Protein AF-A0A0S8FK24-F1 (afdb_monomer)

Mean predicted aligned error: 6.15 Å

Secondary structure (DSSP, 8-state):
--PSTT------TTTS-EEE-SS-EEEE--EEEEEEEE-S---S--SS--EEEEES-PPS---STT----S--B--GGGTT--GGG--EEEEEEEEE--GGGTTSEEEEEES-EESEEEEEETTEEEEEEETT-EEEE-GGG--TTSEEEEEEEEE---HHHHHHHHTT-----------SS-EE-S-EEEEEE-SSSEEEEEEEEEETTTTEEEEEEEEES--TT--BEEEEEEEETTEEEEEEEPPPB-GGG-BTTEEEEEEE---SS---SS-TT-EEEEEEEEE-TT--EEEEPPPEEEE---EEEETTEEEETTEEE-EEEEEE-HHHH-TTTSSHHHHHHHHHHHHTTT--EEEE--SS--TTSS---HHHHHHHHHHT-EEEEEPPPGGGS---STTHHHHSSHHHHHHHHHHHHTT-TTEEEEEESTTTS--TTTT-GGG-SSS--TTSSSS---SHHHHHHHHHHHHHHHH-TTSEEEETT-BTSBSSEEEEEE-TT--HHHHHHTTHHHHHH--S-EEEEEEETT-GGGGBS--SEETTEE--TT--B---B-HHHHHHHHHGGGGG---HHHHHHHHHHHHHHHH-S-B-TTSSSS-SSSS--SS-HHHHHHHHHHHHHHHHHHHHHT-SEEEETTGGGSEEEPTT---S-EEPPP-STT-SSSS----EESS----TTTSS-GGGEEE-HHHHHHHHHTSSEEEEEE--GGGTT-------TT-----EEEEEE-SSS----

Structure (mmCIF, N/CA/C/O backbone):
data_AF-A0A0S8FK24-F1
#
_entry.id   AF-A0A0S8FK24-F1
#
loop_
_atom_site.group_PDB
_atom_site.id
_atom_site.type_symbol
_atom_site.label_atom_id
_atom_site.label_alt_id
_atom_site.label_comp_id
_atom_site.label_asym_id
_atom_site.label_entity_id
_atom_site.label_seq_id
_atom_site.pdbx_PDB_ins_code
_atom_site.Cartn_x
_atom_site.Cartn_y
_atom_site.Cartn_z
_atom_site.occupancy
_atom_site.B_iso_or_equiv
_atom_site.auth_seq_id
_atom_site.auth_comp_id
_atom_site.auth_asym_id
_atom_site.auth_atom_id
_atom_site.pdbx_PDB_model_num
ATOM 1 N N . MET A 1 1 ? -32.193 23.063 -4.359 1.00 60.34 1 MET A N 1
ATOM 2 C CA . MET A 1 1 ? -30.956 22.372 -4.779 1.00 60.34 1 MET A CA 1
ATOM 3 C C . MET A 1 1 ? -31.322 20.931 -5.028 1.00 60.34 1 MET A C 1
ATOM 5 O O . MET A 1 1 ? -31.956 20.347 -4.158 1.00 60.34 1 MET A O 1
ATOM 9 N N . ILE A 1 2 ? -31.057 20.408 -6.216 1.00 67.19 2 ILE A N 1
ATOM 10 C CA . ILE A 1 2 ? -31.698 19.170 -6.650 1.00 67.19 2 ILE A CA 1
ATOM 11 C C . ILE A 1 2 ? -30.590 18.127 -6.758 1.00 67.19 2 ILE A C 1
ATOM 13 O O . ILE A 1 2 ? -29.807 18.141 -7.703 1.00 67.19 2 ILE A O 1
ATOM 17 N N . LEU A 1 3 ? -30.491 17.274 -5.730 1.00 86.75 3 LEU A N 1
ATOM 18 C CA . LEU A 1 3 ? -29.936 15.931 -5.916 1.00 86.75 3 LEU A CA 1
ATOM 19 C C . LEU A 1 3 ? -30.610 15.302 -7.143 1.00 86.75 3 LEU A C 1
ATOM 21 O O . LEU A 1 3 ? -31.741 15.694 -7.437 1.00 86.75 3 LEU A O 1
ATOM 25 N N . PRO A 1 4 ? -29.977 14.350 -7.849 1.00 85.75 4 PRO A N 1
ATOM 26 C CA . PRO A 1 4 ? -30.624 13.703 -8.985 1.00 85.75 4 PRO A CA 1
ATOM 27 C C . PRO A 1 4 ? -32.043 13.244 -8.622 1.00 85.75 4 PRO A C 1
ATOM 29 O O . PRO A 1 4 ? -32.311 12.908 -7.466 1.00 85.75 4 PRO A O 1
ATOM 32 N N . GLU A 1 5 ? -32.966 13.287 -9.582 1.00 86.94 5 GLU A N 1
ATOM 33 C CA . GLU A 1 5 ? -34.374 12.985 -9.319 1.00 86.94 5 GLU A CA 1
ATOM 34 C C . GLU A 1 5 ? -34.524 11.634 -8.595 1.00 86.94 5 GLU A C 1
ATOM 36 O O . GLU A 1 5 ? -33.921 10.636 -8.981 1.00 86.94 5 GLU A O 1
ATOM 41 N N . GLY A 1 6 ? -35.278 11.621 -7.491 1.00 84.62 6 GLY A N 1
ATOM 42 C CA . GLY A 1 6 ? -35.466 10.437 -6.644 1.00 84.62 6 GLY A CA 1
ATOM 43 C C . GLY A 1 6 ? -34.376 10.186 -5.590 1.00 84.62 6 GLY A C 1
ATOM 44 O O . GLY A 1 6 ? -34.630 9.449 -4.637 1.00 84.62 6 GLY A O 1
ATOM 45 N N . VAL A 1 7 ? -33.209 10.833 -5.675 1.00 89.00 7 VAL A N 1
ATOM 46 C CA . VAL A 1 7 ? -32.104 10.643 -4.721 1.00 89.00 7 VAL A CA 1
ATOM 47 C C . VAL A 1 7 ? -32.363 11.397 -3.419 1.00 89.00 7 VAL A C 1
ATOM 49 O O . VAL A 1 7 ? -32.676 12.590 -3.407 1.00 89.00 7 VAL A O 1
ATOM 52 N N . LYS A 1 8 ? -32.178 10.705 -2.290 1.00 86.19 8 LYS A N 1
ATOM 53 C CA . LYS A 1 8 ? -32.301 11.272 -0.943 1.00 86.19 8 LYS A CA 1
ATOM 54 C C . LYS A 1 8 ? -31.033 11.011 -0.137 1.00 86.19 8 LYS A C 1
ATOM 56 O O . LYS A 1 8 ? -30.532 9.894 -0.103 1.00 86.19 8 LYS A O 1
ATOM 61 N N . ALA A 1 9 ? -30.553 12.027 0.572 1.00 86.88 9 ALA A N 1
ATOM 62 C CA . ALA A 1 9 ? -29.458 11.901 1.532 1.00 86.88 9 ALA A CA 1
ATOM 63 C C . ALA A 1 9 ? -29.979 11.382 2.883 1.00 86.88 9 ALA A C 1
ATOM 65 O O . ALA A 1 9 ? -30.008 12.112 3.873 1.00 86.88 9 ALA A O 1
ATOM 66 N N . VAL A 1 10 ? -30.473 10.142 2.897 1.00 87.69 10 VAL A N 1
ATOM 67 C CA . VAL A 1 10 ? -31.024 9.490 4.093 1.00 87.69 10 VAL A CA 1
ATOM 68 C C . VAL A 1 10 ? -30.179 8.270 4.431 1.00 87.69 10 VAL A C 1
ATOM 70 O O . VAL A 1 10 ? -29.743 7.529 3.552 1.00 87.69 10 VAL A O 1
ATOM 73 N N . TRP A 1 11 ? -29.927 8.084 5.721 1.00 94.50 11 TRP A N 1
ATOM 74 C CA . TRP A 1 11 ? -29.373 6.855 6.268 1.00 94.50 11 TRP A CA 1
ATOM 75 C C . TRP A 1 11 ? -30.484 6.018 6.873 1.00 94.50 11 TRP A C 1
ATOM 77 O O . TRP A 1 11 ? -31.417 6.561 7.460 1.00 94.50 11 TRP A O 1
ATOM 87 N N . ASP A 1 12 ? -30.370 4.711 6.724 1.00 93.19 12 ASP A N 1
ATOM 88 C CA . ASP A 1 12 ? -31.355 3.749 7.181 1.00 93.19 12 ASP A CA 1
ATOM 89 C C . ASP A 1 12 ? -30.603 2.573 7.799 1.00 93.19 12 ASP A C 1
ATOM 91 O O . ASP A 1 12 ? -29.917 1.822 7.100 1.00 93.19 12 ASP A O 1
ATOM 95 N N . LEU A 1 13 ? -30.747 2.416 9.115 1.00 94.44 13 LEU A N 1
ATOM 96 C CA . LEU A 1 13 ? -30.111 1.348 9.882 1.00 94.44 13 LEU A CA 1
ATOM 97 C C . LEU A 1 13 ? -30.451 -0.051 9.335 1.00 94.44 13 LEU A C 1
ATOM 99 O O . LEU A 1 13 ? -29.628 -0.961 9.431 1.00 94.44 13 LEU A O 1
ATOM 103 N N . GLY A 1 14 ? -31.636 -0.233 8.744 1.00 93.31 14 GLY A N 1
ATOM 104 C CA . GLY A 1 14 ? -32.067 -1.494 8.140 1.00 93.31 14 GLY A CA 1
ATOM 105 C C . GLY A 1 14 ? -31.416 -1.795 6.786 1.00 93.31 14 GLY A C 1
ATOM 106 O O . GLY A 1 14 ? -31.416 -2.949 6.361 1.00 93.31 14 GLY A O 1
ATOM 107 N N . LYS A 1 15 ? -30.848 -0.783 6.116 1.00 93.19 15 LYS A N 1
ATOM 108 C CA . LYS A 1 15 ? -30.134 -0.925 4.833 1.00 93.19 15 LYS A CA 1
ATOM 109 C C . LYS A 1 15 ? -28.615 -0.877 4.977 1.00 93.19 15 LYS A C 1
ATOM 111 O O . LYS A 1 15 ? -27.908 -1.323 4.075 1.00 93.19 15 LYS A O 1
ATOM 116 N N . ALA A 1 16 ? -28.115 -0.298 6.065 1.00 96.56 16 ALA A N 1
ATOM 117 C CA . ALA A 1 16 ? -26.691 -0.156 6.304 1.00 96.56 16 ALA A CA 1
ATOM 118 C C . ALA A 1 16 ? -25.994 -1.521 6.397 1.00 96.56 16 ALA A C 1
ATOM 120 O O . ALA A 1 16 ? -26.516 -2.473 6.978 1.00 96.56 16 ALA A O 1
ATOM 121 N N . PHE A 1 17 ? -24.778 -1.606 5.861 1.00 97.31 17 PHE A N 1
ATOM 122 C CA . PHE A 1 17 ? -23.904 -2.745 6.104 1.00 97.31 17 PHE A CA 1
ATOM 123 C C . PHE A 1 17 ? -23.628 -2.872 7.604 1.00 97.31 17 PHE A C 1
ATOM 125 O O . PHE A 1 17 ? -23.269 -1.892 8.267 1.00 97.31 17 PHE A O 1
ATOM 132 N N . ARG A 1 18 ? -23.767 -4.095 8.118 1.00 96.44 18 ARG A N 1
ATOM 133 C CA . ARG A 1 18 ? -23.602 -4.430 9.531 1.00 96.44 18 ARG A CA 1
ATOM 134 C C . ARG A 1 18 ? -22.744 -5.672 9.670 1.00 96.44 18 ARG A C 1
ATOM 136 O O . ARG A 1 18 ? -22.938 -6.654 8.957 1.00 96.44 18 ARG A O 1
ATOM 143 N N . GLN A 1 19 ? -21.839 -5.637 10.633 1.00 95.94 19 GLN A N 1
ATOM 144 C CA . GLN A 1 19 ? -21.110 -6.808 11.092 1.00 95.94 19 GLN A CA 1
ATOM 145 C C . GLN A 1 19 ? -21.317 -6.914 12.597 1.00 95.94 19 GLN A C 1
ATOM 147 O O . GLN A 1 19 ? -20.993 -5.980 13.324 1.00 95.94 19 GLN A O 1
ATOM 152 N N . ALA A 1 20 ? -21.868 -8.031 13.064 1.00 96.62 20 ALA A N 1
ATOM 153 C CA . ALA A 1 20 ? -22.233 -8.216 14.463 1.00 96.62 20 ALA A CA 1
ATOM 154 C C . ALA A 1 20 ? -21.658 -9.518 15.028 1.00 96.62 20 ALA A C 1
ATOM 156 O O . ALA A 1 20 ? -21.521 -10.522 14.328 1.00 96.62 20 ALA A O 1
ATOM 157 N N . THR A 1 21 ? -21.337 -9.478 16.312 1.00 96.00 21 THR A N 1
ATOM 158 C CA . THR A 1 21 ? -21.092 -10.619 17.195 1.00 96.00 21 THR A CA 1
ATOM 159 C C . THR A 1 21 ? -22.033 -10.484 18.399 1.00 96.00 21 THR A C 1
ATOM 161 O O . THR A 1 21 ? -22.715 -9.463 18.525 1.00 96.00 21 THR A O 1
ATOM 164 N N . PRO A 1 22 ? -22.106 -11.467 19.314 1.00 95.50 22 PRO A N 1
ATOM 165 C CA . PRO A 1 22 ? -22.913 -11.316 20.524 1.00 95.50 22 PRO A CA 1
ATOM 166 C C . PRO A 1 22 ? -22.559 -10.056 21.334 1.00 95.50 22 PRO A C 1
ATOM 168 O O . PRO A 1 22 ? -23.451 -9.413 21.890 1.00 95.50 22 PRO A O 1
ATOM 171 N N . THR A 1 23 ? -21.282 -9.653 21.351 1.00 96.31 23 THR A N 1
ATOM 172 C CA . THR A 1 23 ? -20.783 -8.544 22.183 1.00 96.31 23 THR A CA 1
ATOM 173 C C . THR A 1 23 ? -20.433 -7.274 21.405 1.00 96.31 23 THR A C 1
ATOM 175 O O . THR A 1 23 ? -20.314 -6.209 22.014 1.00 96.31 23 THR A O 1
ATOM 178 N N . ARG A 1 24 ? -20.281 -7.350 20.076 1.00 97.19 24 ARG A N 1
ATOM 179 C CA . ARG A 1 24 ? -19.842 -6.233 19.227 1.00 97.19 24 ARG A CA 1
ATOM 180 C C . ARG A 1 24 ? -20.742 -6.018 18.037 1.00 97.19 24 ARG A C 1
ATOM 182 O O . ARG A 1 24 ? -21.323 -6.951 17.494 1.00 97.19 24 ARG A O 1
ATOM 189 N N . GLU A 1 25 ? -20.773 -4.785 17.564 1.00 97.88 25 GLU A N 1
ATOM 190 C CA . GLU A 1 25 ? -21.370 -4.481 16.277 1.00 97.88 25 GLU A CA 1
ATOM 191 C C . GLU A 1 25 ? -20.693 -3.288 15.613 1.00 97.88 25 GLU A C 1
ATOM 193 O O . GLU A 1 25 ? -20.391 -2.296 16.265 1.00 97.88 25 GLU A O 1
ATOM 198 N N . ARG A 1 26 ? -20.501 -3.360 14.300 1.00 97.19 26 ARG A N 1
ATOM 199 C CA . ARG A 1 26 ? -20.066 -2.246 13.462 1.00 97.19 26 ARG A CA 1
ATOM 200 C C . ARG A 1 26 ? -21.115 -1.991 12.388 1.00 97.19 26 ARG A C 1
ATOM 202 O O . ARG A 1 26 ? -21.462 -2.902 11.638 1.00 97.19 26 ARG A O 1
ATOM 209 N N . VAL A 1 27 ? -21.589 -0.751 12.298 1.00 98.25 27 VAL A N 1
ATOM 210 C CA . VAL A 1 27 ? -22.589 -0.304 11.320 1.00 98.25 27 VAL A CA 1
ATOM 211 C C . VAL A 1 27 ? -21.985 0.776 10.437 1.00 98.25 27 VAL A C 1
ATOM 213 O O . VAL A 1 27 ? -21.465 1.778 10.928 1.00 98.25 27 VAL A O 1
ATOM 216 N N . CYS A 1 28 ? -22.048 0.582 9.124 1.00 98.31 28 CYS A N 1
ATOM 217 C CA . CYS A 1 28 ? -21.526 1.541 8.163 1.00 98.31 28 CYS A CA 1
ATOM 218 C C . CYS A 1 28 ? -22.421 2.783 8.073 1.00 98.31 28 CYS A C 1
ATOM 220 O O . CYS A 1 28 ? -23.624 2.684 7.827 1.00 98.31 28 CYS A O 1
ATOM 222 N N . ILE A 1 29 ? -21.824 3.966 8.219 1.00 97.81 29 ILE A N 1
ATOM 223 C CA . ILE A 1 29 ? -22.509 5.260 8.060 1.00 97.81 29 ILE A CA 1
ATOM 224 C C . ILE A 1 29 ? -22.073 6.001 6.793 1.00 97.81 29 ILE A C 1
ATOM 226 O O . ILE A 1 29 ? -22.298 7.205 6.645 1.00 97.81 29 ILE A O 1
ATOM 230 N N . ASN A 1 30 ? -21.491 5.274 5.840 1.00 97.94 30 ASN A N 1
ATOM 231 C CA . ASN A 1 30 ? -21.182 5.777 4.509 1.00 97.94 30 ASN A CA 1
ATOM 232 C C . ASN A 1 30 ? -22.428 6.236 3.741 1.00 97.94 30 ASN A C 1
ATOM 234 O O . ASN A 1 30 ? -23.586 5.968 4.080 1.00 97.94 30 ASN A O 1
ATOM 238 N N . GLY A 1 31 ? -22.175 7.001 2.691 1.00 96.19 31 GLY A N 1
ATOM 239 C CA . GLY A 1 31 ? -23.142 7.446 1.704 1.00 96.19 31 GLY A CA 1
ATOM 240 C C . GLY A 1 31 ? -23.167 8.951 1.552 1.00 96.19 31 GLY A C 1
ATOM 241 O O . GLY A 1 31 ? -22.136 9.603 1.685 1.00 96.19 31 GLY A O 1
ATOM 242 N N . LEU A 1 32 ? -24.327 9.511 1.225 1.00 95.56 32 LEU A N 1
ATOM 243 C CA . LEU A 1 32 ? -24.442 10.934 0.939 1.00 95.56 32 LEU A CA 1
ATOM 244 C C . LEU A 1 32 ? -24.687 11.730 2.229 1.00 95.56 32 LEU A C 1
ATOM 246 O O . LEU A 1 32 ? -25.758 11.640 2.825 1.00 95.56 32 LEU A O 1
ATOM 250 N N . TRP A 1 33 ? -23.688 12.497 2.661 1.00 97.31 33 TRP A N 1
ATOM 251 C CA . TRP A 1 33 ? -23.759 13.337 3.858 1.00 97.31 33 TRP A CA 1
ATOM 252 C C . TRP A 1 33 ? -24.086 14.775 3.479 1.00 97.31 33 TRP A C 1
ATOM 254 O O . TRP A 1 33 ? -23.710 15.235 2.397 1.00 97.31 33 TRP A O 1
ATOM 264 N N . ARG A 1 34 ? -24.733 15.516 4.387 1.00 97.25 34 ARG A N 1
ATOM 265 C CA . ARG A 1 34 ? -24.770 16.977 4.273 1.00 97.25 34 ARG A CA 1
ATOM 266 C C . ARG A 1 34 ? -23.348 17.501 4.401 1.00 97.25 34 ARG A C 1
ATOM 268 O O . ARG A 1 34 ? -22.622 17.075 5.297 1.00 97.25 34 ARG A O 1
ATOM 275 N N . TRP A 1 35 ? -22.970 18.416 3.519 1.00 97.19 35 TRP A N 1
ATOM 276 C CA . TRP A 1 35 ? -21.619 18.961 3.445 1.00 97.19 35 TRP A CA 1
ATOM 277 C C . TRP A 1 35 ? -21.647 20.455 3.130 1.00 97.19 35 TRP A C 1
ATOM 279 O O . TRP A 1 35 ? -22.445 20.894 2.300 1.00 97.19 35 TRP A O 1
ATOM 289 N N . GLN A 1 36 ? -20.780 21.244 3.762 1.00 95.81 36 GLN A N 1
ATOM 290 C CA . GLN A 1 36 ? -20.548 22.643 3.383 1.00 95.81 36 GLN A CA 1
ATOM 291 C C . GLN A 1 36 ? -19.130 23.097 3.762 1.00 95.81 36 GLN A C 1
ATOM 293 O O . GLN A 1 36 ? -18.576 22.569 4.731 1.00 95.81 36 GLN A O 1
ATOM 298 N N . PRO A 1 37 ? -18.536 24.074 3.050 1.00 95.19 37 PRO A N 1
ATOM 299 C CA . PRO A 1 37 ? -17.255 24.649 3.454 1.00 95.19 37 PRO A CA 1
ATOM 300 C C . PRO A 1 37 ? -17.364 25.338 4.821 1.00 95.19 37 PRO A C 1
ATOM 302 O O . PRO A 1 37 ? -18.425 25.829 5.203 1.00 95.19 37 PRO A O 1
ATOM 305 N N . ALA A 1 38 ? -16.251 25.402 5.545 1.00 92.00 38 ALA A N 1
ATOM 306 C CA . ALA A 1 38 ? -16.146 26.065 6.838 1.00 92.00 38 ALA A CA 1
ATOM 307 C C . ALA A 1 38 ? -14.926 27.000 6.880 1.00 92.00 38 ALA A C 1
ATOM 309 O O . ALA A 1 38 ? -13.978 26.836 6.112 1.00 92.00 38 ALA A O 1
ATOM 310 N N . GLY A 1 39 ? -14.957 27.980 7.787 1.00 78.25 39 GLY A N 1
ATOM 311 C CA . GLY A 1 39 ? -13.771 28.749 8.177 1.00 78.25 39 GLY A CA 1
ATOM 312 C C . GLY A 1 39 ? -12.923 28.003 9.216 1.00 78.25 39 GLY A C 1
ATOM 313 O O . GLY A 1 39 ? -13.320 26.952 9.710 1.00 78.25 39 GLY A O 1
ATOM 314 N N . GLU A 1 40 ? -11.764 28.556 9.588 1.00 63.84 40 GLU A N 1
ATOM 315 C CA . GLU A 1 40 ? -10.843 27.896 10.535 1.00 63.84 40 GLU A CA 1
ATOM 316 C C . GLU A 1 40 ? -11.392 27.777 11.967 1.00 63.84 40 GLU A C 1
ATOM 318 O O . GLU A 1 40 ? -11.084 26.807 12.668 1.00 63.84 40 GLU A O 1
ATOM 323 N N . ALA A 1 41 ? -12.211 28.741 12.398 1.00 62.22 41 ALA A N 1
ATOM 324 C CA . ALA A 1 41 ? -12.855 28.755 13.707 1.00 62.22 41 ALA A CA 1
ATOM 325 C C . ALA A 1 41 ? -14.353 28.473 13.537 1.00 62.22 41 ALA A C 1
ATOM 327 O O . ALA A 1 41 ? -15.085 29.291 12.979 1.00 62.22 41 ALA A O 1
ATOM 328 N N . ALA A 1 42 ? -14.809 27.309 13.998 1.00 64.81 42 ALA A N 1
ATOM 329 C CA . ALA A 1 42 ? -16.225 26.973 13.998 1.00 64.81 42 ALA A CA 1
ATOM 330 C C . ALA A 1 42 ? -16.560 26.127 15.230 1.00 64.81 42 ALA A C 1
ATOM 332 O O . ALA A 1 42 ? -16.423 24.905 15.221 1.00 64.81 42 ALA A O 1
ATOM 333 N N . ASP A 1 43 ? -17.013 26.800 16.287 1.00 70.31 43 ASP A N 1
ATOM 334 C CA . ASP A 1 43 ? -17.410 26.160 17.550 1.00 70.31 43 ASP A CA 1
ATOM 335 C C . ASP A 1 43 ? -18.902 25.788 17.576 1.00 70.31 43 ASP A C 1
ATOM 337 O O . ASP A 1 43 ? -19.388 25.195 18.538 1.00 70.31 43 ASP A O 1
ATOM 341 N N . ARG A 1 44 ? -19.648 26.136 16.519 1.00 85.81 44 ARG A N 1
ATOM 342 C CA . ARG A 1 44 ? -21.090 25.907 16.416 1.00 85.81 44 ARG A CA 1
ATOM 343 C C . ARG A 1 44 ? -21.452 25.235 15.097 1.00 85.81 44 ARG A C 1
ATOM 345 O O . ARG A 1 44 ? -21.046 25.691 14.030 1.00 85.81 44 ARG A O 1
ATOM 352 N N . VAL A 1 45 ? -22.263 24.182 15.193 1.00 92.44 45 VAL A N 1
ATOM 353 C CA . VAL A 1 45 ? -22.815 23.466 14.038 1.00 92.44 45 VAL A CA 1
ATOM 354 C C . VAL A 1 45 ? -23.703 24.415 13.211 1.00 92.44 45 VAL A C 1
ATOM 356 O O . VAL A 1 45 ? -24.574 25.071 13.791 1.00 92.44 45 VAL A O 1
ATOM 359 N N . PRO A 1 46 ? -23.523 24.502 11.880 1.00 93.00 46 PRO A N 1
ATOM 360 C CA . PRO A 1 46 ? -24.346 25.355 11.026 1.00 93.00 46 PRO A CA 1
ATOM 361 C C . PRO A 1 46 ? -25.823 24.940 10.988 1.00 93.00 46 PRO A C 1
ATOM 363 O O . PRO A 1 46 ? -26.154 23.756 10.922 1.00 93.00 46 PRO A O 1
ATOM 366 N N . GLU A 1 47 ? -26.718 25.926 10.934 1.00 90.69 47 GLU A N 1
ATOM 367 C CA . GLU A 1 47 ? -28.172 25.699 10.862 1.00 90.69 47 GLU A CA 1
ATOM 368 C C . GLU A 1 47 ? -28.674 25.452 9.423 1.00 90.69 47 GLU A C 1
ATOM 370 O O . GLU A 1 47 ? -29.721 24.839 9.222 1.00 90.69 47 GLU A O 1
ATOM 375 N N . GLY A 1 48 ? -27.923 25.881 8.402 1.00 91.94 48 GLY A N 1
ATOM 376 C CA . GLY A 1 48 ? -28.321 25.798 6.993 1.00 91.94 48 GLY A CA 1
ATOM 377 C C . GLY A 1 48 ? -27.137 25.867 6.028 1.00 91.94 48 GLY A C 1
ATOM 378 O O . GLY A 1 48 ? -25.993 25.704 6.440 1.00 91.94 48 GLY A O 1
ATOM 379 N N . GLY A 1 49 ? -27.408 26.087 4.736 1.00 93.12 49 GLY A N 1
ATOM 380 C CA . GLY A 1 49 ? -26.364 26.190 3.702 1.00 93.12 49 GLY A CA 1
ATOM 381 C C . GLY A 1 49 ? -25.767 24.850 3.256 1.00 93.12 49 GLY A C 1
ATOM 382 O O . GLY A 1 49 ? -24.716 24.822 2.620 1.00 93.12 49 GLY A O 1
ATOM 383 N N . TRP A 1 50 ? -26.427 23.738 3.582 1.00 95.50 50 TRP A N 1
ATOM 384 C CA . TRP A 1 50 ? -25.951 22.388 3.292 1.00 95.50 50 TRP A CA 1
ATOM 385 C C . TRP A 1 50 ? -26.071 22.031 1.811 1.00 95.50 50 TRP A C 1
ATOM 387 O O . TRP A 1 50 ? -27.155 22.106 1.234 1.00 95.50 50 TRP A O 1
ATOM 397 N N . GLY A 1 51 ? -24.961 21.592 1.230 1.00 96.38 51 GLY A N 1
ATOM 398 C CA . GLY A 1 51 ? -24.901 20.768 0.028 1.00 96.38 51 GLY A CA 1
ATOM 399 C C . GLY A 1 51 ? -24.711 19.305 0.411 1.00 96.38 51 GLY A C 1
ATOM 400 O O . GLY A 1 51 ? -24.997 18.920 1.548 1.00 96.38 51 GLY A O 1
ATOM 401 N N . TYR A 1 52 ? -24.219 18.488 -0.519 1.00 96.81 52 TYR A N 1
ATOM 402 C CA . TYR A 1 52 ? -24.016 17.063 -0.271 1.00 96.81 52 TYR A CA 1
ATOM 403 C C . TYR A 1 52 ? -22.728 16.528 -0.884 1.00 96.81 52 TYR A C 1
ATOM 405 O O . TYR A 1 52 ? -22.360 16.891 -2.003 1.00 96.81 52 TYR A O 1
ATOM 413 N N . PHE A 1 53 ? -22.073 15.624 -0.160 1.00 96.69 53 PHE A N 1
ATOM 414 C CA . PHE A 1 53 ? -20.886 14.926 -0.637 1.00 96.69 53 PHE A CA 1
ATOM 415 C C . PHE A 1 53 ? -20.845 13.488 -0.118 1.00 96.69 53 PHE A C 1
ATOM 417 O O . PHE A 1 53 ? -21.387 13.183 0.949 1.00 96.69 53 PHE A O 1
ATOM 424 N N . LYS A 1 54 ? -20.240 12.593 -0.901 1.00 97.00 54 LYS A N 1
ATOM 425 C CA . LYS A 1 54 ? -20.122 11.177 -0.553 1.00 97.00 54 LYS A CA 1
ATOM 426 C C . LYS A 1 54 ? -19.051 10.967 0.523 1.00 97.00 54 LYS A C 1
ATOM 428 O O . LYS A 1 54 ? -18.001 11.603 0.505 1.00 97.00 54 LYS A O 1
ATOM 433 N N . VAL A 1 55 ? -19.331 10.048 1.440 1.00 97.38 55 VAL A N 1
ATOM 434 C CA . VAL A 1 55 ? -18.378 9.475 2.397 1.00 97.38 55 VAL A CA 1
ATOM 435 C C . VAL A 1 55 ? -18.341 7.959 2.156 1.00 97.38 55 VAL A C 1
ATOM 437 O O . VAL A 1 55 ? -19.418 7.358 2.155 1.00 97.38 55 VAL A O 1
ATOM 440 N N . PRO A 1 56 ? -17.162 7.348 1.949 1.00 97.69 56 PRO A N 1
ATOM 441 C CA . PRO A 1 56 ? -15.852 7.991 1.864 1.00 97.69 56 PRO A CA 1
ATOM 442 C C . PRO A 1 56 ? -15.677 8.791 0.561 1.00 97.69 56 PRO A C 1
ATOM 444 O O . PRO A 1 56 ? -16.296 8.506 -0.471 1.00 97.69 56 PRO A O 1
ATOM 447 N N . GLY A 1 57 ? -14.803 9.794 0.606 1.00 96.31 57 GLY A N 1
ATOM 448 C CA . GLY A 1 57 ? -14.473 10.624 -0.546 1.00 96.31 57 GLY A CA 1
ATOM 449 C C . GLY A 1 57 ? -13.497 11.748 -0.212 1.00 96.31 57 GLY A C 1
ATOM 450 O O . GLY A 1 57 ? -13.594 12.388 0.838 1.00 96.31 57 GLY A O 1
ATOM 451 N N . SER A 1 58 ? -12.570 12.024 -1.130 1.00 95.31 58 SER A N 1
ATOM 452 C CA . SER A 1 58 ? -11.722 13.215 -1.053 1.00 95.31 58 SER A CA 1
ATOM 453 C C . SER A 1 58 ? -12.447 14.424 -1.636 1.00 95.31 58 SER A C 1
ATOM 455 O O . SER A 1 58 ? -12.970 14.325 -2.746 1.00 95.31 58 SER A O 1
ATOM 457 N N . TRP A 1 59 ? -12.441 15.567 -0.946 1.00 94.94 59 TRP A N 1
ATOM 458 C CA . TRP A 1 59 ? -13.079 16.790 -1.452 1.00 94.94 59 TRP A CA 1
ATOM 459 C C . TRP A 1 59 ? -12.562 17.156 -2.852 1.00 94.94 59 TRP A C 1
ATOM 461 O O . TRP A 1 59 ? -11.340 17.147 -3.043 1.00 94.94 59 TRP A O 1
ATOM 471 N N . PRO A 1 60 ? -13.445 17.541 -3.797 1.00 91.44 60 PRO A N 1
ATOM 472 C CA . PRO A 1 60 ? -13.022 17.952 -5.131 1.00 91.44 60 PRO A CA 1
ATOM 473 C C . PRO A 1 60 ? -12.084 19.158 -5.113 1.00 91.44 60 PRO A C 1
ATOM 475 O O . PRO A 1 60 ? -12.079 19.954 -4.170 1.00 91.44 60 PRO A O 1
ATOM 478 N N . GLY A 1 61 ? -11.319 19.325 -6.185 1.00 88.12 61 GLY A N 1
ATOM 479 C CA . GLY A 1 61 ? -10.287 20.349 -6.297 1.00 88.12 61 GLY A CA 1
ATOM 480 C C . GLY A 1 61 ? -8.904 19.719 -6.257 1.00 88.12 61 GLY A C 1
ATOM 481 O O . GLY A 1 61 ? -8.275 19.629 -5.203 1.00 88.12 61 GLY A O 1
ATOM 482 N N . ILE A 1 62 ? -8.443 19.312 -7.438 1.00 82.88 62 ILE A N 1
ATOM 483 C CA . ILE A 1 62 ? -7.125 18.727 -7.684 1.00 82.88 62 ILE A CA 1
ATOM 484 C C . ILE A 1 62 ? -6.028 19.712 -7.256 1.00 82.88 62 ILE A C 1
ATOM 486 O O . ILE A 1 62 ? -5.929 20.822 -7.786 1.00 82.88 62 ILE A O 1
ATOM 490 N N . THR A 1 63 ? -5.166 19.302 -6.323 1.00 75.50 63 THR A N 1
ATOM 491 C CA . THR A 1 63 ? -3.977 20.085 -5.928 1.00 75.50 63 THR A CA 1
ATOM 492 C C . THR A 1 63 ? -2.656 19.401 -6.287 1.00 75.50 63 THR A C 1
ATOM 494 O O . THR A 1 63 ? -1.597 19.993 -6.089 1.00 75.50 63 THR A O 1
ATOM 497 N N . SER A 1 64 ? -2.709 18.184 -6.836 1.00 76.75 64 SER A N 1
ATOM 498 C CA . SER A 1 64 ? -1.552 17.376 -7.230 1.00 76.75 64 SER A CA 1
ATOM 499 C C . SER A 1 64 ? -1.741 16.798 -8.632 1.00 76.75 64 SER A C 1
ATOM 501 O O . SER A 1 64 ? -2.853 16.440 -9.006 1.00 76.75 64 SER A O 1
ATOM 503 N N . TYR A 1 65 ? -0.656 16.661 -9.400 1.00 74.88 65 TYR A N 1
ATOM 504 C CA . TYR A 1 65 ? -0.699 16.206 -10.797 1.00 74.88 65 TYR A CA 1
ATOM 505 C C . TYR A 1 65 ? -1.285 14.791 -10.973 1.00 74.88 65 TYR A C 1
ATOM 507 O O . TYR A 1 65 ? -1.872 14.491 -12.014 1.00 74.88 65 TYR A O 1
ATOM 515 N N . ILE A 1 66 ? -1.136 13.930 -9.959 1.00 80.31 66 ILE A N 1
ATOM 516 C CA . ILE A 1 66 ? -1.601 12.535 -9.980 1.00 80.31 66 ILE A CA 1
ATOM 517 C C . ILE A 1 66 ? -3.059 12.387 -9.512 1.00 80.31 66 ILE A C 1
ATOM 519 O O . ILE A 1 66 ? -3.717 11.409 -9.845 1.00 80.31 66 ILE A O 1
ATOM 523 N N . GLN A 1 67 ? -3.590 13.361 -8.768 1.00 88.12 67 GLN A N 1
ATOM 524 C CA . GLN A 1 67 ? -4.955 13.315 -8.241 1.00 88.12 67 GLN A CA 1
ATOM 525 C C . GLN A 1 67 ? -5.984 13.587 -9.347 1.00 88.12 67 GLN A C 1
ATOM 527 O O . GLN A 1 67 ? -5.796 14.463 -10.195 1.00 88.12 67 GLN A O 1
ATOM 532 N N . LYS A 1 68 ? -7.106 12.868 -9.297 1.00 90.25 68 LYS A N 1
ATOM 533 C CA . LYS A 1 68 ? -8.268 13.011 -10.174 1.00 90.25 68 LYS A CA 1
ATOM 534 C C . LYS A 1 68 ? -9.553 13.036 -9.350 1.00 90.25 68 LYS A C 1
ATOM 536 O O . LYS A 1 68 ? -9.778 12.181 -8.492 1.00 90.25 68 LYS A O 1
ATOM 541 N N . ASP A 1 69 ? -10.422 13.991 -9.664 1.00 92.62 69 ASP A N 1
ATOM 542 C CA . ASP A 1 69 ? -11.768 14.040 -9.101 1.00 92.62 69 ASP A CA 1
ATOM 543 C C . ASP A 1 69 ? -12.657 13.018 -9.808 1.00 92.62 69 ASP A C 1
ATOM 545 O O . ASP A 1 69 ? -12.693 12.946 -11.037 1.00 92.62 69 ASP A O 1
ATOM 549 N N . THR A 1 70 ? -13.362 12.222 -9.011 1.00 94.50 70 THR A N 1
ATOM 550 C CA . THR A 1 70 ? -14.191 11.102 -9.487 1.00 94.50 70 THR A CA 1
ATOM 551 C C . THR A 1 70 ? -15.550 11.043 -8.792 1.00 94.50 70 THR A C 1
ATOM 553 O O . THR A 1 70 ? -16.322 10.121 -9.025 1.00 94.50 70 THR A O 1
ATOM 556 N N . GLN A 1 71 ? -15.861 12.029 -7.945 1.00 95.38 71 GLN A N 1
ATOM 557 C CA . GLN A 1 71 ? -17.126 12.160 -7.225 1.00 95.38 71 GLN A CA 1
ATOM 558 C C . GLN A 1 71 ? -17.652 13.594 -7.331 1.00 95.38 71 GLN A C 1
ATOM 560 O O . GLN A 1 71 ? -16.887 14.559 -7.317 1.00 95.38 71 GLN A O 1
ATOM 565 N N . THR A 1 72 ? -18.968 13.743 -7.404 1.00 94.50 72 THR A N 1
ATOM 566 C CA . THR A 1 72 ? -19.659 15.021 -7.527 1.00 94.50 72 THR A CA 1
ATOM 567 C C . THR A 1 72 ? -19.900 15.645 -6.154 1.00 94.50 72 THR A C 1
ATOM 569 O O . THR A 1 72 ? -20.520 15.052 -5.272 1.00 94.50 72 THR A O 1
ATOM 572 N N . LEU A 1 73 ? -19.460 16.895 -5.989 1.00 95.19 73 LEU A N 1
ATOM 573 C CA . LEU A 1 73 ? -19.887 17.758 -4.888 1.00 95.19 73 LEU A CA 1
ATOM 574 C C . LEU A 1 73 ? -21.165 18.505 -5.283 1.00 95.19 73 LEU A C 1
ATOM 576 O O . LEU A 1 73 ? -21.136 19.385 -6.145 1.00 95.19 73 LEU A O 1
ATOM 580 N N . PHE A 1 74 ? -22.279 18.183 -4.628 1.00 95.31 74 PHE A N 1
ATOM 581 C CA . PHE A 1 74 ? -23.565 18.840 -4.856 1.00 95.31 74 PHE A CA 1
ATOM 582 C C . PHE A 1 74 ? -23.610 20.160 -4.086 1.00 95.31 74 PHE A C 1
ATOM 584 O O . PHE A 1 74 ? -23.682 20.170 -2.855 1.00 95.31 74 PHE A O 1
ATOM 591 N N . ARG A 1 75 ? -23.526 21.277 -4.816 1.00 95.00 75 ARG A N 1
ATOM 592 C CA . ARG A 1 75 ? -23.300 22.604 -4.231 1.00 95.00 75 ARG A CA 1
ATOM 593 C C . ARG A 1 75 ? -24.569 23.326 -3.803 1.00 95.00 75 ARG A C 1
ATOM 595 O O . ARG A 1 75 ? -25.554 23.328 -4.538 1.00 95.00 75 ARG A O 1
ATOM 602 N N . HIS A 1 76 ? -24.511 24.018 -2.664 1.00 95.06 76 HIS A N 1
ATOM 603 C CA . HIS A 1 76 ? -25.562 24.958 -2.275 1.00 95.06 76 HIS A CA 1
ATOM 604 C C . HIS A 1 76 ? -25.474 26.274 -3.049 1.00 95.06 76 HIS A C 1
ATOM 606 O O . HIS A 1 76 ? -24.361 26.760 -3.250 1.00 95.06 76 HIS A O 1
ATOM 612 N N . PRO A 1 77 ? -26.614 26.907 -3.414 1.00 94.06 77 PRO A N 1
ATOM 613 C CA . PRO A 1 77 ? -26.610 28.188 -4.123 1.00 94.06 77 PRO A CA 1
ATOM 614 C C . PRO A 1 77 ? -25.761 29.278 -3.456 1.00 94.06 77 PRO A C 1
ATOM 616 O O . PRO A 1 77 ? -25.124 30.064 -4.142 1.00 94.06 77 PRO A O 1
ATOM 619 N N . SER A 1 78 ? -25.696 29.303 -2.121 1.00 93.25 78 SER A N 1
ATOM 620 C CA . SER A 1 78 ? -24.913 30.303 -1.372 1.00 93.25 78 SER A CA 1
ATOM 621 C C . SER A 1 78 ? -23.391 30.161 -1.506 1.00 93.25 78 SER A C 1
ATOM 623 O O . SER A 1 78 ? -22.669 31.045 -1.062 1.00 93.25 78 SER A O 1
ATOM 625 N N . TRP A 1 79 ? -22.894 29.059 -2.067 1.00 93.56 79 TRP A N 1
ATOM 626 C CA . TRP A 1 79 ? -21.472 28.836 -2.346 1.00 93.56 79 TRP A CA 1
ATOM 627 C C . TRP A 1 79 ? -21.279 28.114 -3.690 1.00 93.56 79 TRP A C 1
ATOM 629 O O . TRP A 1 79 ? -20.321 27.366 -3.884 1.00 93.56 79 TRP A O 1
ATOM 639 N N . GLN A 1 80 ? -22.187 28.356 -4.643 1.00 92.81 80 GLN A N 1
ATOM 640 C CA . GLN A 1 80 ? -22.167 27.755 -5.981 1.00 92.81 80 GLN A CA 1
ATOM 641 C C . GLN A 1 80 ? -20.830 28.003 -6.697 1.00 92.81 80 GLN A C 1
ATOM 643 O O . GLN A 1 80 ? -20.310 27.091 -7.339 1.00 92.81 80 GLN A O 1
ATOM 648 N N . ASP A 1 81 ? -20.250 29.190 -6.502 1.00 91.88 81 ASP A N 1
ATOM 649 C CA . ASP A 1 81 ? -19.025 29.662 -7.160 1.00 91.88 81 ASP A CA 1
ATOM 650 C C . ASP A 1 81 ? -17.747 29.415 -6.338 1.00 91.88 81 ASP A C 1
ATOM 652 O O . ASP A 1 81 ? -16.667 29.876 -6.699 1.00 91.88 81 ASP A O 1
ATOM 656 N N . LEU A 1 82 ? -17.839 28.674 -5.226 1.00 91.44 82 LEU A N 1
ATOM 657 C CA . LEU A 1 82 ? -16.691 28.355 -4.376 1.00 91.44 82 LEU A CA 1
ATOM 658 C C . LEU A 1 82 ? -15.591 27.624 -5.161 1.00 91.44 82 LEU A C 1
ATOM 660 O O . LEU A 1 82 ? -15.838 26.578 -5.770 1.00 91.44 82 LEU A O 1
ATOM 664 N N . ASP A 1 83 ? -14.347 28.082 -5.060 1.00 92.56 83 ASP A N 1
ATOM 665 C CA . ASP A 1 83 ? -13.216 27.264 -5.489 1.00 92.56 83 ASP A CA 1
ATOM 666 C C . ASP A 1 83 ? -12.982 26.130 -4.480 1.00 92.56 83 ASP A C 1
ATOM 668 O O . ASP A 1 83 ? -12.429 26.331 -3.395 1.00 92.56 83 ASP A O 1
ATOM 672 N N . ALA A 1 84 ? -13.380 24.910 -4.849 1.00 91.50 84 ALA A N 1
ATOM 673 C CA . ALA A 1 84 ? -13.237 23.738 -3.991 1.00 91.50 84 ALA A CA 1
ATOM 674 C C . ALA A 1 84 ? -11.764 23.441 -3.657 1.00 91.50 84 ALA A C 1
ATOM 676 O O . ALA A 1 84 ? -11.475 22.886 -2.596 1.00 91.50 84 ALA A O 1
ATOM 677 N N . ARG A 1 85 ? -10.813 23.868 -4.499 1.00 90.50 85 ARG A N 1
ATOM 678 C CA . ARG A 1 85 ? -9.372 23.723 -4.251 1.00 90.50 85 ARG A CA 1
ATOM 679 C C . ARG A 1 85 ? -8.900 24.527 -3.036 1.00 90.50 85 ARG A C 1
ATOM 681 O O . ARG A 1 85 ? -7.973 24.101 -2.356 1.00 90.50 85 ARG A O 1
ATOM 688 N N . SER A 1 86 ? -9.558 25.644 -2.730 1.00 89.69 86 SER A N 1
ATOM 689 C CA . SER A 1 86 ? -9.193 26.532 -1.614 1.00 89.69 86 SER A CA 1
ATOM 690 C C . SER A 1 86 ? -9.746 26.102 -0.248 1.00 89.69 86 SER A C 1
ATOM 692 O O . SER A 1 86 ? -9.344 26.640 0.779 1.00 89.69 86 SER A O 1
ATOM 694 N N . VAL A 1 87 ? -10.653 25.120 -0.210 1.00 91.62 87 VAL A N 1
ATOM 695 C CA . VAL A 1 87 ? -11.318 24.672 1.025 1.00 91.62 87 VAL A CA 1
ATOM 696 C C . VAL A 1 87 ? -10.336 23.980 1.980 1.00 91.62 87 VAL A C 1
ATOM 698 O O . VAL A 1 87 ? -9.837 22.892 1.700 1.00 91.62 87 VAL A O 1
ATOM 701 N N . THR A 1 88 ? -10.082 24.565 3.147 1.00 92.06 88 THR A N 1
ATOM 702 C CA . THR A 1 88 ? -9.221 23.965 4.187 1.00 92.06 88 THR A CA 1
ATOM 703 C C . THR A 1 88 ? -10.012 23.359 5.345 1.00 92.06 88 THR A C 1
ATOM 705 O O . THR A 1 88 ? -9.471 22.544 6.092 1.00 92.06 88 THR A O 1
ATOM 708 N N . ALA A 1 89 ? -11.300 23.685 5.467 1.00 94.94 89 ALA A N 1
ATOM 709 C CA . ALA A 1 89 ? -12.202 23.116 6.456 1.00 94.94 89 ALA A CA 1
ATOM 710 C C . ALA A 1 89 ? -13.613 22.920 5.886 1.00 94.94 89 ALA A C 1
ATOM 712 O O . ALA A 1 89 ? -14.048 23.660 5.001 1.00 94.94 89 ALA A O 1
ATOM 713 N N . ALA A 1 90 ? -14.335 21.924 6.395 1.00 96.75 90 ALA A N 1
ATOM 714 C CA . ALA A 1 90 ? -15.712 21.651 6.012 1.00 96.75 90 ALA A CA 1
ATOM 715 C C . ALA A 1 90 ? -16.514 21.040 7.161 1.00 96.75 90 ALA A C 1
ATOM 717 O O . ALA A 1 90 ? -15.991 20.284 7.983 1.00 96.75 90 ALA A O 1
ATOM 718 N N . TRP A 1 91 ? -17.809 21.331 7.173 1.00 97.75 91 TRP A N 1
ATOM 719 C CA . TRP A 1 91 ? -18.770 20.648 8.021 1.00 97.75 91 TRP A CA 1
ATOM 720 C C . TRP A 1 91 ? -19.390 19.466 7.289 1.00 97.75 91 TRP A C 1
ATOM 722 O O . TRP A 1 91 ? -19.804 19.588 6.137 1.00 97.75 91 TRP A O 1
ATOM 732 N N . TYR A 1 92 ? -19.522 18.356 8.005 1.00 98.06 92 TYR A N 1
ATOM 733 C CA . TYR A 1 92 ? -20.330 17.205 7.630 1.00 98.06 92 TYR A CA 1
ATOM 734 C C . TYR A 1 92 ? -21.479 17.046 8.619 1.00 98.06 92 TYR A C 1
ATOM 736 O O . TYR A 1 92 ? -21.290 17.290 9.811 1.00 98.06 92 TYR A O 1
ATOM 744 N N . GLN A 1 93 ? -22.646 16.599 8.159 1.00 97.62 93 GLN A N 1
ATOM 745 C CA . GLN A 1 93 ? -23.761 16.268 9.043 1.00 97.62 93 GLN A CA 1
ATOM 746 C C . GLN A 1 93 ? -24.586 15.095 8.513 1.00 97.62 93 GLN A C 1
ATOM 748 O O . GLN A 1 93 ? -24.847 14.984 7.310 1.00 97.62 93 GLN A O 1
ATOM 753 N N . ARG A 1 94 ? -25.026 14.232 9.431 1.00 96.31 94 ARG A N 1
ATOM 754 C CA . ARG A 1 94 ? -25.886 13.087 9.136 1.00 96.31 94 ARG A CA 1
ATOM 755 C C . ARG A 1 94 ? -26.761 12.728 10.336 1.00 96.31 94 ARG A C 1
ATOM 757 O O . ARG A 1 94 ? -26.303 12.769 11.472 1.00 96.31 94 ARG A O 1
ATOM 764 N N . GLU A 1 95 ? -28.014 12.367 10.069 1.00 97.50 95 GLU A N 1
ATOM 765 C CA . GLU A 1 95 ? -28.864 11.694 11.058 1.00 97.50 95 GLU A CA 1
ATOM 766 C C . GLU A 1 95 ? -28.442 10.225 11.151 1.00 97.50 95 GLU A C 1
ATOM 768 O O . GLU A 1 95 ? -28.308 9.546 10.129 1.00 97.50 95 GLU A O 1
ATOM 773 N N . ILE A 1 96 ? -28.225 9.756 12.372 1.00 97.19 96 ILE A N 1
ATOM 774 C CA . ILE A 1 96 ? -27.860 8.382 12.698 1.00 97.19 96 ILE A CA 1
ATOM 775 C C . ILE A 1 96 ? -28.869 7.809 13.691 1.00 97.19 96 ILE A C 1
ATOM 777 O O . ILE A 1 96 ? -29.444 8.541 14.490 1.00 97.19 96 ILE A O 1
ATOM 781 N N . GLU A 1 97 ? -29.069 6.499 13.659 1.00 97.69 97 GLU A N 1
ATOM 782 C CA . GLU A 1 97 ? -29.874 5.763 14.637 1.00 97.69 97 GLU A CA 1
ATOM 783 C C . GLU A 1 97 ? -28.964 4.797 15.383 1.00 97.69 97 GLU A C 1
ATOM 785 O O . GLU A 1 97 ? -28.206 4.046 14.765 1.00 97.69 97 GLU A O 1
ATOM 790 N N . ILE A 1 98 ? -29.029 4.837 16.711 1.00 98.06 98 ILE A N 1
ATOM 791 C CA . ILE A 1 98 ? -28.264 3.938 17.568 1.00 98.06 98 ILE A CA 1
ATOM 792 C C . ILE A 1 98 ? -29.125 2.701 17.832 1.00 98.06 98 ILE A C 1
ATOM 794 O O . ILE A 1 98 ? -30.215 2.856 18.385 1.00 98.06 98 ILE A O 1
ATOM 798 N N . PRO A 1 99 ? -28.676 1.482 17.488 1.00 97.56 99 PRO A N 1
ATOM 799 C CA . PRO A 1 99 ? -29.437 0.267 17.768 1.00 97.56 99 PRO A CA 1
ATOM 800 C C . PRO A 1 99 ? -29.819 0.141 19.250 1.00 97.56 99 PRO A C 1
ATOM 802 O O . PRO A 1 99 ? -28.998 0.386 20.133 1.00 97.56 99 PRO A O 1
ATOM 805 N N . ALA A 1 100 ? -31.061 -0.260 19.538 1.00 96.12 100 ALA A N 1
ATOM 806 C CA . ALA A 1 100 ? -31.555 -0.415 20.913 1.00 96.12 100 ALA A CA 1
ATOM 807 C C . ALA A 1 100 ? -30.757 -1.455 21.722 1.00 96.12 100 ALA A C 1
ATOM 809 O O . ALA A 1 100 ? -30.500 -1.258 22.910 1.00 96.12 100 ALA A O 1
ATOM 810 N N . ASP A 1 101 ? -30.278 -2.508 21.056 1.00 95.25 101 ASP A N 1
ATOM 811 C CA . ASP A 1 101 ? -29.500 -3.598 21.661 1.00 95.25 101 ASP A CA 1
ATOM 812 C C . ASP A 1 101 ? -28.088 -3.170 22.111 1.00 95.25 101 ASP A C 1
ATOM 814 O O . ASP A 1 101 ? -27.341 -3.961 22.689 1.00 95.25 101 ASP A O 1
ATOM 818 N N . TRP A 1 102 ? -27.701 -1.910 21.871 1.00 97.25 102 TRP A N 1
ATOM 819 C CA . TRP A 1 102 ? -26.434 -1.340 22.340 1.00 97.25 102 TRP A CA 1
ATOM 820 C C . TRP A 1 102 ? -26.505 -0.776 23.762 1.00 97.25 102 TRP A C 1
ATOM 822 O O . TRP A 1 102 ? -25.544 -0.170 24.238 1.00 97.25 102 TRP A O 1
ATOM 832 N N . GLN A 1 103 ? -27.621 -0.972 24.468 1.00 96.00 103 GLN A N 1
ATOM 833 C CA . GLN A 1 103 ? -27.762 -0.558 25.861 1.00 96.00 103 GLN A CA 1
ATOM 834 C C . GLN A 1 103 ? -26.609 -1.081 26.735 1.00 96.00 103 GLN A C 1
ATOM 836 O O . GLN A 1 103 ? -26.310 -2.273 26.756 1.00 96.00 103 GLN A O 1
ATOM 841 N N . GLY A 1 104 ? -25.958 -0.171 27.470 1.00 94.38 104 GLY A N 1
ATOM 842 C CA . GLY A 1 104 ? -24.836 -0.492 28.364 1.00 94.38 104 GLY A CA 1
ATOM 843 C C . GLY A 1 104 ? -23.501 -0.787 27.666 1.00 94.38 104 GLY A C 1
ATOM 844 O O . GLY A 1 104 ? -22.527 -1.110 28.344 1.00 94.38 104 GLY A O 1
ATOM 845 N N . ARG A 1 105 ? -23.430 -0.671 26.335 1.00 96.06 105 ARG A N 1
ATOM 846 C CA . ARG A 1 105 ? -22.195 -0.838 25.559 1.00 96.06 105 ARG A CA 1
ATOM 847 C C . ARG A 1 105 ? -21.475 0.498 25.375 1.00 96.06 105 ARG A C 1
ATOM 849 O O . ARG A 1 105 ? -22.080 1.564 25.469 1.00 96.06 105 ARG A O 1
ATOM 856 N N . ARG A 1 106 ? -20.181 0.429 25.065 1.00 97.31 106 ARG A N 1
ATOM 857 C CA . ARG A 1 106 ? -19.424 1.567 24.535 1.00 97.31 106 ARG A CA 1
ATOM 858 C C . ARG A 1 106 ? -19.848 1.804 23.088 1.00 97.31 106 ARG A C 1
ATOM 860 O O . ARG A 1 106 ? -20.024 0.838 22.347 1.00 97.31 106 ARG A O 1
ATOM 867 N N . ILE A 1 107 ? -19.996 3.066 22.696 1.00 98.19 107 ILE A N 1
ATOM 868 C CA . ILE A 1 107 ? -20.400 3.490 21.353 1.00 98.19 107 ILE A CA 1
ATOM 869 C C . ILE A 1 107 ? -19.395 4.520 20.839 1.00 98.19 107 ILE A C 1
ATOM 871 O O . ILE A 1 107 ? -19.166 5.546 21.481 1.00 98.19 107 ILE A O 1
ATOM 875 N N . THR A 1 108 ? -18.826 4.278 19.660 1.00 98.25 108 THR A N 1
ATOM 876 C CA . THR A 1 108 ? -17.897 5.206 19.010 1.00 98.25 108 THR A CA 1
ATOM 877 C C . THR A 1 108 ? -18.303 5.562 17.594 1.00 98.25 108 THR A C 1
ATOM 879 O O . THR A 1 108 ? -18.874 4.760 16.856 1.00 98.25 108 THR A O 1
ATOM 882 N N . PHE A 1 109 ? -17.945 6.782 17.202 1.00 98.44 109 PHE A N 1
ATOM 883 C CA . PHE A 1 109 ? -17.736 7.117 15.800 1.00 98.44 109 PHE A CA 1
ATOM 884 C C . PHE A 1 109 ? -16.323 6.679 15.409 1.00 98.44 109 PHE A C 1
ATOM 886 O O . PHE A 1 109 ? -15.366 7.040 16.091 1.00 98.44 109 PHE A O 1
ATOM 893 N N . SER A 1 110 ? -16.192 5.934 14.316 1.00 97.81 110 SER A N 1
ATOM 894 C CA . SER A 1 110 ? -14.919 5.428 13.800 1.00 97.81 110 SER A CA 1
ATOM 895 C C . SER A 1 110 ? -14.734 5.845 12.343 1.00 97.81 110 SER A C 1
ATOM 897 O O . SER A 1 110 ? -15.672 5.757 11.549 1.00 97.81 110 SER A O 1
ATOM 899 N N . THR A 1 111 ? -13.532 6.292 11.983 1.00 97.50 111 THR A N 1
ATOM 900 C CA . THR A 1 111 ? -13.138 6.553 10.591 1.00 97.50 111 THR A CA 1
ATOM 901 C C . THR A 1 111 ? -11.825 5.856 10.276 1.00 97.50 111 THR A C 1
ATOM 903 O O . THR A 1 111 ? -10.847 5.974 11.021 1.00 97.50 111 THR A O 1
ATOM 906 N N . GLU A 1 112 ? -11.806 5.126 9.165 1.00 96.50 112 GLU A N 1
ATOM 907 C CA . GLU A 1 112 ? -10.642 4.344 8.762 1.00 96.50 112 GLU A CA 1
ATOM 908 C C . GLU A 1 112 ? -9.507 5.229 8.263 1.00 96.50 112 GLU A C 1
ATOM 910 O O . GLU A 1 112 ? -8.354 4.918 8.541 1.00 96.50 112 GLU A O 1
ATOM 915 N N . TYR A 1 113 ? -9.805 6.333 7.566 1.00 97.75 113 TYR A N 1
ATOM 916 C CA . TYR A 1 113 ? -8.781 7.268 7.099 1.00 97.75 113 TYR A CA 1
ATOM 917 C C . TYR A 1 113 ? -9.306 8.711 6.979 1.00 97.75 113 TYR A C 1
ATOM 919 O O . TYR A 1 113 ? -10.285 8.992 6.283 1.00 97.75 113 TYR A O 1
ATOM 927 N N . LEU A 1 114 ? -8.639 9.651 7.646 1.00 97.50 114 LEU A N 1
ATOM 928 C CA . LEU A 1 114 ? -9.060 11.040 7.822 1.00 97.50 114 LEU A CA 1
ATOM 929 C C . LEU A 1 114 ? -7.908 11.999 7.527 1.00 97.50 114 LEU A C 1
ATOM 931 O O . LEU A 1 114 ? -6.889 11.955 8.202 1.00 97.50 114 LEU A O 1
ATOM 935 N N . ASN A 1 115 ? -8.130 12.950 6.617 1.00 95.56 115 ASN A N 1
ATOM 936 C CA . ASN A 1 115 ? -7.212 14.047 6.305 1.00 95.56 115 ASN A CA 1
ATOM 937 C C . ASN A 1 115 ? -7.823 15.400 6.735 1.00 95.56 115 ASN A C 1
ATOM 939 O O . ASN A 1 115 ? -8.621 15.978 5.995 1.00 95.56 115 ASN A O 1
ATOM 943 N N . SER A 1 116 ? -7.510 15.947 7.914 1.00 93.56 116 SER A N 1
ATOM 944 C CA . SER A 1 116 ? -6.536 15.425 8.899 1.00 93.56 116 SER A CA 1
ATOM 945 C C . SER A 1 116 ? -7.013 15.494 10.347 1.00 93.56 116 SER A C 1
ATOM 947 O O . SER A 1 116 ? -6.390 14.912 11.224 1.00 93.56 116 SER A O 1
ATOM 949 N N . HIS A 1 117 ? -8.083 16.228 10.627 1.00 95.38 117 HIS A N 1
ATOM 950 C CA . HIS A 1 117 ? -8.598 16.419 11.977 1.00 95.38 117 HIS A CA 1
ATOM 951 C C . HIS A 1 117 ? -10.111 16.579 11.913 1.00 95.38 117 HIS A C 1
ATOM 953 O O . HIS A 1 117 ? -10.594 17.382 11.119 1.00 95.38 117 HIS A O 1
ATOM 959 N N . ALA A 1 118 ? -10.853 15.898 12.780 1.00 96.12 118 ALA A N 1
ATOM 960 C CA . ALA A 1 118 ? -12.300 16.016 12.886 1.00 96.12 118 ALA A CA 1
ATOM 961 C C . ALA A 1 118 ? -12.693 16.309 14.334 1.00 96.12 118 ALA A C 1
ATOM 963 O O . ALA A 1 118 ? -12.433 15.495 15.212 1.00 96.12 118 ALA A O 1
ATOM 964 N N . THR A 1 119 ? -13.354 17.440 14.586 1.00 96.38 119 THR A N 1
ATOM 965 C CA . THR A 1 119 ? -14.092 17.632 15.841 1.00 96.38 119 THR A CA 1
ATOM 966 C C . THR A 1 119 ? -15.474 17.011 15.694 1.00 96.38 119 THR A C 1
ATOM 968 O O . THR A 1 119 ? -16.178 17.305 14.728 1.00 96.38 119 THR A O 1
ATOM 971 N N . VAL A 1 120 ? -15.856 16.166 16.647 1.00 97.62 120 VAL A N 1
ATOM 972 C CA . VAL A 1 120 ? -17.086 15.373 16.624 1.00 97.62 120 VAL A CA 1
ATOM 973 C C . VAL A 1 120 ? -18.135 16.014 17.525 1.00 97.62 120 VAL A C 1
ATOM 975 O O . VAL A 1 120 ? -17.856 16.345 18.681 1.00 97.62 120 VAL A O 1
ATOM 978 N N . PHE A 1 121 ? -19.348 16.162 16.994 1.00 97.81 121 PHE A N 1
ATOM 979 C CA . PHE A 1 121 ? -20.510 16.687 17.699 1.00 97.81 121 PHE A CA 1
ATOM 980 C C . PHE A 1 121 ? -21.693 15.727 17.584 1.00 97.81 121 PHE A C 1
ATOM 982 O O . PHE A 1 121 ? -21.956 15.200 16.502 1.00 97.81 121 PHE A O 1
ATOM 989 N N . VAL A 1 122 ? -22.445 15.567 18.669 1.00 98.06 122 VAL A N 1
ATOM 990 C CA . VAL A 1 122 ? -23.725 14.847 18.697 1.00 98.06 122 VAL A CA 1
ATOM 991 C C . VAL A 1 122 ? -24.786 15.805 19.217 1.00 98.06 122 VAL A C 1
ATOM 993 O O . VAL A 1 122 ? -24.583 16.452 20.241 1.00 98.06 122 VAL A O 1
ATOM 996 N N . ASP A 1 123 ? -25.872 15.964 18.462 1.00 97.19 123 ASP A N 1
ATOM 997 C CA . ASP A 1 123 ? -26.977 16.885 18.768 1.00 97.19 123 ASP A CA 1
ATOM 998 C C . ASP A 1 123 ? -26.508 18.321 19.078 1.00 97.19 123 ASP A C 1
ATOM 1000 O O . ASP A 1 123 ? -27.064 19.037 19.908 1.00 97.19 123 ASP A O 1
ATOM 1004 N N . GLY A 1 124 ? -25.446 18.752 18.388 1.00 94.44 124 GLY A N 1
ATOM 1005 C CA . GLY A 1 124 ? -24.846 20.081 18.532 1.00 94.44 124 GLY A CA 1
ATOM 1006 C C . GLY A 1 124 ? -23.829 20.222 19.669 1.00 94.44 124 GLY A C 1
ATOM 1007 O O . GLY A 1 124 ? -23.133 21.235 19.716 1.00 94.44 124 GLY A O 1
ATOM 1008 N N . GLN A 1 125 ? -23.677 19.224 20.543 1.00 94.75 125 GLN A N 1
ATOM 1009 C CA . GLN A 1 125 ? -22.679 19.224 21.614 1.00 94.75 125 GLN A CA 1
ATOM 1010 C C . GLN A 1 125 ? -21.360 18.611 21.134 1.00 94.75 125 GLN A C 1
ATOM 1012 O O . GLN A 1 125 ? -21.361 17.530 20.554 1.00 94.75 125 GLN A O 1
ATOM 1017 N N . LYS A 1 126 ? -20.222 19.265 21.410 1.00 95.50 126 LYS A N 1
ATOM 1018 C CA . LYS A 1 126 ? -18.883 18.696 21.172 1.00 95.50 126 LYS A CA 1
ATOM 1019 C C . LYS A 1 126 ? -18.652 17.504 22.106 1.00 95.50 126 LYS A C 1
ATOM 1021 O O . LYS A 1 126 ? -18.774 17.657 23.320 1.00 95.50 126 LYS A O 1
ATOM 1026 N N . VAL A 1 127 ? -18.280 16.354 21.546 1.00 95.38 127 VAL A N 1
ATOM 1027 C CA . VAL A 1 127 ? -18.095 15.094 22.296 1.00 95.38 127 VAL A CA 1
ATOM 1028 C C . VAL A 1 127 ? -16.679 14.532 22.214 1.00 95.38 127 VAL A C 1
ATOM 1030 O O . VAL A 1 127 ? -16.251 13.836 23.126 1.00 95.38 127 VAL A O 1
ATOM 1033 N N . GLY A 1 128 ? -15.922 14.857 21.164 1.00 94.06 128 GLY A N 1
ATOM 1034 C CA . GLY A 1 128 ? -14.567 14.339 20.997 1.00 94.06 128 GLY A CA 1
ATOM 1035 C C . GLY A 1 128 ? -13.891 14.826 19.725 1.00 94.06 128 GLY A C 1
ATOM 1036 O O . GLY A 1 128 ? -14.409 15.695 19.019 1.00 94.06 128 GLY A O 1
ATOM 1037 N N . GLU A 1 129 ? -12.720 14.267 19.440 1.00 95.25 129 GLU A N 1
ATOM 1038 C CA . GLU A 1 129 ? -11.917 14.585 18.261 1.00 95.25 129 GLU A CA 1
ATOM 1039 C C . GLU A 1 129 ? -11.284 13.309 17.697 1.00 95.25 129 GLU A C 1
ATOM 1041 O O . GLU A 1 129 ? -10.993 12.375 18.441 1.00 95.25 129 GLU A O 1
ATOM 1046 N N . VAL A 1 130 ? -11.074 13.274 16.381 1.00 96.06 130 VAL A N 1
ATOM 1047 C CA . VAL A 1 130 ? -10.283 12.245 15.696 1.00 96.06 130 VAL A CA 1
ATOM 1048 C C . VAL A 1 130 ? -9.154 12.930 14.939 1.00 96.06 130 VAL A C 1
ATOM 1050 O O . VAL A 1 130 ? -9.378 13.913 14.226 1.00 96.06 130 VAL A O 1
ATOM 1053 N N . LEU A 1 131 ? -7.941 12.404 15.092 1.00 94.50 131 LEU A N 1
ATOM 1054 C CA . LEU A 1 131 ? -6.730 12.908 14.451 1.00 94.50 131 LEU A CA 1
ATOM 1055 C C . LEU A 1 131 ? -6.272 11.962 13.338 1.00 94.50 131 LEU A C 1
ATOM 1057 O O . LEU A 1 131 ? -6.529 10.760 13.377 1.00 94.50 131 LEU A O 1
ATOM 1061 N N . PHE A 1 132 ? -5.591 12.519 12.339 1.00 95.25 132 PHE A N 1
ATOM 1062 C CA . PHE A 1 132 ? -4.898 11.769 11.296 1.00 95.25 132 PHE A CA 1
ATOM 1063 C C . PHE A 1 132 ? -3.996 10.693 11.929 1.00 95.25 132 PHE A C 1
ATOM 1065 O O . PHE A 1 132 ? -3.353 10.973 12.942 1.00 95.25 132 PHE A O 1
ATOM 1072 N N . PRO A 1 133 ? -3.888 9.495 11.329 1.00 95.25 133 PRO A N 1
ATOM 1073 C CA . PRO A 1 133 ? -4.480 9.104 10.046 1.00 95.25 133 PRO A CA 1
ATOM 1074 C C . PRO A 1 133 ? -5.926 8.611 10.105 1.00 95.25 133 PRO A C 1
ATOM 1076 O O . PRO A 1 133 ? -6.544 8.486 9.060 1.00 95.25 133 PRO A O 1
ATOM 1079 N N . GLY A 1 134 ? -6.482 8.355 11.285 1.00 95.00 134 GLY A N 1
ATOM 1080 C CA . GLY A 1 134 ? -7.812 7.781 11.499 1.00 95.00 134 GLY A CA 1
ATOM 1081 C C . GLY A 1 134 ? -7.973 7.377 12.964 1.00 95.00 134 GLY A C 1
ATOM 1082 O O . GLY A 1 134 ? -7.039 7.528 13.754 1.00 95.00 134 GLY A O 1
ATOM 1083 N N . GLY A 1 135 ? -9.134 6.849 13.346 1.00 94.56 135 GLY A N 1
ATOM 1084 C CA . GLY A 1 135 ? -9.375 6.436 14.730 1.00 94.56 135 GLY A CA 1
ATOM 1085 C C . GLY A 1 135 ? -10.827 6.554 15.168 1.00 94.56 135 GLY A C 1
ATOM 1086 O O . GLY A 1 135 ? -11.738 6.626 14.343 1.00 94.56 135 GLY A O 1
ATOM 1087 N N . GLU A 1 136 ? -11.022 6.572 16.485 1.00 96.19 136 GLU A N 1
ATOM 1088 C CA . GLU A 1 136 ? -12.337 6.564 17.121 1.00 96.19 136 GLU A CA 1
ATOM 1089 C C . GLU A 1 136 ? -12.534 7.756 18.060 1.00 96.19 136 GLU A C 1
ATOM 1091 O O . GLU A 1 136 ? -11.610 8.154 18.767 1.00 96.19 136 GLU A O 1
ATOM 1096 N N . ALA A 1 137 ? -13.765 8.260 18.126 1.00 97.50 137 ALA A N 1
ATOM 1097 C CA . ALA A 1 137 ? -14.231 9.165 19.170 1.00 97.50 137 ALA A CA 1
ATOM 1098 C C . ALA A 1 137 ? -15.360 8.496 19.963 1.00 97.50 137 ALA A C 1
ATOM 1100 O O . ALA A 1 137 ? -16.313 7.978 19.376 1.00 97.50 137 ALA A O 1
ATOM 1101 N N . ASP A 1 138 ? -15.256 8.517 21.292 1.00 97.19 138 ASP A N 1
ATOM 1102 C CA . ASP A 1 138 ? -16.292 7.998 22.184 1.00 97.19 138 ASP A CA 1
ATOM 1103 C C . ASP A 1 138 ? -17.494 8.941 22.228 1.00 97.19 138 ASP A C 1
ATOM 1105 O O . ASP A 1 138 ? -17.367 10.116 22.566 1.00 97.19 138 ASP A O 1
ATOM 1109 N N . ILE A 1 139 ? -18.659 8.420 21.848 1.00 97.81 139 ILE A N 1
ATOM 1110 C CA . ILE A 1 139 ? -19.923 9.162 21.808 1.00 97.81 139 ILE A CA 1
ATOM 1111 C C . ILE A 1 139 ? -20.960 8.566 22.764 1.00 97.81 139 ILE A C 1
ATOM 1113 O O . ILE A 1 139 ? -22.124 8.971 22.741 1.00 97.81 139 ILE A O 1
ATOM 1117 N N . THR A 1 140 ? -20.547 7.621 23.617 1.00 97.00 140 THR A N 1
ATOM 1118 C CA . THR A 1 140 ? -21.430 6.839 24.493 1.00 97.00 140 THR A CA 1
ATOM 1119 C C . THR A 1 140 ? -22.302 7.733 25.369 1.00 97.00 140 THR A C 1
ATOM 1121 O O . THR A 1 140 ? -23.503 7.515 25.471 1.00 97.00 140 THR A O 1
ATOM 1124 N N . SER A 1 141 ? -21.721 8.769 25.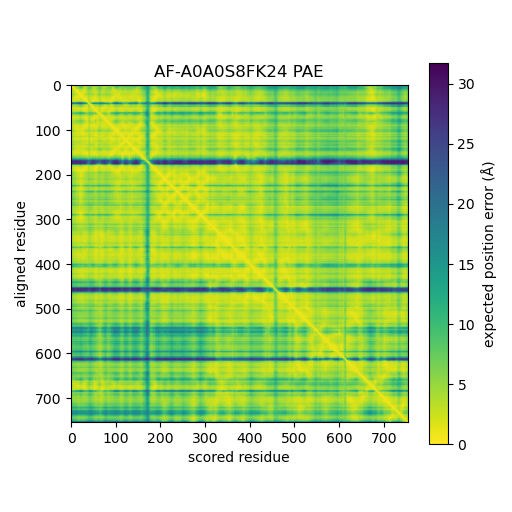978 1.00 96.25 141 SER A N 1
ATOM 1125 C CA . SER A 1 141 ? -22.431 9.660 26.907 1.00 96.25 141 SER A CA 1
ATOM 1126 C C . SER A 1 141 ? -23.407 10.624 26.227 1.00 96.25 141 SER A C 1
ATOM 1128 O O . SER A 1 141 ? -24.277 11.178 26.899 1.00 96.25 141 SER A O 1
ATOM 1130 N N . ALA A 1 142 ? -23.275 10.830 24.915 1.00 96.50 142 ALA A N 1
ATOM 1131 C CA . ALA A 1 142 ? -24.096 11.763 24.149 1.00 96.50 142 ALA A CA 1
ATOM 1132 C C . ALA A 1 142 ? -25.216 11.079 23.354 1.00 96.50 142 ALA A C 1
ATOM 1134 O O . ALA A 1 142 ? -26.118 11.749 22.862 1.00 96.50 142 ALA A O 1
ATOM 1135 N N . CYS A 1 143 ? -25.168 9.753 23.236 1.00 95.06 143 CYS A N 1
ATOM 1136 C CA . CYS A 1 143 ? -26.116 8.961 22.466 1.00 95.06 143 CYS A CA 1
ATOM 1137 C C . CYS A 1 143 ? -27.022 8.127 23.379 1.00 95.06 143 CYS A C 1
ATOM 1139 O O . CYS A 1 143 ? -26.605 7.637 24.426 1.00 95.06 143 CYS A O 1
ATOM 1141 N N . ARG A 1 144 ? -28.268 7.908 22.956 1.00 95.75 144 ARG A N 1
ATOM 1142 C CA . ARG A 1 144 ? -29.230 7.020 23.613 1.00 95.75 144 ARG A CA 1
ATOM 1143 C C . ARG A 1 144 ? -29.580 5.866 22.666 1.00 95.75 144 ARG A C 1
ATOM 1145 O O . ARG A 1 144 ? -30.134 6.116 21.597 1.00 95.75 144 ARG A O 1
ATOM 1152 N N . PRO A 1 145 ? -29.286 4.608 23.036 1.00 97.06 145 PRO A N 1
ATOM 1153 C CA . PRO A 1 145 ? -29.721 3.440 22.275 1.00 97.06 145 PRO A CA 1
ATOM 1154 C C . PRO A 1 145 ? -31.228 3.450 21.989 1.00 97.06 145 PRO A C 1
ATOM 1156 O O . PRO A 1 145 ? -32.036 3.816 22.842 1.00 97.06 145 PRO A O 1
ATOM 1159 N N . GLY A 1 146 ? -31.598 3.074 20.767 1.00 96.81 146 GLY A N 1
ATOM 1160 C CA . GLY A 1 146 ? -32.969 3.104 20.255 1.00 96.81 146 GLY A CA 1
ATOM 1161 C C . GLY A 1 146 ? -33.456 4.485 19.806 1.00 96.81 146 GLY A C 1
ATOM 1162 O O . GLY A 1 146 ? -34.631 4.624 19.470 1.00 96.81 146 GLY A O 1
ATOM 1163 N N . GLN A 1 147 ? -32.599 5.512 19.816 1.00 97.50 147 GLN A N 1
ATOM 1164 C CA . GLN A 1 147 ? -32.949 6.865 19.384 1.00 97.50 147 GLN A CA 1
ATOM 1165 C C . GLN A 1 147 ? -32.128 7.320 18.178 1.00 97.50 147 GLN A C 1
ATOM 1167 O O . GLN A 1 147 ? -31.040 6.815 17.881 1.00 97.50 147 GLN A O 1
ATOM 1172 N N . LYS A 1 148 ? -32.689 8.309 17.481 1.00 97.88 148 LYS A N 1
ATOM 1173 C CA . LYS A 1 148 ? -32.023 9.037 16.409 1.00 97.88 148 LYS A CA 1
ATOM 1174 C C . LYS A 1 148 ? -31.282 10.241 16.972 1.00 97.88 148 LYS A C 1
ATOM 1176 O O . LYS A 1 148 ? -31.815 10.945 17.824 1.00 97.88 148 LYS A O 1
ATOM 1181 N N . HIS A 1 149 ? -30.094 10.484 16.439 1.00 98.12 149 HIS A N 1
ATOM 1182 C CA . HIS A 1 149 ? -29.210 11.586 16.797 1.00 98.12 149 HIS A CA 1
ATOM 1183 C C . HIS A 1 149 ? -28.646 12.246 15.542 1.00 98.12 149 HIS A C 1
ATOM 1185 O O . HIS A 1 149 ? -28.576 11.638 14.471 1.00 98.12 149 HIS A O 1
ATOM 1191 N N . VAL A 1 150 ? -28.196 13.490 15.667 1.00 97.94 150 VAL A N 1
ATOM 1192 C CA . VAL A 1 150 ? -27.513 14.210 14.592 1.00 97.94 150 VAL A CA 1
ATOM 1193 C C . VAL A 1 150 ? -26.015 14.231 14.866 1.00 97.94 150 VAL A C 1
ATOM 1195 O O . VAL A 1 150 ? -25.536 14.962 15.732 1.00 97.94 150 VAL A O 1
ATOM 1198 N N . LEU A 1 151 ? -25.263 13.468 14.076 1.00 98.31 151 LEU A N 1
ATOM 1199 C CA . LEU A 1 151 ? -23.805 13.491 14.072 1.00 98.31 151 LEU A CA 1
ATOM 1200 C C . LEU A 1 151 ? -23.323 14.617 13.156 1.00 98.31 151 LEU A C 1
ATOM 1202 O O . LEU A 1 151 ? -23.670 14.657 11.973 1.00 98.31 151 LEU A O 1
ATOM 1206 N N . SER A 1 152 ? -22.514 15.530 13.689 1.00 98.25 152 SER A N 1
ATOM 1207 C CA . SER A 1 152 ? -21.862 16.587 12.908 1.00 98.25 152 SER A CA 1
ATOM 1208 C C . SER A 1 152 ? -20.352 16.547 13.110 1.00 98.25 152 SER A C 1
ATOM 1210 O O . SER A 1 152 ? -19.877 16.344 14.224 1.00 98.25 152 SER A O 1
ATOM 1212 N N . LEU A 1 153 ? -19.591 16.751 12.037 1.00 97.75 153 LEU A N 1
ATOM 1213 C CA . LEU A 1 153 ? -18.129 16.743 12.067 1.00 97.75 153 LEU A CA 1
ATOM 1214 C C . LEU A 1 153 ? -17.604 18.059 11.504 1.00 97.75 153 LEU A C 1
ATOM 1216 O O . LEU A 1 153 ? -17.950 18.420 10.379 1.00 97.75 153 LEU A O 1
ATOM 1220 N N . HIS A 1 154 ? -16.738 18.739 12.249 1.00 97.25 154 HIS A N 1
ATOM 1221 C CA . HIS A 1 154 ? -15.941 19.840 11.715 1.00 97.25 154 HIS A CA 1
ATOM 1222 C C . HIS A 1 154 ? -14.57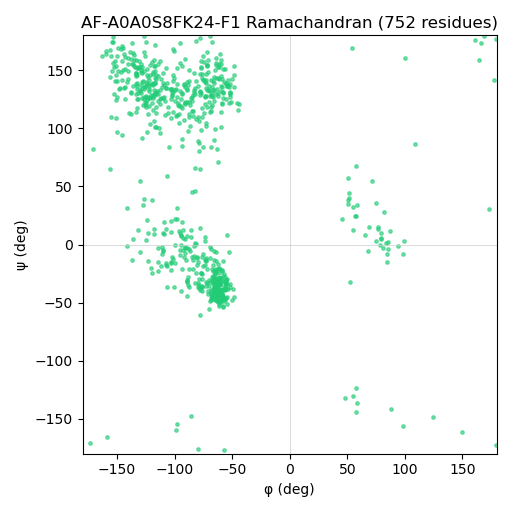0 19.305 11.310 1.00 97.25 154 HIS A C 1
ATOM 1224 O O . HIS A 1 154 ? -13.734 19.001 12.165 1.00 97.25 154 HIS A O 1
ATOM 1230 N N . VAL A 1 155 ? -14.355 19.148 10.006 1.00 96.81 155 VAL A N 1
ATOM 1231 C CA . VAL A 1 155 ? -13.155 18.524 9.450 1.00 96.81 155 VAL A CA 1
ATOM 1232 C C . VAL A 1 155 ? -12.209 19.588 8.915 1.00 96.81 155 VAL A C 1
ATOM 1234 O O . VAL A 1 155 ? -12.607 20.408 8.094 1.00 96.81 155 VAL A O 1
ATOM 1237 N N . LYS A 1 156 ? -10.946 19.546 9.346 1.00 94.50 156 LYS A N 1
ATOM 1238 C CA . LYS A 1 156 ? -9.865 20.434 8.902 1.00 94.50 156 LYS A CA 1
ATOM 1239 C C . LYS A 1 156 ? -8.783 19.632 8.187 1.00 94.50 156 LYS A C 1
ATOM 1241 O O . LYS A 1 156 ? -8.307 18.617 8.702 1.00 94.50 156 LYS A O 1
ATOM 1246 N N . ALA A 1 157 ? -8.376 20.107 7.018 1.00 93.06 157 ALA A N 1
ATOM 1247 C CA . ALA A 1 157 ? -7.265 19.572 6.249 1.00 93.06 157 ALA A CA 1
ATOM 1248 C C . ALA A 1 157 ? -5.966 20.259 6.685 1.00 93.06 157 ALA A C 1
ATOM 1250 O O . ALA A 1 157 ? -5.661 21.367 6.249 1.00 93.06 157 ALA A O 1
ATOM 1251 N N . LEU A 1 158 ? -5.218 19.601 7.570 1.00 90.56 158 LEU A N 1
ATOM 1252 C CA . LEU A 1 158 ? -3.996 20.141 8.168 1.00 90.56 158 LEU A CA 1
ATOM 1253 C C . LEU A 1 158 ? -2.755 19.444 7.586 1.00 90.56 158 LEU A C 1
ATOM 1255 O O . LEU A 1 158 ? -2.767 18.210 7.483 1.00 90.56 158 LEU A O 1
ATOM 1259 N N . PRO A 1 159 ? -1.688 20.177 7.214 1.00 89.06 159 PRO A N 1
ATOM 1260 C CA . PRO A 1 159 ? -0.418 19.565 6.831 1.00 89.06 159 PRO A CA 1
ATOM 1261 C C . PRO A 1 159 ? 0.206 18.818 8.022 1.00 89.06 159 PRO A C 1
ATOM 1263 O O . PRO A 1 159 ? -0.118 19.090 9.178 1.00 89.06 159 PRO A O 1
ATOM 1266 N N . LEU A 1 160 ? 1.130 17.886 7.752 1.00 85.06 160 LEU A N 1
ATOM 1267 C CA . LEU A 1 160 ? 1.706 17.029 8.800 1.00 85.06 160 LEU A CA 1
ATOM 1268 C C . LEU A 1 160 ? 2.336 17.829 9.951 1.00 85.06 160 LEU A C 1
ATOM 1270 O O . LEU A 1 160 ? 2.183 17.428 11.097 1.00 85.06 160 LEU A O 1
ATOM 1274 N N . SER A 1 161 ? 3.010 18.949 9.674 1.00 79.75 161 SER A N 1
ATOM 1275 C CA . SER A 1 161 ? 3.630 19.783 10.715 1.00 79.75 161 SER A CA 1
ATOM 1276 C C . SER A 1 161 ? 2.628 20.243 11.775 1.00 79.75 161 SER A C 1
ATOM 1278 O O . SER A 1 161 ? 2.948 20.246 12.959 1.00 79.75 161 SER A O 1
ATOM 1280 N N . ASP A 1 162 ? 1.406 20.577 11.357 1.00 76.62 162 ASP A N 1
ATOM 1281 C CA . ASP A 1 162 ? 0.343 21.029 12.255 1.00 76.62 162 ASP A CA 1
ATOM 1282 C C . ASP A 1 162 ? -0.319 19.852 12.987 1.00 76.62 162 ASP A C 1
ATOM 1284 O O . ASP A 1 162 ? -0.767 20.016 14.118 1.00 76.62 162 ASP A O 1
ATOM 1288 N N . VAL A 1 163 ? -0.348 18.661 12.374 1.00 72.94 163 VAL A N 1
ATOM 1289 C CA . VAL A 1 163 ? -0.786 17.415 13.030 1.00 72.94 163 VAL A CA 1
ATOM 1290 C C . VAL A 1 163 ? 0.212 17.001 14.114 1.00 72.94 163 VAL A C 1
ATOM 1292 O O . VAL A 1 163 ? -0.183 16.727 15.241 1.00 72.94 163 VAL A O 1
ATOM 1295 N N . VAL A 1 164 ? 1.510 16.996 13.796 1.00 75.75 164 VAL A N 1
ATOM 1296 C CA . VAL A 1 164 ? 2.587 16.609 14.721 1.00 75.75 164 VAL A CA 1
ATOM 1297 C C . VAL A 1 164 ? 2.705 17.584 15.892 1.00 75.75 164 VAL A C 1
ATOM 1299 O O . VAL A 1 164 ? 2.944 17.153 17.016 1.00 75.75 164 VAL A O 1
ATOM 1302 N N . ALA A 1 165 ? 2.464 18.881 15.672 1.00 67.38 165 ALA A N 1
ATOM 1303 C CA . ALA A 1 165 ? 2.468 19.872 16.748 1.00 67.38 165 ALA A CA 1
ATOM 1304 C C . ALA A 1 165 ? 1.517 19.501 17.907 1.00 67.38 165 ALA A C 1
ATOM 1306 O O . ALA A 1 165 ? 1.826 19.814 19.056 1.00 67.38 165 ALA A O 1
ATOM 1307 N N . ILE A 1 166 ? 0.419 18.782 17.625 1.00 64.94 166 ILE A N 1
ATOM 1308 C CA . ILE A 1 166 ? -0.544 18.295 18.629 1.00 64.94 166 ILE A CA 1
ATOM 1309 C C . ILE A 1 166 ? 0.094 17.270 19.581 1.00 64.94 166 ILE A C 1
ATOM 1311 O O . ILE A 1 166 ? -0.236 17.263 20.761 1.00 64.94 166 ILE A O 1
ATOM 1315 N N . PHE A 1 167 ? 1.032 16.447 19.104 1.00 57.16 167 PHE A N 1
ATOM 1316 C CA . PHE A 1 167 ? 1.732 15.456 19.934 1.00 57.16 167 PHE A CA 1
ATOM 1317 C C . PHE A 1 167 ? 2.796 16.083 20.840 1.00 57.16 167 PHE A C 1
ATOM 1319 O O . PHE A 1 167 ? 3.123 15.525 21.880 1.00 57.16 167 PHE A O 1
ATOM 1326 N N . SER A 1 168 ? 3.326 17.244 20.453 1.00 50.84 168 SER A N 1
ATOM 1327 C CA . SER A 1 168 ? 4.466 17.861 21.137 1.00 50.84 168 SER A CA 1
ATOM 1328 C C . SER A 1 168 ? 4.097 18.756 22.334 1.00 50.84 168 SER A C 1
ATOM 1330 O O . SER A 1 168 ? 4.997 19.266 22.987 1.00 50.84 168 SER A O 1
ATOM 1332 N N . ASP A 1 169 ? 2.803 19.004 22.592 1.00 51.50 169 ASP A N 1
ATOM 1333 C CA . ASP A 1 169 ? 2.263 19.896 23.649 1.00 51.50 169 ASP A CA 1
ATOM 1334 C C . ASP A 1 169 ? 2.960 21.277 23.765 1.00 51.50 169 ASP A C 1
ATOM 1336 O O . ASP A 1 169 ? 2.929 21.959 24.787 1.00 51.50 169 ASP A O 1
ATOM 1340 N N . THR A 1 170 ? 3.623 21.729 22.694 1.00 42.69 170 THR A N 1
ATOM 1341 C CA . THR A 1 170 ? 4.555 22.868 22.753 1.00 42.69 170 THR A CA 1
ATOM 1342 C C . THR A 1 170 ? 3.883 24.236 22.660 1.00 42.69 170 THR A C 1
ATOM 1344 O O . THR A 1 170 ? 4.571 25.256 22.678 1.00 42.69 170 THR A O 1
ATOM 1347 N N . GLY A 1 171 ? 2.554 24.310 22.508 1.00 39.09 171 GLY A N 1
ATOM 1348 C CA . GLY A 1 171 ? 1.840 25.580 22.308 1.00 39.09 171 GLY A CA 1
ATOM 1349 C C . GLY A 1 171 ? 2.360 26.417 21.123 1.00 39.09 171 GLY A C 1
ATOM 1350 O O . GLY A 1 171 ? 2.033 27.601 21.012 1.00 39.09 171 GLY A O 1
ATOM 1351 N N . ALA A 1 172 ? 3.190 25.832 20.249 1.00 37.78 172 ALA A N 1
ATOM 1352 C CA . ALA A 1 172 ? 3.877 26.547 19.189 1.00 37.78 172 ALA A CA 1
ATOM 1353 C C . ALA A 1 172 ? 2.860 27.077 18.162 1.00 37.78 172 ALA A C 1
ATOM 1355 O O . ALA A 1 172 ? 1.903 26.377 17.813 1.00 37.78 172 ALA A O 1
ATOM 1356 N N . PRO A 1 173 ? 3.035 28.315 17.658 1.00 36.28 173 PRO A N 1
ATOM 1357 C CA . PRO A 1 173 ? 2.111 28.894 16.697 1.00 36.28 173 PRO A CA 1
ATOM 1358 C C . PRO A 1 173 ? 2.019 28.013 15.447 1.00 36.28 173 PRO A C 1
ATOM 1360 O O . PRO A 1 173 ? 3.018 27.770 14.768 1.00 36.28 173 PRO A O 1
ATOM 1363 N N . ARG A 1 174 ? 0.792 27.570 15.148 1.00 49.91 174 ARG A N 1
ATOM 1364 C CA . ARG A 1 174 ? 0.410 26.786 13.967 1.00 49.91 174 ARG A CA 1
ATOM 1365 C C . ARG A 1 174 ? 0.756 27.591 12.717 1.00 49.91 174 ARG A C 1
ATOM 1367 O O . ARG A 1 174 ? 0.078 28.560 12.384 1.00 49.91 174 ARG A O 1
ATOM 1374 N N . ARG A 1 175 ? 1.863 27.258 12.062 1.00 42.00 175 ARG A N 1
ATOM 1375 C CA . ARG A 1 175 ? 2.303 27.918 10.830 1.00 42.00 175 ARG A CA 1
ATOM 1376 C C . ARG A 1 175 ? 2.010 26.959 9.688 1.00 42.00 175 ARG A C 1
ATOM 1378 O O . ARG A 1 175 ? 2.905 26.235 9.266 1.00 42.00 175 ARG A O 1
ATOM 1385 N N . GLY A 1 176 ? 0.770 26.984 9.199 1.00 42.34 176 GLY A N 1
ATOM 1386 C CA . GLY A 1 176 ? 0.283 26.181 8.074 1.00 42.34 176 GLY A CA 1
ATOM 1387 C C . GLY A 1 176 ? 1.008 26.480 6.758 1.00 42.34 176 GLY A C 1
ATOM 1388 O O . GLY A 1 176 ? 0.458 27.088 5.845 1.00 42.34 176 GLY A O 1
ATOM 1389 N N . ARG A 1 177 ? 2.274 26.074 6.644 1.00 45.81 177 ARG A N 1
ATOM 1390 C CA . ARG A 1 177 ? 3.011 26.026 5.380 1.00 45.81 177 ARG A CA 1
ATOM 1391 C C . ARG A 1 177 ? 2.859 24.623 4.805 1.00 45.81 177 ARG A C 1
ATOM 1393 O O . ARG A 1 177 ? 3.644 23.733 5.104 1.00 45.81 177 ARG A O 1
ATOM 1400 N N . GLY A 1 178 ? 1.834 24.429 3.985 1.00 58.72 178 GLY A N 1
ATOM 1401 C CA . GLY A 1 178 ? 1.611 23.181 3.259 1.00 58.72 178 GLY A CA 1
ATOM 1402 C C . GLY A 1 178 ? 0.193 23.089 2.706 1.00 58.72 178 GLY A C 1
ATOM 1403 O O . GLY A 1 178 ? -0.707 23.769 3.185 1.00 58.72 178 GLY A O 1
ATOM 1404 N N . SER A 1 179 ? -0.007 22.246 1.694 1.00 77.62 179 SER A N 1
ATOM 1405 C CA . SER A 1 179 ? -1.338 21.917 1.173 1.00 77.62 179 SER A CA 1
ATOM 1406 C C . SER A 1 179 ? -1.599 20.424 1.338 1.00 77.62 179 SER A C 1
ATOM 1408 O O . SER A 1 179 ? -0.668 19.622 1.278 1.00 77.62 179 SER A O 1
ATOM 1410 N N . VAL A 1 180 ? -2.860 20.055 1.548 1.00 88.88 180 VAL A N 1
ATOM 1411 C CA . VAL A 1 180 ? -3.310 18.663 1.648 1.00 88.88 180 VAL A CA 1
ATOM 1412 C C . VAL A 1 180 ? -4.104 18.350 0.386 1.00 88.88 180 VAL A C 1
ATOM 1414 O O . VAL A 1 180 ? -5.060 19.060 0.083 1.00 88.88 180 VAL A O 1
ATOM 1417 N N . ALA A 1 181 ? -3.716 17.319 -0.366 1.00 88.56 181 ALA A N 1
ATOM 1418 C CA . ALA A 1 181 ? -4.341 17.021 -1.656 1.00 88.56 181 ALA A CA 1
ATOM 1419 C C . ALA A 1 181 ? -5.693 16.314 -1.536 1.00 88.56 181 ALA A C 1
ATOM 1421 O O . ALA A 1 181 ? -6.737 16.839 -1.932 1.00 88.56 181 ALA A O 1
ATOM 1422 N N . ARG A 1 182 ? -5.691 15.131 -0.921 1.00 93.25 182 ARG A N 1
ATOM 1423 C CA . ARG A 1 182 ? -6.885 14.297 -0.737 1.00 93.25 182 ARG A CA 1
ATOM 1424 C C . ARG A 1 182 ? -7.505 14.609 0.623 1.00 93.25 182 ARG A C 1
ATOM 1426 O O . ARG A 1 182 ? -7.165 13.984 1.617 1.00 93.25 182 ARG A O 1
ATOM 1433 N N . ARG A 1 183 ? -8.332 15.652 0.685 1.00 94.81 183 ARG A N 1
ATOM 1434 C CA . ARG A 1 183 ? -8.871 16.227 1.936 1.00 94.81 183 ARG A CA 1
ATOM 1435 C C . ARG A 1 183 ? -10.164 15.537 2.372 1.00 94.81 183 ARG A C 1
ATOM 1437 O O . ARG A 1 183 ? -10.940 15.124 1.516 1.00 94.81 183 ARG A O 1
ATOM 1444 N N . GLY A 1 184 ? -10.434 15.491 3.677 1.00 95.88 184 GLY A N 1
ATOM 1445 C CA . GLY A 1 184 ? -11.700 14.996 4.227 1.00 95.88 184 GLY A CA 1
ATOM 1446 C C . GLY A 1 184 ? -11.661 13.545 4.712 1.00 95.88 184 GLY A C 1
ATOM 1447 O O . GLY A 1 184 ? -10.604 13.018 5.064 1.00 95.88 184 GLY A O 1
ATOM 1448 N N . LEU A 1 185 ? -12.834 12.905 4.745 1.00 97.62 185 LEU A N 1
ATOM 1449 C CA . LEU A 1 185 ? -13.017 11.494 5.114 1.00 97.62 185 LEU A CA 1
ATOM 1450 C C . LEU A 1 185 ? -12.645 10.591 3.929 1.00 97.62 185 LEU A C 1
ATOM 1452 O O . LEU A 1 185 ? -13.484 10.245 3.100 1.00 97.62 185 LEU A O 1
ATOM 1456 N N . CYS A 1 186 ? -11.362 10.255 3.833 1.00 97.25 186 CYS A N 1
ATOM 1457 C CA . CYS A 1 186 ? -10.775 9.503 2.722 1.00 97.25 186 CYS A CA 1
ATOM 1458 C C . CYS A 1 186 ? -10.740 7.981 2.964 1.00 97.25 186 CYS A C 1
ATOM 1460 O O . CYS A 1 186 ? -10.067 7.268 2.223 1.00 97.25 186 CYS A O 1
ATOM 1462 N N . GLY A 1 187 ? -11.443 7.498 3.987 1.00 97.50 187 GLY A N 1
ATOM 1463 C CA . GLY A 1 187 ? -11.706 6.097 4.304 1.00 97.50 187 GLY A CA 1
ATOM 1464 C C . GLY A 1 187 ? -13.096 5.961 4.928 1.00 97.50 187 GLY A C 1
ATOM 1465 O O . GLY A 1 187 ? -13.752 6.970 5.208 1.00 97.50 187 GLY A O 1
ATOM 1466 N N . ASP A 1 188 ? -13.558 4.726 5.090 1.00 98.25 188 ASP A N 1
ATOM 1467 C CA . ASP A 1 188 ? -14.928 4.436 5.505 1.00 98.25 188 ASP A CA 1
ATOM 1468 C C . ASP A 1 188 ? -15.235 4.921 6.930 1.00 98.25 188 ASP A C 1
ATOM 1470 O O . ASP A 1 188 ? -14.360 4.972 7.799 1.00 98.25 188 ASP A O 1
ATOM 1474 N N . ALA A 1 189 ? -16.503 5.262 7.174 1.00 98.31 189 ALA A N 1
ATOM 1475 C CA . ALA A 1 189 ? -16.994 5.741 8.459 1.00 98.31 189 ALA A CA 1
ATOM 1476 C C . ALA A 1 189 ? -18.038 4.790 9.057 1.00 98.31 189 ALA A C 1
ATOM 1478 O O . ALA A 1 189 ? -18.935 4.293 8.366 1.00 98.31 189 ALA A O 1
ATOM 1479 N N . PHE A 1 190 ? -17.956 4.573 10.370 1.00 98.56 190 PHE A N 1
ATOM 1480 C CA . PHE A 1 190 ? -18.788 3.611 11.086 1.00 98.56 190 PHE A CA 1
ATOM 1481 C C . PHE A 1 190 ? -19.248 4.125 12.444 1.00 98.56 190 PHE A C 1
ATOM 1483 O O . PHE A 1 190 ? -18.581 4.938 13.085 1.00 98.56 190 PHE A O 1
ATOM 1490 N N . LEU A 1 191 ? -20.368 3.572 12.900 1.00 98.50 191 LEU A N 1
ATOM 1491 C CA . LEU A 1 191 ? -20.676 3.462 14.318 1.00 98.50 191 LEU A CA 1
ATOM 1492 C C . LEU A 1 191 ? -20.199 2.098 14.801 1.00 98.50 191 LEU A C 1
ATOM 1494 O O . LEU A 1 191 ? -20.499 1.083 14.168 1.00 98.50 191 LEU A O 1
ATOM 1498 N N . VAL A 1 192 ? -19.461 2.070 15.904 1.00 98.19 192 VAL A N 1
ATOM 1499 C CA . VAL A 1 192 ? -18.937 0.835 16.489 1.00 98.19 192 VAL A CA 1
ATOM 1500 C C . VAL A 1 192 ? -19.441 0.709 17.917 1.00 98.19 192 VAL A C 1
ATOM 1502 O O . VAL A 1 192 ? -19.387 1.657 18.698 1.00 98.19 192 VAL A O 1
ATOM 1505 N N . SER A 1 193 ? -19.924 -0.479 18.253 1.00 97.94 193 SER A N 1
ATOM 1506 C CA . SER A 1 193 ? -20.299 -0.882 19.592 1.00 97.94 193 SER A CA 1
ATOM 1507 C C . SER A 1 193 ? -19.397 -2.001 20.085 1.00 97.94 193 SER A C 1
ATOM 1509 O O . SER A 1 193 ? -19.177 -2.996 19.390 1.00 97.94 193 SER A O 1
ATOM 1511 N N . SER A 1 194 ? -18.890 -1.837 21.301 1.00 97.50 194 SER A N 1
ATOM 1512 C CA . SER A 1 194 ? -18.051 -2.817 21.989 1.00 97.50 194 SER A CA 1
ATOM 1513 C C . SER A 1 194 ? -18.434 -2.911 23.467 1.00 97.50 194 SER A C 1
ATOM 1515 O O . SER A 1 194 ? -19.091 -2.003 23.989 1.00 97.50 194 SER A O 1
ATOM 1517 N N . PRO A 1 195 ? -17.987 -3.948 24.194 1.00 97.38 195 PRO A N 1
ATOM 1518 C CA . PRO A 1 195 ? -18.141 -3.983 25.645 1.00 97.38 195 PRO A CA 1
ATOM 1519 C C . PRO A 1 195 ? -17.572 -2.724 26.316 1.00 97.38 195 PRO A C 1
ATOM 1521 O O . PRO A 1 195 ? -16.539 -2.195 25.897 1.00 97.38 195 PRO A O 1
ATOM 1524 N N . ALA A 1 196 ? -18.253 -2.238 27.359 1.00 95.44 196 ALA A N 1
ATOM 1525 C CA . ALA A 1 196 ? -17.771 -1.123 28.181 1.00 95.44 196 ALA A CA 1
ATOM 1526 C C . ALA A 1 196 ? -16.657 -1.558 29.161 1.00 95.44 196 ALA A C 1
ATOM 1528 O O . ALA A 1 196 ? -15.778 -0.766 29.511 1.00 95.44 196 ALA A O 1
ATOM 1529 N N . GLY A 1 197 ? -16.697 -2.825 29.582 1.00 95.38 197 GLY A N 1
ATOM 1530 C CA . GLY A 1 197 ? -15.723 -3.457 30.471 1.00 95.38 197 GLY A CA 1
ATOM 1531 C C . GLY A 1 197 ? -14.500 -4.032 29.735 1.00 95.38 197 GLY A C 1
ATOM 1532 O O . GLY A 1 197 ? -14.094 -3.466 28.712 1.00 95.38 197 GLY A O 1
ATOM 1533 N N . PRO A 1 198 ? -13.918 -5.135 30.256 1.00 97.19 198 PRO A N 1
ATOM 1534 C CA . PRO A 1 198 ? -12.794 -5.832 29.636 1.00 97.19 198 PRO A CA 1
ATOM 1535 C C . PRO A 1 198 ? -13.070 -6.177 28.173 1.00 97.19 198 PRO A C 1
ATOM 1537 O O . PRO A 1 198 ? -14.131 -6.714 27.853 1.00 97.19 198 PRO A O 1
ATOM 1540 N N . ARG A 1 199 ? -12.131 -5.860 27.278 1.00 97.44 199 ARG A N 1
ATOM 1541 C CA . ARG A 1 199 ? -12.323 -6.054 25.834 1.00 97.44 199 ARG A CA 1
ATOM 1542 C C . ARG A 1 199 ? -11.013 -6.208 25.071 1.00 97.44 199 ARG A C 1
ATOM 1544 O O . ARG A 1 199 ? -9.962 -5.754 25.519 1.00 97.44 199 ARG A O 1
ATOM 1551 N N . ILE A 1 200 ? -11.116 -6.749 23.863 1.00 97.88 200 ILE A N 1
ATOM 1552 C CA . ILE A 1 200 ? -10.032 -6.816 22.878 1.00 97.88 200 ILE A CA 1
ATOM 1553 C C . ILE A 1 200 ? -10.010 -5.517 22.061 1.00 97.88 200 ILE A C 1
ATOM 1555 O O . ILE A 1 200 ? -10.994 -5.183 21.402 1.00 97.88 200 ILE A O 1
ATOM 1559 N N . SER A 1 201 ? -8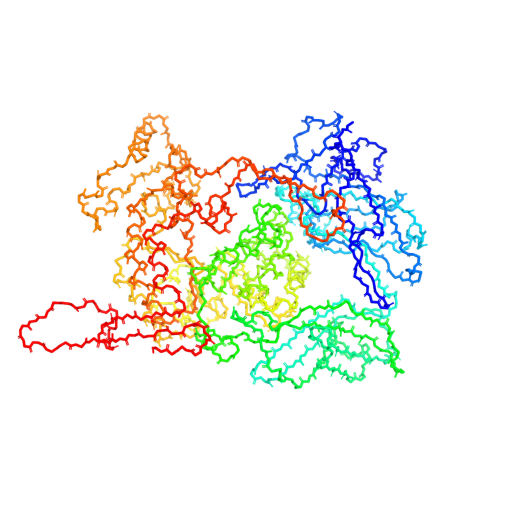.917 -4.757 22.073 1.00 94.56 201 SER A N 1
ATOM 1560 C CA . SER A 1 201 ? -8.805 -3.530 21.263 1.00 94.56 201 SER A CA 1
ATOM 1561 C C . SER A 1 201 ? -8.268 -3.796 19.856 1.00 94.56 201 SER A C 1
ATOM 1563 O O . SER A 1 201 ? -8.704 -3.161 18.900 1.00 94.56 201 SER A O 1
ATOM 1565 N N . SER A 1 202 ? -7.359 -4.758 19.706 1.00 94.75 202 SER A N 1
ATOM 1566 C CA . SER A 1 202 ? -6.877 -5.269 18.414 1.00 94.75 202 SER A CA 1
ATOM 1567 C C . SER A 1 202 ? -6.191 -6.617 18.612 1.00 94.75 202 SER A C 1
ATOM 1569 O O . SER A 1 202 ? -5.775 -6.926 19.730 1.00 94.75 202 SER A O 1
ATOM 1571 N N . PHE A 1 203 ? -6.016 -7.404 17.553 1.00 96.81 203 PHE A N 1
ATOM 1572 C CA . PHE A 1 203 ? -5.166 -8.589 17.618 1.00 96.81 203 PHE A CA 1
ATOM 1573 C C . PHE A 1 203 ? -4.428 -8.851 16.302 1.00 96.81 203 PHE A C 1
ATOM 1575 O O . PHE A 1 203 ? -4.839 -8.398 15.236 1.00 96.81 203 PHE A O 1
ATOM 1582 N N . ARG A 1 204 ? -3.319 -9.587 16.389 1.00 96.06 204 ARG A N 1
ATOM 1583 C CA . ARG A 1 204 ? -2.511 -10.035 15.250 1.00 96.06 204 ARG A CA 1
ATOM 1584 C C . ARG A 1 204 ? -2.410 -11.553 15.250 1.00 96.06 204 ARG A C 1
ATOM 1586 O O . ARG A 1 204 ? -2.237 -12.154 16.309 1.00 96.06 204 ARG A O 1
ATOM 1593 N N . VAL A 1 205 ? -2.458 -12.146 14.063 1.00 97.81 205 VAL A N 1
ATOM 1594 C CA . VAL A 1 205 ? -2.140 -13.551 13.806 1.00 97.81 205 VAL A CA 1
ATOM 1595 C C . VAL A 1 205 ? -0.751 -13.642 13.186 1.00 97.81 205 VAL A C 1
ATOM 1597 O O . VAL A 1 205 ? -0.470 -12.998 12.178 1.00 97.81 205 VAL A O 1
ATOM 1600 N N . SER A 1 206 ? 0.101 -14.486 13.756 1.00 97.25 206 SER A N 1
ATOM 1601 C CA . SER A 1 206 ? 1.421 -14.806 13.215 1.00 97.25 206 SER A CA 1
ATOM 1602 C C . SER A 1 206 ? 1.486 -16.292 12.887 1.00 97.25 206 SER A C 1
ATOM 1604 O O . SER A 1 206 ? 1.122 -17.126 13.716 1.00 97.25 206 SER A O 1
ATOM 1606 N N . THR A 1 207 ? 1.982 -16.644 11.703 1.00 98.06 207 THR A N 1
ATOM 1607 C CA . THR A 1 207 ? 2.150 -18.042 11.281 1.00 98.06 207 THR A CA 1
ATOM 1608 C C . THR A 1 207 ? 3.592 -18.333 10.897 1.00 98.06 207 THR A C 1
ATOM 1610 O O . THR A 1 207 ? 4.261 -17.491 10.306 1.00 98.06 207 THR A O 1
ATOM 1613 N N . SER A 1 208 ? 4.069 -19.538 11.206 1.00 97.88 208 SER A N 1
ATOM 1614 C CA . SER A 1 208 ? 5.368 -20.031 10.748 1.00 97.88 208 SER A CA 1
ATOM 1615 C C . SER A 1 208 ? 5.203 -21.365 10.038 1.00 97.88 208 SER A C 1
ATOM 1617 O O . SER A 1 208 ? 4.733 -22.340 10.623 1.00 97.88 208 SER A O 1
ATOM 1619 N N . VAL A 1 209 ? 5.643 -21.413 8.783 1.00 98.00 209 VAL A N 1
ATOM 1620 C CA . VAL A 1 209 ? 5.750 -22.637 7.983 1.00 98.00 209 VAL A CA 1
ATOM 1621 C C . VAL A 1 209 ? 6.976 -23.438 8.412 1.00 98.00 209 VAL A C 1
ATOM 1623 O O . VAL A 1 209 ? 6.904 -24.659 8.500 1.00 98.00 209 VAL A O 1
ATOM 1626 N N . ARG A 1 210 ? 8.084 -22.772 8.766 1.00 97.38 210 ARG A N 1
ATOM 1627 C CA . ARG A 1 210 ? 9.309 -23.451 9.225 1.00 97.38 210 ARG A CA 1
ATOM 1628 C C . ARG A 1 210 ? 9.102 -24.206 10.536 1.00 97.38 210 ARG A C 1
ATOM 1630 O O . ARG A 1 210 ? 9.688 -25.267 10.729 1.00 97.38 210 ARG A O 1
ATOM 1637 N N . LYS A 1 211 ? 8.272 -23.663 11.432 1.00 97.62 211 LYS A N 1
ATOM 1638 C CA . LYS A 1 211 ? 7.979 -24.257 12.745 1.00 97.62 211 LYS A CA 1
ATOM 1639 C C . LYS A 1 211 ? 6.628 -24.965 12.817 1.00 97.62 211 LYS A C 1
ATOM 1641 O O . LYS A 1 211 ? 6.378 -25.641 13.808 1.00 97.62 211 LYS A O 1
ATOM 1646 N N . TRP A 1 212 ? 5.769 -24.805 11.808 1.00 98.19 212 TRP A N 1
ATOM 1647 C CA . TRP A 1 212 ? 4.365 -25.231 11.838 1.00 98.19 212 TRP A CA 1
ATOM 1648 C C . TRP A 1 212 ? 3.640 -24.737 13.091 1.00 98.19 212 TRP A C 1
ATOM 1650 O O . TRP A 1 212 ? 3.139 -25.519 13.898 1.00 98.19 212 TRP A O 1
ATOM 1660 N N . GLN A 1 213 ? 3.639 -23.419 13.273 1.00 98.12 213 GLN A N 1
ATOM 1661 C CA . GLN A 1 213 ? 3.075 -22.750 14.445 1.00 98.12 213 GLN A CA 1
ATOM 1662 C C . GLN A 1 213 ? 2.128 -21.628 14.041 1.00 98.12 213 GLN A C 1
ATOM 1664 O O . GLN A 1 213 ? 2.348 -20.947 13.037 1.00 98.12 213 GLN A O 1
ATOM 1669 N N . ILE A 1 214 ? 1.118 -21.411 14.878 1.00 98.38 214 ILE A N 1
ATOM 1670 C CA . ILE A 1 214 ? 0.265 -20.228 14.858 1.00 98.38 214 ILE A CA 1
ATOM 1671 C C . ILE A 1 214 ? 0.287 -19.562 16.230 1.00 98.38 214 ILE A C 1
ATOM 1673 O O . ILE A 1 214 ? 0.243 -20.237 17.259 1.00 98.38 214 ILE A O 1
ATOM 1677 N N . ALA A 1 215 ? 0.357 -18.237 16.239 1.00 98.12 215 ALA A N 1
ATOM 1678 C CA . ALA A 1 215 ? 0.312 -17.425 17.441 1.00 98.12 215 ALA A CA 1
ATOM 1679 C C . ALA A 1 215 ? -0.632 -16.238 17.258 1.00 98.12 215 ALA A C 1
ATOM 1681 O O . ALA A 1 215 ? -0.830 -15.740 16.149 1.00 98.12 215 ALA A O 1
ATOM 1682 N N . PHE A 1 216 ? -1.179 -15.785 18.375 1.00 98.25 216 PHE A N 1
ATOM 1683 C CA . PHE A 1 216 ? -2.083 -14.658 18.485 1.00 98.25 216 PHE A CA 1
ATOM 1684 C C . PHE A 1 216 ? -1.520 -13.697 19.520 1.00 98.25 216 PHE A C 1
ATOM 1686 O O . PHE A 1 216 ? -1.134 -14.118 20.608 1.00 98.25 216 PHE A O 1
ATOM 1693 N N . GLU A 1 217 ? -1.498 -12.414 19.190 1.00 97.44 217 GLU A N 1
ATOM 1694 C CA . GLU A 1 217 ? -1.159 -11.344 20.123 1.00 97.44 217 GLU A CA 1
ATOM 1695 C C . GLU A 1 217 ? -2.329 -10.370 20.180 1.00 97.44 217 GLU A C 1
ATOM 1697 O O . GLU A 1 217 ? -2.686 -9.778 19.161 1.00 97.44 217 GLU A O 1
ATOM 1702 N N . ALA A 1 218 ? -2.925 -10.201 21.355 1.00 97.81 218 ALA A N 1
ATOM 1703 C CA . ALA A 1 218 ? -4.097 -9.361 21.556 1.00 97.81 218 ALA A CA 1
ATOM 1704 C C . ALA A 1 218 ? -3.764 -8.173 22.456 1.00 97.81 218 ALA A C 1
ATOM 1706 O O . ALA A 1 218 ? -3.223 -8.356 23.543 1.00 97.81 218 ALA A O 1
ATOM 1707 N N . ALA A 1 219 ? -4.117 -6.967 22.017 1.00 96.81 219 ALA A N 1
ATOM 1708 C CA . ALA A 1 219 ? -4.174 -5.792 22.876 1.00 96.81 219 ALA A CA 1
ATOM 1709 C C . ALA A 1 219 ? -5.503 -5.788 23.636 1.00 96.81 219 ALA A C 1
ATOM 1711 O O . ALA A 1 219 ? -6.560 -6.043 23.048 1.00 96.81 219 ALA A O 1
ATOM 1712 N N . LEU A 1 220 ? -5.438 -5.519 24.937 1.00 97.56 220 LEU A N 1
ATOM 1713 C CA . LEU A 1 220 ? -6.571 -5.646 25.845 1.00 97.56 220 LEU A CA 1
ATOM 1714 C C . LEU A 1 220 ? -6.760 -4.355 26.639 1.00 97.56 220 LEU A C 1
ATOM 1716 O O . LEU A 1 220 ? -5.807 -3.815 27.198 1.00 97.56 220 LEU A O 1
ATOM 1720 N N . ASP A 1 221 ? -8.007 -3.902 26.732 1.00 96.69 221 ASP A N 1
ATOM 1721 C CA . ASP A 1 221 ? -8.375 -2.688 27.457 1.00 96.69 221 ASP A CA 1
ATOM 1722 C C . ASP A 1 221 ? -9.323 -3.018 28.617 1.00 96.69 221 ASP A C 1
ATOM 1724 O O . ASP A 1 221 ? -10.112 -3.963 28.544 1.00 96.69 221 ASP A O 1
ATOM 1728 N N . ASN A 1 222 ? -9.319 -2.169 29.651 1.00 95.94 222 ASN A N 1
ATOM 1729 C CA . ASN A 1 222 ? -10.262 -2.201 30.781 1.00 95.94 222 ASN A CA 1
ATOM 1730 C C . ASN A 1 222 ? -10.313 -3.535 31.555 1.00 95.94 222 ASN A C 1
ATOM 1732 O O . ASN A 1 222 ? -11.312 -3.836 32.217 1.00 95.94 222 ASN A O 1
ATOM 1736 N N . LEU A 1 223 ? -9.236 -4.321 31.505 1.00 96.44 223 LEU A N 1
ATOM 1737 C CA . LEU A 1 223 ? -9.046 -5.472 32.383 1.00 96.44 223 LEU A CA 1
ATOM 1738 C C . LEU A 1 223 ? -8.970 -5.017 33.848 1.00 96.44 223 LEU A C 1
ATOM 1740 O O . LEU A 1 223 ? -8.406 -3.972 34.166 1.00 96.44 223 LEU A O 1
ATOM 1744 N N . GLN A 1 224 ? -9.532 -5.827 34.738 1.00 95.56 224 GLN A N 1
ATOM 1745 C CA . GLN A 1 224 ? -9.437 -5.648 36.189 1.00 95.56 224 GLN A CA 1
ATOM 1746 C C . GLN A 1 224 ? -8.193 -6.365 36.735 1.00 95.56 224 GLN A C 1
ATOM 1748 O O . GLN A 1 224 ? -7.972 -7.525 36.389 1.00 95.56 224 GLN A O 1
ATOM 1753 N N . THR A 1 225 ? -7.417 -5.696 37.596 1.00 91.25 225 THR A N 1
ATOM 1754 C CA . THR A 1 225 ? -6.092 -6.151 38.065 1.00 91.25 225 THR A CA 1
ATOM 1755 C C . THR A 1 225 ? -6.099 -7.542 38.703 1.00 91.25 225 THR A C 1
ATOM 1757 O O . THR A 1 225 ? -5.274 -8.381 38.356 1.00 91.25 225 THR A O 1
ATOM 1760 N N . ASP A 1 226 ? -7.064 -7.812 39.585 1.00 88.25 226 ASP A N 1
ATOM 1761 C CA . ASP A 1 226 ? -7.132 -9.055 40.371 1.00 88.25 226 ASP A CA 1
ATOM 1762 C C . ASP A 1 226 ? -8.088 -10.094 39.762 1.00 88.25 226 ASP A C 1
ATOM 1764 O O . ASP A 1 226 ? -8.620 -10.964 40.449 1.00 88.25 226 ASP A O 1
ATOM 1768 N N . THR A 1 227 ? -8.373 -9.979 38.464 1.00 95.56 227 THR A N 1
ATOM 1769 C CA . THR A 1 227 ? -9.246 -10.909 37.743 1.00 95.56 227 THR A CA 1
ATOM 1770 C C . THR A 1 227 ? -8.427 -11.760 36.788 1.00 95.56 227 THR A C 1
ATOM 1772 O O . THR A 1 227 ? -7.530 -11.272 36.104 1.00 95.56 227 THR A O 1
ATOM 1775 N N . THR A 1 228 ? -8.746 -13.051 36.753 1.00 97.62 228 THR A N 1
ATOM 1776 C CA . THR A 1 228 ? -8.150 -14.003 35.816 1.00 97.62 228 THR A CA 1
ATOM 1777 C C . THR A 1 228 ? -8.986 -14.077 34.545 1.00 97.62 228 THR A C 1
ATOM 1779 O O . THR A 1 228 ? -10.211 -14.173 34.611 1.00 97.62 228 THR A O 1
ATOM 1782 N N . TYR A 1 229 ? -8.312 -14.074 33.401 1.00 98.38 229 TYR A N 1
ATOM 1783 C CA . TYR A 1 229 ? -8.911 -14.127 32.073 1.00 98.38 229 TYR A CA 1
ATOM 1784 C C . TYR A 1 229 ? -8.309 -15.260 31.243 1.00 98.38 229 TYR A C 1
ATOM 1786 O O . TYR A 1 229 ? -7.246 -15.796 31.565 1.00 98.38 229 TYR A O 1
ATOM 1794 N N . ARG A 1 230 ? -8.974 -15.597 30.137 1.00 98.50 230 ARG A N 1
ATOM 1795 C CA . ARG A 1 230 ? -8.424 -16.432 29.058 1.00 98.50 230 ARG A CA 1
ATOM 1796 C C . ARG A 1 230 ? -8.762 -15.841 27.696 1.00 98.50 230 ARG A C 1
ATOM 1798 O O . ARG A 1 230 ? -9.766 -15.148 27.545 1.00 98.50 230 ARG A O 1
ATOM 1805 N N . LEU A 1 231 ? -7.951 -16.158 26.693 1.00 98.69 231 LEU A N 1
ATOM 1806 C CA . LEU A 1 231 ? -8.248 -15.892 25.290 1.00 98.69 231 LEU A CA 1
ATOM 1807 C C . LEU A 1 231 ? -8.523 -17.197 24.549 1.00 98.69 231 LEU A C 1
ATOM 1809 O O . LEU A 1 231 ? -7.815 -18.187 24.730 1.00 98.69 231 LEU A O 1
ATOM 1813 N N . ARG A 1 232 ? -9.527 -17.185 23.672 1.00 98.62 232 ARG A N 1
ATOM 1814 C CA . ARG A 1 232 ? -9.842 -18.300 22.774 1.00 98.62 232 ARG A CA 1
ATOM 1815 C C . ARG A 1 232 ? -9.856 -17.823 21.330 1.00 98.62 232 ARG A C 1
ATOM 1817 O O . ARG A 1 232 ? -10.693 -17.000 20.972 1.00 98.62 232 ARG A O 1
ATOM 1824 N N . ALA A 1 233 ? -8.978 -18.369 20.496 1.00 98.62 233 ALA A N 1
ATOM 1825 C CA . ALA A 1 233 ? -8.988 -18.151 19.055 1.00 98.62 233 ALA A CA 1
ATOM 1826 C C . ALA A 1 233 ? -9.716 -19.303 18.355 1.00 98.62 233 ALA A C 1
ATOM 1828 O O . ALA A 1 233 ? -9.293 -20.456 18.436 1.00 98.62 233 ALA A O 1
ATOM 1829 N N . ARG A 1 234 ? -10.795 -18.992 17.635 1.00 98.31 234 ARG A N 1
ATOM 1830 C CA . ARG A 1 234 ? -11.526 -19.943 16.793 1.00 98.31 234 ARG A CA 1
ATOM 1831 C C . ARG A 1 234 ? -11.225 -19.656 15.330 1.00 98.31 234 ARG A C 1
ATOM 1833 O O . ARG A 1 234 ? -11.549 -18.582 14.833 1.00 98.31 234 ARG A O 1
ATOM 1840 N N . ILE A 1 235 ? -10.641 -20.632 14.645 1.00 98.31 235 ILE A N 1
ATOM 1841 C CA . ILE A 1 235 ? -10.275 -20.553 13.231 1.00 98.31 235 ILE A CA 1
ATOM 1842 C C . ILE A 1 235 ? -11.303 -21.319 12.412 1.00 98.31 235 ILE A C 1
ATOM 1844 O O . ILE A 1 235 ? -11.651 -22.459 12.734 1.00 98.31 235 ILE A O 1
ATOM 1848 N N . SER A 1 236 ? -11.764 -20.714 11.325 1.00 97.50 236 SER A N 1
ATOM 1849 C CA . SER A 1 236 ? -12.743 -21.307 10.429 1.00 97.50 236 SER A CA 1
ATOM 1850 C C . SER A 1 236 ? -12.358 -21.184 8.960 1.00 97.50 236 SER A C 1
ATOM 1852 O O . SER A 1 236 ? -11.645 -20.270 8.546 1.00 97.50 236 SER A O 1
ATOM 1854 N N . LYS A 1 237 ? -12.840 -22.140 8.171 1.00 94.94 237 LYS A N 1
ATOM 1855 C CA . LYS A 1 237 ? -12.803 -22.133 6.713 1.00 94.94 237 LYS A CA 1
ATOM 1856 C C . LYS A 1 237 ? -14.223 -22.352 6.222 1.00 94.94 237 LYS A C 1
ATOM 1858 O O . LYS A 1 237 ? -14.881 -23.283 6.675 1.00 94.94 237 LYS A O 1
ATOM 1863 N N . ASP A 1 238 ? -14.713 -21.475 5.350 1.00 90.69 238 ASP A N 1
ATOM 1864 C CA . ASP A 1 238 ? -16.078 -21.548 4.812 1.00 90.69 238 ASP A CA 1
ATOM 1865 C C . ASP A 1 238 ? -17.138 -21.675 5.930 1.00 90.69 238 ASP A C 1
ATOM 1867 O O . ASP A 1 238 ? -18.102 -22.432 5.834 1.00 90.69 238 ASP A O 1
ATOM 1871 N N . ARG A 1 239 ? -16.928 -20.923 7.027 1.00 88.62 239 ARG A N 1
ATOM 1872 C CA . ARG A 1 239 ? -17.714 -20.918 8.281 1.00 88.62 239 ARG A CA 1
ATOM 1873 C C . ARG A 1 239 ? -17.632 -22.190 9.137 1.00 88.62 239 ARG A C 1
ATOM 1875 O O . ARG A 1 239 ? -18.146 -22.191 10.256 1.00 88.62 239 ARG A O 1
ATOM 1882 N N . ALA A 1 240 ? -16.976 -23.251 8.674 1.00 94.44 240 ALA A N 1
ATOM 1883 C CA . ALA A 1 240 ? -16.721 -24.446 9.470 1.00 94.44 240 ALA A CA 1
ATOM 1884 C C . ALA A 1 240 ? -15.477 -24.248 10.346 1.00 94.44 240 ALA A C 1
ATOM 1886 O O . ALA A 1 240 ? -14.433 -23.821 9.858 1.00 94.44 240 ALA A O 1
ATOM 1887 N N . ALA A 1 241 ? -15.571 -24.554 11.642 1.00 96.31 241 ALA A N 1
ATOM 1888 C CA . ALA A 1 241 ? -14.416 -24.484 12.536 1.00 96.31 241 ALA A CA 1
ATOM 1889 C C . ALA A 1 241 ? -13.395 -25.572 12.169 1.00 96.31 241 ALA A C 1
ATOM 1891 O O . ALA A 1 241 ? -13.759 -26.742 12.071 1.00 96.31 241 ALA A O 1
ATOM 1892 N N . VAL A 1 242 ? -12.134 -25.182 11.985 1.00 97.00 242 VAL A N 1
ATOM 1893 C CA . VAL A 1 242 ? -11.029 -26.090 11.620 1.00 97.00 242 VAL A CA 1
ATOM 1894 C C . VAL A 1 242 ? -9.968 -26.198 12.712 1.00 97.00 242 VAL A C 1
ATOM 1896 O O . VAL A 1 242 ? -9.239 -27.186 12.767 1.00 97.00 242 VAL A O 1
ATOM 1899 N N . LYS A 1 243 ? -9.880 -25.200 13.597 1.00 96.88 243 LYS A N 1
ATOM 1900 C CA . LYS A 1 243 ? -8.993 -25.206 14.761 1.00 96.88 243 LYS A CA 1
ATOM 1901 C C . LYS A 1 243 ? -9.558 -24.293 15.843 1.00 96.88 243 LYS A C 1
ATOM 1903 O O . LYS A 1 243 ? -10.190 -23.280 15.545 1.00 96.88 243 LYS A O 1
ATOM 1908 N N . GLU A 1 244 ? -9.293 -24.641 17.090 1.00 97.94 244 GLU A N 1
ATOM 1909 C CA . GLU A 1 244 ? -9.505 -23.776 18.243 1.00 97.94 244 GLU A CA 1
ATOM 1910 C C . GLU A 1 244 ? -8.245 -23.811 19.109 1.00 97.94 244 GLU A C 1
ATOM 1912 O O . GLU A 1 244 ? -7.636 -24.876 19.256 1.00 97.94 244 GLU A O 1
ATOM 1917 N N . VAL A 1 245 ? -7.856 -22.644 19.623 1.00 98.31 245 VAL A N 1
ATOM 1918 C CA . VAL A 1 245 ? -6.690 -22.440 20.489 1.00 98.31 245 VAL A CA 1
ATOM 1919 C C . VAL A 1 245 ? -7.172 -21.722 21.742 1.00 98.31 245 VAL A C 1
ATOM 1921 O O . VAL A 1 245 ? -7.784 -20.659 21.638 1.00 98.31 245 VAL A O 1
ATOM 1924 N N . LEU A 1 246 ? -6.896 -22.278 22.919 1.00 98.06 246 LEU A N 1
ATOM 1925 C CA . LEU A 1 246 ? -7.212 -21.660 24.207 1.00 98.06 246 LEU A CA 1
ATOM 1926 C C . LEU A 1 246 ? -5.909 -21.297 24.915 1.00 98.06 246 LEU A C 1
ATOM 1928 O O . LEU A 1 246 ? -4.997 -22.119 24.973 1.00 98.06 246 LEU A O 1
ATOM 1932 N N . SER A 1 247 ? -5.821 -20.083 25.449 1.00 98.44 247 SER A N 1
ATOM 1933 C CA . SER A 1 247 ? -4.664 -19.658 26.225 1.00 98.44 247 SER A CA 1
ATOM 1934 C C . SER A 1 247 ? -4.639 -20.269 27.625 1.00 98.44 247 SER A C 1
ATOM 1936 O O . SER A 1 247 ? -5.670 -20.675 28.183 1.00 98.44 247 SER A O 1
ATOM 1938 N N . ASP A 1 248 ? -3.459 -20.222 28.238 1.00 97.50 248 ASP A N 1
ATOM 1939 C CA . ASP A 1 248 ? -3.345 -20.312 29.688 1.00 97.50 248 ASP A CA 1
ATOM 1940 C C . ASP A 1 248 ? -4.080 -19.134 30.364 1.00 97.50 248 ASP A C 1
ATOM 1942 O O . ASP A 1 248 ? -4.291 -18.088 29.730 1.00 97.50 248 ASP A O 1
ATOM 1946 N N . PRO A 1 249 ? -4.520 -19.294 31.627 1.00 97.69 249 PRO A N 1
ATOM 1947 C CA . PRO A 1 249 ? -5.046 -18.187 32.419 1.00 97.69 249 PRO A CA 1
ATOM 1948 C C . PRO A 1 249 ? -4.020 -17.063 32.574 1.00 97.69 249 PRO A C 1
ATOM 1950 O O . PRO A 1 249 ? -2.839 -17.339 32.775 1.00 97.69 249 PRO A O 1
ATOM 1953 N N . PHE A 1 250 ? -4.476 -15.812 32.543 1.00 97.81 250 PHE A N 1
ATOM 1954 C CA . PHE A 1 250 ? -3.618 -14.640 32.719 1.00 97.81 250 PHE A CA 1
ATOM 1955 C C . PHE A 1 250 ? -4.319 -13.511 33.483 1.00 97.81 250 PHE A C 1
ATOM 1957 O O . PHE A 1 250 ? -5.544 -13.479 33.613 1.00 97.81 250 PHE A O 1
ATOM 1964 N N . THR A 1 251 ? -3.523 -12.568 33.972 1.00 97.00 251 THR A N 1
ATOM 1965 C CA . THR A 1 251 ? -3.935 -11.338 34.661 1.00 97.00 251 THR A CA 1
ATOM 1966 C C . THR A 1 251 ? -3.296 -10.122 33.989 1.00 97.00 251 THR A C 1
ATOM 1968 O O . THR A 1 251 ? -2.513 -10.246 33.045 1.00 97.00 251 THR A O 1
ATOM 1971 N N . THR A 1 252 ? -3.567 -8.913 34.486 1.00 96.44 252 THR A N 1
ATOM 1972 C CA . THR A 1 252 ? -2.892 -7.708 33.975 1.00 96.44 252 THR A CA 1
ATOM 1973 C C . THR A 1 252 ? -1.375 -7.724 34.191 1.00 96.44 252 THR A C 1
ATOM 1975 O O . THR A 1 252 ? -0.667 -7.005 33.490 1.00 96.44 252 THR A O 1
ATOM 1978 N N . ALA A 1 253 ? -0.868 -8.519 35.141 1.00 96.00 253 ALA A N 1
ATOM 1979 C CA . ALA A 1 253 ? 0.565 -8.645 35.412 1.00 96.00 253 ALA A CA 1
ATOM 1980 C C . ALA A 1 253 ? 1.321 -9.420 34.318 1.00 96.00 253 ALA A C 1
ATOM 1982 O O . ALA A 1 253 ? 2.530 -9.253 34.179 1.00 96.00 253 ALA A O 1
ATOM 1983 N N . ASP A 1 254 ? 0.609 -10.228 33.529 1.00 96.75 254 ASP A N 1
ATOM 1984 C CA . ASP A 1 254 ? 1.176 -11.045 32.451 1.00 96.75 254 ASP A CA 1
ATOM 1985 C C . ASP A 1 254 ? 1.228 -10.294 31.108 1.00 96.75 254 ASP A C 1
ATOM 1987 O O . ASP A 1 254 ? 1.713 -10.821 30.105 1.00 96.75 254 ASP A O 1
ATOM 1991 N N . LEU A 1 255 ? 0.715 -9.059 31.063 1.00 96.12 255 LEU A N 1
ATOM 1992 C CA . LEU A 1 255 ? 0.698 -8.245 29.852 1.00 96.12 255 LEU A CA 1
ATOM 1993 C C . LEU A 1 255 ? 2.056 -7.590 29.602 1.00 96.12 255 LEU A C 1
ATOM 1995 O O . LEU A 1 255 ? 2.637 -6.958 30.483 1.00 96.12 255 LEU A O 1
ATOM 1999 N N . SER A 1 256 ? 2.503 -7.617 28.349 1.00 94.25 256 SER A N 1
ATOM 2000 C CA . SER A 1 256 ? 3.638 -6.825 27.877 1.00 94.25 256 SER A CA 1
ATOM 2001 C C . SER A 1 256 ? 3.128 -5.666 27.028 1.00 94.25 256 SER A C 1
ATOM 2003 O O . SER A 1 256 ? 2.511 -5.878 25.986 1.00 94.25 256 SER A O 1
ATOM 2005 N N . GLY A 1 257 ? 3.298 -4.427 27.500 1.00 90.06 257 GLY A N 1
ATOM 2006 C CA . GLY A 1 257 ? 2.800 -3.239 26.791 1.00 90.06 257 GLY A CA 1
ATOM 2007 C C . GLY A 1 257 ? 1.282 -3.253 26.546 1.00 90.06 257 GLY A C 1
ATOM 2008 O O . GLY A 1 257 ? 0.826 -2.796 25.501 1.00 90.06 257 GLY A O 1
ATOM 2009 N N . GLY A 1 258 ? 0.504 -3.830 27.472 1.00 94.38 258 GLY A N 1
ATOM 2010 C CA . GLY A 1 258 ? -0.951 -3.991 27.331 1.00 94.38 258 GLY A CA 1
ATOM 2011 C C . GLY A 1 258 ? -1.380 -5.120 26.385 1.00 94.38 258 GLY A C 1
ATOM 2012 O O . GLY A 1 258 ? -2.546 -5.180 25.992 1.00 94.38 258 GLY A O 1
ATOM 2013 N N . ARG A 1 259 ? -0.454 -6.006 25.997 1.00 95.81 259 ARG A N 1
ATOM 2014 C CA . ARG A 1 259 ? -0.706 -7.127 25.087 1.00 95.81 259 ARG A CA 1
ATOM 2015 C C . ARG A 1 259 ? -0.443 -8.473 25.747 1.00 95.81 259 ARG A C 1
ATOM 2017 O O . ARG A 1 259 ? 0.468 -8.598 26.561 1.00 95.81 259 ARG A O 1
ATOM 2024 N N . PHE A 1 260 ? -1.217 -9.476 25.348 1.00 97.94 260 PHE A N 1
ATOM 2025 C CA . PHE A 1 260 ? -1.031 -10.871 25.738 1.00 97.94 260 PHE A CA 1
ATOM 2026 C C . PHE A 1 260 ? -0.858 -11.747 24.497 1.00 97.94 260 PHE A C 1
ATOM 2028 O O . PHE A 1 260 ? -1.591 -11.581 23.517 1.00 97.94 260 PHE A O 1
ATOM 2035 N N . SER A 1 261 ? 0.084 -12.689 24.554 1.00 97.50 261 SER A N 1
ATOM 2036 C CA . SER A 1 261 ? 0.424 -13.567 23.434 1.00 97.50 261 SER A CA 1
ATOM 2037 C C . SER A 1 261 ? 0.256 -15.033 23.807 1.00 97.50 261 SER A C 1
ATOM 2039 O O . SER A 1 261 ? 0.695 -15.464 24.868 1.00 97.50 261 SER A O 1
ATOM 2041 N N . PHE A 1 262 ? -0.340 -15.815 22.911 1.00 98.31 262 PHE A N 1
ATOM 2042 C CA . PHE A 1 262 ? -0.506 -17.261 23.063 1.00 98.31 262 PHE A CA 1
ATOM 2043 C C . PHE A 1 262 ? -0.512 -17.942 21.691 1.00 98.31 262 PHE A C 1
ATOM 2045 O O . PHE A 1 262 ? -0.695 -17.293 20.663 1.00 98.31 262 PHE A O 1
ATOM 2052 N N . GLY A 1 263 ? -0.296 -19.252 21.642 1.00 97.88 263 GLY A N 1
ATOM 2053 C CA . GLY A 1 263 ? -0.234 -19.979 20.379 1.00 97.88 263 GLY A CA 1
ATOM 2054 C C . GLY A 1 263 ? 0.033 -21.461 20.570 1.00 97.88 263 GLY A C 1
ATOM 2055 O O . GLY A 1 263 ? 0.249 -21.927 21.685 1.00 97.88 263 GLY A O 1
ATOM 2056 N N . GLU A 1 264 ? 0.030 -22.201 19.468 1.00 97.62 264 GLU A N 1
ATOM 2057 C CA . GLU A 1 264 ? 0.296 -23.638 19.469 1.00 97.62 264 GLU A CA 1
ATOM 2058 C C . GLU A 1 264 ? 0.855 -24.123 18.123 1.00 97.62 264 GLU A C 1
ATOM 2060 O O . GLU A 1 264 ? 0.943 -23.379 17.139 1.00 97.62 264 GLU A O 1
ATOM 2065 N N . GLY A 1 265 ? 1.240 -25.400 18.074 1.00 98.31 265 GLY A N 1
ATOM 2066 C CA . GLY A 1 265 ? 1.596 -26.066 16.825 1.00 98.31 265 GLY A CA 1
ATOM 2067 C C . GLY A 1 265 ? 0.367 -26.272 15.937 1.00 98.31 265 GLY A C 1
ATOM 2068 O O . GLY A 1 265 ? -0.632 -26.847 16.367 1.00 98.31 265 GLY A O 1
ATOM 2069 N N . TRP A 1 266 ? 0.448 -25.845 14.680 1.00 97.81 266 TRP A N 1
ATOM 2070 C CA . TRP A 1 266 ? -0.575 -26.108 13.676 1.00 97.81 266 TRP A CA 1
ATOM 2071 C C . TRP A 1 266 ? 0.037 -26.181 12.277 1.00 97.81 266 TRP A C 1
ATOM 2073 O O . TRP A 1 266 ? 0.729 -25.268 11.827 1.00 97.81 266 TRP A O 1
ATOM 2083 N N . LYS A 1 267 ? -0.258 -27.277 11.578 1.00 97.44 267 LYS A N 1
ATOM 2084 C CA . LYS A 1 267 ? 0.050 -27.471 10.163 1.00 97.44 267 LYS A CA 1
ATOM 2085 C C . LYS A 1 267 ? -1.270 -27.609 9.400 1.00 97.44 267 LYS A C 1
ATOM 2087 O O . LYS A 1 267 ? -1.873 -28.678 9.474 1.00 97.44 267 LYS A O 1
ATOM 2092 N N . PRO A 1 268 ? -1.750 -26.560 8.717 1.00 95.88 268 PRO A N 1
ATOM 2093 C CA . PRO A 1 268 ? -2.933 -26.684 7.876 1.00 95.88 268 PRO A CA 1
ATOM 2094 C C . PRO A 1 268 ? -2.626 -27.486 6.605 1.00 95.88 268 PRO A C 1
ATOM 2096 O O . PRO A 1 268 ? -1.499 -27.475 6.109 1.00 95.88 268 PRO A O 1
ATOM 2099 N N . ASP A 1 269 ? -3.652 -28.111 6.028 1.00 92.62 269 ASP A N 1
ATOM 2100 C CA . ASP A 1 269 ? -3.534 -28.856 4.763 1.00 92.62 269 ASP A CA 1
ATOM 2101 C C . ASP A 1 269 ? -3.255 -27.946 3.557 1.00 92.62 269 ASP A C 1
ATOM 2103 O O . ASP A 1 269 ? -2.800 -28.401 2.509 1.00 92.62 269 ASP A O 1
ATOM 2107 N N . ARG A 1 270 ? -3.574 -26.653 3.683 1.00 93.62 270 ARG A N 1
ATOM 2108 C CA . ARG A 1 270 ? -3.503 -25.665 2.607 1.00 93.62 270 ARG A CA 1
ATOM 2109 C C . ARG A 1 270 ? -2.910 -24.352 3.110 1.00 93.62 270 ARG A C 1
ATOM 2111 O O . ARG A 1 270 ? -3.382 -23.815 4.116 1.00 93.62 270 ARG A O 1
ATOM 2118 N N . LEU A 1 271 ? -1.917 -23.837 2.382 1.00 97.81 271 LEU A N 1
ATOM 2119 C CA . LEU A 1 271 ? -1.226 -22.571 2.656 1.00 97.81 271 LEU A CA 1
ATOM 2120 C C . LEU A 1 271 ? -1.726 -21.462 1.741 1.00 97.81 271 LEU A C 1
ATOM 2122 O O . LEU A 1 271 ? -2.034 -21.713 0.573 1.00 97.81 271 LEU A O 1
ATOM 2126 N N . TRP A 1 272 ? -1.763 -20.237 2.261 1.00 98.56 272 TRP A N 1
ATOM 2127 C CA . TRP A 1 272 ? -1.926 -19.065 1.409 1.00 98.56 272 TRP A CA 1
ATOM 2128 C C . TRP A 1 272 ? -0.623 -18.824 0.642 1.00 98.56 272 TRP A C 1
ATOM 2130 O O . TRP A 1 272 ? 0.471 -18.885 1.207 1.00 98.56 272 TRP A O 1
ATOM 2140 N N . ASP A 1 273 ? -0.736 -18.566 -0.654 1.00 98.12 273 ASP A N 1
ATOM 2141 C CA . ASP A 1 273 ? 0.396 -18.369 -1.555 1.00 98.12 273 ASP A CA 1
ATOM 2142 C C . ASP A 1 273 ? -0.060 -17.531 -2.764 1.00 98.12 273 ASP A C 1
ATOM 2144 O O . ASP A 1 273 ? -1.261 -17.384 -2.996 1.00 98.12 273 ASP A O 1
ATOM 2148 N N . VAL A 1 274 ? 0.868 -17.015 -3.573 1.00 97.12 274 VAL A N 1
ATOM 2149 C CA . VAL A 1 274 ? 0.549 -16.212 -4.768 1.00 97.12 274 VAL A CA 1
ATOM 2150 C C . VAL A 1 274 ? -0.204 -17.005 -5.845 1.00 97.12 274 VAL A C 1
ATOM 2152 O O . VAL A 1 274 ? -0.909 -16.413 -6.661 1.00 97.12 274 VAL A O 1
ATOM 2155 N N . HIS A 1 275 ? -0.081 -18.335 -5.855 1.00 95.94 275 HIS A N 1
ATOM 2156 C CA . HIS A 1 275 ? -0.787 -19.235 -6.779 1.00 95.94 275 HIS A CA 1
ATOM 2157 C C . HIS A 1 275 ? -2.027 -19.896 -6.149 1.00 95.94 275 HIS A C 1
ATOM 2159 O O . HIS A 1 275 ? -2.907 -20.364 -6.866 1.00 95.94 275 HIS A O 1
ATOM 2165 N N . THR A 1 276 ? -2.154 -19.866 -4.816 1.00 97.62 276 THR A N 1
ATOM 2166 C CA . THR A 1 276 ? -3.321 -20.392 -4.089 1.00 97.62 276 THR A CA 1
ATOM 2167 C C . THR A 1 276 ? -3.905 -19.395 -3.071 1.00 97.62 276 THR A C 1
ATOM 2169 O O . THR A 1 276 ? -4.054 -19.732 -1.888 1.00 97.62 276 THR A O 1
ATOM 2172 N N . PRO A 1 277 ? -4.260 -18.162 -3.482 1.00 97.88 277 PRO A N 1
ATOM 2173 C CA . PRO A 1 277 ? -4.771 -17.131 -2.571 1.00 97.88 277 PRO A CA 1
ATOM 2174 C C . PRO A 1 277 ? -6.111 -17.488 -1.905 1.00 97.88 277 PRO A C 1
ATOM 2176 O O . PRO A 1 277 ? -6.444 -16.984 -0.831 1.00 97.88 277 PRO A O 1
ATOM 2179 N N . GLN A 1 278 ? -6.871 -18.417 -2.491 1.00 97.44 278 GLN A N 1
ATOM 2180 C CA . GLN A 1 278 ? -8.121 -18.941 -1.935 1.00 97.44 278 GLN A CA 1
ATOM 2181 C C . GLN A 1 278 ? -7.938 -19.697 -0.607 1.00 97.44 278 GLN A C 1
ATOM 2183 O O . GLN A 1 278 ? -8.917 -19.950 0.100 1.00 97.44 278 GLN A O 1
ATOM 2188 N N . ASN A 1 279 ? -6.706 -20.052 -0.232 1.00 97.50 279 ASN A N 1
ATOM 2189 C CA . ASN A 1 279 ? -6.376 -20.754 1.012 1.00 97.50 279 ASN A CA 1
ATOM 2190 C C . ASN A 1 279 ? -6.263 -19.800 2.217 1.00 97.50 279 ASN A C 1
ATOM 2192 O O . ASN A 1 279 ? -5.325 -19.869 3.008 1.00 97.50 279 ASN A O 1
ATOM 2196 N N . ALA A 1 280 ? -7.233 -18.897 2.347 1.00 97.06 280 ALA A N 1
ATOM 2197 C CA . ALA A 1 280 ? -7.404 -18.033 3.508 1.00 97.06 280 ALA A CA 1
ATOM 2198 C C . ALA A 1 280 ? -8.409 -18.624 4.511 1.00 97.06 280 ALA A C 1
ATOM 2200 O O . ALA A 1 280 ? -9.286 -19.405 4.128 1.00 97.06 280 ALA A O 1
ATOM 2201 N N . TYR A 1 281 ? -8.291 -18.214 5.768 1.00 97.81 281 TYR A N 1
ATOM 2202 C CA . TYR A 1 281 ? -9.128 -18.600 6.903 1.00 97.81 281 TYR A CA 1
ATOM 2203 C C . TYR A 1 281 ? -9.689 -17.348 7.577 1.00 97.81 281 TYR A C 1
ATOM 2205 O O . TYR A 1 281 ? -9.129 -16.265 7.425 1.00 97.81 281 TYR A O 1
ATOM 2213 N N . ASP A 1 282 ? -10.740 -17.517 8.372 1.00 97.81 282 ASP A N 1
ATOM 2214 C CA . ASP A 1 282 ? -11.231 -16.490 9.289 1.00 97.81 282 ASP A CA 1
ATOM 2215 C C . ASP A 1 282 ? -10.877 -16.878 10.725 1.00 97.81 282 ASP A C 1
ATOM 2217 O O . ASP A 1 282 ? -11.017 -18.043 11.107 1.00 97.81 282 ASP A O 1
ATOM 2221 N N . VAL A 1 283 ? -10.460 -15.912 11.539 1.00 98.00 283 VAL A N 1
ATOM 2222 C CA . VAL A 1 283 ? -10.262 -16.073 12.982 1.00 98.00 283 VAL A CA 1
ATOM 2223 C C . VAL A 1 283 ? -11.183 -15.138 13.757 1.00 98.00 283 VAL A C 1
ATOM 2225 O O . VAL A 1 283 ? -11.354 -13.973 13.406 1.00 98.00 283 VAL A O 1
ATOM 2228 N N . GLN A 1 284 ? -11.756 -15.649 14.842 1.00 97.81 284 GLN A N 1
ATOM 2229 C CA . GLN A 1 284 ? -12.386 -14.841 15.883 1.00 97.81 284 GLN A CA 1
ATOM 2230 C C . GLN A 1 284 ? -11.678 -15.070 17.208 1.00 97.81 284 GLN A C 1
ATOM 2232 O O . GLN A 1 284 ? -11.380 -16.212 17.563 1.00 97.81 284 GLN A O 1
ATOM 2237 N N . LEU A 1 285 ? -11.450 -13.990 17.945 1.00 98.38 285 LEU A N 1
ATOM 2238 C CA . LEU A 1 285 ? -10.849 -14.022 19.264 1.00 98.38 285 LEU A CA 1
ATOM 2239 C C . LEU A 1 285 ? -11.902 -13.680 20.320 1.00 98.38 285 LEU A C 1
ATOM 2241 O O . LEU A 1 285 ? -12.564 -12.646 20.229 1.00 98.38 285 LEU A O 1
ATOM 2245 N N . ALA A 1 286 ? -12.044 -14.547 21.316 1.00 98.62 286 ALA A N 1
ATOM 2246 C CA . ALA A 1 286 ? -12.905 -14.342 22.471 1.00 98.62 286 ALA A CA 1
ATOM 2247 C C . ALA A 1 286 ? -12.067 -14.047 23.722 1.00 98.62 286 ALA A C 1
ATOM 2249 O O . ALA A 1 286 ? -11.098 -14.763 23.984 1.00 98.62 286 ALA A O 1
ATOM 2250 N N . LEU A 1 287 ? -12.460 -13.037 24.499 1.00 98.75 287 LEU A N 1
ATOM 2251 C CA . LEU A 1 287 ? -11.987 -12.800 25.862 1.00 98.75 287 LEU A CA 1
ATOM 2252 C C . LEU A 1 287 ? -12.973 -13.436 26.835 1.00 98.75 287 LEU A C 1
ATOM 2254 O O . LEU A 1 287 ? -14.167 -13.142 26.789 1.00 98.75 287 LEU A O 1
ATOM 2258 N N . LEU A 1 288 ? -12.464 -14.297 27.708 1.00 98.56 288 LEU A N 1
ATOM 2259 C CA . LEU A 1 288 ? -13.245 -15.065 28.666 1.00 98.56 288 LEU A CA 1
ATOM 2260 C C . LEU A 1 288 ? -12.868 -14.675 30.098 1.00 98.56 288 LEU A C 1
ATOM 2262 O O . LEU A 1 288 ? -11.709 -14.334 30.356 1.00 98.56 288 LEU A O 1
ATOM 2266 N N . ASP A 1 289 ? -13.820 -14.767 31.022 1.00 96.19 289 ASP A N 1
ATOM 2267 C CA . ASP A 1 289 ? -13.542 -14.710 32.460 1.00 96.19 289 ASP A CA 1
ATOM 2268 C C . ASP A 1 289 ? -13.021 -16.055 33.012 1.00 96.19 289 ASP A C 1
ATOM 2270 O O . ASP A 1 289 ? -12.779 -17.015 32.271 1.00 96.19 289 ASP A O 1
ATOM 2274 N N . ALA A 1 290 ? -12.821 -16.118 34.332 1.00 91.00 290 ALA A N 1
ATOM 2275 C CA . ALA A 1 290 ? -12.321 -17.303 35.027 1.00 91.00 290 ALA A CA 1
ATOM 2276 C C . ALA A 1 290 ? -13.268 -18.516 34.941 1.00 91.00 290 ALA A C 1
ATOM 2278 O O . ALA A 1 290 ? -12.790 -19.653 34.94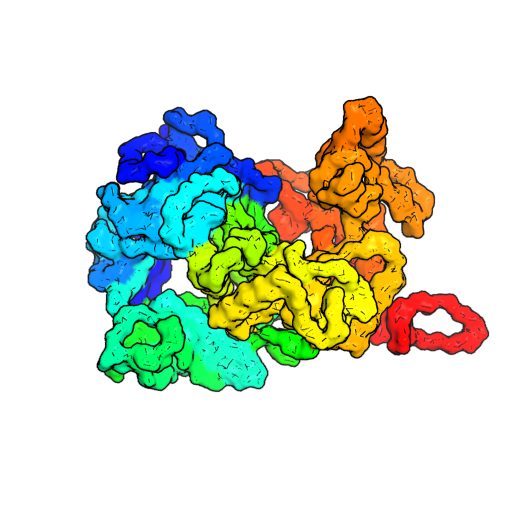2 1.00 91.00 290 ALA A O 1
ATOM 2279 N N . ASP A 1 291 ? -14.577 -18.277 34.831 1.00 92.12 291 ASP A N 1
ATOM 2280 C CA . ASP A 1 291 ? -15.614 -19.309 34.728 1.00 92.12 291 ASP A CA 1
ATOM 2281 C C . ASP A 1 291 ? -15.860 -19.738 33.266 1.00 92.12 291 ASP A C 1
ATOM 2283 O O . ASP A 1 291 ? -16.613 -20.677 32.995 1.00 92.12 291 ASP A O 1
ATOM 2287 N N . GLY A 1 292 ? -15.188 -19.084 32.311 1.00 93.69 292 GLY A N 1
ATOM 2288 C CA . GLY A 1 292 ? -15.276 -19.354 30.879 1.00 93.69 292 GLY A CA 1
ATOM 2289 C C . GLY A 1 292 ? -16.404 -18.604 30.168 1.00 93.69 292 GLY A C 1
ATOM 2290 O O . GLY A 1 292 ? -16.692 -18.917 29.009 1.00 93.69 292 GLY A O 1
ATOM 2291 N N . ALA A 1 293 ? -17.042 -17.627 30.819 1.00 95.81 293 ALA A N 1
ATOM 2292 C CA . ALA A 1 293 ? -18.048 -16.788 30.183 1.00 95.81 293 ALA A CA 1
ATOM 2293 C C . ALA A 1 293 ? -17.393 -15.781 29.230 1.00 95.81 293 ALA A C 1
ATOM 2295 O O . ALA A 1 293 ? -16.346 -15.202 29.516 1.00 95.81 293 ALA A O 1
ATOM 2296 N N . GLU A 1 294 ? -18.021 -15.573 28.074 1.00 97.31 294 GLU A N 1
ATOM 2297 C CA . GLU A 1 294 ? -17.511 -14.695 27.024 1.00 97.31 294 GLU A CA 1
ATOM 2298 C C . GLU A 1 294 ? -17.804 -13.227 27.355 1.00 97.31 294 GLU A C 1
ATOM 2300 O O . GLU A 1 294 ? -18.952 -12.784 27.329 1.00 97.31 294 GLU A O 1
ATOM 2305 N N . LEU A 1 295 ? -16.750 -12.475 27.676 1.00 97.62 295 LEU A N 1
ATOM 2306 C CA . LEU A 1 295 ? -16.807 -11.039 27.958 1.00 97.62 295 LEU A CA 1
ATOM 2307 C C . LEU A 1 295 ? -16.798 -10.217 26.668 1.00 97.62 295 LEU A C 1
ATOM 2309 O O . LEU A 1 295 ? -17.399 -9.145 26.593 1.00 97.62 295 LEU A O 1
ATOM 2313 N N . ASP A 1 296 ? -16.099 -10.722 25.653 1.00 98.50 296 ASP A N 1
ATOM 2314 C CA . ASP A 1 296 ? -15.967 -10.071 24.363 1.00 98.50 296 ASP A CA 1
ATOM 2315 C C . ASP A 1 296 ? -15.644 -11.071 23.248 1.00 98.50 296 ASP A C 1
ATOM 2317 O O . ASP A 1 296 ? -14.874 -12.003 23.463 1.00 98.50 296 ASP A O 1
ATOM 2321 N N . LEU A 1 297 ? -16.174 -10.842 22.046 1.00 98.19 297 LEU A N 1
ATOM 2322 C CA . LEU A 1 297 ? -15.903 -11.599 20.831 1.00 98.19 297 LEU A CA 1
ATOM 2323 C C . LEU A 1 297 ? -15.624 -10.654 19.669 1.00 98.19 297 LEU A C 1
ATOM 2325 O O . LEU A 1 297 ? -16.506 -9.902 19.235 1.00 98.19 297 LEU A O 1
ATOM 2329 N N . SER A 1 298 ? -14.410 -10.741 19.127 1.00 97.88 298 SER A N 1
ATOM 2330 C CA . SER A 1 298 ? -13.998 -9.976 17.955 1.00 97.88 298 SER A CA 1
ATOM 2331 C C . SER A 1 298 ? -14.849 -10.318 16.730 1.00 97.88 298 SER A C 1
ATOM 2333 O O . SER A 1 298 ? -15.340 -11.443 16.556 1.00 97.88 298 SER A O 1
ATOM 2335 N N . HIS A 1 299 ? -14.969 -9.355 15.816 1.00 96.12 299 HIS A N 1
ATOM 2336 C CA . HIS A 1 299 ? -15.407 -9.672 14.463 1.00 96.12 299 HIS A CA 1
ATOM 2337 C C . HIS A 1 299 ? -14.451 -10.699 13.825 1.00 96.12 299 HIS A C 1
ATOM 2339 O O . HIS A 1 299 ? -13.274 -10.740 14.198 1.00 96.12 299 HIS A O 1
ATOM 2345 N N . PRO A 1 300 ? -14.941 -11.543 12.897 1.00 95.50 300 PRO A N 1
ATOM 2346 C CA . PRO A 1 300 ? -14.068 -12.388 12.098 1.00 95.50 300 PRO A CA 1
ATOM 2347 C C . PRO A 1 300 ? -13.069 -11.535 11.318 1.00 95.50 300 PRO A C 1
ATOM 2349 O O . PRO A 1 300 ? -13.476 -10.638 10.576 1.00 95.50 300 PRO A O 1
ATOM 2352 N N . GLU A 1 301 ? -11.784 -11.837 11.477 1.00 96.25 301 GLU A N 1
ATOM 2353 C CA . GLU A 1 301 ? -10.716 -11.279 10.655 1.00 96.25 301 GLU A CA 1
ATOM 2354 C C . GLU A 1 301 ? -10.122 -12.368 9.773 1.00 96.25 301 GLU A C 1
ATOM 2356 O O . GLU A 1 301 ? -9.850 -13.485 10.221 1.00 96.25 301 GLU A O 1
ATOM 2361 N N . ARG A 1 302 ? -9.915 -12.036 8.503 1.00 96.94 302 ARG A N 1
ATOM 2362 C CA . ARG A 1 302 ? -9.334 -12.956 7.535 1.00 96.94 302 ARG A CA 1
ATOM 2363 C C . ARG A 1 302 ? -7.814 -12.970 7.667 1.00 96.94 302 ARG A C 1
ATOM 2365 O O . ARG A 1 302 ? -7.196 -11.921 7.819 1.00 96.94 302 ARG A O 1
ATOM 2372 N N . PHE A 1 303 ? -7.211 -14.149 7.549 1.00 98.06 303 PHE A N 1
ATOM 2373 C CA . PHE A 1 303 ? -5.761 -14.331 7.476 1.00 98.06 303 PHE A CA 1
ATOM 2374 C C . PHE A 1 303 ? -5.397 -15.498 6.547 1.00 98.06 303 PHE A C 1
ATOM 2376 O O . PHE A 1 303 ? -6.250 -16.284 6.129 1.00 98.06 303 PHE A O 1
ATOM 2383 N N . GLY A 1 304 ? -4.116 -15.636 6.218 1.00 98.06 304 GLY A N 1
ATOM 2384 C CA . GLY A 1 304 ? -3.589 -16.769 5.457 1.00 98.06 304 GLY A CA 1
ATOM 2385 C C . GLY A 1 304 ? -2.374 -17.368 6.151 1.00 98.06 304 GLY A C 1
ATOM 2386 O O . GLY A 1 304 ? -1.477 -16.633 6.554 1.00 98.06 304 GLY A O 1
ATOM 2387 N N . PHE A 1 305 ? -2.333 -18.697 6.287 1.00 98.62 305 PHE A N 1
ATOM 2388 C CA . PHE A 1 305 ? -1.173 -19.374 6.867 1.00 98.62 305 PHE A CA 1
ATOM 2389 C C . PHE A 1 305 ? -0.048 -19.424 5.836 1.00 98.62 305 PHE A C 1
ATOM 2391 O O . PHE A 1 305 ? -0.150 -20.139 4.836 1.00 98.62 305 PHE A O 1
ATOM 2398 N N . ARG A 1 306 ? 1.006 -18.645 6.079 1.00 98.25 306 ARG A N 1
ATOM 2399 C CA . ARG A 1 306 ? 2.185 -18.525 5.215 1.00 98.25 306 ARG A CA 1
ATOM 2400 C C . ARG A 1 306 ? 3.371 -17.975 5.997 1.00 98.25 306 ARG A C 1
ATOM 2402 O O . ARG A 1 306 ? 3.198 -17.376 7.054 1.00 98.25 306 ARG A O 1
ATOM 2409 N N . GLU A 1 307 ? 4.572 -18.110 5.458 1.00 98.50 307 GLU A N 1
ATOM 2410 C CA . GLU A 1 307 ? 5.757 -17.438 6.000 1.00 98.50 307 GLU A CA 1
ATOM 2411 C C . GLU A 1 307 ? 6.597 -16.885 4.849 1.00 98.50 307 GLU A C 1
ATOM 2413 O O . GLU A 1 307 ? 6.852 -17.601 3.879 1.00 98.50 307 GLU A O 1
ATOM 2418 N N . PHE A 1 308 ? 6.998 -15.614 4.952 1.00 98.56 308 PHE A N 1
ATOM 2419 C CA . PHE A 1 308 ? 7.935 -14.963 4.035 1.00 98.56 308 PHE A CA 1
ATOM 2420 C C . PHE A 1 308 ? 9.167 -14.521 4.821 1.00 98.56 308 PHE A C 1
ATOM 2422 O O . PHE A 1 308 ? 9.019 -13.873 5.855 1.00 98.56 308 PHE A O 1
ATOM 2429 N N . TRP A 1 309 ? 10.364 -14.877 4.364 1.00 98.12 309 TRP A N 1
ATOM 2430 C CA . TRP A 1 309 ? 11.604 -14.540 5.063 1.00 98.12 309 TRP A CA 1
ATOM 2431 C C . TRP A 1 309 ? 12.773 -14.353 4.101 1.00 98.12 309 TRP A C 1
ATOM 2433 O O . TRP A 1 309 ? 12.686 -14.683 2.918 1.00 98.12 309 TRP A O 1
ATOM 2443 N N . ILE A 1 310 ? 13.867 -13.825 4.643 1.00 97.75 310 ILE A N 1
ATOM 2444 C CA . ILE A 1 310 ? 15.166 -13.738 3.980 1.00 97.75 310 ILE A CA 1
ATOM 2445 C C . ILE A 1 310 ? 16.073 -14.832 4.542 1.00 97.75 310 ILE A C 1
ATOM 2447 O O . ILE A 1 310 ? 16.165 -14.996 5.761 1.00 97.75 310 ILE A O 1
ATOM 2451 N N . GLU A 1 311 ? 16.765 -15.548 3.663 1.00 96.00 311 GLU A N 1
ATOM 2452 C CA . GLU A 1 311 ? 17.865 -16.443 4.015 1.00 96.00 311 GLU A CA 1
ATOM 2453 C C . GLU A 1 311 ? 19.041 -16.185 3.066 1.00 96.00 311 GLU A C 1
ATOM 2455 O O . GLU A 1 311 ? 18.941 -16.379 1.854 1.00 96.00 311 GLU A O 1
ATOM 2460 N N . GLY A 1 312 ? 20.143 -15.670 3.619 1.00 94.75 312 GLY A N 1
ATOM 2461 C CA . GLY A 1 312 ? 21.246 -15.129 2.824 1.00 94.75 312 GLY A CA 1
ATOM 2462 C C . GLY A 1 312 ? 20.762 -14.011 1.898 1.00 94.75 312 GLY A C 1
ATOM 2463 O O . GLY A 1 312 ? 20.149 -13.041 2.344 1.00 94.75 312 GLY A O 1
ATOM 2464 N N . LYS A 1 313 ? 21.004 -14.170 0.596 1.00 95.44 313 LYS A N 1
ATOM 2465 C CA . LYS A 1 313 ? 20.594 -13.222 -0.449 1.00 95.44 313 LYS A CA 1
ATOM 2466 C C . LYS A 1 313 ? 19.214 -13.497 -1.059 1.00 95.44 313 LYS A C 1
ATOM 2468 O O . LYS A 1 313 ? 18.815 -12.818 -2.005 1.00 95.44 313 LYS A O 1
ATOM 2473 N N . ASP A 1 314 ? 18.478 -14.473 -0.538 1.00 96.69 314 ASP A N 1
ATOM 2474 C CA . ASP A 1 314 ? 17.258 -14.969 -1.164 1.00 96.69 314 ASP A CA 1
ATOM 2475 C C . ASP A 1 314 ? 16.016 -14.735 -0.314 1.00 96.69 314 ASP A C 1
ATOM 2477 O O . ASP A 1 314 ? 16.031 -14.877 0.910 1.00 96.69 314 ASP A O 1
ATOM 2481 N N . PHE A 1 315 ? 14.912 -14.417 -0.989 1.00 98.12 315 PHE A N 1
ATOM 2482 C CA . PHE A 1 315 ? 13.590 -14.479 -0.384 1.00 98.12 315 PHE A CA 1
ATOM 2483 C C . PHE A 1 315 ? 13.052 -15.898 -0.449 1.00 98.12 315 PHE A C 1
ATOM 2485 O O . PHE A 1 315 ? 13.271 -16.617 -1.424 1.00 98.12 315 PHE A O 1
ATOM 2492 N N . TYR A 1 316 ? 12.273 -16.266 0.556 1.00 98.25 316 TYR A N 1
ATOM 2493 C CA . TYR A 1 316 ? 11.537 -17.518 0.602 1.00 98.25 316 TYR A CA 1
ATOM 2494 C C . TYR A 1 316 ? 10.074 -17.244 0.910 1.00 98.25 316 TYR A C 1
ATOM 2496 O O . TYR A 1 316 ? 9.757 -16.415 1.761 1.00 98.25 316 TYR A O 1
ATOM 2504 N N . LEU A 1 317 ? 9.190 -17.980 0.240 1.00 98.31 317 LEU A N 1
ATOM 2505 C CA . LEU A 1 317 ? 7.767 -18.049 0.552 1.00 98.31 317 LEU A CA 1
ATOM 2506 C C . LEU A 1 317 ? 7.390 -19.518 0.733 1.00 98.31 317 LEU A C 1
ATOM 2508 O O . LEU A 1 317 ? 7.532 -20.326 -0.188 1.00 98.31 317 LEU A O 1
ATOM 2512 N N . ASN A 1 318 ? 6.902 -19.865 1.923 1.00 97.44 318 ASN A N 1
ATOM 2513 C CA . ASN A 1 318 ? 6.420 -21.212 2.247 1.00 97.44 318 ASN A CA 1
ATOM 2514 C C . ASN A 1 318 ? 7.445 -22.341 1.983 1.00 97.44 318 ASN A C 1
ATOM 2516 O O . ASN A 1 318 ? 7.067 -23.459 1.648 1.00 97.44 318 ASN A O 1
ATOM 2520 N N . GLY A 1 319 ? 8.744 -22.062 2.135 1.00 94.94 319 GLY A N 1
ATOM 2521 C CA . GLY A 1 319 ? 9.816 -23.066 2.038 1.00 94.94 319 GLY A CA 1
ATOM 2522 C C . GLY A 1 319 ? 10.537 -23.129 0.697 1.00 94.94 319 GLY A C 1
ATOM 2523 O O . GLY A 1 319 ? 11.564 -23.793 0.609 1.00 94.94 319 GLY A O 1
ATOM 2524 N N . SER A 1 320 ? 10.062 -22.422 -0.328 1.00 94.88 320 SER A N 1
ATOM 2525 C CA . SER A 1 320 ? 10.743 -22.334 -1.623 1.00 94.88 320 SER A CA 1
ATOM 2526 C C . SER A 1 320 ? 11.189 -20.909 -1.927 1.00 94.88 320 SER A C 1
ATOM 2528 O O . SER A 1 320 ? 10.523 -19.940 -1.546 1.00 94.88 320 SER A O 1
ATOM 2530 N N . ARG A 1 321 ? 12.331 -20.799 -2.616 1.00 95.75 321 ARG A N 1
ATOM 2531 C CA . ARG A 1 321 ? 12.902 -19.524 -3.058 1.00 95.75 321 ARG A CA 1
ATOM 2532 C C . ARG A 1 321 ? 11.871 -18.740 -3.871 1.00 95.75 321 ARG A C 1
ATOM 2534 O O . ARG A 1 321 ? 11.168 -19.302 -4.711 1.00 95.75 321 ARG A O 1
ATOM 2541 N N . PHE A 1 322 ? 11.779 -17.445 -3.608 1.00 96.50 322 PHE A N 1
ATOM 2542 C CA . PHE A 1 322 ? 10.831 -16.534 -4.227 1.00 96.50 322 PHE A CA 1
ATOM 2543 C C . PHE A 1 322 ? 11.583 -15.434 -4.978 1.00 96.50 322 PHE A C 1
ATOM 2545 O O . PHE A 1 322 ? 12.364 -14.691 -4.392 1.00 96.50 322 PHE A O 1
ATOM 2552 N N . TYR A 1 323 ? 11.324 -15.322 -6.279 1.00 94.44 323 TYR A N 1
ATOM 2553 C CA . TYR A 1 323 ? 11.830 -14.232 -7.110 1.00 94.44 323 TYR A CA 1
ATOM 2554 C C . TYR A 1 323 ? 10.758 -13.164 -7.216 1.00 94.44 323 TYR A C 1
ATOM 2556 O O . TYR A 1 323 ? 9.662 -13.445 -7.704 1.00 94.44 323 TYR A O 1
ATOM 2564 N N . SER A 1 324 ? 11.064 -11.956 -6.758 1.00 96.12 324 SER A N 1
ATOM 2565 C CA . SER A 1 324 ? 10.083 -10.878 -6.705 1.00 96.12 324 SER A CA 1
ATOM 2566 C C . SER A 1 324 ? 10.223 -9.962 -7.913 1.00 96.12 324 SER A C 1
ATOM 2568 O O . SER A 1 324 ? 11.174 -9.194 -8.014 1.00 96.12 324 SER A O 1
ATOM 2570 N N . PHE A 1 325 ? 9.237 -9.980 -8.798 1.00 96.25 325 PHE A N 1
ATOM 2571 C CA . PHE A 1 325 ? 9.103 -8.948 -9.811 1.00 96.25 325 PHE A CA 1
ATOM 2572 C C . PHE A 1 325 ? 8.061 -7.938 -9.339 1.00 96.25 325 PHE A C 1
ATOM 2574 O O . PHE A 1 325 ? 6.881 -8.270 -9.176 1.00 96.25 325 PHE A O 1
ATOM 2581 N N . VAL A 1 326 ? 8.543 -6.737 -9.020 1.00 95.88 326 VAL A N 1
ATOM 2582 C CA . VAL A 1 326 ? 7.834 -5.771 -8.181 1.00 95.88 326 VAL A CA 1
ATOM 2583 C C . VAL A 1 326 ? 7.569 -4.469 -8.919 1.00 95.88 326 VAL A C 1
ATOM 2585 O O . VAL A 1 326 ? 8.449 -3.992 -9.603 1.00 95.88 326 VAL A O 1
ATOM 2588 N N . VAL A 1 327 ? 6.389 -3.863 -8.784 1.00 96.06 327 VAL A N 1
ATOM 2589 C CA . VAL A 1 327 ? 6.091 -2.537 -9.371 1.00 96.06 327 VAL A CA 1
ATOM 2590 C C . VAL A 1 327 ? 5.257 -1.675 -8.418 1.00 96.06 327 VAL A C 1
ATOM 2592 O O . VAL A 1 327 ? 4.628 -2.220 -7.502 1.00 96.06 327 VAL A O 1
ATOM 2595 N N . PRO A 1 328 ? 5.216 -0.342 -8.592 1.00 93.88 328 PRO A N 1
ATOM 2596 C CA . PRO A 1 328 ? 4.348 0.503 -7.780 1.00 93.88 328 PRO A CA 1
ATOM 2597 C C . PRO A 1 328 ? 2.862 0.242 -8.061 1.00 93.88 328 PRO A C 1
ATOM 2599 O O . PRO A 1 328 ? 2.449 0.115 -9.217 1.00 93.88 328 PRO A O 1
ATOM 2602 N N . VAL A 1 329 ? 2.045 0.252 -7.002 1.00 94.19 329 VAL A N 1
ATOM 2603 C CA . VAL A 1 329 ? 0.581 0.354 -7.093 1.00 94.19 329 VAL A CA 1
ATOM 2604 C C . VAL A 1 329 ? 0.127 1.771 -6.734 1.00 94.19 329 VAL A C 1
ATOM 2606 O O . VAL A 1 329 ? 0.439 2.296 -5.662 1.00 94.19 329 VAL A O 1
ATOM 2609 N N . ASP A 1 330 ? -0.625 2.392 -7.644 1.00 92.75 330 ASP A N 1
ATOM 2610 C CA . ASP A 1 330 ? -0.994 3.812 -7.583 1.00 92.75 330 ASP A CA 1
ATOM 2611 C C . ASP A 1 330 ? -2.479 4.069 -7.307 1.00 92.75 330 ASP A C 1
ATOM 2613 O O . ASP A 1 330 ? -2.911 5.219 -7.210 1.00 92.75 330 ASP A O 1
ATOM 2617 N N . ASN A 1 331 ? -3.289 3.019 -7.190 1.00 95.12 331 ASN A N 1
ATOM 2618 C CA . ASN A 1 331 ? -4.748 3.101 -7.092 1.00 95.12 331 ASN A CA 1
ATOM 2619 C C . ASN A 1 331 ? -5.237 4.124 -6.052 1.00 95.12 331 ASN A C 1
ATOM 2621 O O . ASN A 1 331 ? -6.091 4.959 -6.354 1.00 95.12 331 ASN A O 1
ATOM 2625 N N . ALA A 1 332 ? -4.639 4.126 -4.857 1.00 95.31 332 ALA A N 1
ATOM 2626 C CA . ALA A 1 332 ? -4.988 5.058 -3.783 1.00 95.31 332 ALA A CA 1
ATOM 2627 C C . ALA A 1 332 ? -4.506 6.502 -4.025 1.00 95.31 332 ALA A C 1
ATOM 2629 O O . ALA A 1 332 ? -4.940 7.421 -3.329 1.00 95.31 332 ALA A O 1
ATOM 2630 N N . LEU A 1 333 ? -3.603 6.730 -4.979 1.00 93.06 333 LEU A N 1
ATOM 2631 C CA . LEU A 1 333 ? -3.112 8.058 -5.332 1.00 93.06 333 LEU A CA 1
ATOM 2632 C C . LEU A 1 333 ? -4.020 8.710 -6.386 1.00 93.06 333 LEU A C 1
ATOM 2634 O O . LEU A 1 333 ? -4.257 9.917 -6.320 1.00 93.06 333 LEU A O 1
ATOM 2638 N N . PHE A 1 334 ? -4.570 7.959 -7.334 1.00 90.44 334 PHE A N 1
ATOM 2639 C CA . PHE A 1 334 ? -5.319 8.570 -8.433 1.00 90.44 334 PHE A CA 1
ATOM 2640 C C . PHE A 1 334 ? -6.649 9.178 -8.001 1.00 90.44 334 PHE A C 1
ATOM 2642 O O . PHE A 1 334 ? -6.889 10.364 -8.208 1.00 90.44 334 PHE A O 1
ATOM 2649 N N . GLY A 1 335 ? -7.516 8.395 -7.375 1.00 92.31 335 GLY A N 1
ATOM 2650 C CA . GLY A 1 335 ? -8.855 8.848 -7.022 1.00 92.31 335 GLY A CA 1
ATOM 2651 C C . GLY A 1 335 ? -9.746 7.686 -6.629 1.00 92.31 335 GLY A C 1
ATOM 2652 O O . GLY A 1 335 ? -9.369 6.521 -6.758 1.00 92.31 335 GLY A O 1
ATOM 2653 N N . THR A 1 336 ? -10.947 7.997 -6.154 1.00 95.06 336 THR A N 1
ATOM 2654 C CA . THR A 1 336 ? -11.835 6.991 -5.564 1.00 95.06 336 THR A CA 1
ATOM 2655 C C . THR A 1 336 ? -12.303 5.947 -6.578 1.00 95.06 336 THR A C 1
ATOM 2657 O O . THR A 1 336 ? -12.509 4.803 -6.190 1.00 95.06 336 THR A O 1
ATOM 2660 N N . ALA A 1 337 ? -12.358 6.279 -7.876 1.00 94.88 337 ALA A N 1
ATOM 2661 C CA . ALA A 1 337 ? -12.659 5.309 -8.935 1.00 94.88 337 ALA A CA 1
ATOM 2662 C C . ALA A 1 337 ? -11.641 4.162 -9.040 1.00 94.88 337 ALA A C 1
ATOM 2664 O O . ALA A 1 337 ? -12.020 3.046 -9.383 1.00 94.88 337 ALA A O 1
ATOM 2665 N N . TRP A 1 338 ? -10.372 4.415 -8.709 1.00 95.00 338 TRP A N 1
ATOM 2666 C CA . TRP A 1 338 ? -9.302 3.416 -8.778 1.00 95.00 338 TRP A CA 1
ATOM 2667 C C . TRP A 1 338 ? -9.067 2.685 -7.459 1.00 95.00 338 TRP A C 1
ATOM 2669 O O . TRP A 1 338 ? -8.514 1.591 -7.464 1.00 95.00 338 TRP A O 1
ATOM 2679 N N . ALA A 1 339 ? -9.493 3.271 -6.340 1.00 96.44 339 ALA A N 1
ATOM 2680 C CA . ALA A 1 339 ? -9.331 2.708 -5.002 1.00 96.44 339 ALA A CA 1
ATOM 2681 C C . ALA A 1 339 ? -10.501 1.802 -4.563 1.00 96.44 339 ALA A C 1
ATOM 2683 O O . ALA A 1 339 ? -10.550 1.391 -3.406 1.00 96.44 339 ALA A O 1
ATOM 2684 N N . THR A 1 340 ? -11.455 1.499 -5.453 1.00 97.06 340 THR A N 1
ATOM 2685 C CA . THR A 1 340 ? -12.490 0.480 -5.198 1.00 97.06 340 THR A CA 1
ATOM 2686 C C . THR A 1 340 ? -11.888 -0.928 -5.210 1.00 97.06 340 THR A C 1
ATOM 2688 O O . THR A 1 340 ? -10.841 -1.144 -5.822 1.00 97.06 340 THR A O 1
ATOM 2691 N N . TYR A 1 341 ? -12.565 -1.901 -4.589 1.00 97.81 341 TYR A N 1
ATOM 2692 C CA . TYR A 1 341 ? -12.154 -3.311 -4.643 1.00 97.81 341 TYR A CA 1
ATOM 2693 C C . TYR A 1 341 ? -11.997 -3.804 -6.081 1.00 97.81 341 TYR A C 1
ATOM 2695 O O . TYR A 1 341 ? -10.958 -4.352 -6.433 1.00 97.81 341 TYR A O 1
ATOM 2703 N N . ASP A 1 342 ? -13.019 -3.585 -6.912 1.00 96.81 342 ASP A N 1
ATOM 2704 C CA . ASP A 1 342 ? -13.058 -4.117 -8.273 1.00 96.81 342 ASP A CA 1
ATOM 2705 C C . ASP A 1 342 ? -11.967 -3.495 -9.145 1.00 96.81 342 ASP A C 1
ATOM 2707 O O . ASP A 1 342 ? -11.253 -4.225 -9.832 1.00 96.81 342 ASP A O 1
ATOM 2711 N N . ALA A 1 343 ? -11.770 -2.174 -9.059 1.00 96.19 343 ALA A N 1
ATOM 2712 C CA . ALA A 1 343 ? -10.712 -1.497 -9.804 1.00 96.19 343 ALA A CA 1
ATOM 2713 C C . ALA A 1 343 ? -9.315 -1.915 -9.319 1.00 96.19 343 ALA A C 1
ATOM 2715 O O . ALA A 1 343 ? -8.440 -2.185 -10.135 1.00 96.19 343 ALA A O 1
ATOM 2716 N N . ALA A 1 344 ? -9.101 -2.026 -8.003 1.00 97.88 344 ALA A N 1
ATOM 2717 C CA . ALA A 1 344 ? -7.834 -2.503 -7.453 1.00 97.88 344 ALA A CA 1
ATOM 2718 C C . ALA A 1 344 ? -7.545 -3.950 -7.871 1.00 97.88 344 ALA A C 1
ATOM 2720 O O . ALA A 1 344 ? -6.446 -4.264 -8.325 1.00 97.88 344 ALA A O 1
ATOM 2721 N N . ARG A 1 345 ? -8.543 -4.833 -7.776 1.00 98.44 345 ARG A N 1
ATOM 2722 C CA . ARG A 1 345 ? -8.448 -6.230 -8.206 1.00 98.44 345 ARG A CA 1
ATOM 2723 C C . ARG A 1 345 ? -8.123 -6.331 -9.690 1.00 98.44 345 ARG A C 1
ATOM 2725 O O . ARG A 1 345 ? -7.256 -7.115 -10.067 1.00 98.44 345 ARG A O 1
ATOM 2732 N N . GLU A 1 346 ? -8.795 -5.546 -10.523 1.00 97.38 346 GLU A N 1
ATOM 2733 C CA . GLU A 1 346 ? -8.516 -5.471 -11.953 1.00 97.38 346 GLU A CA 1
ATOM 2734 C C . GLU A 1 346 ? -7.075 -5.023 -12.226 1.00 97.38 346 GLU A C 1
ATOM 2736 O O . GLU A 1 346 ? -6.373 -5.700 -12.980 1.00 97.38 346 GLU A O 1
ATOM 2741 N N . SER A 1 347 ? -6.600 -3.958 -11.572 1.00 97.38 347 SER A N 1
ATOM 2742 C CA . SER A 1 347 ? -5.212 -3.503 -11.702 1.00 97.38 347 SER A CA 1
ATOM 2743 C C . SER A 1 347 ? -4.214 -4.600 -11.345 1.00 97.38 347 SER A C 1
ATOM 2745 O O . SER A 1 347 ? -3.311 -4.896 -12.125 1.00 97.38 347 SER A O 1
ATOM 2747 N N . LEU A 1 348 ? -4.410 -5.281 -10.215 1.00 98.44 348 LEU A N 1
ATOM 2748 C CA . LEU A 1 348 ? -3.510 -6.345 -9.766 1.00 98.44 348 LEU A CA 1
ATOM 2749 C C . LEU A 1 348 ? -3.527 -7.560 -10.707 1.00 98.44 348 LEU A C 1
ATOM 2751 O O . LEU A 1 348 ? -2.477 -8.150 -10.958 1.00 98.44 348 LEU A O 1
ATOM 2755 N N . LEU A 1 349 ? -4.683 -7.920 -11.275 1.00 97.94 349 LEU A N 1
ATOM 2756 C CA . LEU A 1 34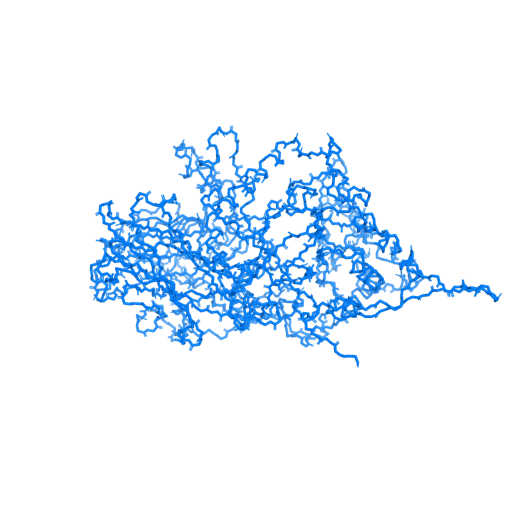9 ? -4.782 -8.978 -12.289 1.00 97.94 349 LEU A CA 1
ATOM 2757 C C . LEU A 1 349 ? -4.067 -8.594 -13.589 1.00 97.94 349 LEU A C 1
ATOM 2759 O O . LEU A 1 349 ? -3.371 -9.424 -14.177 1.00 97.94 349 LEU A O 1
ATOM 2763 N N . ARG A 1 350 ? -4.197 -7.337 -14.022 1.00 96.62 350 ARG A N 1
ATOM 2764 C CA . ARG A 1 350 ? -3.488 -6.813 -15.196 1.00 96.62 350 ARG A CA 1
ATOM 2765 C C . ARG A 1 350 ? -1.980 -6.827 -14.978 1.00 96.62 350 ARG A C 1
ATOM 2767 O O . ARG A 1 350 ? -1.264 -7.291 -15.857 1.00 96.62 350 ARG A O 1
ATOM 2774 N N . LEU A 1 351 ? -1.498 -6.425 -13.803 1.00 97.12 351 LEU A N 1
ATOM 2775 C CA . LEU A 1 351 ? -0.086 -6.547 -13.424 1.00 97.12 351 LEU A CA 1
ATOM 2776 C C . LEU A 1 351 ? 0.390 -8.010 -13.445 1.00 97.12 351 LEU A C 1
ATOM 2778 O O . LEU A 1 351 ? 1.411 -8.341 -14.050 1.00 97.12 351 LEU A O 1
ATOM 2782 N N . LYS A 1 352 ? -0.399 -8.919 -12.863 1.00 95.94 352 LYS A N 1
ATOM 2783 C CA . LYS A 1 352 ? -0.092 -10.356 -12.830 1.00 95.94 352 LYS A CA 1
ATOM 2784 C C . LYS A 1 352 ? -0.010 -10.987 -14.225 1.00 95.94 352 LYS A C 1
ATOM 2786 O O . LYS A 1 352 ? 0.759 -11.926 -14.419 1.00 95.94 352 LYS A O 1
ATOM 2791 N N . SER A 1 353 ? -0.737 -10.451 -15.212 1.00 95.00 353 SER A N 1
ATOM 2792 C CA . SER A 1 353 ? -0.773 -10.977 -16.589 1.00 95.00 353 SER A CA 1
ATOM 2793 C C . SER A 1 353 ? 0.573 -10.954 -17.331 1.00 95.00 353 SER A C 1
ATOM 2795 O O . SER A 1 353 ? 0.727 -11.656 -18.328 1.00 95.00 353 SER A O 1
ATOM 2797 N N . TRP A 1 354 ? 1.553 -10.188 -16.846 1.00 94.12 354 TRP A N 1
ATOM 2798 C CA . TRP A 1 354 ? 2.907 -10.111 -17.408 1.00 94.12 354 TRP A CA 1
ATOM 2799 C C . TRP A 1 354 ? 4.004 -10.426 -16.379 1.00 94.12 354 TRP A C 1
ATOM 2801 O O . TRP A 1 354 ? 5.172 -10.078 -16.570 1.00 94.12 354 TRP A O 1
ATOM 2811 N N . GLY A 1 355 ? 3.638 -11.128 -15.302 1.00 94.62 355 GLY A N 1
ATOM 2812 C CA . GLY A 1 355 ? 4.581 -11.732 -14.358 1.00 94.62 355 GLY A CA 1
ATOM 2813 C C . GLY A 1 355 ? 4.829 -10.952 -13.065 1.00 94.62 355 GLY A C 1
ATOM 2814 O O . GLY A 1 355 ? 5.635 -11.406 -12.258 1.00 94.62 355 GLY A O 1
ATOM 2815 N N . VAL A 1 356 ? 4.150 -9.821 -12.823 1.00 97.31 356 VAL A N 1
ATOM 2816 C CA . VAL A 1 356 ? 4.218 -9.132 -11.517 1.00 97.31 356 VAL A CA 1
ATOM 2817 C C . VAL A 1 356 ? 3.632 -10.027 -10.432 1.00 97.31 356 VAL A C 1
ATOM 2819 O O . VAL A 1 356 ? 2.523 -10.548 -10.567 1.00 97.31 356 VAL A O 1
ATOM 2822 N N . ASN A 1 357 ? 4.379 -10.195 -9.344 1.00 97.38 357 ASN A N 1
ATOM 2823 C CA . ASN A 1 357 ? 3.980 -11.010 -8.196 1.00 97.38 357 ASN A CA 1
ATOM 2824 C C . ASN A 1 357 ? 4.137 -10.292 -6.845 1.00 97.38 357 ASN A C 1
ATOM 2826 O O . ASN A 1 357 ? 3.649 -10.796 -5.829 1.00 97.38 357 ASN A O 1
ATOM 2830 N N . THR A 1 358 ? 4.733 -9.100 -6.858 1.00 98.50 358 THR A N 1
ATOM 2831 C CA . THR A 1 358 ? 4.819 -8.191 -5.719 1.00 98.50 358 THR A CA 1
ATOM 2832 C C . THR A 1 358 ? 4.460 -6.776 -6.174 1.00 98.50 358 THR A C 1
ATOM 2834 O O . THR A 1 358 ? 4.765 -6.375 -7.292 1.00 98.50 358 THR A O 1
ATOM 2837 N N . VAL A 1 359 ? 3.857 -5.973 -5.308 1.00 98.38 359 VAL A N 1
ATOM 2838 C CA . VAL A 1 359 ? 3.705 -4.527 -5.501 1.00 98.38 359 VAL A CA 1
ATOM 2839 C C . VAL A 1 359 ? 4.184 -3.778 -4.268 1.00 98.38 359 VAL A C 1
ATOM 2841 O O . VAL A 1 359 ? 4.165 -4.323 -3.166 1.00 98.38 359 VAL A O 1
ATOM 2844 N N . TYR A 1 360 ? 4.585 -2.521 -4.425 1.00 97.25 360 TYR A N 1
ATOM 2845 C CA . TYR A 1 360 ? 4.746 -1.605 -3.295 1.00 97.25 360 TYR A CA 1
ATOM 2846 C C . TYR A 1 360 ? 3.777 -0.441 -3.423 1.00 97.25 360 TYR A C 1
ATOM 2848 O O . TYR A 1 360 ? 3.493 0.034 -4.523 1.00 97.25 360 TYR A O 1
ATOM 2856 N N . THR A 1 361 ? 3.238 0.026 -2.302 1.00 96.12 361 THR A N 1
ATOM 2857 C CA . THR A 1 361 ? 2.380 1.212 -2.327 1.00 96.12 361 THR A CA 1
ATOM 2858 C C . THR A 1 361 ? 3.213 2.437 -2.687 1.00 96.12 361 THR A C 1
ATOM 2860 O O . THR A 1 361 ? 4.143 2.789 -1.962 1.00 96.12 361 THR A O 1
ATOM 2863 N N . HIS A 1 362 ? 2.876 3.108 -3.789 1.00 90.69 362 HIS A N 1
ATOM 2864 C CA . HIS A 1 362 ? 3.734 4.141 -4.377 1.00 90.69 362 HIS A CA 1
ATOM 2865 C C . HIS A 1 362 ? 3.766 5.461 -3.590 1.00 90.69 362 HIS A C 1
ATOM 2867 O O . HIS A 1 362 ? 4.391 6.432 -4.005 1.00 90.69 362 HIS A O 1
ATOM 2873 N N . ASN A 1 363 ? 3.092 5.556 -2.442 1.00 88.69 363 ASN A N 1
ATOM 2874 C CA . ASN A 1 363 ? 3.222 6.732 -1.598 1.00 88.69 363 ASN A CA 1
ATOM 2875 C C . ASN A 1 363 ? 4.634 6.780 -0.981 1.00 88.69 363 ASN A C 1
ATOM 2877 O O . ASN A 1 363 ? 4.986 5.964 -0.133 1.00 88.69 363 ASN A O 1
ATOM 2881 N N . TYR A 1 364 ? 5.419 7.793 -1.370 1.00 83.00 364 TYR A N 1
ATOM 2882 C CA . TYR A 1 364 ? 6.788 8.066 -0.885 1.00 83.00 364 TYR A CA 1
ATOM 2883 C C . TYR A 1 364 ? 6.845 8.417 0.613 1.00 83.00 364 TYR A C 1
ATOM 2885 O O . TYR A 1 364 ? 7.909 8.571 1.207 1.00 83.00 364 TYR A O 1
ATOM 2893 N N . GLY A 1 365 ? 5.685 8.556 1.243 1.00 88.56 365 GLY A N 1
ATOM 2894 C CA . GLY A 1 365 ? 5.517 8.742 2.667 1.00 88.56 365 GLY A CA 1
ATOM 2895 C C . GLY A 1 365 ? 4.040 8.702 3.023 1.00 88.56 365 GLY A C 1
ATOM 2896 O O . GLY A 1 365 ? 3.183 8.382 2.202 1.00 88.56 365 GLY A O 1
ATOM 2897 N N . CYS A 1 366 ? 3.743 9.049 4.267 1.00 95.06 366 CYS A N 1
ATOM 2898 C CA . CYS A 1 366 ? 2.418 8.885 4.852 1.00 95.06 366 CYS A CA 1
ATOM 2899 C C . CYS A 1 366 ? 1.892 10.198 5.449 1.00 95.06 366 CYS A C 1
ATOM 2901 O O . CYS A 1 366 ? 1.333 10.210 6.542 1.00 95.06 366 CYS A O 1
ATOM 2903 N N . GLN A 1 367 ? 2.141 11.327 4.778 1.00 93.12 367 GLN A N 1
ATOM 2904 C CA . GLN A 1 367 ? 1.620 12.633 5.203 1.00 93.12 367 GLN A CA 1
ATOM 2905 C C . GLN A 1 367 ? 0.118 12.734 4.899 1.00 93.12 367 GLN A C 1
ATOM 2907 O O . GLN A 1 367 ? -0.347 12.066 3.966 1.00 93.12 367 GLN A O 1
ATOM 2912 N N . PRO A 1 368 ? -0.635 13.605 5.594 1.00 94.38 368 PRO A N 1
ATOM 2913 C CA . PRO A 1 368 ? -2.028 13.837 5.262 1.00 94.38 368 PRO A CA 1
ATOM 2914 C C . PRO A 1 368 ? -2.239 14.159 3.785 1.00 94.38 368 PRO A C 1
ATOM 2916 O O . PRO A 1 368 ? -1.558 14.998 3.196 1.00 94.38 368 PRO A O 1
ATOM 2919 N N . GLY A 1 369 ? -3.194 13.458 3.183 1.00 92.88 369 GLY A N 1
ATOM 2920 C CA . GLY A 1 369 ? -3.542 13.590 1.777 1.00 92.88 369 GLY A CA 1
ATOM 2921 C C . GLY A 1 369 ? -2.612 12.866 0.805 1.00 92.88 369 GLY A C 1
ATOM 2922 O O . GLY A 1 369 ? -2.834 13.025 -0.392 1.00 92.88 369 GLY A O 1
ATOM 2923 N N . SER A 1 370 ? -1.622 12.080 1.258 1.00 92.94 370 SER A N 1
ATOM 2924 C CA . SER A 1 370 ? -0.686 11.344 0.377 1.00 92.94 370 SER A CA 1
ATOM 2925 C C . SER A 1 370 ? -1.351 10.220 -0.424 1.00 92.94 370 SER A C 1
ATOM 2927 O O . SER A 1 370 ? -0.902 9.925 -1.528 1.00 92.94 370 SER A O 1
ATOM 2929 N N . HIS A 1 371 ? -2.435 9.639 0.091 1.00 95.62 371 HIS A N 1
ATOM 2930 C CA . HIS A 1 371 ? -3.207 8.564 -0.540 1.00 95.62 371 HIS A CA 1
ATOM 2931 C C . HIS A 1 371 ? -4.669 8.589 -0.046 1.00 95.62 371 HIS A C 1
ATOM 2933 O O . HIS A 1 371 ? -5.042 9.464 0.735 1.00 95.62 371 HIS A O 1
ATOM 2939 N N . LEU A 1 372 ? -5.508 7.682 -0.546 1.00 96.56 372 LEU A N 1
ATOM 2940 C CA . LEU A 1 372 ? -6.822 7.310 -0.002 1.00 96.56 372 LEU A CA 1
ATOM 2941 C C . LEU A 1 372 ? -6.696 6.065 0.899 1.00 96.56 372 LEU A C 1
ATOM 2943 O O . LEU A 1 372 ? -5.629 5.458 0.956 1.00 96.56 372 LEU A O 1
ATOM 2947 N N . GLY A 1 373 ? -7.762 5.658 1.592 1.00 96.12 373 GLY A N 1
ATOM 2948 C CA . GLY A 1 373 ? -7.771 4.421 2.383 1.00 96.12 373 GLY A CA 1
ATOM 2949 C C . GLY A 1 373 ? -7.395 3.176 1.560 1.00 96.12 373 GLY A C 1
ATOM 2950 O O . GLY A 1 373 ? -7.824 3.026 0.418 1.00 96.12 373 GLY A O 1
ATOM 2951 N N . TYR A 1 374 ? -6.592 2.283 2.149 1.00 97.12 374 TYR A N 1
ATOM 2952 C CA . TYR A 1 374 ? -6.042 1.095 1.477 1.00 97.12 374 TYR A CA 1
ATOM 2953 C C . TYR A 1 374 ? -6.846 -0.196 1.684 1.00 97.12 374 TYR A C 1
ATOM 2955 O O . TYR A 1 374 ? -6.507 -1.201 1.063 1.00 97.12 374 TYR A O 1
ATOM 2963 N N . ALA A 1 375 ? -7.895 -0.184 2.516 1.00 95.69 375 ALA A N 1
ATOM 2964 C CA . ALA A 1 375 ? -8.633 -1.387 2.921 1.00 95.69 375 ALA A CA 1
ATOM 2965 C C . ALA A 1 375 ? -9.046 -2.262 1.723 1.00 95.69 375 ALA A C 1
ATOM 2967 O O . ALA A 1 375 ? -8.765 -3.460 1.688 1.00 95.69 375 ALA A O 1
ATOM 2968 N N . GLU A 1 376 ? -9.627 -1.647 0.692 1.00 97.44 376 GLU A N 1
ATOM 2969 C CA . GLU A 1 376 ? -10.081 -2.371 -0.496 1.00 97.44 376 GLU A CA 1
ATOM 2970 C C . GLU A 1 376 ? -8.947 -2.880 -1.391 1.00 97.44 376 GLU A C 1
ATOM 2972 O O . GLU A 1 376 ? -9.051 -3.960 -1.973 1.00 97.44 376 GLU A O 1
ATOM 2977 N N . ILE A 1 377 ? -7.834 -2.148 -1.458 1.00 98.31 377 ILE A N 1
ATOM 2978 C CA . ILE A 1 377 ? -6.658 -2.534 -2.246 1.00 98.31 377 ILE A CA 1
ATOM 2979 C C . ILE A 1 377 ? -5.946 -3.726 -1.596 1.00 98.31 377 ILE A C 1
ATOM 2981 O O . ILE A 1 377 ? -5.574 -4.667 -2.293 1.00 98.31 377 ILE A O 1
ATOM 2985 N N . LEU A 1 378 ? -5.787 -3.721 -0.268 1.00 98.62 378 LEU A N 1
ATOM 2986 C CA . LEU A 1 378 ? -5.173 -4.837 0.459 1.00 98.62 378 LEU A CA 1
ATOM 2987 C C . LEU A 1 378 ? -6.061 -6.088 0.421 1.00 98.62 378 LEU A C 1
ATOM 2989 O O . LEU A 1 378 ? -5.563 -7.190 0.195 1.00 98.62 378 LEU A O 1
ATOM 2993 N N . ARG A 1 379 ? -7.387 -5.919 0.532 1.00 98.12 379 ARG A N 1
ATOM 2994 C CA . ARG A 1 379 ? -8.349 -7.013 0.333 1.00 98.12 379 ARG A CA 1
ATOM 2995 C C . ARG A 1 379 ? -8.237 -7.617 -1.069 1.00 98.12 379 ARG A C 1
ATOM 2997 O O . ARG A 1 379 ? -8.186 -8.836 -1.211 1.00 98.12 379 ARG A O 1
ATOM 3004 N N . ALA A 1 380 ? -8.148 -6.779 -2.102 1.00 98.75 380 ALA A N 1
ATOM 3005 C CA . ALA A 1 380 ? -7.930 -7.241 -3.469 1.00 98.75 380 ALA A CA 1
ATOM 3006 C C . ALA A 1 380 ? -6.587 -7.980 -3.629 1.00 98.75 380 ALA A C 1
ATOM 3008 O O . ALA A 1 380 ? -6.535 -9.001 -4.314 1.00 98.75 380 ALA A O 1
ATOM 3009 N N . ALA A 1 381 ? -5.515 -7.521 -2.976 1.00 98.81 381 ALA A N 1
ATOM 3010 C CA . ALA A 1 381 ? -4.208 -8.182 -3.011 1.00 98.81 381 ALA A CA 1
ATOM 3011 C C . ALA A 1 381 ? -4.221 -9.578 -2.368 1.00 98.81 381 ALA A C 1
ATOM 3013 O O . ALA A 1 381 ? -3.649 -10.515 -2.936 1.00 98.81 381 ALA A O 1
ATOM 3014 N N . ASP A 1 382 ? -4.926 -9.746 -1.246 1.00 98.81 382 ASP A N 1
ATOM 3015 C CA . ASP A 1 382 ? -5.124 -11.056 -0.613 1.00 98.81 382 ASP A CA 1
ATOM 3016 C C . ASP A 1 382 ? -5.831 -12.051 -1.535 1.00 98.81 382 ASP A C 1
ATOM 3018 O O . ASP A 1 382 ? -5.452 -13.222 -1.582 1.00 98.81 382 ASP A O 1
ATOM 3022 N N . ASP A 1 383 ? -6.856 -11.582 -2.252 1.00 98.69 383 ASP A N 1
ATOM 3023 C CA . ASP A 1 383 ? -7.691 -12.395 -3.140 1.00 98.69 383 ASP A CA 1
ATOM 3024 C C . ASP A 1 383 ? -7.003 -12.739 -4.461 1.00 98.69 383 ASP A C 1
ATOM 3026 O O . ASP A 1 383 ? -7.185 -13.832 -4.996 1.00 98.69 383 ASP A O 1
ATOM 3030 N N . VAL A 1 384 ? -6.210 -11.812 -5.000 1.00 98.62 384 VAL A N 1
ATOM 3031 C CA . VAL A 1 384 ? -5.452 -12.016 -6.242 1.00 98.62 384 VAL A CA 1
ATOM 3032 C C . VAL A 1 384 ? -4.209 -12.876 -6.005 1.00 98.62 384 VAL A C 1
ATOM 3034 O O . VAL A 1 384 ? -3.727 -13.523 -6.940 1.00 98.62 384 VAL A O 1
ATOM 3037 N N . GLY A 1 385 ? -3.683 -12.902 -4.778 1.00 98.31 385 GLY A N 1
ATOM 3038 C CA . GLY A 1 385 ? -2.383 -13.499 -4.483 1.00 98.31 385 GLY A CA 1
ATOM 3039 C C . GLY A 1 385 ? -1.260 -12.635 -5.044 1.00 98.31 385 GLY A C 1
ATOM 3040 O O . GLY A 1 385 ? -0.471 -13.106 -5.864 1.00 98.31 385 GLY A O 1
ATOM 3041 N N . MET A 1 386 ? -1.254 -11.357 -4.659 1.00 98.75 386 MET A N 1
ATOM 3042 C CA . MET A 1 386 ? -0.197 -10.386 -4.951 1.00 98.75 386 MET A CA 1
ATOM 3043 C C . MET A 1 386 ? 0.502 -10.028 -3.641 1.00 98.75 386 MET A C 1
ATOM 3045 O O . MET A 1 386 ? -0.176 -9.629 -2.698 1.00 98.75 386 MET A O 1
ATOM 3049 N N . LEU A 1 387 ? 1.828 -10.162 -3.553 1.00 98.81 387 LEU A N 1
ATOM 3050 C CA . LEU A 1 387 ? 2.546 -9.723 -2.353 1.00 98.81 387 LEU A CA 1
ATOM 3051 C C . LEU A 1 387 ? 2.596 -8.191 -2.298 1.00 98.81 387 LEU A C 1
ATOM 3053 O O . LEU A 1 387 ? 2.685 -7.534 -3.330 1.00 98.81 387 LEU A O 1
ATOM 3057 N N . VAL A 1 388 ? 2.566 -7.614 -1.100 1.00 98.88 388 VAL A N 1
ATOM 3058 C CA . VAL A 1 388 ? 2.576 -6.163 -0.891 1.00 98.88 388 VAL A CA 1
ATOM 3059 C C . VAL A 1 388 ? 3.723 -5.766 0.036 1.00 98.88 388 VAL A C 1
ATOM 3061 O O . VAL A 1 388 ? 3.857 -6.289 1.147 1.00 98.88 388 VAL A O 1
ATOM 3064 N N . ALA A 1 389 ? 4.529 -4.810 -0.419 1.00 98.44 389 ALA A N 1
ATOM 3065 C CA . ALA A 1 389 ? 5.384 -3.974 0.411 1.00 98.44 389 ALA A CA 1
ATOM 3066 C C . ALA A 1 389 ? 4.617 -2.695 0.779 1.00 98.44 389 ALA A C 1
ATOM 3068 O O . ALA A 1 389 ? 4.346 -1.844 -0.070 1.00 98.44 389 ALA A O 1
ATOM 3069 N N . PHE A 1 390 ? 4.198 -2.594 2.038 1.00 98.38 390 PHE A N 1
ATOM 3070 C CA . PHE A 1 390 ? 3.321 -1.522 2.495 1.00 98.38 390 PHE A CA 1
ATOM 3071 C C . PHE A 1 390 ? 4.128 -0.352 3.061 1.00 98.38 390 PHE A C 1
ATOM 3073 O O . PHE A 1 390 ? 5.014 -0.540 3.896 1.00 98.38 390 PHE A O 1
ATOM 3080 N N . SER A 1 391 ? 3.839 0.865 2.609 1.00 97.38 391 SER A N 1
ATOM 3081 C CA . SER A 1 391 ? 4.620 2.039 2.991 1.00 97.38 391 SER A CA 1
ATOM 3082 C C . SER A 1 391 ? 4.407 2.432 4.449 1.00 97.38 391 SER A C 1
ATOM 3084 O O . SER A 1 391 ? 3.282 2.511 4.937 1.00 97.38 391 SER A O 1
ATOM 3086 N N . GLN A 1 392 ? 5.511 2.748 5.123 1.00 97.69 392 GLN A N 1
ATOM 3087 C CA . GLN A 1 392 ? 5.525 3.345 6.461 1.00 97.69 392 GLN A CA 1
ATOM 3088 C C . GLN A 1 392 ? 5.774 4.861 6.390 1.00 97.69 392 GLN A C 1
ATOM 3090 O O . GLN A 1 392 ? 6.172 5.388 5.341 1.00 97.69 392 GLN A O 1
ATOM 3095 N N . PRO A 1 393 ? 5.549 5.613 7.485 1.00 96.88 393 PRO A N 1
ATOM 3096 C CA . PRO A 1 393 ? 5.894 7.024 7.527 1.00 96.88 393 PRO A CA 1
ATOM 3097 C C . PRO A 1 393 ? 7.375 7.267 7.226 1.00 96.88 393 PRO A C 1
ATOM 3099 O O . PRO A 1 393 ? 8.264 6.534 7.660 1.00 96.88 393 PRO A O 1
ATOM 3102 N N . HIS A 1 394 ? 7.626 8.330 6.467 1.00 95.12 394 HIS A N 1
ATOM 3103 C CA . HIS A 1 394 ? 8.955 8.695 5.998 1.00 95.12 394 HIS A CA 1
ATOM 3104 C C . HIS A 1 394 ? 9.689 9.528 7.057 1.00 95.12 394 HIS A C 1
ATOM 3106 O O . HIS A 1 394 ? 9.181 10.560 7.497 1.00 95.12 394 HIS A O 1
ATOM 3112 N N . VAL A 1 395 ? 10.904 9.121 7.427 1.00 92.69 395 VAL A N 1
ATOM 3113 C CA . VAL A 1 395 ? 11.703 9.718 8.512 1.00 92.69 395 VAL A CA 1
ATOM 3114 C C . VAL A 1 395 ? 11.936 11.220 8.335 1.00 92.69 395 VAL A C 1
ATOM 3116 O O . VAL A 1 395 ? 11.839 11.979 9.296 1.00 92.69 395 VAL A O 1
ATOM 3119 N N . GLY A 1 396 ? 12.167 11.664 7.095 1.00 89.69 396 GLY A N 1
ATOM 3120 C CA . GLY A 1 396 ? 12.409 13.071 6.751 1.00 89.69 396 GLY A CA 1
ATOM 3121 C C . GLY A 1 396 ? 11.200 14.000 6.913 1.00 89.69 396 GLY A C 1
ATOM 3122 O O . GLY A 1 396 ? 11.335 15.200 6.709 1.00 89.69 396 GLY A O 1
ATOM 3123 N N . HIS A 1 397 ? 10.021 13.474 7.260 1.00 90.44 397 HIS A N 1
ATOM 3124 C CA . HIS A 1 397 ? 8.819 14.280 7.493 1.00 90.44 397 HIS A CA 1
ATOM 3125 C C . HIS A 1 397 ? 8.603 14.655 8.968 1.00 90.44 397 HIS A C 1
ATOM 3127 O O . HIS A 1 397 ? 7.632 15.342 9.281 1.00 90.44 397 HIS A O 1
ATOM 3133 N N . TYR A 1 398 ? 9.492 14.210 9.857 1.00 91.56 398 TYR A N 1
ATOM 3134 C CA . TYR A 1 398 ? 9.399 14.393 11.303 1.00 91.56 398 TYR A CA 1
ATOM 3135 C C . TYR A 1 398 ? 10.623 15.139 11.837 1.00 91.56 398 TYR A C 1
ATOM 3137 O O . TYR A 1 398 ? 11.694 15.108 11.229 1.00 91.56 398 TYR A O 1
ATOM 3145 N N . GLN A 1 399 ? 10.453 15.815 12.974 1.00 88.88 399 GLN A N 1
ATOM 3146 C CA . GLN A 1 399 ? 11.531 16.527 13.663 1.00 88.88 399 GLN A CA 1
ATOM 3147 C C . GLN A 1 399 ? 12.242 15.586 14.639 1.00 88.88 399 GLN A C 1
ATOM 3149 O O . GLN A 1 399 ? 11.588 14.813 15.339 1.00 88.88 399 GLN A O 1
ATOM 3154 N N . TRP A 1 400 ? 13.575 15.654 14.675 1.00 88.12 400 TRP A N 1
ATOM 3155 C CA . TRP A 1 400 ? 14.434 14.720 15.423 1.00 88.12 400 TRP A CA 1
ATOM 3156 C C . TRP A 1 400 ? 15.492 15.422 16.284 1.00 88.12 400 TRP A C 1
ATOM 3158 O O . TRP A 1 400 ? 16.440 14.782 16.726 1.00 88.12 400 TRP A O 1
ATOM 3168 N N . ASP A 1 401 ? 15.375 16.738 16.470 1.00 86.88 401 ASP A N 1
ATOM 3169 C CA . ASP A 1 401 ? 16.399 17.532 17.160 1.00 86.88 401 ASP A CA 1
ATOM 3170 C C . ASP A 1 401 ? 16.273 17.454 18.692 1.00 86.88 401 ASP A C 1
ATOM 3172 O O . ASP A 1 401 ? 17.255 17.650 19.405 1.00 86.88 401 ASP A O 1
ATOM 3176 N N . ALA A 1 402 ? 15.073 17.156 19.201 1.00 85.75 402 ALA A N 1
ATOM 3177 C CA . ALA A 1 402 ? 14.830 16.939 20.624 1.00 85.75 402 ALA A CA 1
ATOM 3178 C C . ALA A 1 402 ? 15.299 15.541 21.065 1.00 85.75 402 ALA A C 1
ATOM 3180 O O . ALA A 1 402 ? 15.217 14.577 20.303 1.00 85.75 402 ALA A O 1
ATOM 3181 N N . ALA A 1 403 ? 15.771 15.424 22.308 1.00 84.75 403 ALA A N 1
ATOM 3182 C CA . ALA A 1 403 ? 16.300 14.167 22.845 1.00 84.75 403 ALA A CA 1
ATOM 3183 C C . ALA A 1 403 ? 15.230 13.065 22.980 1.00 84.75 403 ALA A C 1
ATOM 3185 O O . ALA A 1 403 ? 15.551 11.889 22.857 1.00 84.75 403 ALA A O 1
ATOM 3186 N N . ASP A 1 404 ? 13.977 13.462 23.194 1.00 85.00 404 ASP A N 1
ATOM 3187 C CA . ASP A 1 404 ? 12.771 12.637 23.329 1.00 85.00 404 ASP A CA 1
ATOM 3188 C C . ASP A 1 404 ? 11.904 12.658 22.054 1.00 85.00 404 ASP A C 1
ATOM 3190 O O . ASP A 1 404 ? 10.696 12.407 22.080 1.00 85.00 404 ASP A O 1
ATOM 3194 N N . ALA A 1 405 ? 12.495 13.017 20.907 1.00 85.44 405 ALA A N 1
ATOM 3195 C CA . ALA A 1 405 ? 11.756 13.134 19.656 1.00 85.44 405 ALA A CA 1
ATOM 3196 C C . ALA A 1 405 ? 11.116 11.807 19.222 1.00 85.44 405 ALA A C 1
ATOM 3198 O O . ALA A 1 405 ? 10.049 11.827 18.614 1.00 85.44 405 ALA A O 1
ATOM 3199 N N . ALA A 1 406 ? 11.734 10.661 19.529 1.00 83.31 406 ALA A N 1
ATOM 3200 C CA . ALA A 1 406 ? 11.205 9.350 19.151 1.00 83.31 406 ALA A CA 1
ATOM 3201 C C . ALA A 1 406 ? 9.837 9.061 19.795 1.00 83.31 406 ALA A C 1
ATOM 3203 O O . ALA A 1 406 ? 8.987 8.414 19.181 1.00 83.31 406 ALA A O 1
ATOM 3204 N N . GLU A 1 407 ? 9.614 9.586 20.996 1.00 85.25 407 GLU A N 1
ATOM 3205 C CA . GLU A 1 407 ? 8.393 9.434 21.776 1.00 85.25 407 GLU A CA 1
ATOM 3206 C C . GLU A 1 407 ? 7.368 10.536 21.469 1.00 85.25 407 GLU A C 1
ATOM 3208 O O . GLU A 1 407 ? 6.162 10.287 21.501 1.00 85.25 407 GLU A O 1
ATOM 3213 N N . THR A 1 408 ? 7.827 11.750 21.147 1.00 85.38 408 THR A N 1
ATOM 3214 C CA . THR A 1 408 ? 6.979 12.958 21.132 1.00 85.38 408 THR A CA 1
ATOM 3215 C C . THR A 1 408 ? 6.645 13.497 19.740 1.00 85.38 408 THR A C 1
ATOM 3217 O O . THR A 1 408 ? 5.680 14.245 19.584 1.00 85.38 408 THR A O 1
ATOM 3220 N N . ASN A 1 409 ? 7.381 13.115 18.690 1.00 88.62 409 ASN A N 1
ATOM 3221 C CA . ASN A 1 409 ? 7.176 13.673 17.347 1.00 88.62 409 ASN A CA 1
ATOM 3222 C C . ASN A 1 409 ? 6.015 13.029 16.559 1.00 88.62 409 ASN A C 1
ATOM 3224 O O . ASN A 1 409 ? 5.777 13.388 15.408 1.00 88.62 409 ASN A O 1
ATOM 3228 N N . GLY A 1 410 ? 5.305 12.055 17.135 1.00 91.19 410 GLY A N 1
ATOM 3229 C CA . GLY A 1 410 ? 4.165 11.383 16.501 1.00 91.19 410 GLY A CA 1
ATOM 3230 C C . GLY A 1 410 ? 4.519 10.305 15.463 1.00 91.19 410 GLY A C 1
ATOM 3231 O O . GLY A 1 410 ? 3.608 9.675 14.919 1.00 91.19 410 GLY A O 1
ATOM 3232 N N . TYR A 1 411 ? 5.804 10.033 15.189 1.00 95.00 411 TYR A N 1
ATOM 3233 C CA . TYR A 1 411 ? 6.218 8.977 14.253 1.00 95.00 411 TYR A CA 1
ATOM 3234 C C . TYR A 1 411 ? 5.673 7.611 14.673 1.00 95.00 411 TYR A C 1
ATOM 3236 O O . TYR A 1 411 ? 5.001 6.951 13.881 1.00 95.00 411 TYR A O 1
ATOM 3244 N N . ALA A 1 412 ? 5.912 7.209 15.927 1.00 95.19 412 ALA A N 1
ATOM 3245 C CA . ALA A 1 412 ? 5.508 5.903 16.443 1.00 95.19 412 ALA A CA 1
ATOM 3246 C C . ALA A 1 412 ? 3.985 5.695 16.385 1.00 95.19 412 ALA A C 1
ATOM 3248 O O . ALA A 1 412 ? 3.521 4.621 16.005 1.00 95.19 412 ALA A O 1
ATOM 3249 N N . ALA A 1 413 ? 3.199 6.738 16.676 1.00 94.25 413 ALA A N 1
ATOM 3250 C CA . ALA A 1 413 ? 1.740 6.689 16.590 1.00 94.25 413 ALA A CA 1
ATOM 3251 C C . ALA A 1 413 ? 1.254 6.466 15.146 1.00 94.25 413 ALA A C 1
ATOM 3253 O O . ALA A 1 413 ? 0.380 5.627 14.905 1.00 94.25 413 ALA A O 1
ATOM 3254 N N . HIS A 1 414 ? 1.843 7.172 14.173 1.00 96.44 414 HIS A N 1
ATOM 3255 C CA . HIS A 1 414 ? 1.522 6.971 12.760 1.00 96.44 414 HIS A CA 1
ATOM 3256 C C . HIS A 1 414 ? 2.004 5.600 12.265 1.00 96.44 414 HIS A C 1
ATOM 3258 O O . HIS A 1 414 ? 1.244 4.908 11.597 1.00 96.44 414 HIS A O 1
ATOM 3264 N N . ALA A 1 415 ? 3.210 5.159 12.632 1.00 97.44 415 ALA A N 1
ATOM 3265 C CA . ALA A 1 415 ? 3.723 3.833 12.280 1.00 97.44 415 ALA A CA 1
ATOM 3266 C C . ALA A 1 415 ? 2.809 2.716 12.811 1.00 97.44 415 ALA A C 1
ATOM 3268 O O . ALA A 1 415 ? 2.425 1.812 12.069 1.00 97.44 415 ALA A O 1
ATOM 3269 N N . ALA A 1 416 ? 2.351 2.833 14.062 1.00 95.88 416 ALA A N 1
ATOM 3270 C CA . ALA A 1 416 ? 1.393 1.904 14.655 1.00 95.88 416 ALA A CA 1
ATOM 3271 C C . ALA A 1 416 ? 0.056 1.869 13.898 1.00 95.88 416 ALA A C 1
ATOM 3273 O O . ALA A 1 416 ? -0.552 0.806 13.795 1.00 95.88 416 ALA A O 1
ATOM 3274 N N . TYR A 1 417 ? -0.405 2.995 13.343 1.00 96.88 417 TYR A N 1
ATOM 3275 C CA . TYR A 1 417 ? -1.579 3.010 12.466 1.00 96.88 417 TYR A CA 1
ATOM 3276 C C . TYR A 1 417 ? -1.348 2.182 11.191 1.00 96.88 417 TYR A C 1
ATOM 3278 O O . TYR A 1 417 ? -2.174 1.330 10.874 1.00 96.88 417 TYR A O 1
ATOM 3286 N N . TYR A 1 418 ? -0.222 2.363 10.490 1.00 97.75 418 TYR A N 1
ATOM 3287 C CA . TYR A 1 418 ? 0.053 1.610 9.256 1.00 97.75 418 TYR A CA 1
ATOM 3288 C C . TYR A 1 418 ? 0.318 0.121 9.521 1.00 97.75 418 TYR A C 1
ATOM 3290 O O . TYR A 1 418 ? -0.103 -0.717 8.727 1.00 97.75 418 TYR A O 1
ATOM 3298 N N . VAL A 1 419 ? 0.912 -0.235 10.665 1.00 97.38 419 VAL A N 1
ATOM 3299 C CA . VAL A 1 419 ? 1.006 -1.638 11.111 1.00 97.38 419 VAL A CA 1
ATOM 3300 C C . VAL A 1 419 ? -0.384 -2.243 11.342 1.00 97.38 419 VAL A C 1
ATOM 3302 O O . VAL A 1 419 ? -0.643 -3.366 10.912 1.00 97.38 419 VAL A O 1
ATOM 3305 N N . ARG A 1 420 ? -1.319 -1.502 11.957 1.00 95.94 420 ARG A N 1
ATOM 3306 C CA . ARG A 1 420 ? -2.712 -1.964 12.111 1.00 95.94 420 ARG A CA 1
ATOM 3307 C C . ARG A 1 420 ? -3.433 -2.119 10.771 1.00 95.94 420 ARG A C 1
ATOM 3309 O O . ARG A 1 420 ? -4.188 -3.069 10.621 1.00 95.94 420 ARG A O 1
ATOM 3316 N N . MET A 1 421 ? -3.181 -1.231 9.807 1.00 95.62 421 MET A N 1
ATOM 3317 C CA . MET A 1 421 ? -3.743 -1.338 8.453 1.00 95.62 421 MET A CA 1
ATOM 3318 C C . MET A 1 421 ? -3.203 -2.550 7.688 1.00 95.62 421 MET A C 1
ATOM 3320 O O . MET A 1 421 ? -3.964 -3.201 6.983 1.00 95.62 421 MET A O 1
ATOM 3324 N N . ALA A 1 422 ? -1.913 -2.874 7.834 1.00 97.00 422 ALA A N 1
ATOM 3325 C CA . ALA A 1 422 ? -1.367 -4.127 7.315 1.00 97.00 422 ALA A CA 1
ATOM 3326 C C . ALA A 1 422 ? -2.024 -5.338 7.995 1.00 97.00 422 ALA A C 1
ATOM 3328 O O . ALA A 1 422 ? -2.340 -6.324 7.330 1.00 97.00 422 ALA A O 1
ATOM 3329 N N . GLY A 1 423 ? -2.258 -5.241 9.308 1.00 94.75 423 GLY A N 1
ATOM 3330 C CA . GLY A 1 423 ? -3.107 -6.145 10.076 1.00 94.75 423 GLY A CA 1
ATOM 3331 C C . GLY A 1 423 ? -2.815 -7.619 9.799 1.00 94.75 423 GLY A C 1
ATOM 3332 O O . GLY A 1 423 ? -1.657 -8.053 9.766 1.00 94.75 423 GLY A O 1
ATOM 3333 N N . ASN A 1 424 ? -3.885 -8.372 9.556 1.00 97.69 424 ASN A N 1
ATOM 3334 C CA . ASN A 1 424 ? -3.844 -9.804 9.272 1.00 97.69 424 ASN A CA 1
ATOM 3335 C C . ASN A 1 424 ? -3.841 -10.136 7.765 1.00 97.69 424 ASN A C 1
ATOM 3337 O O . ASN A 1 424 ? -3.944 -11.310 7.408 1.00 97.69 424 ASN A O 1
ATOM 3341 N N . HIS A 1 425 ? -3.663 -9.137 6.883 1.00 98.56 425 HIS A N 1
ATOM 3342 C CA . HIS A 1 425 ? -3.571 -9.346 5.434 1.00 98.56 425 HIS A CA 1
ATOM 3343 C C . HIS A 1 425 ? -2.386 -10.272 5.095 1.00 98.56 425 HIS A C 1
ATOM 3345 O O . HIS A 1 425 ? -1.224 -9.880 5.301 1.00 98.56 425 HIS A O 1
ATOM 3351 N N . PRO A 1 426 ? -2.624 -11.494 4.566 1.00 98.44 426 PRO A N 1
ATOM 3352 C CA . PRO A 1 426 ? -1.543 -12.392 4.179 1.00 98.44 426 PRO A CA 1
ATOM 3353 C C . PRO A 1 426 ? -0.707 -11.849 3.019 1.00 98.44 426 PRO A C 1
ATOM 3355 O O . PRO A 1 426 ? 0.469 -12.204 2.937 1.00 98.44 426 PRO A O 1
ATOM 3358 N N . SER A 1 427 ? -1.262 -10.966 2.180 1.00 98.75 427 SER A N 1
ATOM 3359 C CA . SER A 1 427 ? -0.532 -10.321 1.084 1.00 98.75 427 SER A CA 1
ATOM 3360 C C . SER A 1 427 ? 0.588 -9.394 1.547 1.00 98.75 427 SER A C 1
ATOM 3362 O O . SER A 1 427 ? 1.610 -9.303 0.872 1.00 98.75 427 SER A O 1
ATOM 3364 N N . VAL A 1 428 ? 0.459 -8.725 2.697 1.00 98.75 428 VAL A N 1
ATOM 3365 C CA . VAL A 1 428 ? 1.465 -7.755 3.153 1.00 98.75 428 VAL A CA 1
ATOM 3366 C C . VAL A 1 428 ? 2.657 -8.489 3.752 1.00 98.75 428 VAL A C 1
ATOM 3368 O O . VAL A 1 428 ? 2.572 -9.026 4.855 1.00 98.75 428 VAL A O 1
ATOM 3371 N N . VAL A 1 429 ? 3.783 -8.533 3.042 1.00 98.62 429 VAL A N 1
ATOM 3372 C CA . VAL A 1 429 ? 4.975 -9.313 3.438 1.00 98.62 429 VAL A CA 1
ATOM 3373 C C . VAL A 1 429 ? 6.165 -8.443 3.830 1.00 98.62 429 VAL A C 1
ATOM 3375 O O . VAL A 1 429 ? 7.083 -8.921 4.498 1.00 98.62 429 VAL A O 1
ATOM 3378 N N . MET A 1 430 ? 6.137 -7.176 3.419 1.00 98.50 430 MET A N 1
ATOM 3379 C CA . MET A 1 430 ? 7.216 -6.217 3.604 1.00 98.50 430 MET A CA 1
ATOM 3380 C C . MET A 1 430 ? 6.675 -4.855 4.046 1.00 98.50 430 MET A C 1
ATOM 3382 O O . MET A 1 430 ? 5.543 -4.498 3.715 1.00 98.50 430 MET A O 1
ATOM 3386 N N . TYR A 1 431 ? 7.515 -4.069 4.715 1.00 98.44 431 TYR A N 1
ATOM 3387 C CA . TYR A 1 431 ? 7.332 -2.629 4.869 1.00 98.44 431 TYR A CA 1
ATOM 3388 C C . TYR A 1 431 ? 8.379 -1.869 4.051 1.00 98.44 431 TYR A C 1
ATOM 3390 O O . TYR A 1 431 ? 9.581 -2.082 4.223 1.00 98.44 431 TYR A O 1
ATOM 3398 N N . SER A 1 432 ? 7.916 -0.964 3.187 1.00 96.00 432 SER A N 1
ATOM 3399 C CA . SER A 1 432 ? 8.761 -0.054 2.411 1.00 96.00 432 SER A CA 1
ATOM 3400 C C . SER A 1 432 ? 8.920 1.278 3.145 1.00 96.00 432 SER A C 1
ATOM 3402 O O . SER A 1 432 ? 7.953 2.005 3.377 1.00 96.00 432 SER A O 1
ATOM 3404 N N . MET A 1 433 ? 10.149 1.626 3.518 1.00 96.06 433 MET A N 1
ATOM 3405 C CA . MET A 1 433 ? 10.451 2.819 4.313 1.00 96.06 433 MET A CA 1
ATOM 3406 C C . MET A 1 433 ? 11.275 3.841 3.529 1.00 96.06 433 MET A C 1
ATOM 3408 O O . MET A 1 433 ? 12.026 3.491 2.626 1.00 96.06 433 MET A O 1
ATOM 3412 N N . ASN A 1 434 ? 11.176 5.114 3.917 1.00 93.88 434 ASN A N 1
ATOM 3413 C CA . ASN A 1 434 ? 12.180 6.148 3.621 1.00 93.88 434 ASN A CA 1
ATOM 3414 C C . ASN A 1 434 ? 12.596 6.285 2.140 1.00 93.88 434 ASN A C 1
ATOM 3416 O O . ASN A 1 434 ? 13.788 6.402 1.841 1.00 93.88 434 ASN A O 1
ATOM 3420 N N . HIS A 1 435 ? 11.610 6.270 1.233 1.00 91.06 435 HIS A N 1
ATOM 3421 C CA . HIS A 1 435 ? 11.809 6.365 -0.216 1.00 91.06 435 HIS A CA 1
ATOM 3422 C C . HIS A 1 435 ? 12.827 7.438 -0.615 1.00 91.06 435 HIS A C 1
ATOM 3424 O O . HIS A 1 435 ? 12.665 8.624 -0.333 1.00 91.06 435 HIS A O 1
ATOM 3430 N N . ASN A 1 436 ? 13.874 6.982 -1.304 1.00 86.88 436 ASN A N 1
ATOM 3431 C CA . ASN A 1 436 ? 14.890 7.771 -1.997 1.00 86.88 436 ASN A CA 1
ATOM 3432 C C . ASN A 1 436 ? 15.652 8.760 -1.097 1.00 86.88 436 ASN A C 1
ATOM 3434 O O . ASN A 1 436 ? 16.204 9.743 -1.590 1.00 86.88 436 ASN A O 1
ATOM 3438 N N . SER A 1 437 ? 15.716 8.497 0.213 1.00 86.25 437 SER A N 1
ATOM 3439 C CA . SER A 1 437 ? 16.292 9.440 1.185 1.00 86.25 437 SER A CA 1
ATOM 3440 C C . SER A 1 437 ? 17.565 8.966 1.873 1.00 86.25 437 SER A C 1
ATOM 3442 O O . SER A 1 437 ? 18.256 9.771 2.495 1.00 86.25 437 SER A O 1
ATOM 3444 N N . LEU A 1 438 ? 17.885 7.674 1.789 1.00 88.44 438 LEU A N 1
ATOM 3445 C CA . LEU A 1 438 ? 18.965 7.067 2.572 1.00 88.44 438 LEU A CA 1
ATOM 3446 C C . LEU A 1 438 ? 20.098 6.497 1.707 1.00 88.44 438 LEU A C 1
ATOM 3448 O O . LEU A 1 438 ? 20.924 5.758 2.224 1.00 88.44 438 LEU A O 1
ATOM 3452 N N . GLY A 1 439 ? 20.166 6.819 0.412 1.00 82.81 439 GLY A N 1
ATOM 3453 C CA . GLY A 1 439 ? 21.241 6.380 -0.492 1.00 82.81 439 GLY A CA 1
ATOM 3454 C C . GLY A 1 439 ? 22.619 7.016 -0.215 1.00 82.81 439 GLY A C 1
ATOM 3455 O O . GLY A 1 439 ? 22.783 7.814 0.707 1.00 82.81 439 GLY A O 1
ATOM 3456 N N . TYR A 1 440 ? 23.621 6.634 -1.010 1.00 82.75 440 TYR A N 1
ATOM 3457 C CA . TYR A 1 440 ? 25.013 7.136 -1.021 1.00 82.75 440 TYR A CA 1
ATOM 3458 C C . TYR A 1 440 ? 25.594 7.392 -2.422 1.00 82.75 440 TYR A C 1
ATOM 3460 O O . TYR A 1 440 ? 25.006 7.026 -3.431 1.00 82.75 440 TYR A O 1
ATOM 3468 N N . GLY A 1 441 ? 26.789 7.972 -2.520 1.00 80.38 441 GLY A N 1
ATOM 3469 C CA . GLY A 1 441 ? 27.585 7.812 -3.739 1.00 80.38 441 GLY A CA 1
ATOM 3470 C C . GLY A 1 441 ? 28.026 6.353 -3.931 1.00 80.38 441 GLY A C 1
ATOM 3471 O O . GLY A 1 441 ? 28.521 5.730 -3.002 1.00 80.38 441 GLY A O 1
ATOM 3472 N N . GLY A 1 442 ? 27.869 5.792 -5.134 1.00 81.62 442 GLY A N 1
ATOM 3473 C CA . GLY A 1 442 ? 28.482 4.504 -5.494 1.00 81.62 442 GLY A CA 1
ATOM 3474 C C . GLY A 1 442 ? 27.733 3.228 -5.082 1.00 81.62 442 GLY A C 1
ATOM 3475 O O . GLY A 1 442 ? 28.193 2.150 -5.438 1.00 81.62 442 GLY A O 1
ATOM 3476 N N . TYR A 1 443 ? 26.558 3.295 -4.438 1.00 86.12 443 TYR A N 1
ATOM 3477 C CA . TYR A 1 443 ? 25.781 2.082 -4.091 1.00 86.12 443 TYR A CA 1
ATOM 3478 C C . TYR A 1 443 ? 25.230 1.302 -5.294 1.00 86.12 443 TYR A C 1
ATOM 3480 O O . TYR A 1 443 ? 24.606 0.262 -5.110 1.00 86.12 443 TYR A O 1
ATOM 3488 N N . SER A 1 444 ? 25.393 1.829 -6.508 1.00 89.38 444 SER A N 1
ATOM 3489 C CA . SER A 1 444 ? 25.042 1.170 -7.773 1.00 89.38 444 SER A CA 1
ATOM 3490 C C . SER A 1 444 ? 26.254 0.540 -8.475 1.00 89.38 444 SER A C 1
ATOM 3492 O O . SER A 1 444 ? 26.090 -0.021 -9.553 1.00 89.38 444 SER A O 1
ATOM 3494 N N . ASN A 1 445 ? 27.461 0.659 -7.906 1.00 91.56 445 ASN A N 1
ATOM 3495 C CA . ASN A 1 445 ? 28.665 0.040 -8.457 1.00 91.56 445 ASN A CA 1
ATOM 3496 C C . ASN A 1 445 ? 28.528 -1.498 -8.382 1.00 91.56 445 ASN A C 1
ATOM 3498 O O . ASN A 1 445 ? 28.304 -2.000 -7.277 1.00 91.56 445 ASN A O 1
ATOM 3502 N N . PRO A 1 446 ? 28.650 -2.234 -9.506 1.00 93.06 446 PRO A N 1
ATOM 3503 C CA . PRO A 1 446 ? 28.475 -3.689 -9.541 1.00 93.06 446 PRO A CA 1
ATOM 3504 C C . PRO A 1 446 ? 29.433 -4.442 -8.605 1.00 93.06 446 PRO A C 1
ATOM 3506 O O . PRO A 1 446 ? 29.057 -5.480 -8.063 1.00 93.06 446 PRO A O 1
ATOM 3509 N N . ASP A 1 447 ? 30.607 -3.879 -8.317 1.00 90.00 447 ASP A N 1
ATOM 3510 C CA . ASP A 1 447 ? 31.589 -4.476 -7.403 1.00 90.00 447 ASP A CA 1
ATOM 3511 C C . ASP A 1 447 ? 31.263 -4.226 -5.916 1.00 90.00 447 ASP A C 1
ATOM 3513 O O . ASP A 1 447 ? 31.878 -4.818 -5.037 1.00 90.00 447 ASP A O 1
ATOM 3517 N N . LEU A 1 448 ? 30.311 -3.334 -5.604 1.00 88.88 448 LEU A N 1
ATOM 3518 C CA . LEU A 1 448 ? 30.015 -2.876 -4.232 1.00 88.88 448 LEU A CA 1
ATOM 3519 C C . LEU A 1 448 ? 28.554 -3.114 -3.806 1.00 88.88 448 LEU A C 1
ATOM 3521 O O . LEU A 1 448 ? 28.110 -2.602 -2.775 1.00 88.88 448 LEU A O 1
ATOM 3525 N N . ILE A 1 449 ? 27.785 -3.860 -4.602 1.00 91.75 449 ILE A N 1
ATOM 3526 C CA . ILE A 1 449 ? 26.372 -4.193 -4.334 1.00 91.75 449 ILE A CA 1
ATOM 3527 C C . ILE A 1 449 ? 26.191 -5.545 -3.623 1.00 91.75 449 ILE A C 1
ATOM 3529 O O . ILE A 1 449 ? 25.065 -5.995 -3.435 1.00 91.75 449 ILE A O 1
ATOM 3533 N N . ASP A 1 450 ? 27.281 -6.186 -3.197 1.00 90.50 450 ASP A N 1
ATOM 3534 C CA . ASP A 1 450 ? 27.304 -7.459 -2.455 1.00 90.50 450 ASP A CA 1
ATOM 3535 C C . ASP A 1 450 ? 26.676 -7.388 -1.047 1.00 90.50 450 ASP A C 1
ATOM 3537 O O . ASP A 1 450 ? 26.376 -8.410 -0.428 1.00 90.50 450 ASP A O 1
ATOM 3541 N N . GLY A 1 451 ? 26.430 -6.183 -0.536 1.00 87.44 451 GLY A N 1
ATOM 3542 C CA . GLY A 1 451 ? 25.899 -5.957 0.805 1.00 87.44 451 GLY A CA 1
ATOM 3543 C C . GLY A 1 451 ? 26.965 -5.925 1.907 1.00 87.44 451 GLY A C 1
ATOM 3544 O O . GLY A 1 451 ? 26.598 -5.719 3.067 1.00 87.44 451 GLY A O 1
ATOM 3545 N N . LEU A 1 452 ? 28.251 -6.058 1.565 1.00 83.94 452 LEU A N 1
ATOM 3546 C CA . LEU A 1 452 ? 29.396 -5.965 2.480 1.00 83.94 452 LEU A CA 1
ATOM 3547 C C . LEU A 1 452 ? 29.912 -4.521 2.612 1.00 83.94 452 LEU A C 1
ATOM 3549 O O . LEU A 1 452 ? 30.355 -4.119 3.687 1.00 83.94 452 LEU A O 1
ATOM 3553 N N . HIS A 1 453 ? 29.777 -3.710 1.559 1.00 75.62 453 HIS A N 1
ATOM 3554 C CA . HIS A 1 453 ? 30.388 -2.380 1.466 1.00 75.62 453 HIS A CA 1
ATOM 3555 C C . HIS A 1 453 ? 29.466 -1.217 1.889 1.00 75.62 453 HIS A C 1
ATOM 3557 O O . HIS A 1 453 ? 28.340 -1.082 1.401 1.00 75.62 453 HIS A O 1
ATOM 3563 N N . ASN A 1 454 ? 29.962 -0.294 2.731 1.00 71.38 454 ASN A N 1
ATOM 3564 C CA . ASN A 1 454 ? 29.316 1.000 2.994 1.00 71.38 454 ASN A CA 1
ATOM 3565 C C . ASN A 1 454 ? 30.302 2.169 3.187 1.00 71.38 454 ASN A C 1
ATOM 3567 O O . ASN A 1 454 ? 31.490 1.973 3.419 1.00 71.38 454 ASN A O 1
ATOM 3571 N N . GLU A 1 455 ? 29.767 3.388 3.045 1.00 55.66 455 GLU A N 1
ATOM 3572 C CA . GLU A 1 455 ? 30.427 4.619 2.566 1.00 55.66 455 GLU A CA 1
ATOM 3573 C C . GLU A 1 455 ? 31.744 5.083 3.232 1.00 55.66 455 GLU A C 1
ATOM 3575 O O . GLU A 1 455 ? 32.330 6.002 2.682 1.00 55.66 455 GLU A O 1
ATOM 3580 N N . VAL A 1 456 ? 32.252 4.475 4.317 1.00 52.12 456 VAL A N 1
ATOM 3581 C CA . VAL A 1 456 ? 33.711 4.395 4.611 1.00 52.12 456 VAL A CA 1
ATOM 3582 C C . VAL A 1 456 ? 34.008 3.457 5.797 1.00 52.12 456 VAL A C 1
ATOM 3584 O O . VAL A 1 456 ? 34.220 3.906 6.924 1.00 52.12 456 VAL A O 1
ATOM 3587 N N . GLY A 1 457 ? 34.066 2.143 5.562 1.00 51.47 457 GLY A N 1
ATOM 3588 C CA . GLY A 1 457 ? 34.666 1.240 6.554 1.00 51.47 457 GLY A CA 1
ATOM 3589 C C . GLY A 1 457 ? 34.561 -0.264 6.325 1.00 51.47 457 GLY A C 1
ATOM 3590 O O . GLY A 1 457 ? 34.504 -0.974 7.318 1.00 51.47 457 GLY A O 1
ATOM 3591 N N . GLU A 1 458 ? 34.520 -0.710 5.065 1.00 57.03 458 GLU A N 1
ATOM 3592 C CA . GLU A 1 458 ? 34.757 -2.068 4.516 1.00 57.03 458 GLU A CA 1
ATOM 3593 C C . GLU A 1 458 ? 34.000 -3.291 5.102 1.00 57.03 458 GLU A C 1
ATOM 3595 O O . GLU A 1 458 ? 33.649 -4.157 4.314 1.00 57.03 458 GLU A O 1
ATOM 3600 N N . VAL A 1 459 ? 33.646 -3.358 6.396 1.00 53.97 459 VAL A N 1
ATOM 3601 C CA . VAL A 1 459 ? 32.645 -4.264 7.010 1.00 53.97 459 VAL A CA 1
ATOM 3602 C C . VAL A 1 459 ? 32.114 -3.620 8.313 1.00 53.97 459 VAL A C 1
ATOM 3604 O O . VAL A 1 459 ? 32.828 -3.551 9.312 1.00 53.97 459 VAL A O 1
ATOM 3607 N N . GLY A 1 460 ? 30.855 -3.158 8.359 1.00 52.03 460 GLY A N 1
ATOM 3608 C CA . GLY A 1 460 ? 30.238 -2.580 9.576 1.00 52.03 460 GLY A CA 1
ATOM 3609 C C . GLY A 1 460 ? 28.993 -1.722 9.294 1.00 52.03 460 GLY A C 1
ATOM 3610 O O . GLY A 1 460 ? 28.650 -1.562 8.132 1.00 52.03 460 GLY A O 1
ATOM 3611 N N . PRO A 1 461 ? 28.258 -1.185 10.294 1.00 51.75 461 PRO A N 1
ATOM 3612 C CA . PRO A 1 461 ? 27.083 -0.330 10.072 1.00 51.75 461 PRO A CA 1
ATOM 3613 C C . PRO A 1 461 ? 27.457 1.105 9.667 1.00 51.75 461 PRO A C 1
ATOM 3615 O O . PRO A 1 461 ? 28.497 1.637 10.046 1.00 51.75 461 PRO A O 1
ATOM 3618 N N . ARG A 1 462 ? 26.575 1.758 8.907 1.00 66.69 462 ARG A N 1
ATOM 3619 C CA . ARG A 1 462 ? 26.817 3.078 8.308 1.00 66.69 462 ARG A CA 1
ATOM 3620 C C . ARG A 1 462 ? 26.760 4.187 9.368 1.00 66.69 462 ARG A C 1
ATOM 3622 O O . ARG A 1 462 ? 25.767 4.298 10.086 1.00 66.69 462 ARG A O 1
ATOM 3629 N N . VAL A 1 463 ? 27.786 5.040 9.447 1.00 64.69 463 VAL A N 1
ATOM 3630 C CA . VAL A 1 463 ? 27.943 6.038 10.529 1.00 64.69 463 VAL A CA 1
ATOM 3631 C C . VAL A 1 463 ? 27.656 7.468 10.045 1.00 64.69 463 VAL A C 1
ATOM 3633 O O . VAL A 1 463 ? 28.496 8.356 10.136 1.00 64.69 463 VAL A O 1
ATOM 3636 N N . HIS A 1 464 ? 26.443 7.713 9.543 1.00 77.19 464 HIS A N 1
ATOM 3637 C CA . HIS A 1 464 ? 25.929 9.068 9.284 1.00 77.19 464 HIS A CA 1
ATOM 3638 C C . HIS A 1 464 ? 24.514 9.217 9.858 1.00 77.19 464 HIS A C 1
ATOM 3640 O O . HIS A 1 464 ? 23.765 8.242 9.951 1.00 77.19 464 HIS A O 1
ATOM 3646 N N . ASP A 1 465 ? 24.127 10.433 10.238 1.00 81.94 465 ASP A N 1
ATOM 3647 C CA . ASP A 1 465 ? 22.911 10.693 11.018 1.00 81.94 465 ASP A CA 1
ATOM 3648 C C . ASP A 1 465 ? 21.619 10.265 10.313 1.00 81.94 465 ASP A C 1
ATOM 3650 O O . ASP A 1 465 ? 20.717 9.728 10.953 1.00 81.94 465 ASP A O 1
ATOM 3654 N N . GLY A 1 466 ? 21.551 10.399 8.985 1.00 85.50 466 GLY A N 1
ATOM 3655 C CA . GLY A 1 466 ? 20.431 9.877 8.191 1.00 85.50 466 GLY A CA 1
ATOM 3656 C C . GLY A 1 466 ? 20.251 8.359 8.335 1.00 85.50 466 GLY A C 1
ATOM 3657 O O . GLY A 1 466 ? 19.136 7.891 8.554 1.00 85.50 466 GLY A O 1
ATOM 3658 N N . ALA A 1 467 ? 21.345 7.591 8.296 1.00 87.06 467 ALA A N 1
ATOM 3659 C CA . ALA A 1 467 ? 21.307 6.139 8.466 1.00 87.06 467 ALA A CA 1
ATOM 3660 C C . ALA A 1 467 ? 20.925 5.743 9.901 1.00 87.06 467 ALA A C 1
ATOM 3662 O O . ALA A 1 467 ? 20.100 4.851 10.084 1.00 87.06 467 ALA A O 1
ATOM 3663 N N . LYS A 1 468 ? 21.448 6.450 10.915 1.00 88.50 468 LYS A N 1
ATOM 3664 C CA . LYS A 1 468 ? 21.067 6.242 12.324 1.00 88.50 468 LYS A CA 1
ATOM 3665 C C . LYS A 1 468 ? 19.568 6.463 12.539 1.00 88.50 468 LYS A C 1
ATOM 3667 O O . LYS A 1 468 ? 18.910 5.628 13.151 1.00 88.50 468 LYS A O 1
ATOM 3672 N N . ARG A 1 469 ? 19.013 7.551 11.990 1.00 90.75 469 ARG A N 1
ATOM 3673 C CA . ARG A 1 469 ? 17.570 7.841 12.051 1.00 90.75 469 ARG A CA 1
ATOM 3674 C C . ARG A 1 469 ? 16.749 6.802 11.285 1.00 90.75 469 ARG A C 1
ATOM 3676 O O . ARG A 1 469 ? 15.708 6.384 11.777 1.00 90.75 469 ARG A O 1
ATOM 3683 N N . GLY A 1 470 ? 17.228 6.353 10.122 1.00 92.69 470 GLY A N 1
ATOM 3684 C CA . GLY A 1 470 ? 16.622 5.261 9.357 1.00 92.69 470 GLY A CA 1
ATOM 3685 C C . GLY A 1 470 ? 16.506 3.964 10.166 1.00 92.69 470 GLY A C 1
ATOM 3686 O O . GLY A 1 470 ? 15.434 3.366 10.208 1.00 92.69 470 GLY A O 1
ATOM 3687 N N . LEU A 1 471 ? 17.575 3.569 10.864 1.00 93.12 471 LEU A N 1
ATOM 3688 C CA . LEU A 1 471 ? 17.582 2.379 11.723 1.00 93.12 471 LEU A CA 1
ATOM 3689 C C . LEU A 1 471 ? 16.719 2.553 12.980 1.00 93.12 471 LEU A C 1
ATOM 3691 O O . LEU A 1 471 ? 16.041 1.611 13.382 1.00 93.12 471 LEU A O 1
ATOM 3695 N N . LEU A 1 472 ? 16.682 3.755 13.565 1.00 93.31 472 LEU A N 1
ATOM 3696 C CA . LEU A 1 472 ? 15.780 4.069 14.675 1.00 93.31 472 LEU A CA 1
ATOM 3697 C C . LEU A 1 472 ? 14.319 3.840 14.274 1.00 93.31 472 LEU A C 1
ATOM 3699 O O . LEU A 1 472 ? 13.614 3.084 14.937 1.00 93.31 472 LEU A O 1
ATOM 3703 N N . VAL A 1 473 ? 13.866 4.442 13.170 1.00 95.69 473 VAL A N 1
ATOM 3704 C CA . VAL A 1 473 ? 12.470 4.280 12.744 1.00 95.69 473 VAL A CA 1
ATOM 3705 C C . VAL A 1 473 ? 12.143 2.852 12.313 1.00 95.69 473 VAL A C 1
ATOM 3707 O O . VAL A 1 473 ? 11.032 2.390 12.558 1.00 95.69 473 VAL A O 1
ATOM 3710 N N . GLN A 1 474 ? 13.109 2.135 11.732 1.00 96.69 474 GLN A N 1
ATOM 3711 C CA . GLN A 1 474 ? 12.976 0.707 11.454 1.00 96.69 474 GLN A CA 1
ATOM 3712 C C . GLN A 1 474 ? 12.739 -0.085 12.747 1.00 96.69 474 GLN A C 1
ATOM 3714 O O . GLN A 1 474 ? 11.789 -0.859 12.798 1.00 96.69 474 GLN A O 1
ATOM 3719 N N . SER A 1 475 ? 13.515 0.166 13.807 1.00 96.00 475 SER A N 1
ATOM 3720 C CA . SER A 1 475 ? 13.351 -0.542 15.087 1.00 96.00 475 SER A CA 1
ATOM 3721 C C . SER A 1 475 ? 11.983 -0.303 15.738 1.00 96.00 475 SER A C 1
ATOM 3723 O O . SER A 1 475 ? 11.416 -1.216 16.334 1.00 96.00 475 SER A O 1
ATOM 3725 N N . ILE A 1 476 ? 11.407 0.896 15.570 1.00 96.44 476 ILE A N 1
ATOM 3726 C CA . ILE A 1 476 ? 10.044 1.204 16.029 1.00 96.44 476 ILE A CA 1
ATOM 3727 C C . ILE A 1 476 ? 9.027 0.330 15.281 1.00 96.44 476 ILE A C 1
ATOM 3729 O O . ILE A 1 476 ? 8.149 -0.259 15.905 1.00 96.44 476 ILE A O 1
ATOM 3733 N N . VAL A 1 477 ? 9.146 0.223 13.953 1.00 97.25 477 VAL A N 1
ATOM 3734 C CA . VAL A 1 477 ? 8.246 -0.605 13.131 1.00 97.25 477 VAL A CA 1
ATOM 3735 C C . VAL A 1 477 ? 8.414 -2.094 13.447 1.00 97.25 477 VAL A C 1
ATOM 3737 O O . VAL A 1 477 ? 7.414 -2.779 13.628 1.00 97.25 477 VAL A O 1
ATOM 3740 N N . GLU A 1 478 ? 9.645 -2.589 13.580 1.00 96.62 478 GLU A N 1
ATOM 3741 C CA . GLU A 1 478 ? 9.932 -3.988 13.938 1.00 96.62 478 GLU A CA 1
ATOM 3742 C C . GLU A 1 478 ? 9.427 -4.342 15.345 1.00 96.62 478 GLU A C 1
ATOM 3744 O O . GLU A 1 478 ? 8.942 -5.450 15.565 1.00 96.62 478 GLU A O 1
ATOM 3749 N N . GLY A 1 479 ? 9.477 -3.397 16.290 1.00 94.06 479 GLY A N 1
ATOM 3750 C CA . GLY A 1 479 ? 8.892 -3.566 17.622 1.00 94.06 479 GLY A CA 1
ATOM 3751 C C . GLY A 1 479 ? 7.362 -3.635 17.606 1.00 94.06 479 GLY A C 1
ATOM 3752 O O . GLY A 1 479 ? 6.765 -4.323 18.432 1.00 94.06 479 GLY A O 1
ATOM 3753 N N . LEU A 1 480 ? 6.717 -2.955 16.654 1.00 94.00 480 LEU A N 1
ATOM 3754 C CA . LEU A 1 480 ? 5.268 -3.019 16.451 1.00 94.00 480 LEU A CA 1
ATOM 3755 C C . LEU A 1 480 ? 4.848 -4.292 15.708 1.00 94.00 480 LEU A C 1
ATOM 3757 O O . LEU A 1 480 ? 3.791 -4.851 16.003 1.00 94.00 480 LEU A O 1
ATOM 3761 N N . ASP A 1 481 ? 5.648 -4.740 14.742 1.00 95.44 481 ASP A N 1
ATOM 3762 C CA . ASP A 1 481 ? 5.394 -5.929 13.937 1.00 95.44 481 ASP A CA 1
ATOM 3763 C C . ASP A 1 481 ? 6.696 -6.608 13.475 1.00 95.44 481 ASP A C 1
ATOM 3765 O O . ASP A 1 481 ? 7.256 -6.248 12.436 1.00 95.44 481 ASP A O 1
ATOM 3769 N N . PRO A 1 482 ? 7.146 -7.648 14.197 1.00 93.38 482 PRO A N 1
ATOM 3770 C CA . PRO A 1 482 ? 8.381 -8.358 13.874 1.00 93.38 482 PRO A CA 1
ATOM 3771 C C . PRO A 1 482 ? 8.201 -9.420 12.777 1.00 93.38 482 PRO A C 1
ATOM 3773 O O . PRO A 1 482 ? 9.135 -10.161 12.477 1.00 93.38 482 PRO A O 1
ATOM 3776 N N . THR A 1 483 ? 6.997 -9.575 12.213 1.00 93.56 483 THR A N 1
ATOM 3777 C CA . THR A 1 483 ? 6.669 -10.695 11.311 1.00 93.56 483 THR A CA 1
ATOM 3778 C C . THR A 1 483 ? 6.919 -10.399 9.835 1.00 93.56 483 THR A C 1
ATOM 3780 O O . THR A 1 483 ? 6.806 -11.295 8.996 1.00 93.56 483 THR A O 1
ATOM 3783 N N . ARG A 1 484 ? 7.249 -9.148 9.503 1.00 97.06 484 ARG A N 1
ATOM 3784 C CA . ARG A 1 484 ? 7.403 -8.661 8.130 1.00 97.06 484 ARG A CA 1
ATOM 3785 C C . ARG A 1 484 ? 8.805 -8.119 7.908 1.00 97.06 484 ARG A C 1
ATOM 3787 O O . ARG A 1 484 ? 9.413 -7.532 8.797 1.00 97.06 484 ARG A O 1
ATOM 3794 N N . VAL A 1 485 ? 9.310 -8.304 6.694 1.00 97.62 485 VAL A N 1
ATOM 3795 C CA . VAL A 1 485 ? 10.623 -7.784 6.299 1.00 97.62 485 VAL A CA 1
ATOM 3796 C C . VAL A 1 485 ? 10.542 -6.265 6.153 1.00 97.62 485 VAL A C 1
ATOM 3798 O O . VAL A 1 485 ? 9.646 -5.748 5.493 1.00 97.62 485 VAL A O 1
ATOM 3801 N N . VAL A 1 486 ? 11.495 -5.534 6.723 1.00 97.56 486 VAL A N 1
ATOM 3802 C CA . VAL A 1 486 ? 11.605 -4.081 6.546 1.00 97.56 486 VAL A CA 1
ATOM 3803 C C . VAL A 1 486 ? 12.743 -3.762 5.584 1.00 97.56 486 VAL A C 1
ATOM 3805 O O . VAL A 1 486 ? 13.847 -4.282 5.751 1.00 97.56 486 VAL A O 1
ATOM 3808 N N . TYR A 1 487 ? 12.499 -2.874 4.617 1.00 96.25 487 TYR A N 1
ATOM 3809 C CA . TYR A 1 487 ? 13.551 -2.293 3.782 1.00 96.25 487 TYR A CA 1
ATOM 3810 C C . TYR A 1 487 ? 13.376 -0.782 3.615 1.00 96.25 487 TYR A C 1
ATOM 3812 O O . TYR A 1 487 ? 12.264 -0.253 3.656 1.00 96.25 487 TYR A O 1
ATOM 3820 N N . HIS A 1 488 ? 14.483 -0.080 3.371 1.00 95.50 488 HIS A N 1
ATOM 3821 C CA . HIS A 1 488 ? 14.472 1.335 2.993 1.00 95.50 488 HIS A CA 1
ATOM 3822 C C . HIS A 1 488 ? 14.588 1.442 1.474 1.00 95.50 488 HIS A C 1
ATOM 3824 O O . HIS A 1 488 ? 15.477 0.835 0.888 1.00 95.50 488 HIS A O 1
ATOM 3830 N N . HIS A 1 489 ? 13.695 2.158 0.802 1.00 94.00 489 HIS A N 1
ATOM 3831 C CA . HIS A 1 489 ? 13.639 2.200 -0.660 1.00 94.00 489 HIS A CA 1
ATOM 3832 C C . HIS A 1 489 ? 14.759 3.093 -1.224 1.00 94.00 489 HIS A C 1
ATOM 3834 O O . HIS A 1 489 ? 14.809 4.290 -0.943 1.00 94.00 489 HIS A O 1
ATOM 3840 N N . SER A 1 490 ? 15.665 2.496 -2.009 1.00 91.94 490 SER A N 1
ATOM 3841 C CA . SER A 1 490 ? 16.917 3.094 -2.506 1.00 91.94 490 SER A CA 1
ATOM 3842 C C . SER A 1 490 ? 17.871 3.591 -1.407 1.00 91.94 490 SER A C 1
ATOM 3844 O O . SER A 1 490 ? 18.116 4.792 -1.257 1.00 91.94 490 SER A O 1
ATOM 3846 N N . SER A 1 491 ? 18.428 2.661 -0.629 1.00 91.19 491 SER A N 1
ATOM 3847 C CA . SER A 1 491 ? 19.275 2.953 0.541 1.00 91.19 491 SER A CA 1
ATOM 3848 C C . SER A 1 491 ? 20.663 2.295 0.525 1.00 91.19 491 SER A C 1
ATOM 3850 O O . SER A 1 491 ? 21.430 2.433 1.485 1.00 91.19 491 SER A O 1
ATOM 3852 N N . GLY A 1 492 ? 21.004 1.595 -0.563 1.00 90.75 492 GLY A N 1
ATOM 3853 C CA . GLY A 1 492 ? 22.165 0.708 -0.631 1.00 90.75 492 GLY A CA 1
ATOM 3854 C C . GLY A 1 492 ? 22.061 -0.383 0.435 1.00 90.75 492 GLY A C 1
ATOM 3855 O O . GLY A 1 492 ? 20.972 -0.904 0.648 1.00 90.75 492 GLY A O 1
ATOM 3856 N N . THR A 1 493 ? 23.151 -0.698 1.141 1.00 90.12 493 THR A N 1
ATOM 3857 C CA . THR A 1 493 ? 23.193 -1.813 2.115 1.00 90.12 493 THR A CA 1
ATOM 3858 C C . THR A 1 493 ? 22.532 -1.518 3.481 1.00 90.12 493 THR A C 1
ATOM 3860 O O . THR A 1 493 ? 22.776 -2.221 4.468 1.00 90.12 493 THR A O 1
ATOM 3863 N N . LEU A 1 494 ? 21.735 -0.452 3.622 1.00 89.50 494 LEU A N 1
ATOM 3864 C CA . LEU A 1 494 ? 21.153 -0.098 4.922 1.00 89.50 494 LEU A CA 1
ATOM 3865 C C . LEU A 1 494 ? 20.045 -1.085 5.333 1.00 89.50 494 LEU A C 1
ATOM 3867 O O . LEU A 1 494 ? 18.994 -1.164 4.704 1.00 89.50 494 LEU A O 1
ATOM 3871 N N . GLY A 1 495 ? 20.253 -1.780 6.454 1.00 89.31 495 GLY A N 1
ATOM 3872 C CA . GLY A 1 495 ? 19.298 -2.752 6.988 1.00 89.31 495 GLY A CA 1
ATOM 3873 C C . GLY A 1 495 ? 19.505 -4.156 6.414 1.00 89.31 495 GLY A C 1
ATOM 3874 O O . GLY A 1 495 ? 20.642 -4.614 6.260 1.00 89.31 495 GLY A O 1
ATOM 3875 N N . THR A 1 496 ? 18.403 -4.855 6.148 1.00 91.44 496 THR A N 1
ATOM 3876 C CA . THR A 1 496 ? 18.367 -6.290 5.803 1.00 91.44 496 THR A CA 1
ATOM 3877 C C . THR A 1 496 ? 18.617 -6.584 4.320 1.00 91.44 496 THR A C 1
ATOM 3879 O O . THR A 1 496 ? 18.875 -7.729 3.963 1.00 91.44 496 THR A O 1
ATOM 3882 N N . MET A 1 497 ? 18.560 -5.568 3.457 1.00 94.50 497 MET A N 1
ATOM 3883 C CA . MET A 1 497 ? 18.623 -5.693 1.997 1.00 94.50 497 MET A CA 1
ATOM 3884 C C . MET A 1 497 ? 19.599 -4.672 1.402 1.00 94.50 497 MET A C 1
ATOM 3886 O O . MET A 1 497 ? 19.872 -3.647 2.026 1.00 94.50 497 MET A O 1
ATOM 3890 N N . HIS A 1 498 ? 20.095 -4.935 0.188 1.00 94.94 498 HIS A N 1
ATOM 3891 C CA . HIS A 1 498 ? 20.717 -3.914 -0.658 1.00 94.94 498 HIS A CA 1
ATOM 3892 C C . HIS A 1 498 ? 19.671 -3.376 -1.635 1.00 94.94 498 HIS A C 1
ATOM 3894 O O . HIS A 1 498 ? 19.184 -4.112 -2.492 1.00 94.94 498 HIS A O 1
ATOM 3900 N N . THR A 1 499 ? 19.277 -2.112 -1.492 1.00 95.75 499 THR A N 1
ATOM 3901 C CA . THR A 1 499 ? 18.161 -1.533 -2.257 1.00 95.75 499 THR A CA 1
ATOM 3902 C C . THR A 1 499 ? 18.600 -0.337 -3.084 1.00 95.75 499 THR A C 1
ATOM 3904 O O . THR A 1 499 ? 19.226 0.588 -2.560 1.00 95.75 499 THR A O 1
ATOM 3907 N N . ILE A 1 500 ? 18.282 -0.334 -4.379 1.00 94.12 500 ILE A N 1
ATOM 3908 C CA . ILE A 1 500 ? 18.827 0.650 -5.322 1.00 94.12 500 ILE A CA 1
ATOM 3909 C C . ILE A 1 500 ? 17.792 1.070 -6.364 1.00 94.12 500 ILE A C 1
ATOM 3911 O O . ILE A 1 500 ? 17.115 0.223 -6.937 1.00 94.12 500 ILE A O 1
ATOM 3915 N N . ASN A 1 501 ? 17.695 2.369 -6.643 1.00 92.56 501 ASN A N 1
ATOM 3916 C CA . ASN A 1 501 ? 17.152 2.835 -7.917 1.00 92.56 501 ASN A CA 1
ATOM 3917 C C . ASN A 1 501 ? 18.293 2.804 -8.938 1.00 92.56 501 ASN A C 1
ATOM 3919 O O . ASN A 1 501 ? 19.285 3.516 -8.771 1.00 92.56 501 ASN A O 1
ATOM 3923 N N . LEU A 1 502 ? 18.181 1.954 -9.954 1.00 93.56 502 LEU A N 1
ATOM 3924 C CA . LEU A 1 502 ? 19.246 1.643 -10.897 1.00 93.56 502 LEU A CA 1
ATOM 3925 C C . LEU A 1 502 ? 18.846 2.051 -12.318 1.00 93.56 502 LEU A C 1
ATOM 3927 O O . LEU A 1 502 ? 18.057 1.382 -12.978 1.00 93.56 502 LEU A O 1
ATOM 3931 N N . TYR A 1 503 ? 19.455 3.133 -12.795 1.00 90.56 503 TYR A N 1
ATOM 3932 C CA . TYR A 1 503 ? 19.259 3.674 -14.138 1.00 90.56 503 TYR A CA 1
ATOM 3933 C C . TYR A 1 503 ? 20.604 3.702 -14.866 1.00 90.56 503 TYR A C 1
ATOM 3935 O O . TYR A 1 503 ? 21.447 4.553 -14.573 1.00 90.56 503 TYR A O 1
ATOM 3943 N N . LEU A 1 504 ? 20.830 2.756 -15.783 1.00 91.81 504 LEU A N 1
ATOM 3944 C CA . LEU A 1 504 ? 22.128 2.563 -16.449 1.00 91.81 504 LEU A CA 1
ATOM 3945 C C . LEU A 1 504 ? 22.224 3.245 -17.821 1.00 91.81 504 LEU A C 1
ATOM 3947 O O . LEU A 1 504 ? 23.184 3.029 -18.554 1.00 91.81 504 LEU A O 1
ATOM 3951 N N . ASN A 1 505 ? 21.269 4.107 -18.174 1.00 90.06 505 ASN A N 1
ATOM 3952 C CA . ASN A 1 505 ? 21.287 4.850 -19.433 1.00 90.06 505 ASN A CA 1
ATOM 3953 C C . ASN A 1 505 ? 21.420 3.904 -20.651 1.00 90.06 505 ASN A C 1
ATOM 3955 O O . ASN A 1 505 ? 20.693 2.916 -20.740 1.00 90.06 505 ASN A O 1
ATOM 3959 N N . PHE A 1 506 ? 22.350 4.169 -21.572 1.00 92.75 506 PHE A N 1
ATOM 3960 C CA . PHE A 1 506 ? 22.664 3.303 -22.715 1.00 92.75 506 PHE A CA 1
ATOM 3961 C C . PHE A 1 506 ? 23.885 2.397 -22.473 1.00 92.75 506 PHE A C 1
ATOM 3963 O O . PHE A 1 506 ? 24.601 2.083 -23.424 1.00 92.75 506 PHE A O 1
ATOM 3970 N N . THR A 1 507 ? 24.155 1.968 -21.229 1.00 94.81 507 THR A N 1
ATOM 3971 C CA . THR A 1 507 ? 25.185 0.941 -20.967 1.00 94.81 507 THR A CA 1
ATOM 3972 C C . THR A 1 507 ? 24.979 -0.250 -21.914 1.00 94.81 507 THR A C 1
ATOM 3974 O O . THR A 1 507 ? 23.829 -0.665 -22.111 1.00 94.81 507 THR A O 1
ATOM 3977 N N . PRO A 1 508 ? 26.040 -0.802 -22.534 1.00 95.62 508 PRO A N 1
ATOM 3978 C CA . PRO A 1 508 ? 25.900 -1.896 -23.486 1.00 95.62 508 PRO A CA 1
ATOM 3979 C C . PRO A 1 508 ? 25.101 -3.070 -22.913 1.00 95.62 508 PRO A C 1
ATOM 3981 O O . PRO A 1 508 ? 25.357 -3.524 -21.800 1.00 95.62 508 PRO A O 1
ATOM 3984 N N . ILE A 1 509 ? 24.169 -3.617 -23.701 1.00 96.25 509 ILE A N 1
ATOM 3985 C CA . ILE A 1 509 ? 23.266 -4.708 -23.280 1.00 96.25 509 ILE A CA 1
ATOM 3986 C C . ILE A 1 509 ? 24.039 -5.892 -22.677 1.00 96.25 509 ILE A C 1
ATOM 3988 O O . ILE A 1 509 ? 23.575 -6.532 -21.731 1.00 96.25 509 ILE A O 1
ATOM 3992 N N . GLN A 1 510 ? 25.224 -6.197 -23.217 1.00 95.50 510 GLN A N 1
ATOM 3993 C CA . GLN A 1 510 ? 26.077 -7.259 -22.686 1.00 95.50 510 GLN A CA 1
ATOM 3994 C C . GLN A 1 510 ? 26.601 -6.937 -21.281 1.00 95.50 510 GLN A C 1
ATOM 3996 O O . GLN A 1 510 ? 26.485 -7.783 -20.406 1.00 95.50 510 GLN A O 1
ATOM 4001 N N . GLU A 1 511 ? 27.107 -5.726 -21.044 1.00 95.75 511 GLU A N 1
ATOM 4002 C CA . GLU A 1 511 ? 27.598 -5.316 -19.721 1.00 95.75 511 GLU A CA 1
ATOM 4003 C C . GLU A 1 511 ? 26.476 -5.339 -18.682 1.00 95.75 511 GLU A C 1
ATOM 4005 O O . GLU A 1 511 ? 26.675 -5.810 -17.568 1.00 95.75 511 GLU A O 1
ATOM 4010 N N . VAL A 1 512 ? 25.263 -4.927 -19.063 1.00 96.38 512 VAL A N 1
ATOM 4011 C CA . VAL A 1 512 ? 24.088 -5.045 -18.187 1.00 96.38 512 VAL A CA 1
ATOM 4012 C C . VAL A 1 512 ? 23.779 -6.514 -17.872 1.00 96.38 512 VAL A C 1
ATOM 4014 O O . VAL A 1 512 ? 23.442 -6.837 -16.738 1.00 96.38 512 VAL A O 1
ATOM 4017 N N . SER A 1 513 ? 23.941 -7.425 -18.839 1.00 97.12 513 SER A N 1
ATOM 4018 C CA . SER A 1 513 ? 23.743 -8.868 -18.613 1.00 97.12 513 SER A CA 1
ATOM 4019 C C . SER A 1 513 ? 24.746 -9.439 -17.607 1.00 97.12 513 SER A C 1
ATOM 4021 O O . SER A 1 513 ? 24.402 -10.371 -16.886 1.00 97.12 513 SER A O 1
ATOM 4023 N N . ASP A 1 514 ? 25.953 -8.875 -17.546 1.00 96.19 514 ASP A N 1
ATOM 4024 C CA . ASP A 1 514 ? 27.052 -9.303 -16.670 1.00 96.19 514 ASP A CA 1
ATOM 4025 C C . ASP A 1 514 ? 27.059 -8.551 -15.316 1.00 96.19 514 ASP A C 1
ATOM 4027 O O . ASP A 1 514 ? 27.729 -8.964 -14.374 1.00 96.19 514 ASP A O 1
ATOM 4031 N N . TRP A 1 515 ? 26.255 -7.488 -15.174 1.00 96.19 515 TRP A N 1
ATOM 4032 C CA . TRP A 1 515 ? 26.299 -6.521 -14.063 1.00 96.19 515 TRP A CA 1
ATOM 4033 C C . TRP A 1 515 ? 26.178 -7.129 -12.660 1.00 96.19 515 TRP A C 1
ATOM 4035 O O . TRP A 1 515 ? 26.705 -6.586 -11.692 1.00 96.19 515 TRP A O 1
ATOM 4045 N N . PHE A 1 516 ? 25.457 -8.244 -12.530 1.00 96.69 516 PHE A N 1
ATOM 4046 C CA . PHE A 1 516 ? 25.152 -8.870 -11.241 1.00 96.69 516 PHE A CA 1
ATOM 4047 C C . PHE A 1 516 ? 25.998 -10.112 -10.939 1.00 96.69 516 PHE A C 1
ATOM 4049 O O . PHE A 1 516 ? 25.703 -10.814 -9.973 1.00 96.69 516 PHE A O 1
ATOM 4056 N N . GLU A 1 517 ? 27.044 -10.384 -11.724 1.00 95.69 517 GLU A N 1
ATOM 4057 C CA . GLU A 1 517 ? 27.951 -11.519 -11.509 1.00 95.69 517 GLU A CA 1
ATOM 4058 C C . GLU A 1 517 ? 28.599 -11.490 -10.114 1.00 95.69 517 GLU A C 1
ATOM 4060 O O . GLU A 1 517 ? 28.539 -12.484 -9.382 1.00 95.69 517 GLU A O 1
ATOM 4065 N N . HIS A 1 518 ? 29.150 -10.335 -9.715 1.00 95.25 518 HIS A N 1
ATOM 4066 C CA . HIS A 1 518 ? 29.791 -10.158 -8.406 1.00 95.25 518 HIS A CA 1
ATOM 4067 C C . HIS A 1 518 ? 28.803 -10.373 -7.258 1.00 95.25 518 HIS A C 1
ATOM 4069 O O . HIS A 1 518 ? 29.015 -11.241 -6.417 1.00 95.25 518 HIS A O 1
ATOM 4075 N N . TRP A 1 519 ? 27.660 -9.677 -7.265 1.00 96.31 519 TRP A N 1
ATOM 4076 C CA . TRP A 1 519 ? 26.610 -9.891 -6.260 1.00 96.31 519 TRP A CA 1
ATOM 4077 C C . TRP A 1 519 ? 26.107 -11.341 -6.239 1.00 96.31 519 TRP A C 1
ATOM 4079 O O . TRP A 1 519 ? 25.839 -11.901 -5.178 1.00 96.31 519 TRP A O 1
ATOM 4089 N N . SER A 1 520 ? 25.981 -11.986 -7.399 1.00 95.81 520 SER A N 1
ATOM 4090 C CA . SER A 1 520 ? 25.559 -13.381 -7.449 1.00 95.81 520 SER A CA 1
ATOM 4091 C C . SER A 1 520 ? 26.575 -14.310 -6.776 1.00 95.81 520 SER A C 1
ATOM 4093 O O . SER A 1 520 ? 26.177 -15.316 -6.189 1.00 95.81 520 SER A O 1
ATOM 4095 N N . SER A 1 521 ? 27.862 -13.996 -6.837 1.00 93.69 521 SER A N 1
ATOM 4096 C CA . SER A 1 521 ? 28.916 -14.858 -6.295 1.00 93.69 521 SER A CA 1
ATOM 4097 C C . SER A 1 521 ? 29.213 -14.551 -4.824 1.00 93.69 521 SER A C 1
ATOM 4099 O O . SER A 1 521 ? 29.263 -15.467 -4.009 1.00 93.69 521 SER A O 1
ATOM 4101 N N . GLU A 1 522 ? 29.306 -13.268 -4.477 1.00 93.44 522 GLU A N 1
ATOM 4102 C CA . GLU A 1 522 ? 29.797 -12.779 -3.179 1.00 93.44 522 GLU A CA 1
ATOM 4103 C C . GLU A 1 522 ? 28.700 -12.141 -2.306 1.00 93.44 522 GLU A C 1
ATOM 4105 O O . GLU A 1 522 ? 28.926 -11.801 -1.144 1.00 93.44 522 GLU A O 1
ATOM 4110 N N . GLY A 1 523 ? 27.494 -11.950 -2.848 1.00 94.25 523 GLY A N 1
ATOM 4111 C CA . GLY A 1 523 ? 26.420 -11.218 -2.183 1.00 94.25 523 GLY A CA 1
ATOM 4112 C C . GLY A 1 523 ? 25.873 -11.911 -0.935 1.00 94.25 523 GLY A C 1
ATOM 4113 O O . GLY A 1 523 ? 25.506 -13.086 -0.959 1.00 94.25 523 GLY A O 1
ATOM 4114 N N . VAL A 1 524 ? 25.726 -11.142 0.147 1.00 94.19 524 VAL A N 1
ATOM 4115 C CA . VAL A 1 524 ? 25.231 -11.624 1.452 1.00 94.19 524 VAL A CA 1
ATOM 4116 C C . VAL A 1 524 ? 23.843 -11.098 1.821 1.00 94.19 524 VAL A C 1
ATOM 4118 O O . VAL A 1 524 ? 23.278 -11.510 2.834 1.00 94.19 524 VAL A O 1
ATOM 4121 N N . LYS A 1 525 ? 23.283 -10.193 1.011 1.00 95.12 525 LYS A N 1
ATOM 4122 C CA . LYS A 1 525 ? 21.944 -9.615 1.195 1.00 95.12 525 LYS A CA 1
ATOM 4123 C C . LYS A 1 525 ? 21.109 -9.723 -0.076 1.00 95.12 525 LYS A C 1
ATOM 4125 O O . LYS A 1 525 ? 21.678 -9.695 -1.173 1.00 95.12 525 LYS A O 1
ATOM 4130 N N . PRO A 1 526 ? 19.769 -9.776 0.042 1.00 97.38 526 PRO A N 1
ATOM 4131 C CA . PRO A 1 526 ? 18.909 -9.659 -1.120 1.00 97.38 526 PRO A CA 1
ATOM 4132 C C . PRO A 1 526 ? 19.132 -8.330 -1.828 1.00 97.38 526 PRO A C 1
ATOM 4134 O O . PRO A 1 526 ? 19.214 -7.285 -1.177 1.00 97.38 526 PRO A O 1
ATOM 4137 N N . LEU A 1 527 ? 19.197 -8.386 -3.154 1.00 97.56 527 LEU A N 1
ATOM 4138 C CA . LEU A 1 527 ? 19.279 -7.214 -4.011 1.00 97.56 527 LEU A CA 1
ATOM 4139 C C . LEU A 1 527 ? 17.884 -6.874 -4.524 1.00 97.56 527 LEU A C 1
ATOM 4141 O O . LEU A 1 527 ? 17.237 -7.701 -5.170 1.00 97.56 527 LEU A O 1
ATOM 4145 N N . LEU A 1 528 ? 17.437 -5.653 -4.239 1.00 97.06 528 LEU A N 1
ATOM 4146 C CA . LEU A 1 528 ? 16.209 -5.088 -4.783 1.00 97.06 528 LEU A CA 1
ATOM 4147 C C . LEU A 1 528 ? 16.542 -3.881 -5.658 1.00 97.06 528 LEU A C 1
ATOM 4149 O O . LEU A 1 528 ? 16.952 -2.832 -5.154 1.00 97.06 528 LEU A O 1
ATOM 4153 N N . LEU A 1 529 ? 16.295 -4.018 -6.960 1.00 96.75 529 LEU A N 1
ATOM 4154 C CA . LEU A 1 529 ? 16.239 -2.880 -7.873 1.00 96.75 529 LEU A CA 1
ATOM 4155 C C . LEU A 1 529 ? 14.861 -2.223 -7.702 1.00 96.75 529 LEU A C 1
ATOM 4157 O O . LEU A 1 529 ? 13.885 -2.649 -8.317 1.00 96.75 529 LEU A O 1
ATOM 4161 N N . CYS A 1 530 ? 14.765 -1.269 -6.774 1.00 94.88 530 CYS A N 1
ATOM 4162 C CA . CYS A 1 530 ? 13.522 -0.600 -6.380 1.00 94.88 530 CYS A CA 1
ATOM 4163 C C . CYS A 1 530 ? 12.845 0.103 -7.563 1.00 94.88 530 CYS A C 1
ATOM 4165 O O . CYS A 1 530 ? 11.635 0.003 -7.750 1.00 94.88 530 CYS A O 1
ATOM 4167 N N . GLU A 1 531 ? 13.659 0.768 -8.373 1.00 91.75 531 GLU A N 1
ATOM 4168 C CA . GLU A 1 531 ? 13.305 1.311 -9.675 1.00 91.75 531 GLU A CA 1
ATOM 4169 C C . GLU A 1 531 ? 14.414 0.861 -10.633 1.00 91.75 531 GLU A C 1
ATOM 4171 O O . GLU A 1 531 ? 15.591 1.084 -10.345 1.00 91.75 531 GLU A O 1
ATOM 4176 N N . TYR A 1 532 ? 14.071 0.195 -11.728 1.00 94.44 532 TYR A N 1
ATOM 4177 C CA . TYR A 1 532 ? 15.003 -0.198 -12.776 1.00 94.44 532 TYR A CA 1
ATOM 4178 C C . TYR A 1 532 ? 14.418 0.152 -14.138 1.00 94.44 532 TYR A C 1
ATOM 4180 O O . TYR A 1 532 ? 13.281 -0.186 -14.452 1.00 94.44 532 TYR A O 1
ATOM 4188 N N . ASP A 1 533 ? 15.225 0.834 -14.938 1.00 88.81 533 ASP A N 1
ATOM 4189 C CA . ASP A 1 533 ? 14.969 1.081 -16.348 1.00 88.81 533 ASP A CA 1
ATOM 4190 C C . ASP A 1 533 ? 16.314 1.246 -17.043 1.00 88.81 533 ASP A C 1
ATOM 4192 O O . ASP A 1 533 ? 17.171 2.024 -16.610 1.00 88.81 533 ASP A O 1
ATOM 4196 N N . THR A 1 534 ? 16.528 0.523 -18.134 1.00 90.25 534 THR A N 1
ATOM 4197 C CA . THR A 1 534 ? 17.721 0.686 -18.967 1.00 90.25 534 THR A CA 1
ATOM 4198 C C . THR A 1 534 ? 17.375 0.315 -20.409 1.00 90.25 534 THR A C 1
ATOM 4200 O O . THR A 1 534 ? 17.168 -0.864 -20.694 1.00 90.25 534 THR A O 1
ATOM 4203 N N . PRO A 1 535 ? 17.300 1.289 -21.332 1.00 90.69 535 PRO A N 1
ATOM 4204 C CA . PRO A 1 535 ? 17.272 2.742 -21.110 1.00 90.69 535 PRO A CA 1
ATOM 4205 C C . PRO A 1 535 ? 15.931 3.249 -20.538 1.00 90.69 535 PRO A C 1
ATOM 4207 O O . PRO A 1 535 ? 14.838 2.845 -20.963 1.00 90.69 535 PRO A O 1
ATOM 4210 N N . TYR A 1 536 ? 16.016 4.213 -19.624 1.00 87.31 536 TYR A N 1
ATOM 4211 C CA . TYR A 1 536 ? 14.895 4.985 -19.097 1.00 87.31 536 TYR A CA 1
ATOM 4212 C C . TYR A 1 536 ? 14.433 6.068 -20.074 1.00 87.31 536 TYR A C 1
ATOM 4214 O O . TYR A 1 536 ? 15.153 6.523 -20.955 1.00 87.31 536 TYR A O 1
ATOM 4222 N N . ASP A 1 537 ? 13.189 6.518 -19.929 1.00 82.81 537 ASP A N 1
ATOM 4223 C CA . ASP A 1 537 ? 12.554 7.485 -20.831 1.00 82.81 537 ASP A CA 1
ATOM 4224 C C . ASP A 1 537 ? 13.347 8.803 -20.960 1.00 82.81 537 ASP A C 1
ATOM 4226 O O . ASP A 1 537 ? 13.412 9.376 -22.052 1.00 82.81 537 ASP A O 1
ATOM 4230 N N . LEU A 1 538 ? 13.996 9.246 -19.871 1.00 83.75 538 LEU A N 1
ATOM 4231 C CA . LEU A 1 538 ? 14.868 10.431 -19.841 1.00 83.75 538 LEU A CA 1
ATOM 4232 C C . LEU A 1 538 ? 16.149 10.276 -20.667 1.00 83.75 538 LEU A C 1
ATOM 4234 O O . LEU A 1 538 ? 16.725 11.290 -21.070 1.00 83.75 538 LEU A O 1
ATOM 4238 N N . ASP A 1 539 ? 16.596 9.049 -20.927 1.00 88.12 539 ASP A N 1
ATOM 4239 C CA . ASP A 1 539 ? 17.883 8.802 -21.575 1.00 88.12 539 ASP A CA 1
ATOM 4240 C C . ASP A 1 539 ? 17.912 9.290 -23.022 1.00 88.12 539 ASP A C 1
ATOM 4242 O O . ASP A 1 539 ? 18.945 9.760 -23.490 1.00 88.12 539 ASP A O 1
ATOM 4246 N N . TRP A 1 540 ? 16.749 9.341 -23.675 1.00 88.44 540 TRP A N 1
ATOM 4247 C CA . TRP A 1 540 ? 16.567 9.930 -25.006 1.00 88.44 540 TRP A CA 1
ATOM 4248 C C . TRP A 1 540 ? 16.601 11.466 -25.052 1.00 88.44 540 TRP A C 1
ATOM 4250 O O . TRP A 1 540 ? 16.314 12.062 -26.091 1.00 88.44 540 TRP A O 1
ATOM 4260 N N . THR A 1 541 ? 16.920 12.113 -23.935 1.00 86.25 541 THR A N 1
ATOM 4261 C CA . THR A 1 541 ? 17.142 13.562 -23.842 1.00 86.25 541 THR A CA 1
ATOM 4262 C C . THR A 1 541 ? 18.587 13.845 -23.434 1.00 86.25 541 THR A C 1
ATOM 4264 O O . THR A 1 541 ? 19.298 12.921 -23.044 1.00 86.25 541 THR A O 1
ATOM 4267 N N . MET A 1 542 ? 19.031 15.104 -23.457 1.00 84.75 542 MET A N 1
ATOM 4268 C CA . MET A 1 542 ? 20.395 15.479 -23.032 1.00 84.75 542 MET A CA 1
ATOM 4269 C C . MET A 1 542 ? 20.515 15.947 -21.572 1.00 84.75 542 MET A C 1
ATOM 4271 O O . MET A 1 542 ? 21.623 16.086 -21.054 1.00 84.75 542 MET A O 1
ATOM 4275 N N . TYR A 1 543 ? 19.407 16.157 -20.854 1.00 83.00 543 TYR A N 1
ATOM 4276 C CA . TYR A 1 543 ? 19.477 16.634 -19.470 1.00 83.00 543 TYR A CA 1
ATOM 4277 C C . TYR A 1 543 ? 19.847 15.510 -18.490 1.00 83.00 543 TYR A C 1
ATOM 4279 O O . TYR A 1 543 ? 19.218 14.451 -18.470 1.00 83.00 543 TYR A O 1
ATOM 4287 N N . ARG A 1 544 ? 20.863 15.744 -17.646 1.00 76.94 544 ARG A N 1
ATOM 4288 C CA . ARG A 1 544 ? 21.372 14.780 -16.644 1.00 76.94 544 ARG A CA 1
ATOM 4289 C C . ARG A 1 544 ? 21.449 15.361 -15.230 1.00 76.94 544 ARG A C 1
ATOM 4291 O O . ARG A 1 544 ? 22.317 15.022 -14.431 1.00 76.94 544 ARG A O 1
ATOM 4298 N N . GLY A 1 545 ? 20.505 16.238 -14.911 1.00 75.81 545 GLY A N 1
ATOM 4299 C CA . GLY A 1 545 ? 20.231 16.631 -13.534 1.00 75.81 545 GLY A CA 1
ATOM 4300 C C . GLY A 1 545 ? 20.950 17.884 -13.033 1.00 75.81 545 GLY A C 1
ATOM 4301 O O . GLY A 1 545 ? 20.734 18.275 -11.892 1.00 75.81 545 GLY A O 1
ATOM 4302 N N . TRP A 1 546 ? 21.784 18.522 -13.859 1.00 82.75 546 TRP A N 1
ATOM 4303 C CA . TRP A 1 546 ? 22.491 19.761 -13.527 1.00 82.75 546 TRP A CA 1
ATOM 4304 C C . TRP A 1 546 ? 22.337 20.782 -14.648 1.00 82.75 546 TRP A C 1
ATOM 4306 O O . TRP A 1 546 ? 22.578 20.469 -15.812 1.00 82.75 546 TRP A O 1
ATOM 4316 N N . TYR A 1 547 ? 21.950 22.007 -14.305 1.00 84.62 547 TYR A N 1
ATOM 4317 C CA . TYR A 1 547 ? 21.888 23.127 -15.241 1.00 84.62 547 TYR A CA 1
ATOM 4318 C C . TYR A 1 547 ? 22.317 24.406 -14.528 1.00 84.62 547 TYR A C 1
ATOM 4320 O O . TYR A 1 547 ? 21.780 24.741 -13.478 1.00 84.62 547 TYR A O 1
ATOM 4328 N N . LYS A 1 548 ? 23.320 25.105 -15.076 1.00 87.44 548 LYS A N 1
ATOM 4329 C CA . LYS A 1 548 ? 23.870 26.353 -14.508 1.00 87.44 548 LYS A CA 1
ATOM 4330 C C . LYS A 1 548 ? 24.233 26.262 -13.011 1.00 87.44 548 LYS A C 1
ATOM 4332 O O . LYS A 1 548 ? 24.048 27.212 -12.263 1.00 87.44 548 LYS A O 1
ATOM 4337 N N . GLY A 1 549 ? 24.776 25.120 -12.583 1.00 85.62 549 GLY A N 1
ATOM 4338 C CA . GLY A 1 549 ? 25.186 24.887 -11.192 1.00 85.62 549 GLY A CA 1
ATOM 4339 C C . GLY A 1 549 ? 24.049 24.499 -10.244 1.00 85.62 549 GLY A C 1
ATOM 4340 O O . GLY A 1 549 ? 24.317 24.169 -9.093 1.00 85.62 549 GLY A O 1
ATOM 4341 N N . GLU A 1 550 ? 22.803 24.467 -10.717 1.00 81.50 550 GLU A N 1
ATOM 4342 C CA . GLU A 1 550 ? 21.661 23.993 -9.944 1.00 81.50 550 GLU A CA 1
ATOM 4343 C C . GLU A 1 550 ? 21.324 22.550 -10.307 1.00 81.50 550 GLU A C 1
ATOM 4345 O O . GLU A 1 550 ? 21.254 22.173 -11.484 1.00 81.50 550 GLU A O 1
ATOM 4350 N N . ARG A 1 551 ? 21.106 21.732 -9.274 1.00 78.38 551 ARG A N 1
ATOM 4351 C CA . ARG A 1 551 ? 20.661 20.353 -9.434 1.00 78.38 551 ARG A CA 1
ATOM 4352 C C . ARG A 1 551 ? 19.140 20.302 -9.409 1.00 78.38 551 ARG A C 1
ATOM 4354 O O . ARG A 1 551 ? 18.524 20.692 -8.421 1.00 78.38 551 ARG A O 1
ATOM 4361 N N . SER A 1 552 ? 18.537 19.768 -10.459 1.00 71.50 552 SER A N 1
ATOM 4362 C CA . SER A 1 552 ? 17.107 19.468 -10.515 1.00 71.50 552 SER A CA 1
ATOM 4363 C C . SER A 1 552 ? 16.911 18.217 -11.361 1.00 71.50 552 SER A C 1
ATOM 4365 O O . SER A 1 552 ? 17.709 17.935 -12.238 1.00 71.50 552 SER A O 1
ATOM 4367 N N . PHE A 1 553 ? 15.905 17.398 -11.081 1.00 72.81 553 PHE A N 1
ATOM 4368 C CA . PHE A 1 553 ? 15.660 16.184 -11.873 1.00 72.81 553 PHE A CA 1
ATOM 4369 C C . PHE A 1 553 ? 14.572 16.457 -12.912 1.00 72.81 553 PHE A C 1
ATOM 4371 O O . PHE A 1 553 ? 14.397 17.602 -13.312 1.00 72.81 553 PHE A O 1
ATOM 4378 N N . GLY A 1 554 ? 13.837 15.445 -13.377 1.00 71.06 554 GLY A N 1
ATOM 4379 C CA . GLY A 1 554 ? 12.887 15.536 -14.497 1.00 71.06 554 GLY A CA 1
ATOM 4380 C C . GLY A 1 554 ? 11.774 16.602 -14.431 1.00 71.06 554 GLY A C 1
ATOM 4381 O O . GLY A 1 554 ? 10.895 16.576 -15.280 1.00 71.06 554 GLY A O 1
ATOM 4382 N N . SER A 1 555 ? 11.765 17.521 -13.466 1.00 76.62 555 SER A N 1
ATOM 4383 C CA . SER A 1 555 ? 10.878 18.694 -13.408 1.00 76.62 555 SER A CA 1
ATOM 4384 C C . SER A 1 555 ? 11.608 20.027 -13.630 1.00 76.62 555 SER A C 1
ATOM 4386 O O . SER A 1 555 ? 11.029 21.085 -13.399 1.00 76.62 555 SER A O 1
ATOM 4388 N N . ALA A 1 556 ? 12.876 20.001 -14.042 1.00 82.56 556 ALA A N 1
ATOM 4389 C CA . ALA A 1 556 ? 13.660 21.207 -14.271 1.00 82.56 556 ALA A CA 1
ATOM 4390 C C . ALA A 1 556 ? 13.167 21.989 -15.508 1.00 82.56 556 ALA A C 1
ATOM 4392 O O . ALA A 1 556 ? 12.986 21.380 -16.570 1.00 82.56 556 ALA A O 1
ATOM 4393 N N . PRO A 1 557 ? 12.990 23.322 -15.408 1.00 87.44 557 PRO A N 1
ATOM 4394 C CA . PRO A 1 557 ? 12.854 24.177 -16.575 1.00 87.44 557 PRO A CA 1
ATOM 4395 C C . PRO A 1 557 ? 14.247 24.395 -17.177 1.00 87.44 557 PRO A C 1
ATOM 4397 O O . PRO A 1 557 ? 15.027 25.211 -16.688 1.00 87.44 557 PRO A O 1
ATOM 4400 N N . VAL A 1 558 ? 14.581 23.636 -18.215 1.00 89.12 558 VAL A N 1
ATOM 4401 C CA . VAL A 1 558 ? 15.884 23.686 -18.896 1.00 89.12 558 VAL A CA 1
ATOM 4402 C C . VAL A 1 558 ? 15.674 23.655 -20.410 1.00 89.12 558 VAL A C 1
ATOM 4404 O O . VAL A 1 558 ? 14.576 23.326 -20.857 1.00 89.12 558 VAL A O 1
ATOM 4407 N N . PRO A 1 559 ? 16.683 23.994 -21.224 1.00 90.44 559 PRO A N 1
ATOM 4408 C CA . PRO A 1 559 ? 16.641 23.729 -22.655 1.00 90.44 559 PRO A CA 1
ATOM 4409 C C . PRO A 1 559 ? 16.723 22.213 -22.876 1.00 90.44 559 PRO A C 1
ATOM 4411 O O . PRO A 1 559 ? 17.806 21.646 -22.990 1.00 90.44 559 PRO A O 1
ATOM 4414 N N . TRP A 1 560 ? 15.584 21.525 -22.799 1.00 88.12 560 TRP A N 1
ATOM 4415 C CA . TRP A 1 560 ? 15.519 20.092 -23.074 1.00 88.12 560 TRP A CA 1
ATOM 4416 C C . TRP A 1 560 ? 15.839 19.844 -24.551 1.00 88.12 560 TRP A C 1
ATOM 4418 O O . TRP A 1 560 ? 15.442 20.626 -25.402 1.00 88.12 560 TRP A O 1
ATOM 4428 N N . GLU A 1 561 ? 16.524 18.748 -24.857 1.00 88.94 561 GLU A N 1
ATOM 4429 C CA . GLU A 1 561 ? 16.845 18.371 -26.238 1.00 88.94 561 GLU A CA 1
ATOM 4430 C C . GLU A 1 561 ? 16.191 17.027 -26.561 1.00 88.94 561 GLU A C 1
ATOM 4432 O O . GLU A 1 561 ? 16.332 16.058 -25.805 1.00 88.94 561 GLU A O 1
ATOM 4437 N N . PHE A 1 562 ? 15.444 16.983 -27.663 1.00 88.06 562 PHE A N 1
ATOM 4438 C CA . PHE A 1 562 ? 14.783 15.797 -28.190 1.00 88.06 562 PHE A CA 1
ATOM 4439 C C . PHE A 1 562 ? 15.748 15.019 -29.095 1.00 88.06 562 PHE A C 1
ATOM 4441 O O . PHE A 1 562 ? 15.941 15.382 -30.251 1.00 88.06 562 PHE A O 1
ATOM 4448 N N . CYS A 1 563 ? 16.322 13.922 -28.588 1.00 89.50 563 CYS A N 1
ATOM 4449 C CA . CYS A 1 563 ? 17.395 13.183 -29.272 1.00 89.50 563 CYS A CA 1
ATOM 4450 C C . CYS A 1 563 ? 17.019 11.723 -29.581 1.00 89.50 563 CYS A C 1
ATOM 4452 O O . CYS A 1 563 ? 17.818 10.801 -29.399 1.00 89.50 563 CYS A O 1
ATOM 4454 N N . VAL A 1 564 ? 15.764 11.466 -29.975 1.00 88.00 564 VAL A N 1
ATOM 4455 C CA . VAL A 1 564 ? 15.278 10.085 -30.154 1.00 88.00 564 VAL A CA 1
ATOM 4456 C C . VAL A 1 564 ? 16.024 9.346 -31.265 1.00 88.00 564 VAL A C 1
ATOM 4458 O O . VAL A 1 564 ? 16.449 8.210 -31.050 1.00 88.00 564 VAL A O 1
ATOM 4461 N N . GLY A 1 565 ? 16.195 9.979 -32.427 1.00 89.75 565 GLY A N 1
ATOM 4462 C CA . GLY A 1 565 ? 16.859 9.365 -33.579 1.00 89.75 565 GLY A CA 1
ATOM 4463 C C . GLY A 1 565 ? 18.348 9.136 -33.327 1.00 89.75 565 GLY A C 1
ATOM 4464 O O . GLY A 1 565 ? 18.858 8.046 -33.565 1.00 89.75 565 GLY A O 1
ATOM 4465 N N . GLU A 1 566 ? 19.025 10.128 -32.755 1.00 92.38 566 GLU A N 1
ATOM 4466 C CA . GLU A 1 566 ? 20.454 10.104 -32.445 1.00 92.38 566 GLU A CA 1
ATOM 4467 C C . GLU A 1 566 ? 20.795 8.965 -31.483 1.00 92.38 566 GLU A C 1
ATOM 4469 O O . GLU A 1 566 ? 21.680 8.156 -31.765 1.00 92.38 566 GLU A O 1
ATOM 4474 N N . TRP A 1 567 ? 20.052 8.844 -30.378 1.00 91.94 567 TRP A N 1
ATOM 4475 C CA . TRP A 1 567 ? 20.272 7.765 -29.417 1.00 91.94 567 TRP A CA 1
ATOM 4476 C C . TRP A 1 567 ? 19.864 6.390 -29.961 1.00 91.94 567 TRP A C 1
ATOM 4478 O O . TRP A 1 567 ? 20.486 5.391 -29.604 1.00 91.94 567 TRP A O 1
ATOM 4488 N N . ASN A 1 568 ? 18.864 6.308 -30.846 1.00 92.44 568 ASN A N 1
ATOM 4489 C CA . ASN A 1 568 ? 18.452 5.043 -31.463 1.00 92.44 568 ASN A CA 1
ATOM 4490 C C . ASN A 1 568 ? 19.396 4.567 -32.577 1.00 92.44 568 ASN A C 1
ATOM 4492 O O . ASN A 1 568 ? 19.452 3.363 -32.839 1.00 92.44 568 ASN A O 1
ATOM 4496 N N . ALA A 1 569 ? 20.140 5.465 -33.229 1.00 95.00 569 ALA A N 1
ATOM 4497 C CA . ALA A 1 569 ? 20.985 5.135 -34.379 1.00 95.00 569 ALA A CA 1
ATOM 4498 C C . ALA A 1 569 ? 22.067 4.092 -34.054 1.00 95.00 569 ALA A C 1
ATOM 4500 O O . ALA A 1 569 ? 22.414 3.281 -34.910 1.00 95.00 569 ALA A O 1
ATOM 4501 N N . GLN A 1 570 ? 22.540 4.031 -32.806 1.00 94.56 570 GLN A N 1
ATOM 4502 C CA . GLN A 1 570 ? 23.493 3.001 -32.369 1.00 94.56 570 GLN A CA 1
ATOM 4503 C C . GLN A 1 570 ? 22.914 1.569 -32.407 1.00 94.56 570 GLN A C 1
ATOM 4505 O O . GLN A 1 570 ? 23.671 0.606 -32.478 1.00 94.56 570 GLN A O 1
ATOM 4510 N N . PHE A 1 571 ? 21.582 1.422 -32.383 1.00 95.25 571 PHE A N 1
ATOM 4511 C CA . PHE A 1 571 ? 20.886 0.130 -32.430 1.00 95.25 571 PHE A CA 1
ATOM 4512 C C . PHE A 1 571 ? 20.213 -0.134 -33.778 1.00 95.25 571 PHE A C 1
ATOM 4514 O O . PHE A 1 571 ? 20.138 -1.280 -34.219 1.00 95.25 571 PHE A O 1
ATOM 4521 N N . LEU A 1 572 ? 19.672 0.912 -34.409 1.00 95.06 572 LEU A N 1
ATOM 4522 C CA . LEU A 1 572 ? 18.823 0.802 -35.601 1.00 95.06 572 LEU A CA 1
ATOM 4523 C C . LEU A 1 572 ? 19.495 1.334 -36.878 1.00 95.06 572 LEU A C 1
ATOM 4525 O O . LEU A 1 572 ? 18.921 1.222 -37.960 1.00 95.06 572 LEU A O 1
ATOM 4529 N N . GLY A 1 573 ? 20.694 1.916 -36.772 1.00 95.62 573 GLY A N 1
ATOM 4530 C CA . GLY A 1 573 ? 21.368 2.585 -37.884 1.00 95.62 573 GLY A CA 1
ATOM 4531 C C . GLY A 1 573 ? 20.517 3.711 -38.475 1.00 95.62 573 GLY A C 1
ATOM 4532 O O . GLY A 1 573 ? 19.760 4.377 -37.767 1.00 95.62 573 GLY A O 1
ATOM 4533 N N . ASP A 1 574 ? 20.595 3.881 -39.795 1.00 94.50 574 ASP A N 1
ATOM 4534 C CA . ASP A 1 574 ? 19.893 4.941 -40.533 1.00 94.50 574 ASP A CA 1
ATOM 4535 C C . ASP A 1 574 ? 18.364 4.901 -40.374 1.00 94.50 574 ASP A C 1
ATOM 4537 O O . ASP A 1 574 ? 17.698 5.927 -40.534 1.00 94.50 574 ASP A O 1
ATOM 4541 N N . GLN A 1 575 ? 17.787 3.743 -40.024 1.00 91.81 575 GLN A N 1
ATOM 4542 C CA . GLN A 1 575 ? 16.349 3.626 -39.772 1.00 91.81 575 GLN A CA 1
ATOM 4543 C C . GLN A 1 575 ? 15.894 4.560 -38.639 1.00 91.81 575 GLN A C 1
ATOM 4545 O O . GLN A 1 575 ? 14.784 5.082 -38.705 1.00 91.81 575 GLN A O 1
ATOM 4550 N N . ALA A 1 576 ? 16.754 4.838 -37.653 1.00 91.81 576 ALA A N 1
ATOM 4551 C CA . ALA A 1 576 ? 16.434 5.722 -36.531 1.00 91.81 576 ALA A CA 1
ATOM 4552 C C . ALA A 1 576 ? 16.079 7.163 -36.949 1.00 91.81 576 ALA A C 1
ATOM 4554 O O . ALA A 1 576 ? 15.423 7.880 -36.196 1.00 91.81 576 ALA A O 1
ATOM 4555 N N . PHE A 1 577 ? 16.490 7.595 -38.146 1.00 91.81 577 PHE A N 1
ATOM 4556 C CA . PHE A 1 577 ? 16.197 8.927 -38.680 1.00 91.81 577 PHE A CA 1
ATOM 4557 C C . PHE A 1 577 ? 14.929 8.970 -39.549 1.00 91.81 577 PHE A C 1
ATOM 4559 O O . PHE A 1 577 ? 14.596 10.015 -40.116 1.00 91.81 577 PHE A O 1
ATOM 4566 N N . GLN A 1 578 ? 14.172 7.871 -39.640 1.00 90.56 578 GLN A N 1
ATOM 4567 C CA . GLN A 1 578 ? 12.852 7.837 -40.279 1.00 90.56 578 GLN A CA 1
ATOM 4568 C C . GLN A 1 578 ? 11.779 8.426 -39.348 1.00 90.56 578 GLN A C 1
ATOM 4570 O O . GLN A 1 578 ? 10.867 7.743 -38.891 1.00 90.56 578 GLN A O 1
ATOM 4575 N N . LEU A 1 579 ? 11.905 9.725 -39.064 1.00 86.62 579 LEU A N 1
ATOM 4576 C CA . LEU A 1 579 ? 11.104 10.436 -38.069 1.00 86.62 579 LEU A CA 1
ATOM 4577 C C . LEU A 1 579 ? 9.598 10.375 -38.358 1.00 86.62 579 LEU A C 1
ATOM 4579 O O . LEU A 1 579 ? 9.148 10.659 -39.477 1.00 86.62 579 LEU A O 1
ATOM 4583 N N . THR A 1 580 ? 8.806 10.114 -37.316 1.00 84.81 580 THR A N 1
ATOM 4584 C CA . THR A 1 580 ? 7.343 10.202 -37.388 1.00 84.81 580 THR A CA 1
ATOM 4585 C C . THR A 1 580 ? 6.882 11.662 -37.465 1.00 84.81 580 THR A C 1
ATOM 4587 O O . THR A 1 580 ? 7.630 12.593 -37.161 1.00 84.81 580 THR A O 1
ATOM 4590 N N . GLU A 1 581 ? 5.618 11.906 -37.827 1.00 87.44 581 GLU A N 1
ATOM 4591 C CA . GLU A 1 581 ? 5.068 13.272 -37.790 1.00 87.44 581 GLU A CA 1
ATOM 4592 C C . GLU A 1 581 ? 5.052 13.869 -36.372 1.00 87.44 581 GLU A C 1
ATOM 4594 O O . GLU A 1 581 ? 5.211 15.080 -36.220 1.00 87.44 581 GLU A O 1
ATOM 4599 N N . LYS A 1 582 ? 4.933 13.032 -35.331 1.00 85.56 582 LYS A N 1
ATOM 4600 C CA . LYS A 1 582 ? 5.032 13.466 -33.928 1.00 85.56 582 LYS A CA 1
ATOM 4601 C C . LYS A 1 582 ? 6.448 13.935 -33.592 1.00 85.56 582 LYS A C 1
ATOM 4603 O O . LYS A 1 582 ? 6.608 15.012 -33.022 1.00 85.56 582 LYS A O 1
ATOM 4608 N N . ASP A 1 583 ? 7.464 13.186 -34.019 1.00 86.88 583 ASP A N 1
ATOM 4609 C CA . ASP A 1 583 ? 8.870 13.561 -33.815 1.00 86.88 583 ASP A CA 1
ATOM 4610 C C . ASP A 1 583 ? 9.201 14.861 -34.562 1.00 86.88 583 ASP A C 1
ATOM 4612 O O . ASP A 1 583 ? 9.777 15.788 -33.993 1.00 86.88 583 ASP A O 1
ATOM 4616 N N . LYS A 1 584 ? 8.746 14.991 -35.816 1.00 90.81 584 LYS A N 1
ATOM 4617 C CA . LYS A 1 584 ? 8.902 16.231 -36.596 1.00 90.81 584 LYS A CA 1
ATOM 4618 C C . LYS A 1 584 ? 8.204 17.420 -35.933 1.00 90.81 584 LYS A C 1
ATOM 4620 O O . LYS A 1 584 ? 8.730 18.531 -35.980 1.00 90.81 584 LYS A O 1
ATOM 4625 N N . ALA A 1 585 ? 7.025 17.221 -35.343 1.00 92.00 585 ALA A N 1
ATOM 4626 C CA . ALA A 1 585 ? 6.314 18.272 -34.619 1.00 92.00 585 ALA A CA 1
ATOM 4627 C C . ALA A 1 585 ? 7.091 18.732 -33.376 1.00 92.00 585 ALA A C 1
ATOM 4629 O O . ALA A 1 585 ? 7.235 19.937 -33.171 1.00 92.00 585 ALA A O 1
ATOM 4630 N N . ASN A 1 586 ? 7.646 17.794 -32.604 1.00 91.44 586 ASN A N 1
ATOM 4631 C CA . ASN A 1 586 ? 8.503 18.106 -31.462 1.00 91.44 586 ASN A CA 1
ATOM 4632 C C . ASN A 1 586 ? 9.753 18.887 -31.872 1.00 91.44 586 ASN A C 1
ATOM 4634 O O . ASN A 1 586 ? 10.014 19.935 -31.293 1.00 91.44 586 ASN A O 1
ATOM 4638 N N . LEU A 1 587 ? 10.478 18.439 -32.902 1.00 92.06 587 LEU A N 1
ATOM 4639 C CA . LEU A 1 587 ? 11.693 19.114 -33.374 1.00 92.06 587 LEU A CA 1
ATOM 4640 C C . LEU A 1 587 ? 11.417 20.533 -33.890 1.00 92.06 587 LEU A C 1
ATOM 4642 O O . LEU A 1 587 ? 12.170 21.460 -33.606 1.00 92.06 587 LEU A O 1
ATOM 4646 N N . ARG A 1 588 ? 10.314 20.738 -34.625 1.00 94.88 588 ARG A N 1
ATOM 4647 C CA . ARG A 1 588 ? 9.902 22.082 -35.074 1.00 94.88 588 ARG A CA 1
ATOM 4648 C C . ARG A 1 588 ? 9.556 22.989 -33.896 1.00 94.88 588 ARG A C 1
ATOM 4650 O O . ARG A 1 588 ? 9.925 24.161 -33.910 1.00 94.88 588 ARG A O 1
ATOM 4657 N N . TRP A 1 589 ? 8.847 22.456 -32.902 1.00 94.94 589 TRP A N 1
ATOM 4658 C CA . TRP A 1 589 ? 8.492 23.195 -31.694 1.00 94.94 589 TRP A CA 1
ATOM 4659 C C . TRP A 1 589 ? 9.727 23.563 -30.868 1.00 94.94 589 TRP A C 1
ATOM 4661 O O . TRP A 1 589 ? 9.854 24.713 -30.453 1.00 94.94 589 TRP A O 1
ATOM 4671 N N . GLU A 1 590 ? 10.654 22.622 -30.687 1.00 93.75 590 GLU A N 1
ATOM 4672 C CA . GLU A 1 590 ? 11.914 22.822 -29.968 1.00 93.75 590 GLU A CA 1
ATOM 4673 C C . GLU A 1 590 ? 12.778 23.884 -30.652 1.00 93.75 590 GLU A C 1
ATOM 4675 O O . GLU A 1 590 ? 13.228 24.823 -30.000 1.00 93.75 590 GLU A O 1
ATOM 4680 N N . ALA A 1 591 ? 12.925 23.810 -31.979 1.00 94.69 591 ALA A N 1
ATOM 4681 C CA . ALA A 1 591 ? 13.639 24.820 -32.758 1.00 94.69 591 ALA A CA 1
ATOM 4682 C C . ALA A 1 591 ? 13.043 26.228 -32.588 1.00 94.69 591 ALA A C 1
ATOM 4684 O O . ALA A 1 591 ? 13.772 27.216 -32.646 1.00 94.69 591 ALA A O 1
ATOM 4685 N N . GLU A 1 592 ? 11.730 26.333 -32.374 1.00 95.19 592 GLU A N 1
ATOM 4686 C CA . GLU A 1 592 ? 11.085 27.605 -32.058 1.00 95.19 592 GLU A CA 1
ATOM 4687 C C . GLU A 1 592 ? 11.329 28.044 -30.610 1.00 95.19 592 GLU A C 1
ATOM 4689 O O . GLU A 1 592 ? 11.537 29.234 -30.365 1.00 95.19 592 GLU A O 1
ATOM 4694 N N . GLN A 1 593 ? 11.373 27.115 -29.648 1.00 95.06 593 GLN A N 1
ATOM 4695 C CA . GLN A 1 593 ? 11.694 27.458 -28.259 1.00 95.06 593 GLN A CA 1
ATOM 4696 C C . GLN A 1 593 ? 13.113 28.006 -28.153 1.00 95.06 593 GLN A C 1
ATOM 4698 O O . GLN A 1 593 ? 13.304 29.036 -27.522 1.00 95.06 593 GLN A O 1
ATOM 4703 N N . TRP A 1 594 ? 14.075 27.423 -28.871 1.00 93.50 594 TRP A N 1
ATOM 4704 C CA . TRP A 1 594 ? 15.436 27.960 -28.964 1.00 93.50 594 TRP A CA 1
ATOM 4705 C C . TRP A 1 594 ? 15.506 29.405 -29.483 1.00 93.50 594 TRP A C 1
ATOM 4707 O O . TRP A 1 594 ? 16.464 30.112 -29.180 1.00 93.50 594 TRP A O 1
ATOM 4717 N N . ARG A 1 595 ? 14.512 29.869 -30.255 1.00 94.38 595 ARG A N 1
ATOM 4718 C CA . ARG A 1 595 ? 14.437 31.262 -30.733 1.00 94.38 595 ARG A CA 1
ATOM 4719 C C . ARG A 1 595 ? 13.709 32.199 -29.774 1.00 94.38 595 ARG A C 1
ATOM 4721 O O . ARG A 1 595 ? 13.947 33.402 -29.824 1.00 94.38 595 ARG A O 1
ATOM 4728 N N . THR A 1 596 ? 12.779 31.675 -28.978 1.00 93.25 596 THR A N 1
ATOM 4729 C CA . THR A 1 596 ? 11.750 32.480 -28.294 1.00 93.25 596 THR A CA 1
ATOM 4730 C C . THR A 1 596 ? 11.718 32.325 -26.777 1.00 93.25 596 THR A C 1
ATOM 4732 O O . THR A 1 596 ? 11.087 33.144 -26.108 1.00 93.25 596 THR A O 1
ATOM 4735 N N . LYS A 1 597 ? 12.377 31.306 -26.215 1.00 83.56 597 LYS A N 1
ATOM 4736 C CA . LYS A 1 597 ? 12.380 30.992 -24.784 1.00 83.56 597 LYS A CA 1
ATOM 4737 C C . LYS A 1 597 ? 13.786 30.721 -24.262 1.00 83.56 597 LYS A C 1
ATOM 4739 O O . LYS A 1 597 ? 14.600 30.093 -24.928 1.00 83.56 597 LYS A O 1
ATOM 4744 N N . ASP A 1 598 ? 14.007 31.097 -23.005 1.00 84.88 598 ASP A N 1
ATOM 4745 C CA . ASP A 1 598 ? 15.252 30.791 -22.294 1.00 84.88 598 ASP A CA 1
ATOM 4746 C C . ASP A 1 598 ? 15.286 29.351 -21.749 1.00 84.88 598 ASP A C 1
ATOM 4748 O O . ASP A 1 598 ? 16.344 28.724 -21.721 1.00 84.88 598 ASP A O 1
ATOM 4752 N N . VAL A 1 599 ? 14.141 28.829 -21.286 1.00 91.88 599 VAL A N 1
ATOM 4753 C CA . VAL A 1 599 ? 13.969 27.485 -20.702 1.00 91.88 599 VAL A CA 1
ATOM 4754 C C . VAL A 1 599 ? 12.540 26.971 -20.921 1.00 91.88 599 VAL A C 1
ATOM 4756 O O . VAL A 1 599 ? 11.614 27.764 -21.108 1.00 91.88 599 VAL A O 1
ATOM 4759 N N . TRP A 1 600 ? 12.338 25.652 -20.876 1.00 92.31 600 TRP A N 1
ATOM 4760 C CA . TRP A 1 600 ? 11.016 25.015 -20.940 1.00 92.31 600 TRP A CA 1
ATOM 4761 C C . TRP A 1 600 ? 10.972 23.741 -20.099 1.00 92.31 600 TRP A C 1
ATOM 4763 O O . TRP A 1 600 ? 11.994 23.240 -19.634 1.00 92.31 600 TRP A O 1
ATOM 4773 N N . TYR A 1 601 ? 9.778 23.204 -19.881 1.00 88.62 601 TYR A N 1
ATOM 4774 C CA . TYR A 1 601 ? 9.610 21.905 -19.248 1.00 88.62 601 TYR A CA 1
ATOM 4775 C C . TYR A 1 601 ? 9.498 20.790 -20.287 1.00 88.62 601 TYR A C 1
ATOM 4777 O O . TYR A 1 601 ? 8.994 20.981 -21.392 1.00 88.62 601 TYR A O 1
ATOM 4785 N N . ARG A 1 602 ? 9.876 19.567 -19.899 1.00 85.12 602 ARG A N 1
ATOM 4786 C CA . ARG A 1 602 ? 9.732 18.373 -20.752 1.00 85.12 602 ARG A CA 1
ATOM 4787 C C . ARG A 1 602 ? 8.289 18.070 -21.180 1.00 85.12 602 ARG A C 1
ATOM 4789 O O . ARG A 1 602 ? 8.084 17.355 -22.153 1.00 85.12 602 ARG A O 1
ATOM 4796 N N . TRP A 1 603 ? 7.293 18.568 -20.448 1.00 85.31 603 TRP A N 1
ATOM 4797 C CA . TRP A 1 603 ? 5.873 18.407 -20.779 1.00 85.31 603 TRP A CA 1
ATOM 4798 C C . TRP A 1 603 ? 5.316 19.535 -21.656 1.00 85.31 603 TRP A C 1
A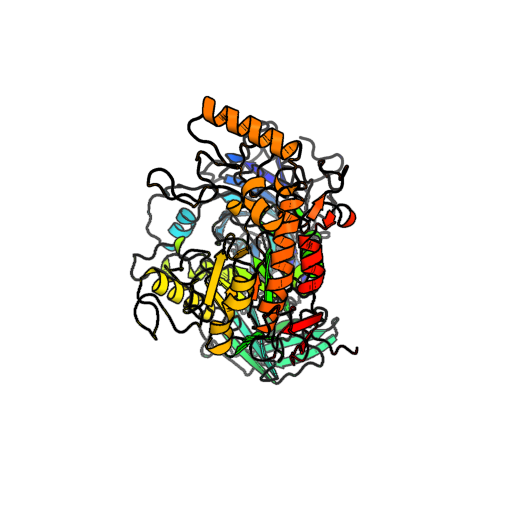TOM 4800 O O . TRP A 1 603 ? 4.155 19.458 -22.041 1.00 85.31 603 TRP A O 1
ATOM 4810 N N . ASP A 1 604 ? 6.119 20.551 -21.991 1.00 89.06 604 ASP A N 1
ATOM 4811 C CA . ASP A 1 604 ? 5.691 21.641 -22.878 1.00 89.06 604 ASP A CA 1
ATOM 4812 C C . ASP A 1 604 ? 5.740 21.243 -24.366 1.00 89.06 604 ASP A C 1
ATOM 4814 O O . ASP A 1 604 ? 5.146 21.922 -25.205 1.00 89.06 604 ASP A O 1
ATOM 4818 N N . TYR A 1 605 ? 6.429 20.144 -24.701 1.00 89.62 605 TYR A N 1
ATOM 4819 C CA . TYR A 1 605 ? 6.461 19.599 -26.060 1.00 89.62 605 TYR A CA 1
ATOM 4820 C C . TYR A 1 605 ? 5.047 19.224 -26.534 1.00 89.62 605 TYR A C 1
ATOM 4822 O O . TYR A 1 605 ? 4.269 18.686 -25.743 1.00 89.62 605 TYR A O 1
ATOM 4830 N N . PRO A 1 606 ? 4.729 19.391 -27.835 1.00 89.69 606 PRO A N 1
ATOM 4831 C CA . PRO A 1 606 ? 3.452 18.961 -28.407 1.00 89.69 606 PRO A CA 1
ATOM 4832 C C . PRO A 1 606 ? 3.147 17.485 -28.129 1.00 89.69 606 PRO A C 1
ATOM 4834 O O . PRO A 1 606 ? 2.006 17.120 -27.850 1.00 89.69 606 PRO A O 1
ATOM 4837 N N . TYR A 1 607 ? 4.188 16.650 -28.174 1.00 84.69 607 TYR A N 1
ATOM 4838 C CA . TYR A 1 607 ? 4.146 15.241 -27.812 1.00 84.69 607 TYR A CA 1
ATOM 4839 C C . TYR A 1 607 ? 5.268 14.964 -26.801 1.00 84.69 607 TYR A C 1
ATOM 4841 O O . TYR A 1 607 ? 6.395 14.690 -27.212 1.00 84.69 607 TYR A O 1
ATOM 4849 N N . PRO A 1 608 ? 5.007 15.061 -25.484 1.00 79.31 608 PRO A N 1
ATOM 4850 C CA . PRO A 1 608 ? 6.048 14.962 -24.464 1.00 79.31 608 PRO A CA 1
ATOM 4851 C C . PRO A 1 608 ? 6.935 13.713 -24.618 1.00 79.31 608 PRO A C 1
ATOM 4853 O O . PRO A 1 608 ? 6.412 12.597 -24.589 1.00 79.31 608 PRO A O 1
ATOM 4856 N N . PRO A 1 609 ? 8.269 13.866 -24.760 1.00 70.75 609 PRO A N 1
ATOM 4857 C CA . PRO A 1 609 ? 9.182 12.743 -25.003 1.00 70.75 609 PRO A CA 1
ATOM 4858 C C . PRO A 1 609 ? 9.421 11.844 -23.790 1.00 70.75 609 PRO A C 1
ATOM 4860 O O . PRO A 1 609 ? 10.010 10.774 -23.944 1.00 70.75 609 PRO A O 1
ATOM 4863 N N . VAL A 1 610 ? 9.023 12.298 -22.602 1.00 74.25 610 VAL A N 1
ATOM 4864 C CA . VAL A 1 610 ? 9.316 11.677 -21.310 1.00 74.25 610 VAL A CA 1
ATOM 4865 C C . VAL A 1 610 ? 8.043 11.678 -20.471 1.00 74.25 610 VAL A C 1
ATOM 4867 O O . VAL A 1 610 ? 7.391 12.720 -20.361 1.00 74.25 610 VAL A O 1
ATOM 4870 N N . GLY A 1 611 ? 7.741 10.563 -19.802 1.00 60.72 611 GLY A N 1
ATOM 4871 C CA . GLY A 1 611 ? 6.826 10.493 -18.651 1.00 60.72 611 GLY A CA 1
ATOM 4872 C C . GLY A 1 611 ? 5.341 10.747 -18.940 1.00 60.72 611 GLY A C 1
ATOM 4873 O O . GLY A 1 611 ? 4.568 10.977 -18.012 1.00 60.72 611 GLY A O 1
ATOM 4874 N N . VAL A 1 612 ? 4.936 10.709 -20.207 1.00 55.81 612 VAL A N 1
ATOM 4875 C CA . VAL A 1 612 ? 3.546 10.483 -20.628 1.00 55.81 612 VAL A CA 1
ATOM 4876 C C . VAL A 1 612 ? 3.534 9.120 -21.309 1.00 55.81 612 VAL A C 1
ATOM 4878 O O . VAL A 1 612 ? 4.513 8.800 -21.985 1.00 55.81 612 VAL A O 1
ATOM 4881 N N . SER A 1 613 ? 2.475 8.312 -21.132 1.00 53.53 613 SER A N 1
ATOM 4882 C CA . SER A 1 613 ? 2.337 7.023 -21.829 1.00 53.53 613 SER A CA 1
ATOM 4883 C C . SER A 1 613 ? 2.713 7.238 -23.286 1.00 53.53 613 SER A C 1
ATOM 4885 O O . SER A 1 613 ? 2.090 8.061 -23.968 1.00 53.53 613 SER A O 1
ATOM 4887 N N . SER A 1 614 ? 3.786 6.600 -23.729 1.00 48.72 614 SER A N 1
ATOM 4888 C CA . SER A 1 614 ? 4.365 6.878 -25.032 1.00 48.72 614 SER A CA 1
ATOM 4889 C C . SER A 1 614 ? 3.346 6.459 -26.077 1.00 48.72 614 SER A C 1
ATOM 4891 O O . SER A 1 614 ? 3.222 5.275 -26.377 1.00 48.72 614 SER A O 1
ATOM 4893 N N . LEU A 1 615 ? 2.593 7.422 -26.604 1.00 50.97 615 LEU A N 1
ATOM 4894 C CA . LEU A 1 615 ? 1.696 7.232 -27.732 1.00 50.97 615 LEU A CA 1
ATOM 4895 C C . LEU A 1 615 ? 2.539 6.843 -28.956 1.00 50.97 615 LEU A C 1
ATOM 4897 O O . LEU A 1 615 ? 2.848 7.697 -29.789 1.00 50.97 615 LEU A O 1
ATOM 4901 N N . GLY A 1 616 ? 2.903 5.567 -29.072 1.00 56.75 616 GLY A N 1
ATOM 4902 C CA . GLY A 1 616 ? 3.430 4.974 -30.297 1.00 56.75 616 GLY A CA 1
ATOM 4903 C C . GLY A 1 616 ? 4.877 5.317 -30.673 1.00 56.75 616 GLY A C 1
ATOM 4904 O O . GLY A 1 616 ? 5.160 5.400 -31.863 1.00 56.75 616 GLY A O 1
ATOM 4905 N N . HIS A 1 617 ? 5.810 5.478 -29.722 1.00 72.12 617 HIS A N 1
ATOM 4906 C CA . HIS A 1 617 ? 7.249 5.520 -30.059 1.00 72.12 617 HIS A CA 1
ATOM 4907 C C . HIS A 1 617 ? 7.778 4.093 -30.281 1.00 72.12 617 HIS A C 1
ATOM 4909 O O . HIS A 1 617 ? 8.362 3.478 -29.381 1.00 72.12 617 HIS A O 1
ATOM 4915 N N . ALA A 1 618 ? 7.525 3.552 -31.476 1.00 80.38 618 ALA A N 1
ATOM 4916 C CA . ALA A 1 618 ? 7.872 2.179 -31.847 1.00 80.38 618 ALA A CA 1
ATOM 4917 C C . ALA A 1 618 ? 9.375 1.887 -31.702 1.00 80.38 618 ALA A C 1
ATOM 4919 O O . ALA A 1 618 ? 9.735 0.829 -31.187 1.00 80.38 618 ALA A O 1
ATOM 4920 N N . ASP A 1 619 ? 10.237 2.844 -32.051 1.00 86.19 619 ASP A N 1
ATOM 4921 C CA . ASP A 1 619 ? 11.691 2.658 -31.996 1.00 86.19 619 ASP A CA 1
ATOM 4922 C C . ASP A 1 619 ? 12.222 2.597 -30.561 1.00 86.19 619 ASP A C 1
ATOM 4924 O O . ASP A 1 619 ? 13.029 1.725 -30.247 1.00 86.19 619 ASP A O 1
ATOM 4928 N N . LYS A 1 620 ? 11.705 3.435 -29.644 1.00 87.94 620 LYS A N 1
ATOM 4929 C CA . LYS A 1 620 ? 12.031 3.319 -28.209 1.00 87.94 620 LYS A CA 1
ATOM 4930 C C . LYS A 1 620 ? 11.638 1.940 -27.675 1.00 87.94 620 LYS A C 1
ATOM 4932 O O . LYS A 1 620 ? 12.411 1.292 -26.976 1.00 87.94 620 LYS A O 1
ATOM 4937 N N . ASN A 1 621 ? 10.444 1.467 -28.045 1.00 88.88 621 ASN A N 1
ATOM 4938 C CA . ASN A 1 621 ? 9.965 0.130 -27.693 1.00 88.88 621 ASN A CA 1
ATOM 4939 C C . ASN A 1 621 ? 10.848 -0.978 -28.287 1.00 88.88 621 ASN A C 1
ATOM 4941 O O . ASN A 1 621 ? 11.091 -1.988 -27.629 1.00 88.88 621 ASN A O 1
ATOM 4945 N N . GLN A 1 622 ? 11.338 -0.799 -29.515 1.00 92.12 622 GLN A N 1
ATOM 4946 C CA . GLN A 1 622 ? 12.260 -1.729 -30.154 1.00 92.12 622 GLN A CA 1
ATOM 4947 C C . GLN A 1 622 ? 13.601 -1.780 -29.418 1.00 92.12 622 GLN A C 1
ATOM 4949 O O . GLN A 1 622 ? 14.051 -2.878 -29.102 1.00 92.12 622 GLN A O 1
ATOM 4954 N N . VAL A 1 623 ? 14.203 -0.637 -29.082 1.00 94.00 623 VAL A N 1
ATOM 4955 C CA . VAL A 1 623 ? 15.461 -0.593 -28.319 1.00 94.00 623 VAL A CA 1
ATOM 4956 C C . VAL A 1 623 ? 15.287 -1.235 -26.941 1.00 94.00 623 VAL A C 1
ATOM 4958 O O . VAL A 1 623 ? 16.035 -2.149 -26.603 1.00 94.00 623 VAL A O 1
ATOM 4961 N N . ARG A 1 624 ? 14.241 -0.877 -26.183 1.00 93.44 624 ARG A N 1
ATOM 4962 C CA . ARG A 1 624 ? 13.946 -1.519 -24.886 1.00 93.44 624 ARG A CA 1
ATOM 4963 C C . ARG A 1 624 ? 13.751 -3.025 -24.999 1.00 93.44 624 ARG A C 1
ATOM 4965 O O . ARG A 1 624 ? 14.218 -3.766 -24.145 1.00 93.44 624 ARG A O 1
ATOM 4972 N N . SER A 1 625 ? 13.108 -3.497 -26.069 1.00 95.25 625 SER A N 1
ATOM 4973 C CA . SER A 1 625 ? 12.920 -4.936 -26.275 1.00 95.25 625 SER A CA 1
ATOM 4974 C C . SER A 1 625 ? 14.240 -5.701 -26.409 1.00 95.25 625 SER A C 1
ATOM 4976 O O . SER A 1 625 ? 14.288 -6.864 -26.013 1.00 95.25 625 SER A O 1
ATOM 4978 N N . MET A 1 626 ? 15.309 -5.063 -26.906 1.00 96.06 626 MET A N 1
ATOM 4979 C CA . MET A 1 626 ? 16.643 -5.671 -26.973 1.00 96.06 626 MET A CA 1
ATOM 4980 C C . MET A 1 626 ? 17.231 -5.854 -25.566 1.00 96.06 626 MET A C 1
ATOM 4982 O O . MET A 1 626 ? 17.680 -6.949 -25.238 1.00 96.06 626 MET A O 1
ATOM 4986 N N . TYR A 1 627 ? 17.145 -4.823 -24.716 1.00 96.25 627 TYR A N 1
ATOM 4987 C CA . TYR A 1 627 ? 17.565 -4.893 -23.310 1.00 96.25 627 TYR A CA 1
ATOM 4988 C C . TYR A 1 627 ? 16.762 -5.939 -22.535 1.00 96.25 627 TYR A C 1
ATOM 4990 O O . TYR A 1 627 ? 17.343 -6.841 -21.940 1.00 96.25 627 TYR A O 1
ATOM 4998 N N . ILE A 1 628 ? 15.429 -5.897 -22.615 1.00 95.69 628 ILE A N 1
ATOM 4999 C CA . ILE A 1 628 ? 14.558 -6.847 -21.908 1.00 95.69 628 ILE A CA 1
ATOM 5000 C C . ILE A 1 628 ? 14.851 -8.287 -22.328 1.00 95.69 628 ILE A C 1
ATOM 5002 O O . ILE A 1 628 ? 14.909 -9.177 -21.483 1.00 95.69 628 ILE A O 1
ATOM 5006 N N . THR A 1 629 ? 15.045 -8.524 -23.629 1.00 95.50 629 THR A N 1
ATOM 5007 C CA . THR A 1 629 ? 15.281 -9.876 -24.147 1.00 95.50 629 THR A CA 1
ATOM 5008 C C . THR A 1 629 ? 16.527 -10.513 -23.550 1.00 95.50 629 THR A C 1
ATOM 5010 O O . THR A 1 629 ? 16.473 -11.691 -23.210 1.00 95.50 629 THR A O 1
ATOM 5013 N N . ASP A 1 630 ? 17.606 -9.749 -23.389 1.00 94.56 630 ASP A N 1
ATOM 5014 C CA . ASP A 1 630 ? 18.893 -10.281 -22.940 1.00 94.56 630 ASP A CA 1
ATOM 5015 C C . ASP A 1 630 ? 19.079 -10.161 -21.421 1.00 94.56 630 ASP A C 1
ATOM 5017 O O . ASP A 1 630 ? 19.583 -11.068 -20.761 1.00 94.56 630 ASP A O 1
ATOM 5021 N N . ASN A 1 631 ? 18.650 -9.049 -20.828 1.00 96.56 631 ASN A N 1
ATOM 5022 C CA . ASN A 1 631 ? 18.922 -8.770 -19.426 1.00 96.56 631 ASN A CA 1
ATOM 5023 C C . ASN A 1 631 ? 17.985 -9.538 -18.486 1.00 96.56 631 ASN A C 1
ATOM 5025 O O . ASN A 1 631 ? 18.447 -10.014 -17.454 1.00 96.56 631 ASN A O 1
ATOM 5029 N N . TRP A 1 632 ? 16.709 -9.763 -18.831 1.00 94.81 632 TRP A N 1
ATOM 5030 C CA . TRP A 1 632 ? 15.763 -10.383 -17.885 1.00 94.81 632 TRP A CA 1
ATOM 5031 C C . TRP A 1 632 ? 16.134 -11.829 -17.596 1.00 94.81 632 TRP A C 1
ATOM 5033 O O . TRP A 1 632 ? 16.155 -12.249 -16.438 1.00 94.81 632 TRP A O 1
ATOM 5043 N N . HIS A 1 633 ? 16.453 -12.605 -18.633 1.00 93.69 633 HIS A N 1
ATOM 5044 C CA . HIS A 1 633 ? 16.878 -13.983 -18.420 1.00 93.69 633 HIS A CA 1
ATOM 5045 C C . HIS A 1 633 ? 18.230 -14.057 -17.698 1.00 93.69 633 HIS A C 1
ATOM 5047 O O . HIS A 1 633 ? 18.443 -14.976 -16.905 1.00 93.69 633 HIS A O 1
ATOM 5053 N N . ALA A 1 634 ? 19.113 -13.070 -17.902 1.00 96.56 634 ALA A N 1
ATOM 5054 C CA . ALA A 1 634 ? 20.394 -12.996 -17.214 1.00 96.56 634 ALA A CA 1
ATOM 5055 C C . ALA A 1 634 ? 20.195 -12.694 -15.726 1.00 96.56 634 ALA A C 1
ATOM 5057 O O . ALA A 1 634 ? 20.699 -13.434 -14.889 1.00 96.56 634 ALA A O 1
ATOM 5058 N N . PHE A 1 635 ? 19.378 -11.694 -15.385 1.00 96.75 635 PHE A N 1
ATOM 5059 C CA . PHE A 1 635 ? 19.069 -11.320 -14.000 1.00 96.75 635 PHE A CA 1
ATOM 5060 C C . PHE A 1 635 ? 18.459 -12.488 -13.234 1.00 96.75 635 PHE A C 1
ATOM 5062 O O . PHE A 1 635 ? 18.871 -12.788 -12.114 1.00 96.75 635 PHE A O 1
ATOM 5069 N N . ARG A 1 636 ? 17.513 -13.195 -13.860 1.00 95.25 636 ARG A N 1
ATOM 5070 C CA . ARG A 1 636 ? 16.882 -14.378 -13.265 1.00 95.25 636 ARG A CA 1
ATOM 5071 C C . ARG A 1 636 ? 17.874 -15.524 -13.054 1.00 95.25 636 ARG A C 1
ATOM 5073 O O . ARG A 1 636 ? 17.758 -16.228 -12.056 1.00 95.25 636 ARG A O 1
ATOM 5080 N N . THR A 1 637 ? 18.853 -15.685 -13.941 1.00 96.06 637 THR A N 1
ATOM 5081 C CA . THR A 1 637 ? 19.883 -16.734 -13.836 1.00 96.06 637 THR A CA 1
ATOM 5082 C C . THR A 1 637 ? 20.971 -16.389 -12.817 1.00 96.06 637 THR A C 1
ATOM 5084 O O . THR A 1 637 ? 21.336 -17.250 -12.023 1.00 96.06 637 THR A O 1
ATOM 5087 N N . TRP A 1 638 ? 21.408 -15.124 -12.742 1.00 96.50 638 TRP A N 1
ATOM 5088 C CA . TRP A 1 638 ? 22.207 -14.599 -11.618 1.00 96.50 638 TRP A CA 1
ATOM 5089 C C . TRP A 1 638 ? 21.451 -14.664 -10.287 1.00 96.50 638 TRP A C 1
ATOM 5091 O O . TRP A 1 638 ? 22.023 -14.649 -9.199 1.00 96.50 638 TRP A O 1
ATOM 5101 N N . GLY A 1 639 ? 20.131 -14.765 -10.374 1.00 95.75 639 GLY A N 1
ATOM 5102 C CA . GLY A 1 639 ? 19.254 -14.961 -9.246 1.00 95.75 639 GLY A CA 1
ATOM 5103 C C . GLY A 1 639 ? 18.918 -13.676 -8.502 1.00 95.75 639 GLY A C 1
ATOM 5104 O O . GLY A 1 639 ? 18.650 -13.766 -7.309 1.00 95.75 639 GLY A O 1
ATOM 5105 N N . VAL A 1 640 ? 18.935 -12.519 -9.181 1.00 96.81 640 VAL A N 1
ATOM 5106 C CA . VAL A 1 640 ? 18.558 -11.206 -8.620 1.00 96.81 640 VAL A CA 1
ATOM 5107 C C . VAL A 1 640 ? 17.257 -11.339 -7.828 1.00 96.81 640 VAL A C 1
ATOM 5109 O O . VAL A 1 640 ? 16.244 -11.792 -8.365 1.00 96.81 640 VAL A O 1
ATOM 5112 N N . SER A 1 641 ? 17.300 -10.981 -6.541 1.00 96.88 641 SER A N 1
ATOM 5113 C CA . SER A 1 641 ? 16.229 -11.296 -5.586 1.00 96.88 641 SER A CA 1
ATOM 5114 C C . SER A 1 641 ? 14.929 -10.579 -5.937 1.00 96.88 641 SER A C 1
ATOM 5116 O O . SER A 1 641 ? 13.848 -11.177 -5.889 1.00 96.88 641 SER A O 1
ATOM 5118 N N . ALA A 1 642 ? 15.039 -9.296 -6.291 1.00 96.31 642 ALA A N 1
ATOM 5119 C CA . ALA A 1 642 ? 13.922 -8.502 -6.758 1.00 96.31 642 ALA A CA 1
ATOM 5120 C C . ALA A 1 642 ? 14.327 -7.387 -7.724 1.00 96.31 642 ALA A C 1
ATOM 5122 O O . ALA A 1 642 ? 15.366 -6.750 -7.560 1.00 96.31 642 ALA A O 1
ATOM 5123 N N . PHE A 1 643 ? 13.465 -7.089 -8.691 1.00 94.50 643 PHE A N 1
ATOM 5124 C CA . PHE A 1 643 ? 13.634 -5.918 -9.548 1.00 94.50 643 PHE A CA 1
ATOM 5125 C C . PHE A 1 643 ? 12.296 -5.377 -10.051 1.00 94.50 643 PHE A C 1
ATOM 5127 O O . PHE A 1 643 ? 11.306 -6.110 -10.131 1.00 94.50 643 PHE A O 1
ATOM 5134 N N . SER A 1 644 ? 12.293 -4.080 -10.353 1.00 93.31 644 SER A N 1
ATOM 5135 C CA . SER A 1 644 ? 11.124 -3.296 -10.738 1.00 93.31 644 SER A CA 1
ATOM 5136 C C . SER A 1 644 ? 11.332 -2.638 -12.081 1.00 93.31 644 SER A C 1
ATOM 5138 O O . SER A 1 644 ? 12.149 -1.735 -12.181 1.00 93.31 644 SER A O 1
ATOM 5140 N N . GLU A 1 645 ? 10.592 -3.064 -13.103 1.00 92.12 645 GLU A N 1
ATOM 5141 C CA . GLU A 1 645 ? 10.549 -2.321 -14.364 1.00 92.12 645 GLU A CA 1
ATOM 5142 C C . GLU A 1 645 ? 9.735 -1.048 -14.139 1.00 92.12 645 GLU A C 1
ATOM 5144 O O . GLU A 1 645 ? 8.511 -1.123 -14.069 1.00 92.12 645 GLU A O 1
ATOM 5149 N N . PHE A 1 646 ? 10.382 0.105 -13.975 1.00 88.69 646 PHE A N 1
ATOM 5150 C CA . PHE A 1 646 ? 9.695 1.334 -13.567 1.00 88.69 646 PHE A CA 1
ATOM 5151 C C . PHE A 1 646 ? 8.971 2.012 -14.749 1.00 88.69 646 PHE A C 1
ATOM 5153 O O . PHE A 1 646 ? 7.858 2.525 -14.594 1.00 88.69 646 PHE A O 1
ATOM 5160 N N . GLY A 1 647 ? 9.516 1.908 -15.962 1.00 85.25 647 GLY A N 1
ATOM 5161 C CA . GLY A 1 647 ? 8.990 2.461 -17.208 1.00 85.25 647 GLY A CA 1
ATOM 5162 C C . GLY A 1 647 ? 7.974 1.577 -17.935 1.00 85.25 647 GLY A C 1
ATOM 5163 O O . GLY A 1 647 ? 7.614 1.868 -19.082 1.00 85.25 647 GLY A O 1
ATOM 5164 N N . TYR A 1 648 ? 7.450 0.523 -17.302 1.00 89.12 648 TYR A N 1
ATOM 5165 C CA . TYR A 1 648 ? 6.544 -0.434 -17.956 1.00 89.12 648 TYR A CA 1
ATOM 5166 C C . TYR A 1 648 ? 5.293 0.212 -18.575 1.00 89.12 648 TYR A C 1
ATOM 5168 O O . TYR A 1 648 ? 4.759 -0.283 -19.570 1.00 89.12 648 TYR A O 1
ATOM 5176 N N . GLY A 1 649 ? 4.831 1.350 -18.039 1.00 85.56 649 GLY A N 1
ATOM 5177 C CA . GLY A 1 649 ? 3.688 2.101 -18.572 1.00 85.56 649 GLY A CA 1
ATOM 5178 C C . GLY A 1 649 ? 3.846 2.538 -20.038 1.00 85.56 649 GLY A C 1
ATOM 5179 O O . GLY A 1 649 ? 2.863 2.907 -20.678 1.00 85.56 649 GLY A O 1
ATOM 5180 N N . HIS A 1 650 ? 5.061 2.467 -20.589 1.00 83.94 650 HIS A N 1
ATOM 5181 C CA . HIS A 1 650 ? 5.397 2.815 -21.971 1.00 83.94 650 HIS A CA 1
ATOM 5182 C C . HIS A 1 650 ? 5.351 1.627 -22.952 1.00 83.94 650 HIS A C 1
ATOM 5184 O O . HIS A 1 650 ? 5.578 1.802 -24.154 1.00 83.94 650 HIS A O 1
ATOM 5190 N N . PHE A 1 651 ? 5.113 0.406 -22.466 1.00 89.19 651 PHE A N 1
ATOM 5191 C CA . PHE A 1 651 ? 5.280 -0.808 -23.277 1.00 89.19 651 PHE A CA 1
ATOM 5192 C C . PHE A 1 651 ? 4.013 -1.214 -24.024 1.00 89.19 651 PHE A C 1
ATOM 5194 O O . PHE A 1 651 ? 4.064 -2.027 -24.948 1.00 89.19 651 PHE A O 1
ATOM 5201 N N . TRP A 1 652 ? 2.886 -0.619 -23.646 1.00 90.25 652 TRP A N 1
ATOM 5202 C CA . TRP A 1 652 ? 1.606 -0.752 -24.321 1.00 90.25 652 TRP A CA 1
ATOM 5203 C C . TRP A 1 652 ? 1.166 0.605 -24.860 1.00 90.25 652 TRP A C 1
ATOM 5205 O O . TRP A 1 652 ? 1.538 1.662 -24.350 1.00 90.25 652 TRP A O 1
ATOM 5215 N N . SER A 1 653 ? 0.365 0.583 -25.915 1.00 86.94 653 SER A N 1
ATOM 5216 C CA . SER A 1 653 ? -0.283 1.768 -26.476 1.00 86.94 653 SER A CA 1
ATOM 5217 C C . SER A 1 653 ? -1.770 1.499 -26.628 1.00 86.94 653 SER A C 1
ATOM 5219 O O . SER A 1 653 ? -2.167 0.357 -26.843 1.00 86.94 653 SER A O 1
ATOM 5221 N N . LEU A 1 654 ? -2.596 2.535 -26.534 1.00 85.69 654 LEU A N 1
ATOM 5222 C CA . LEU A 1 654 ? -4.001 2.409 -26.906 1.00 85.69 654 LEU A CA 1
ATOM 5223 C C . LEU A 1 654 ? -4.116 2.201 -28.418 1.00 85.69 654 LEU A C 1
ATOM 5225 O O . LEU A 1 654 ? -3.372 2.811 -29.191 1.00 85.69 654 LEU A O 1
ATOM 5229 N N . ARG A 1 655 ? -5.046 1.340 -28.833 1.00 87.69 655 ARG A N 1
ATOM 5230 C CA . ARG A 1 655 ? -5.435 1.206 -30.238 1.00 87.69 655 ARG A CA 1
ATOM 5231 C C . ARG A 1 655 ? -6.074 2.497 -30.749 1.00 87.69 655 ARG A C 1
ATOM 5233 O O . ARG A 1 655 ? -6.693 3.242 -29.988 1.00 87.69 655 ARG A O 1
ATOM 5240 N N . ASP A 1 656 ? -5.984 2.717 -32.055 1.00 84.81 656 ASP A N 1
ATOM 5241 C CA . ASP A 1 656 ? -6.673 3.834 -32.697 1.00 84.81 656 ASP A CA 1
ATOM 5242 C C . ASP A 1 656 ? -8.186 3.749 -32.444 1.00 84.81 656 ASP A C 1
ATOM 5244 O O . ASP A 1 656 ? -8.808 2.699 -32.620 1.00 84.81 656 ASP A O 1
ATOM 5248 N N . GLY A 1 657 ? -8.776 4.866 -32.013 1.00 85.62 657 GLY A N 1
ATOM 5249 C CA . GLY A 1 657 ? -10.202 4.956 -31.696 1.00 85.62 657 GLY A CA 1
ATOM 5250 C C . GLY A 1 657 ? -10.611 4.388 -30.333 1.00 85.62 657 GLY A C 1
ATOM 5251 O O . GLY A 1 657 ? -11.811 4.273 -30.091 1.00 85.62 657 GLY A O 1
ATOM 5252 N N . ALA A 1 658 ? -9.664 4.041 -29.450 1.00 87.56 658 ALA A N 1
ATOM 5253 C CA . ALA A 1 658 ? -9.981 3.757 -28.049 1.00 87.56 658 ALA A CA 1
ATOM 5254 C C . ALA A 1 658 ? -10.724 4.947 -27.414 1.00 87.56 658 ALA A C 1
ATOM 5256 O O . ALA A 1 658 ? -10.372 6.105 -27.652 1.00 87.56 658 ALA A O 1
ATOM 5257 N N . ASP A 1 659 ? -11.757 4.662 -26.619 1.00 86.00 659 ASP A N 1
ATOM 5258 C CA . ASP A 1 659 ? -12.528 5.709 -25.951 1.00 86.00 659 ASP A CA 1
ATOM 5259 C C . ASP A 1 659 ? -11.721 6.294 -24.788 1.00 86.00 659 ASP A C 1
ATOM 5261 O O . ASP A 1 659 ? -11.423 5.626 -23.797 1.00 86.00 659 ASP A O 1
ATOM 5265 N N . GLU A 1 660 ? -11.343 7.558 -24.929 1.00 80.25 660 GLU A N 1
ATOM 5266 C CA . GLU A 1 660 ? -10.659 8.340 -23.897 1.00 80.25 660 GLU A CA 1
ATOM 5267 C C . GLU A 1 660 ? -11.569 9.424 -23.305 1.00 80.25 660 GLU A C 1
ATOM 5269 O O . GLU A 1 660 ? -11.112 10.318 -22.587 1.00 80.25 660 GLU A O 1
ATOM 5274 N N . GLY A 1 661 ? -12.855 9.376 -23.653 1.00 85.56 661 GLY A N 1
ATOM 5275 C CA . GLY A 1 661 ? -13.867 10.290 -23.175 1.00 85.56 661 GLY A CA 1
ATOM 5276 C C . GLY A 1 661 ? -14.157 10.127 -21.688 1.00 85.56 661 GLY A C 1
ATOM 5277 O O . GLY A 1 661 ? -13.679 9.231 -20.988 1.00 85.56 661 GLY A O 1
ATOM 5278 N N . ARG A 1 662 ? -14.991 11.038 -21.188 1.00 90.44 662 ARG A N 1
ATOM 5279 C CA . ARG A 1 662 ? -15.525 10.941 -19.835 1.00 90.44 662 ARG A CA 1
ATOM 5280 C C . ARG A 1 662 ? -16.361 9.666 -19.713 1.00 90.44 662 ARG A C 1
ATOM 5282 O O . ARG A 1 662 ? -17.306 9.474 -20.470 1.00 90.44 662 ARG A O 1
ATOM 5289 N N . LYS A 1 663 ? -16.064 8.862 -18.694 1.00 91.31 663 LYS A N 1
ATOM 5290 C CA . LYS A 1 663 ? -16.863 7.695 -18.311 1.00 91.31 663 LYS A CA 1
ATOM 5291 C C . LYS A 1 663 ? -17.721 8.055 -17.110 1.00 91.31 663 LYS A C 1
ATOM 5293 O O . LYS A 1 663 ? -17.179 8.305 -16.038 1.00 91.31 663 LYS A O 1
ATOM 5298 N N . ASP A 1 664 ? -19.036 8.084 -17.277 1.00 93.81 664 ASP A N 1
ATOM 5299 C CA . ASP A 1 664 ? -19.982 8.233 -16.168 1.00 93.81 664 ASP A CA 1
ATOM 5300 C C . ASP A 1 664 ? -20.404 6.854 -15.645 1.00 93.81 664 ASP A C 1
ATOM 5302 O O . ASP A 1 664 ? -20.641 5.925 -16.421 1.00 93.81 664 ASP A O 1
ATOM 5306 N N . PHE A 1 665 ? -20.490 6.710 -14.324 1.00 93.06 665 PHE A N 1
ATOM 5307 C CA . PHE A 1 665 ? -20.927 5.478 -13.675 1.00 93.06 665 PHE A CA 1
ATOM 5308 C C . PHE A 1 665 ? -22.376 5.597 -13.212 1.00 93.06 665 PHE A C 1
ATOM 5310 O O . PHE A 1 665 ? -22.800 6.620 -12.672 1.00 93.06 665 PHE A O 1
ATOM 5317 N N . ALA A 1 666 ? -23.136 4.513 -13.367 1.00 91.44 666 ALA A N 1
ATOM 5318 C CA . ALA A 1 666 ? -24.418 4.388 -12.694 1.00 91.44 666 ALA A CA 1
ATOM 5319 C C . ALA A 1 666 ? -24.174 4.248 -11.186 1.00 91.44 666 ALA A C 1
ATOM 5321 O O . ALA A 1 666 ? -23.526 3.304 -10.732 1.00 91.44 666 ALA A O 1
ATOM 5322 N N . VAL A 1 667 ? -24.686 5.199 -10.410 1.00 91.31 667 VAL A N 1
ATOM 5323 C CA . VAL A 1 667 ? -24.538 5.201 -8.955 1.00 91.31 667 VAL A CA 1
ATOM 5324 C C . VAL A 1 667 ? -25.718 4.470 -8.331 1.00 91.31 667 VAL A C 1
ATOM 5326 O O . VAL A 1 667 ? -26.865 4.890 -8.481 1.00 91.31 667 VAL A O 1
ATOM 5329 N N . ASP A 1 668 ? -25.432 3.413 -7.575 1.00 91.06 668 ASP A N 1
ATOM 5330 C CA . ASP A 1 668 ? -26.408 2.781 -6.688 1.00 91.06 668 ASP A CA 1
ATOM 5331 C C . ASP A 1 668 ? -26.605 3.648 -5.433 1.00 91.06 668 ASP A C 1
ATOM 5333 O O . ASP A 1 668 ? -25.945 3.460 -4.408 1.00 91.06 668 ASP A O 1
ATOM 5337 N N . TRP A 1 669 ? -27.481 4.652 -5.547 1.00 90.56 669 TRP A N 1
ATOM 5338 C CA . TRP A 1 669 ? -27.770 5.614 -4.478 1.00 90.56 669 TRP A CA 1
ATOM 5339 C C . TRP A 1 669 ? -28.374 4.962 -3.230 1.00 90.56 669 TRP A C 1
ATOM 5341 O O . TRP A 1 669 ? -28.080 5.397 -2.114 1.00 90.56 669 TRP A O 1
ATOM 5351 N N . ASP A 1 670 ? -29.188 3.919 -3.408 1.00 86.25 670 ASP A N 1
ATOM 5352 C CA . ASP A 1 670 ? -29.821 3.185 -2.309 1.00 86.25 670 ASP A CA 1
ATOM 5353 C C . ASP A 1 670 ? -28.812 2.314 -1.554 1.00 86.25 670 ASP A C 1
ATOM 5355 O O . ASP A 1 670 ? -28.910 2.145 -0.336 1.00 86.25 670 ASP A O 1
ATOM 5359 N N . GLY A 1 671 ? -27.810 1.804 -2.264 1.00 90.75 671 GLY A N 1
ATOM 5360 C CA . GLY A 1 671 ? -26.762 0.959 -1.723 1.00 90.75 671 GLY A CA 1
ATOM 5361 C C . GLY A 1 671 ? -25.493 1.693 -1.288 1.00 90.75 671 GLY A C 1
ATOM 5362 O O . GLY A 1 671 ? -24.454 1.053 -1.173 1.00 90.75 671 GLY A O 1
ATOM 5363 N N . LEU A 1 672 ? -25.506 3.005 -1.047 1.00 94.06 672 LEU A N 1
ATOM 5364 C CA . LEU A 1 672 ? -24.292 3.726 -0.624 1.00 94.06 672 LEU A CA 1
ATOM 5365 C C . LEU A 1 672 ? -23.861 3.466 0.833 1.00 94.06 672 LEU A C 1
ATOM 5367 O O . LEU A 1 672 ? -22.763 3.847 1.230 1.00 94.06 672 LEU A O 1
ATOM 5371 N N . GLN A 1 673 ? -24.717 2.857 1.652 1.00 95.56 673 GLN A N 1
ATOM 5372 C CA . GLN A 1 673 ? -24.494 2.666 3.091 1.00 95.56 673 GLN A CA 1
ATOM 5373 C C . GLN A 1 673 ? -23.666 1.405 3.386 1.00 95.56 673 GLN A C 1
ATOM 5375 O O . GLN A 1 673 ? -24.017 0.602 4.250 1.00 95.56 673 GLN A O 1
ATOM 5380 N N . ARG A 1 674 ? -22.584 1.200 2.632 1.00 96.38 674 ARG A N 1
ATOM 5381 C CA . ARG A 1 674 ? -21.672 0.057 2.764 1.00 96.38 674 ARG A CA 1
ATOM 5382 C C . ARG A 1 674 ? -20.207 0.504 2.646 1.00 96.38 674 ARG A C 1
ATOM 5384 O O . ARG A 1 674 ? -19.973 1.590 2.110 1.00 96.38 674 ARG A O 1
ATOM 5391 N N . PRO A 1 675 ? -19.247 -0.295 3.146 1.00 96.69 675 PRO A N 1
ATOM 5392 C CA . PRO A 1 675 ? -17.821 -0.028 2.979 1.00 96.69 675 PRO A CA 1
ATOM 5393 C C . PRO A 1 675 ? -17.421 0.106 1.507 1.00 96.69 675 PRO A C 1
ATOM 5395 O O . PRO A 1 675 ? -18.034 -0.520 0.636 1.00 96.69 675 PRO A O 1
ATOM 5398 N N . GLY A 1 676 ? -16.387 0.901 1.255 1.00 96.44 676 GLY A N 1
ATOM 5399 C CA . GLY A 1 676 ? -15.810 1.120 -0.060 1.00 96.44 676 GLY A CA 1
ATOM 5400 C C . GLY A 1 676 ? -16.241 2.422 -0.738 1.00 96.44 676 GLY A C 1
ATOM 5401 O O . GLY A 1 676 ? -17.251 3.060 -0.429 1.00 96.44 676 GLY A O 1
ATOM 5402 N N . PHE A 1 677 ? -15.438 2.826 -1.719 1.00 96.88 677 PHE A N 1
ATOM 5403 C CA . PHE A 1 677 ? -15.688 4.024 -2.508 1.00 96.88 677 PHE A CA 1
ATOM 5404 C C . PHE A 1 677 ? -16.791 3.823 -3.555 1.00 96.88 677 PHE A C 1
ATOM 5406 O O . PHE A 1 677 ? -16.903 2.771 -4.178 1.00 96.88 677 PHE A O 1
ATOM 5413 N N . SER A 1 678 ? -17.551 4.889 -3.819 1.00 96.44 678 SER A N 1
ATOM 5414 C CA . SER A 1 678 ? -18.533 4.950 -4.908 1.00 96.44 678 SER A CA 1
ATOM 5415 C C . SER A 1 678 ? -18.219 6.141 -5.825 1.00 96.44 678 SER A C 1
ATOM 5417 O O . SER A 1 678 ? -18.598 7.271 -5.483 1.00 96.44 678 SER A O 1
ATOM 5419 N N . PRO A 1 679 ? -17.510 5.930 -6.951 1.00 95.69 679 PRO A N 1
ATOM 5420 C CA . PRO A 1 679 ? -17.256 6.977 -7.938 1.00 95.69 679 PRO A CA 1
ATOM 5421 C C . PRO A 1 679 ? -18.524 7.328 -8.731 1.00 95.69 679 PRO A C 1
ATOM 5423 O O . PRO A 1 679 ? -19.420 6.505 -8.896 1.00 95.69 679 PRO A O 1
ATOM 5426 N N . ASP A 1 680 ? -18.582 8.559 -9.226 1.00 95.81 680 ASP A N 1
ATOM 5427 C CA . ASP A 1 680 ? -19.617 9.075 -10.129 1.00 95.81 680 ASP A CA 1
ATOM 5428 C C . ASP A 1 680 ? -19.135 9.088 -11.582 1.00 95.81 680 ASP A C 1
ATOM 5430 O O . ASP A 1 680 ? -19.908 8.832 -12.501 1.00 95.81 680 ASP A O 1
ATOM 5434 N N . TYR A 1 681 ? -17.851 9.384 -11.800 1.00 94.50 681 TYR A N 1
ATOM 5435 C CA . TYR A 1 681 ? -17.273 9.492 -13.136 1.00 94.50 681 TYR A CA 1
ATOM 5436 C C . TYR A 1 681 ? -15.746 9.335 -13.130 1.00 94.50 681 TYR A C 1
ATOM 5438 O O . TYR A 1 681 ? -15.093 9.461 -12.095 1.00 94.50 681 TYR A O 1
ATOM 5446 N N . ILE A 1 682 ? -15.166 9.138 -14.313 1.00 91.50 682 ILE A N 1
ATOM 5447 C CA . ILE A 1 682 ? -13.760 9.403 -14.640 1.00 91.50 682 ILE A CA 1
ATOM 5448 C C . ILE A 1 682 ? -13.752 10.458 -15.746 1.00 91.50 682 ILE A C 1
ATOM 5450 O O . ILE A 1 682 ? -14.240 10.211 -16.844 1.00 91.50 682 ILE A O 1
ATOM 5454 N N . ALA A 1 683 ? -13.214 11.646 -15.456 1.00 85.12 683 ALA A N 1
ATOM 5455 C CA . ALA A 1 683 ? -13.149 12.744 -16.427 1.00 85.12 683 ALA A CA 1
ATOM 5456 C C . ALA A 1 683 ? -11.865 12.721 -17.269 1.00 85.12 683 ALA A C 1
ATOM 5458 O O . ALA A 1 683 ? -11.875 13.144 -18.419 1.00 85.12 683 ALA A O 1
ATOM 5459 N N . GLN A 1 684 ? -10.762 12.244 -16.689 1.00 74.56 684 GLN A N 1
ATOM 5460 C CA . GLN A 1 684 ? -9.483 12.092 -17.370 1.00 74.56 684 GLN A CA 1
ATOM 5461 C C . GLN A 1 684 ? -8.848 10.776 -16.929 1.00 74.56 684 GLN A C 1
ATOM 5463 O O . GLN A 1 684 ? -8.456 10.630 -15.768 1.00 74.56 684 GLN A O 1
ATOM 5468 N N . ALA A 1 685 ? -8.740 9.834 -17.860 1.00 70.56 685 ALA A N 1
ATOM 5469 C CA . ALA A 1 685 ? -8.021 8.590 -17.647 1.00 70.56 685 ALA A CA 1
ATOM 5470 C C . ALA A 1 685 ? -6.512 8.854 -17.504 1.00 70.56 685 ALA A C 1
ATOM 5472 O O . ALA A 1 685 ? -5.923 9.624 -18.267 1.00 70.56 685 ALA A O 1
ATOM 5473 N N . TYR A 1 686 ? -5.868 8.211 -16.526 1.00 73.06 686 TYR A N 1
ATOM 5474 C CA . TYR A 1 686 ? -4.411 8.116 -16.509 1.00 73.06 686 TYR A CA 1
ATOM 5475 C C . TYR A 1 686 ? -3.994 6.943 -17.389 1.00 73.06 686 TYR A C 1
ATOM 5477 O O . TYR A 1 686 ? -4.275 5.796 -17.050 1.00 73.06 686 TYR A O 1
ATOM 5485 N N . ARG A 1 687 ? -3.368 7.237 -18.532 1.00 80.06 687 ARG A N 1
ATOM 5486 C CA . ARG A 1 687 ? -3.027 6.251 -19.565 1.00 80.06 687 ARG A CA 1
ATOM 5487 C C . ARG A 1 687 ? -1.989 5.251 -19.061 1.00 80.06 687 ARG A C 1
ATOM 5489 O O . ARG A 1 687 ? -0.789 5.454 -19.209 1.00 80.06 687 ARG A O 1
ATOM 5496 N N . ARG A 1 688 ? -2.461 4.159 -18.479 1.00 86.44 688 ARG A N 1
ATOM 5497 C CA . ARG A 1 688 ? -1.641 3.033 -18.043 1.00 86.44 688 ARG A CA 1
ATOM 5498 C C . ARG A 1 688 ? -2.422 1.743 -18.184 1.00 86.44 688 ARG A C 1
ATOM 5500 O O . ARG A 1 688 ? -3.585 1.687 -17.782 1.00 86.44 688 ARG A O 1
ATOM 5507 N N . MET A 1 689 ? -1.763 0.728 -18.741 1.00 89.56 689 MET A N 1
ATOM 5508 C CA . MET A 1 689 ? -2.388 -0.554 -19.068 1.00 89.56 689 MET A CA 1
ATOM 5509 C C . MET A 1 689 ? -3.048 -1.203 -17.855 1.00 89.56 689 MET A C 1
ATOM 5511 O O . MET A 1 689 ? -4.127 -1.768 -17.977 1.00 89.56 689 MET A O 1
ATOM 5515 N N . ASP A 1 690 ? -2.459 -1.053 -16.676 1.00 91.25 690 ASP A N 1
ATOM 5516 C CA . ASP A 1 690 ? -2.956 -1.592 -15.416 1.00 91.25 690 ASP A CA 1
ATOM 5517 C C . ASP A 1 690 ? -4.072 -0.756 -14.761 1.00 91.25 690 ASP A C 1
ATOM 5519 O O . ASP A 1 690 ? -4.717 -1.230 -13.833 1.00 91.25 690 ASP A O 1
ATOM 5523 N N . MET A 1 691 ? -4.348 0.462 -15.232 1.00 88.12 691 MET A N 1
ATOM 5524 C CA . MET A 1 691 ? -5.211 1.417 -14.519 1.00 88.12 691 MET A CA 1
ATOM 5525 C C . MET A 1 691 ? -6.453 1.863 -15.290 1.00 88.12 691 MET A C 1
ATOM 5527 O O . MET A 1 691 ? -7.376 2.417 -14.690 1.00 88.12 691 MET A O 1
ATOM 5531 N N . THR A 1 692 ? -6.486 1.729 -16.615 1.00 86.88 692 THR A N 1
ATOM 5532 C CA . THR A 1 692 ? -7.564 2.330 -17.410 1.00 86.88 692 THR A CA 1
ATOM 5533 C C . THR A 1 692 ? -7.838 1.599 -18.720 1.00 86.88 692 THR A C 1
ATOM 5535 O O . THR A 1 692 ? -7.097 0.683 -19.083 1.00 86.88 692 THR A O 1
ATOM 5538 N N . ASN A 1 693 ? -8.898 2.037 -19.414 1.00 87.31 693 ASN A N 1
ATOM 5539 C CA . ASN A 1 693 ? -9.463 1.461 -20.639 1.00 87.31 693 ASN A CA 1
ATOM 5540 C C . ASN A 1 693 ? -9.795 -0.031 -20.519 1.00 87.31 693 ASN A C 1
ATOM 5542 O O . ASN A 1 693 ? -9.420 -0.690 -19.550 1.00 87.31 693 ASN A O 1
ATOM 5546 N N . ASP A 1 694 ? -10.510 -0.593 -21.489 1.00 88.31 694 ASP A N 1
ATOM 5547 C CA . ASP A 1 694 ? -10.733 -2.036 -21.484 1.00 88.31 694 ASP A CA 1
ATOM 5548 C C . ASP A 1 694 ? -9.420 -2.763 -21.826 1.00 88.31 694 ASP A C 1
ATOM 5550 O O . ASP A 1 694 ? -8.606 -2.235 -22.590 1.00 88.31 694 ASP A O 1
ATOM 5554 N N . PRO A 1 695 ? -9.165 -3.981 -21.304 1.00 89.00 695 PRO A N 1
ATOM 5555 C CA . PRO A 1 695 ? -7.919 -4.695 -21.595 1.00 89.00 695 PRO A CA 1
ATOM 5556 C C . PRO A 1 695 ? -7.678 -4.883 -23.101 1.00 89.00 695 PRO A C 1
ATOM 5558 O O . PRO A 1 695 ? -6.539 -4.843 -23.555 1.00 89.00 695 PRO A O 1
ATOM 5561 N N . GLY A 1 696 ? -8.754 -5.043 -23.881 1.00 90.12 696 GLY A N 1
ATOM 5562 C CA . GLY A 1 696 ? -8.701 -5.188 -25.338 1.00 90.12 696 GLY A CA 1
ATOM 5563 C C . GLY A 1 696 ? -8.360 -3.905 -26.108 1.00 90.12 696 GLY A C 1
ATOM 5564 O O . GLY A 1 696 ? -8.076 -3.984 -27.301 1.00 90.12 696 GLY A O 1
ATOM 5565 N N . ASP A 1 697 ? -8.366 -2.738 -25.458 1.00 91.25 697 ASP A N 1
ATOM 5566 C CA . ASP A 1 697 ? -7.927 -1.483 -26.079 1.00 91.25 697 ASP A CA 1
ATOM 5567 C C . ASP A 1 697 ? -6.403 -1.329 -26.077 1.00 91.25 697 ASP A C 1
ATOM 5569 O O . ASP A 1 697 ? -5.865 -0.525 -26.841 1.00 91.25 697 ASP A O 1
ATOM 5573 N N . TRP A 1 698 ? -5.698 -2.090 -25.239 1.00 91.25 698 TRP A N 1
ATOM 5574 C CA . TRP A 1 698 ? -4.251 -2.008 -25.108 1.00 91.25 698 TRP A CA 1
ATOM 5575 C C . TRP A 1 698 ? -3.544 -2.938 -26.091 1.00 91.25 698 TRP A C 1
ATOM 5577 O O . TRP A 1 698 ? -3.706 -4.156 -26.076 1.00 91.25 698 TRP A O 1
ATOM 5587 N N . VAL A 1 699 ? -2.690 -2.352 -26.923 1.00 91.38 699 VAL A N 1
ATOM 5588 C CA . VAL A 1 699 ? -1.834 -3.044 -27.883 1.00 91.38 699 VAL A CA 1
ATOM 5589 C C . VAL A 1 699 ? -0.432 -3.168 -27.298 1.00 91.38 699 VAL A C 1
ATOM 5591 O O . VAL A 1 699 ? 0.199 -2.169 -26.947 1.00 91.38 699 VAL A O 1
ATOM 5594 N N . ALA A 1 700 ? 0.065 -4.400 -27.201 1.00 92.75 700 ALA A N 1
ATOM 5595 C CA . ALA A 1 700 ? 1.419 -4.681 -26.740 1.00 92.75 700 ALA A CA 1
ATOM 5596 C C . ALA A 1 700 ? 2.464 -4.226 -27.773 1.00 92.75 700 ALA A C 1
ATOM 5598 O O . ALA A 1 700 ? 2.460 -4.670 -28.922 1.00 92.75 700 ALA A O 1
ATOM 5599 N N . GLY A 1 701 ? 3.384 -3.359 -27.349 1.00 92.06 701 GLY A N 1
ATOM 5600 C CA . GLY A 1 701 ? 4.585 -3.012 -28.100 1.00 92.06 701 GLY A CA 1
ATOM 5601 C C . GLY A 1 701 ? 5.662 -4.096 -27.999 1.00 92.06 701 GLY A C 1
ATOM 5602 O O . GLY A 1 701 ? 5.524 -5.090 -27.283 1.00 92.06 701 GLY A O 1
ATOM 5603 N N . ARG A 1 702 ? 6.790 -3.900 -28.694 1.00 93.69 702 ARG A N 1
ATOM 5604 C CA . ARG A 1 702 ? 7.898 -4.876 -28.687 1.00 93.69 702 ARG A CA 1
ATOM 5605 C C . ARG A 1 702 ? 8.481 -5.114 -27.290 1.00 93.69 702 ARG A C 1
ATOM 5607 O O . ARG A 1 702 ? 8.864 -6.241 -26.993 1.00 93.69 702 ARG A O 1
ATOM 5614 N N . ALA A 1 703 ? 8.514 -4.091 -26.435 1.00 93.12 703 ALA A N 1
ATOM 5615 C CA . ALA A 1 703 ? 8.984 -4.222 -25.059 1.00 93.12 703 ALA A CA 1
ATOM 5616 C C . ALA A 1 703 ? 8.046 -5.109 -24.216 1.00 93.12 703 ALA A C 1
ATOM 5618 O O . ALA A 1 703 ? 8.511 -6.021 -23.537 1.00 93.12 703 ALA A O 1
ATOM 5619 N N . ALA A 1 704 ? 6.724 -4.936 -24.346 1.00 94.25 704 ALA A N 1
ATOM 5620 C CA . ALA A 1 704 ? 5.734 -5.796 -23.692 1.00 94.25 704 ALA A CA 1
ATOM 5621 C C . ALA A 1 704 ? 5.837 -7.255 -24.163 1.00 94.25 704 ALA A C 1
ATOM 5623 O O . ALA A 1 704 ? 5.825 -8.173 -23.348 1.00 94.25 704 ALA A O 1
ATOM 5624 N N . LEU A 1 705 ? 6.006 -7.481 -25.472 1.00 95.81 705 LEU A N 1
ATOM 5625 C CA . LEU A 1 705 ? 6.221 -8.82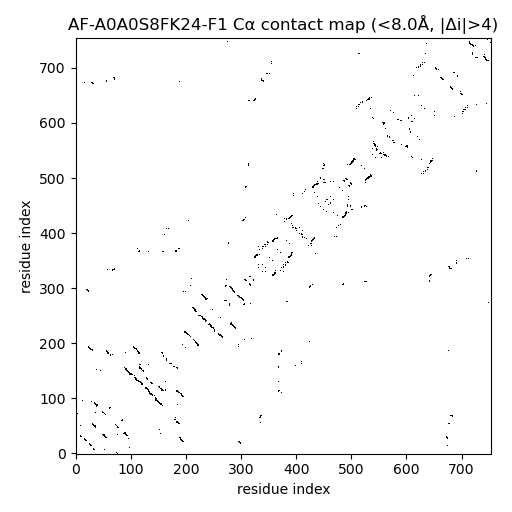7 -26.019 1.00 95.81 705 LEU A CA 1
ATOM 5626 C C . LEU A 1 705 ? 7.497 -9.481 -25.466 1.00 95.81 705 LEU A C 1
ATOM 5628 O O . LEU A 1 705 ? 7.494 -10.673 -25.154 1.00 95.81 705 LEU A O 1
ATOM 5632 N N . ALA A 1 706 ? 8.574 -8.708 -25.306 1.00 95.81 706 ALA A N 1
ATOM 5633 C CA . ALA A 1 706 ? 9.801 -9.188 -24.679 1.00 95.81 706 ALA A CA 1
ATOM 5634 C C . ALA A 1 706 ? 9.591 -9.532 -23.192 1.00 95.81 706 ALA A C 1
ATOM 5636 O O . ALA A 1 706 ? 10.104 -10.560 -22.743 1.00 95.81 706 ALA A O 1
ATOM 5637 N N . LEU A 1 707 ? 8.794 -8.752 -22.450 1.00 94.12 707 LEU A N 1
ATOM 5638 C CA . LEU A 1 707 ? 8.413 -9.084 -21.071 1.00 94.12 707 LEU A CA 1
ATOM 5639 C C . LEU A 1 707 ? 7.613 -10.385 -21.000 1.00 94.12 707 LEU A C 1
ATOM 5641 O O . LEU A 1 707 ? 7.985 -11.270 -20.234 1.00 94.12 707 LEU A O 1
ATOM 5645 N N . TYR A 1 708 ? 6.570 -10.554 -21.821 1.00 95.44 708 TYR A N 1
ATOM 5646 C CA . TYR A 1 708 ? 5.788 -11.799 -21.843 1.00 95.44 708 TYR A CA 1
ATOM 5647 C C . TYR A 1 708 ? 6.665 -13.028 -22.101 1.00 95.44 708 TYR A C 1
ATOM 5649 O O . TYR A 1 708 ? 6.407 -14.104 -21.573 1.00 95.44 708 TYR A O 1
ATOM 5657 N N . ARG A 1 709 ? 7.728 -12.879 -22.896 1.00 95.06 709 ARG A N 1
ATOM 5658 C CA . ARG A 1 709 ? 8.652 -13.977 -23.178 1.00 95.06 709 ARG A CA 1
ATOM 5659 C C . ARG A 1 709 ? 9.617 -14.270 -22.027 1.00 95.06 709 ARG A C 1
ATOM 5661 O O . ARG A 1 709 ? 9.912 -15.436 -21.787 1.00 95.06 709 ARG A O 1
ATOM 5668 N N . ASN A 1 710 ? 10.143 -13.244 -21.356 1.00 94.94 710 ASN A N 1
ATOM 5669 C CA . ASN A 1 710 ? 11.285 -13.399 -20.442 1.00 94.94 710 ASN A CA 1
ATOM 5670 C C . ASN A 1 710 ? 10.923 -13.298 -18.952 1.00 94.94 710 ASN A C 1
ATOM 5672 O O . ASN A 1 710 ? 11.680 -13.762 -18.097 1.00 94.94 710 ASN A O 1
ATOM 5676 N N . ASN A 1 711 ? 9.767 -12.723 -18.626 1.00 94.19 711 ASN A N 1
ATOM 5677 C CA . ASN A 1 711 ? 9.362 -12.448 -17.250 1.00 94.19 711 ASN A CA 1
ATOM 5678 C C . ASN A 1 711 ? 8.322 -13.430 -16.696 1.00 94.19 711 ASN A C 1
ATOM 5680 O O . ASN A 1 711 ? 8.129 -13.512 -15.486 1.00 94.19 711 ASN A O 1
ATOM 5684 N N . MET A 1 712 ? 7.664 -14.205 -17.561 1.00 94.00 712 MET A N 1
ATOM 5685 C CA . MET A 1 712 ? 6.671 -15.181 -17.114 1.00 94.00 712 MET A CA 1
ATOM 5686 C C . MET A 1 712 ? 7.310 -16.279 -16.243 1.00 94.00 712 MET A C 1
ATOM 5688 O O . MET A 1 712 ? 8.520 -16.527 -16.341 1.00 94.00 712 MET A O 1
ATOM 5692 N N . PRO A 1 713 ? 6.526 -16.953 -15.375 1.00 92.44 713 PRO A N 1
ATOM 5693 C CA . PRO A 1 713 ? 7.079 -17.854 -14.364 1.00 92.44 713 PRO A CA 1
ATOM 5694 C C . PRO A 1 713 ? 7.959 -18.970 -14.934 1.00 92.44 713 PRO A C 1
ATOM 5696 O O . PRO A 1 713 ? 8.950 -19.340 -14.304 1.00 92.44 713 PRO A O 1
ATOM 5699 N N . LEU A 1 714 ? 7.644 -19.443 -16.141 1.00 92.56 714 LEU A N 1
ATOM 5700 C CA . LEU A 1 714 ? 8.442 -20.406 -16.889 1.00 92.56 714 LEU A CA 1
ATOM 5701 C C . LEU A 1 714 ? 9.260 -19.711 -17.969 1.00 92.56 714 LEU A C 1
ATOM 5703 O O . LEU A 1 714 ? 8.729 -18.937 -18.763 1.00 92.56 714 LEU A O 1
ATOM 5707 N N . LEU A 1 715 ? 10.548 -20.029 -18.011 1.00 93.62 715 LEU A N 1
ATOM 5708 C CA . LEU A 1 715 ? 11.474 -19.533 -19.017 1.00 93.62 715 LEU A CA 1
ATOM 5709 C C . LEU A 1 715 ? 12.476 -20.629 -19.361 1.00 93.62 715 LEU A C 1
ATOM 5711 O O . LEU A 1 715 ? 13.044 -21.254 -18.470 1.00 93.62 715 LEU A O 1
ATOM 5715 N N . ALA A 1 716 ? 12.726 -20.818 -20.652 1.00 93.75 716 ALA A N 1
ATOM 5716 C CA . ALA A 1 716 ? 13.825 -21.632 -21.138 1.00 93.75 716 ALA A CA 1
ATOM 5717 C C . ALA A 1 716 ? 14.580 -20.885 -22.239 1.00 93.75 716 ALA A C 1
ATOM 5719 O O . ALA A 1 716 ? 13.960 -20.276 -23.116 1.00 93.75 716 ALA A O 1
ATOM 5720 N N . TYR A 1 717 ? 15.911 -20.921 -22.202 1.00 94.94 717 TYR A N 1
ATOM 5721 C CA . TYR A 1 717 ? 16.742 -20.274 -23.216 1.00 94.94 717 TYR A CA 1
ATOM 5722 C C . TYR A 1 717 ? 18.109 -20.949 -23.366 1.00 94.94 717 TYR A C 1
ATOM 5724 O O . TYR A 1 717 ? 18.597 -21.621 -22.456 1.00 94.94 717 TYR A O 1
ATOM 5732 N N . ILE A 1 718 ? 18.720 -20.782 -24.543 1.00 94.25 718 ILE A N 1
ATOM 5733 C CA . ILE A 1 718 ? 20.075 -21.269 -24.817 1.00 94.25 718 ILE A CA 1
ATOM 5734 C C . ILE A 1 718 ? 21.063 -20.213 -24.330 1.00 94.25 718 ILE A C 1
ATOM 5736 O O . ILE A 1 718 ? 21.124 -19.112 -24.874 1.00 94.25 718 ILE A O 1
ATOM 5740 N N . ALA A 1 719 ? 21.844 -20.575 -23.325 1.00 95.75 719 ALA A N 1
ATOM 5741 C CA . ALA A 1 719 ? 22.881 -19.750 -22.737 1.00 95.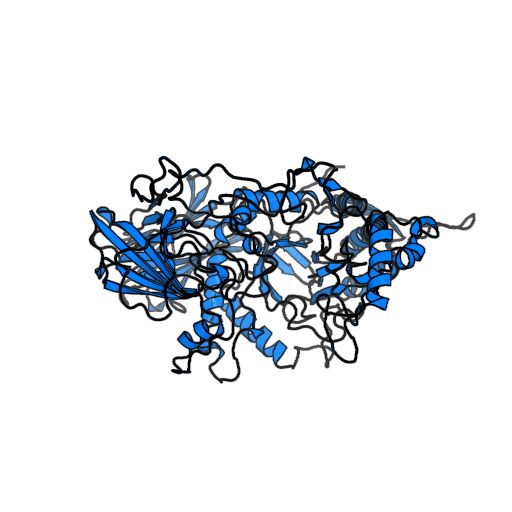75 719 ALA A CA 1
ATOM 5742 C C . ALA A 1 719 ? 24.275 -20.160 -23.244 1.00 95.75 719 ALA A C 1
ATOM 5744 O O . ALA A 1 719 ? 24.467 -21.209 -23.874 1.00 95.75 719 ALA A O 1
ATOM 5745 N N . GLY A 1 720 ? 25.263 -19.318 -22.953 1.00 94.62 720 GLY A N 1
ATOM 5746 C CA . GLY A 1 720 ? 26.684 -19.592 -23.120 1.00 94.62 720 GLY A CA 1
ATOM 5747 C C . GLY A 1 720 ? 27.162 -20.830 -22.357 1.00 94.62 720 GLY A C 1
ATOM 5748 O O . GLY A 1 720 ? 26.390 -21.537 -21.709 1.00 94.62 720 GLY A O 1
ATOM 5749 N N . LYS A 1 721 ? 28.463 -21.112 -22.412 1.00 93.69 721 LYS A N 1
ATOM 5750 C CA . LYS A 1 721 ? 29.061 -22.196 -21.614 1.00 93.69 721 LYS A CA 1
ATOM 5751 C C . LYS A 1 721 ? 28.859 -21.963 -20.098 1.00 93.69 721 LYS A C 1
ATOM 5753 O O . LYS A 1 721 ? 28.713 -20.806 -19.705 1.00 93.69 721 LYS A O 1
ATOM 5758 N N . PRO A 1 722 ? 28.864 -23.011 -19.250 1.00 90.50 722 PRO A N 1
ATOM 5759 C CA . PRO A 1 722 ? 28.617 -22.893 -17.806 1.00 90.50 722 PRO A CA 1
ATOM 5760 C C . PRO A 1 722 ? 29.437 -21.815 -17.093 1.00 90.50 722 PRO A C 1
ATOM 5762 O O . PRO A 1 722 ? 28.899 -21.101 -16.258 1.00 90.50 722 PRO A O 1
ATOM 5765 N N . GLU A 1 723 ? 30.703 -21.640 -17.471 1.00 90.75 723 GLU A N 1
ATOM 5766 C CA . GLU A 1 723 ? 31.616 -20.681 -16.837 1.00 90.75 723 GLU A CA 1
ATOM 5767 C C . GLU A 1 723 ? 31.354 -19.225 -17.260 1.00 90.75 723 GLU A C 1
ATOM 5769 O O . GLU A 1 723 ? 31.960 -18.310 -16.719 1.00 90.75 723 GLU A O 1
ATOM 5774 N N . ARG A 1 724 ? 30.513 -19.002 -18.279 1.00 92.44 724 ARG A N 1
ATOM 5775 C CA . ARG A 1 724 ? 30.169 -17.675 -18.806 1.00 92.44 724 ARG A CA 1
ATOM 5776 C C . ARG A 1 724 ? 28.810 -17.730 -19.499 1.00 92.44 724 ARG A C 1
ATOM 5778 O O . ARG A 1 724 ? 28.714 -17.601 -20.724 1.00 92.44 724 ARG A O 1
ATOM 5785 N N . PHE A 1 725 ? 27.752 -18.003 -18.740 1.00 95.44 725 PHE A N 1
ATOM 5786 C CA . PHE A 1 725 ? 26.439 -18.324 -19.312 1.00 95.44 725 PHE A CA 1
ATOM 5787 C C . PHE A 1 725 ? 25.808 -17.152 -20.086 1.00 95.44 725 PHE A C 1
ATOM 5789 O O . PHE A 1 725 ? 25.005 -17.372 -20.988 1.00 95.44 725 PHE A O 1
ATOM 5796 N N . THR A 1 726 ? 26.188 -15.913 -19.793 1.00 95.88 726 THR A N 1
ATOM 5797 C CA . THR A 1 726 ? 25.739 -14.711 -20.513 1.00 95.88 726 THR A CA 1
ATOM 5798 C C . THR A 1 726 ? 26.414 -14.533 -21.879 1.00 95.88 726 THR A C 1
ATOM 5800 O O . THR A 1 726 ? 26.022 -13.657 -22.649 1.00 95.88 726 THR A O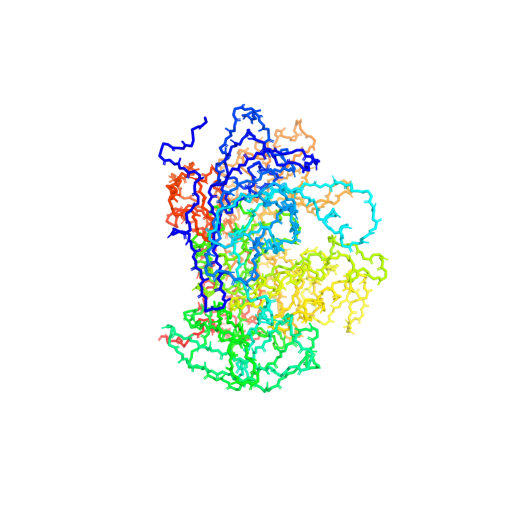 1
ATOM 5803 N N . SER A 1 727 ? 27.426 -15.349 -22.215 1.00 93.56 727 SER A N 1
ATOM 5804 C CA . SER A 1 727 ? 28.162 -15.235 -23.481 1.00 93.56 727 SER A CA 1
ATOM 5805 C C . SER A 1 727 ? 27.310 -15.581 -24.705 1.00 93.56 727 SER A C 1
ATOM 5807 O O . SER A 1 727 ? 26.696 -16.650 -24.817 1.00 93.56 727 SER A O 1
ATOM 5809 N N . LYS A 1 728 ? 27.353 -14.686 -25.693 1.00 90.12 728 LYS A N 1
ATOM 5810 C CA . LYS A 1 728 ? 26.601 -14.787 -26.954 1.00 90.12 728 LYS A CA 1
ATOM 5811 C C . LYS A 1 728 ? 27.448 -15.314 -28.109 1.00 90.12 728 LYS A C 1
ATOM 5813 O O . LYS A 1 728 ? 27.104 -15.086 -29.263 1.00 90.12 728 LYS A O 1
ATOM 5818 N N . ASP A 1 729 ? 28.539 -16.022 -27.813 1.00 88.19 729 ASP A N 1
ATOM 5819 C CA . ASP A 1 729 ? 29.461 -16.560 -28.821 1.00 88.19 729 ASP A CA 1
ATOM 5820 C C . ASP A 1 729 ? 28.690 -17.381 -29.866 1.00 88.19 729 ASP A C 1
ATOM 5822 O O . ASP A 1 729 ? 27.973 -18.321 -29.510 1.00 88.19 729 ASP A O 1
ATOM 5826 N N . HIS A 1 730 ? 28.786 -16.998 -31.137 1.00 88.94 730 HIS A N 1
ATOM 5827 C CA . HIS A 1 730 ? 28.061 -17.633 -32.246 1.00 88.94 730 HIS A CA 1
ATOM 5828 C C . HIS A 1 730 ? 28.898 -17.759 -33.527 1.00 88.94 730 HIS A C 1
ATOM 5830 O O . HIS A 1 730 ? 28.420 -18.315 -34.512 1.00 88.94 730 HIS A O 1
ATOM 5836 N N . ASN A 1 731 ? 30.144 -17.276 -33.508 1.00 91.62 731 ASN A N 1
ATOM 5837 C CA . ASN A 1 731 ? 31.103 -17.409 -34.600 1.00 91.62 731 ASN A CA 1
ATOM 5838 C C . ASN A 1 731 ? 32.237 -18.321 -34.133 1.00 91.62 731 ASN A C 1
ATOM 5840 O O . ASN A 1 731 ? 32.894 -18.008 -33.143 1.00 91.62 731 ASN A O 1
ATOM 5844 N N . PHE A 1 732 ? 32.449 -19.428 -34.843 1.00 90.56 732 PHE A N 1
ATOM 5845 C CA . PHE A 1 732 ? 33.428 -20.458 -34.496 1.00 90.56 732 PHE A CA 1
ATOM 5846 C C . PHE A 1 732 ? 34.240 -20.848 -35.733 1.00 90.56 732 PHE A C 1
ATOM 5848 O O . PHE A 1 732 ? 33.726 -20.822 -36.856 1.00 90.56 732 PHE A O 1
ATOM 5855 N N . LEU A 1 733 ? 35.503 -21.217 -35.543 1.00 94.56 733 LEU A N 1
ATOM 5856 C CA . LEU A 1 733 ? 36.372 -21.695 -36.617 1.00 94.56 733 LEU A CA 1
ATOM 5857 C C . LEU A 1 733 ? 36.043 -23.153 -37.000 1.00 94.56 733 LEU A C 1
ATOM 5859 O O . LEU A 1 733 ? 35.592 -23.933 -36.156 1.00 94.56 733 LEU A O 1
ATOM 5863 N N . PRO A 1 734 ? 36.300 -23.585 -38.252 1.00 95.06 734 PRO A N 1
ATOM 5864 C CA . PRO A 1 734 ? 36.173 -24.992 -38.623 1.00 95.06 734 PRO A CA 1
ATOM 5865 C C . PRO A 1 734 ? 37.012 -25.903 -37.713 1.00 95.06 734 PRO A C 1
ATOM 5867 O O . PRO A 1 734 ? 38.219 -25.714 -37.577 1.00 95.06 734 PRO A O 1
ATOM 5870 N N . GLY A 1 735 ? 36.369 -26.902 -37.102 1.00 94.75 735 GLY A N 1
ATOM 5871 C CA . GLY A 1 735 ? 37.001 -27.825 -36.151 1.00 94.75 735 GLY A CA 1
ATOM 5872 C C . GLY A 1 735 ? 37.045 -27.328 -34.700 1.00 94.75 735 GLY A C 1
ATOM 5873 O O . GLY A 1 735 ? 37.463 -28.082 -33.822 1.00 94.75 735 GLY A O 1
ATOM 5874 N N . GLU A 1 736 ? 36.592 -26.103 -34.420 1.00 95.31 736 GLU A N 1
ATOM 5875 C CA . GLU A 1 736 ? 36.479 -25.588 -33.057 1.00 95.31 736 GLU A CA 1
ATOM 5876 C C . GLU A 1 736 ? 35.351 -26.297 -32.293 1.00 95.31 736 GLU A C 1
ATOM 5878 O O . GLU A 1 736 ? 34.228 -26.444 -32.777 1.00 95.31 736 GLU A O 1
ATOM 5883 N N . THR A 1 737 ? 35.646 -26.742 -31.070 1.00 92.44 737 THR A N 1
ATOM 5884 C CA . THR A 1 737 ? 34.627 -27.280 -30.163 1.00 92.44 737 THR A CA 1
ATOM 5885 C C . THR A 1 737 ? 34.011 -26.141 -29.365 1.00 92.44 737 THR A C 1
ATOM 5887 O O . THR A 1 737 ? 34.716 -25.470 -28.614 1.00 92.44 737 THR A O 1
ATOM 5890 N N . PHE A 1 738 ? 32.693 -25.973 -29.451 1.00 91.12 738 PHE A N 1
ATOM 5891 C CA . PHE A 1 738 ? 31.955 -25.014 -28.632 1.00 91.12 738 PHE A CA 1
ATOM 5892 C C . PHE A 1 738 ? 31.030 -25.719 -27.633 1.00 91.12 738 PHE A C 1
ATOM 5894 O O . PHE A 1 738 ? 30.654 -26.879 -27.805 1.00 91.12 738 PHE A O 1
ATOM 5901 N N . ARG A 1 739 ? 30.663 -25.007 -26.562 1.00 93.00 739 ARG A N 1
ATOM 5902 C CA . ARG A 1 739 ? 29.709 -25.466 -25.543 1.00 93.00 739 ARG A CA 1
ATOM 5903 C C . ARG A 1 739 ? 28.642 -24.401 -25.316 1.00 93.00 739 ARG A C 1
ATOM 5905 O O . ARG A 1 739 ? 28.950 -23.216 -25.218 1.00 93.00 739 ARG A O 1
ATOM 5912 N N . LYS A 1 740 ? 27.396 -24.846 -25.211 1.00 93.94 740 LYS A N 1
ATOM 5913 C CA . LYS A 1 740 ? 26.216 -24.061 -24.836 1.00 93.94 740 LYS A CA 1
ATOM 5914 C C . LYS A 1 740 ? 25.420 -24.872 -23.822 1.00 93.94 740 LYS A C 1
ATOM 5916 O O . LYS A 1 740 ? 25.627 -26.081 -23.711 1.00 93.94 740 LYS A O 1
ATOM 5921 N N . GLN A 1 741 ? 24.517 -24.225 -23.106 1.00 95.12 741 GLN A N 1
ATOM 5922 C CA . GLN A 1 741 ? 23.623 -24.899 -22.168 1.00 95.12 741 GLN A CA 1
ATOM 5923 C C . GLN A 1 741 ? 22.181 -24.447 -22.390 1.00 95.12 741 GLN A C 1
ATOM 5925 O O . GLN A 1 741 ? 21.938 -23.336 -22.855 1.00 95.12 741 GLN A O 1
ATOM 5930 N N . LEU A 1 742 ? 21.230 -25.312 -22.052 1.00 95.19 742 LEU A N 1
ATOM 5931 C CA . LEU A 1 742 ? 19.826 -24.944 -21.925 1.00 95.19 742 LEU A CA 1
ATOM 5932 C C . LEU A 1 742 ? 19.564 -24.621 -20.453 1.00 95.19 742 LEU A C 1
ATOM 5934 O O . LEU A 1 742 ? 19.738 -25.492 -19.604 1.00 95.19 742 LEU A O 1
ATOM 5938 N N . ILE A 1 743 ? 19.151 -23.391 -20.160 1.00 95.94 743 ILE A N 1
ATOM 5939 C CA . ILE A 1 743 ? 18.733 -22.984 -18.814 1.00 95.94 743 ILE A CA 1
ATOM 5940 C C . ILE A 1 743 ? 17.214 -23.009 -18.762 1.00 95.94 743 ILE A C 1
ATOM 5942 O O . ILE A 1 743 ? 16.564 -22.487 -19.667 1.00 95.94 743 ILE A O 1
ATOM 5946 N N . ILE A 1 744 ? 16.665 -23.613 -17.708 1.00 94.44 744 ILE A N 1
ATOM 5947 C CA . ILE A 1 744 ? 15.227 -23.702 -17.448 1.00 94.44 744 ILE A CA 1
ATOM 5948 C C . ILE A 1 744 ? 14.962 -23.108 -16.065 1.00 94.44 744 ILE A C 1
ATOM 5950 O O . ILE A 1 744 ? 15.539 -23.552 -15.075 1.00 94.44 744 ILE A O 1
ATOM 5954 N N . ILE A 1 745 ? 14.082 -22.113 -16.000 1.00 94.00 745 ILE A N 1
ATOM 5955 C CA . ILE A 1 745 ? 13.664 -21.448 -14.766 1.00 94.00 745 ILE A CA 1
ATOM 5956 C C . ILE A 1 745 ? 12.186 -21.749 -14.537 1.00 94.00 745 ILE A C 1
ATOM 5958 O O . ILE A 1 745 ? 11.353 -21.442 -15.392 1.00 94.00 745 ILE A O 1
ATOM 5962 N N . ASN A 1 746 ? 11.868 -22.314 -13.370 1.00 93.12 746 ASN A N 1
ATOM 5963 C CA . ASN A 1 746 ? 10.498 -22.544 -12.922 1.00 93.12 746 ASN A CA 1
ATOM 5964 C C . ASN A 1 746 ? 10.194 -21.754 -11.644 1.00 93.12 746 ASN A C 1
ATOM 5966 O O . ASN A 1 746 ? 10.515 -22.186 -10.541 1.00 93.12 746 ASN A O 1
ATOM 5970 N N . ASN A 1 747 ? 9.500 -20.629 -11.817 1.00 91.75 747 ASN A N 1
ATOM 5971 C CA . ASN A 1 747 ? 8.977 -19.796 -10.735 1.00 91.75 747 ASN A CA 1
ATOM 5972 C C . ASN A 1 747 ? 7.446 -19.910 -10.598 1.00 91.75 747 ASN A C 1
ATOM 5974 O O . ASN A 1 747 ? 6.834 -19.074 -9.938 1.00 91.75 747 ASN A O 1
ATOM 5978 N N . SER A 1 748 ? 6.807 -20.904 -11.233 1.00 90.56 748 SER A N 1
ATOM 5979 C CA . SER A 1 748 ? 5.339 -21.073 -11.209 1.00 90.56 748 SER A CA 1
ATOM 5980 C C . SER A 1 748 ? 4.792 -21.436 -9.830 1.00 90.56 748 SER A C 1
ATOM 5982 O O . SER A 1 748 ? 3.604 -21.262 -9.582 1.00 90.56 748 SER A O 1
ATOM 5984 N N . ARG A 1 749 ? 5.673 -21.907 -8.934 1.00 91.94 749 ARG A N 1
ATOM 5985 C CA . ARG A 1 749 ? 5.348 -22.499 -7.626 1.00 91.94 749 ARG A CA 1
ATOM 5986 C C . ARG A 1 749 ? 4.583 -23.816 -7.700 1.00 91.94 749 ARG A C 1
ATOM 5988 O O . ARG A 1 749 ? 4.227 -24.376 -6.669 1.00 91.94 749 ARG A O 1
ATOM 5995 N N . GLU A 1 750 ? 4.456 -24.351 -8.904 1.00 90.50 750 GLU A N 1
ATOM 5996 C CA . GLU A 1 750 ? 3.872 -25.644 -9.194 1.00 90.50 750 GLU A CA 1
ATOM 5997 C C . GLU A 1 750 ? 4.921 -26.539 -9.867 1.00 90.50 750 GLU A C 1
ATOM 5999 O O . GLU A 1 750 ? 5.917 -26.082 -10.450 1.00 90.50 750 GLU A O 1
ATOM 6004 N N . THR A 1 751 ? 4.720 -27.850 -9.765 1.00 88.88 751 THR A N 1
ATOM 6005 C CA . THR A 1 751 ? 5.467 -28.799 -10.590 1.00 88.88 751 THR A CA 1
ATOM 6006 C C . THR A 1 751 ? 5.025 -28.617 -12.035 1.00 88.88 751 THR A C 1
ATOM 6008 O O . THR A 1 751 ? 3.833 -28.652 -12.325 1.00 88.88 751 THR A O 1
ATOM 6011 N N . VAL A 1 752 ? 5.986 -28.428 -12.937 1.00 86.12 752 VAL A N 1
ATOM 6012 C CA . VAL A 1 752 ? 5.726 -28.303 -14.372 1.00 86.12 752 VAL A CA 1
ATOM 6013 C C . VAL A 1 752 ? 6.308 -29.512 -15.081 1.00 86.12 752 VAL A C 1
ATOM 6015 O O . VAL A 1 752 ? 7.490 -29.817 -14.921 1.00 86.12 752 VAL A O 1
ATOM 6018 N N . GLU A 1 753 ? 5.461 -30.195 -15.842 1.00 82.50 753 GLU A N 1
ATOM 6019 C CA . GLU A 1 753 ? 5.832 -31.305 -16.716 1.00 82.50 753 GLU A CA 1
ATOM 6020 C C . GLU A 1 753 ? 5.993 -30.771 -18.147 1.00 82.50 753 GLU A C 1
ATOM 6022 O O . GLU A 1 753 ? 5.234 -29.895 -18.572 1.00 82.50 753 GLU A O 1
ATOM 6027 N N . ALA A 1 754 ? 7.036 -31.235 -18.839 1.00 63.69 754 ALA A N 1
ATOM 6028 C CA . ALA A 1 754 ? 7.456 -30.740 -20.152 1.00 63.69 754 ALA A CA 1
ATOM 6029 C C . ALA A 1 754 ? 6.822 -31.511 -21.313 1.00 63.69 754 ALA A C 1
ATOM 6031 O O . ALA A 1 754 ? 6.622 -32.739 -21.163 1.00 63.69 754 ALA A O 1
#

pLDDT: mean 91.32, std 9.95, range [36.28, 98.88]

Radius of gyration: 27.86 Å; Cα contacts (8 Å, |Δi|>4): 1669; chains: 1; bounding box: 72×64×81 Å

Foldseek 3Di:
DDDDPPFDPADDQVQFDWFDDPFKIKTFPWFKWFKDFDDPDDLWDDPDQTWIWTPPFFFDDAPDPQAFAFTDTGGGPVCPPPRSNPGFKMKTKHKDAAAQSLPQWWKKKWALAAQAKKQKDKQGHGQAMFGPGITITTCPVVDDHGDIIMIMIIGGRAWLVQRLVVLQVPPDPRDRPDGFGRHGRLFTIIMMTGHPAKEWPAKFWFADLPQQKIKMKTQIPRFDAPWKKKKKKFKFDPNHTDDIDIDDIDGPVCDDVRMDMDIDHHDDPDFCALLCLSQKIWMKMFMATPVGDTSGIDGTDIATHWAWDDDFQFIDISHDTAFAAEEEDCQFPYTQVCLFLVNLLLLVVLCPLLFHQEYEHPQLARIRNSGGQNLSNLVSCSNNNHAYAYEAGELVSWDDPDPCRLPRSCRLVRLLSSLVSCGRRNRYAEHEYHAPHAADPPLQQLQALLLQDDDDDRHDQHPDPSLVSVVSSVVSNCVSPVRHHYDYAANANRPQAGHHQDAPQQDPLLCLLCSNVNSLVRHRHAYENNEDDYHALCSQKDDDQDDPRDGDPQFDFALIDRRQLVVLCVPVNPVSVPDDPLRVQQVVVSVVCVVPHHTHHLVVGPQRSHDAQRADPQSVLVVLLSSLLQRLQSCVVSPRRYYYHHRVQNQKHFDPPFDQAKAADDFPSSNRSYGGGTGGIGHGFRRGCSRDGDVVRIDGHSNSVSSSQRNHQKHKDKAAAPVHRSDPDDDDDVPDDGDIDIDIGHNVPDDDDD

Sequence (754 aa):
MILPEGVKAVWDLGKAFRQATPTRERVCINGLWRWQPAGEAADRVPEGGWGYFKVPGSWPGITSYIQKDTQTLFRHPSWQDLDARSVTAAWYQREIEIPADWQGRRITFSTEYLNSHATVFVDGQKVGEVLFPGGEADITSACRPGQKHVLSLHVKALPLSDVVAIFSDTGAPRRGRGSVARRGLCGDAFLVSSPAGPRISSFRVSTSVRKWQIAFEAALDNLQTDTTYRLRARISKDRAAVKEVLSDPFTTADLSGGRFSFGEGWKPDRLWDVHTPQNAYDVQLALLDADGAELDLSHPERFGFREFWIEGKDFYLNGSRFYSFVVPVDNALFGTAWATYDAARESLLRLKSWGVNTVYTHNYGCQPGSHLGYAEILRAADDVGMLVAFSQPHVGHYQWDAADAAETNGYAAHAAYYVRMAGNHPSVVMYSMNHNSLGYGGYSNPDLIDGLHNEVGEVGPRVHDGAKRGLLVQSIVEGLDPTRVVYHHSSGTLGTMHTINLYLNFTPIQEVSDWFEHWSSEGVKPLLLCEYDTPYDLDWTMYRGWYKGERSFGSAPVPWEFCVGEWNAQFLGDQAFQLTEKDKANLRWEAEQWRTKDVWYRWDYPYPPVGVSSLGHADKNQVRSMYITDNWHAFRTWGVSAFSEFGYGHFWSLRDGADEGRKDFAVDWDGLQRPGFSPDYIAQAYRRMDMTNDPGDWVAGRAALALYRNNMPLLAYIAGKPERFTSKDHNFLPGETFRKQLIIINNSRETVEA

Solvent-accessible surface area (backbone atoms only — not comparable to full-atom values): 40670 Å² total; per-residue (Å²): 129,82,62,62,91,91,60,70,77,72,74,51,80,91,71,28,38,71,50,76,44,100,48,25,36,39,36,32,66,23,21,55,29,36,26,34,81,43,64,98,80,72,96,64,76,79,94,68,75,62,19,35,35,53,37,30,35,51,54,51,42,72,74,46,96,67,42,48,66,17,59,72,72,45,62,26,83,95,53,61,83,59,63,52,60,73,61,48,20,30,39,39,37,43,66,46,69,40,60,52,89,48,64,87,39,34,34,28,47,34,33,67,17,34,18,21,36,32,44,34,24,45,74,72,42,82,58,41,56,36,49,55,61,36,45,62,26,65,40,43,94,76,56,56,56,63,38,75,46,39,42,34,32,49,34,33,44,45,32,50,71,60,56,30,48,67,56,52,75,64,83,65,81,80,73,86,83,63,80,46,42,36,23,36,43,28,17,45,36,29,43,37,36,35,53,64,53,43,33,76,77,47,69,41,70,48,45,36,59,94,73,27,28,40,35,40,40,35,33,55,42,67,69,57,71,94,43,51,30,32,46,36,42,42,31,22,50,98,86,41,77,78,48,75,47,73,46,72,79,42,40,62,86,68,39,60,95,51,26,44,75,44,69,52,82,49,77,75,98,57,53,30,40,61,86,38,27,81,35,48,35,35,37,28,46,31,40,22,41,78,90,63,52,78,55,24,40,48,70,75,43,60,34,35,52,40,33,62,50,76,58,65,32,36,35,31,48,69,89,40,83,43,75,39,34,32,42,74,45,53,36,38,46,33,27,49,54,35,31,16,42,67,43,28,35,48,22,53,51,49,42,39,74,51,37,41,46,28,31,31,49,60,46,67,34,66,50,46,25,53,49,42,42,55,69,36,41,54,53,24,26,31,64,65,21,32,35,27,26,44,49,36,61,27,68,90,80,52,68,70,89,53,95,60,22,76,78,32,38,41,57,57,63,51,36,52,49,47,53,56,72,44,51,38,46,57,20,52,47,30,35,38,26,36,52,74,71,49,55,67,88,64,47,82,38,46,90,42,47,20,44,52,48,49,98,86,62,71,67,72,84,66,93,47,72,68,51,50,53,52,51,51,56,46,52,55,47,41,74,76,46,76,79,42,50,61,40,39,36,22,20,22,44,52,76,71,30,20,17,28,67,47,71,58,38,84,60,55,61,65,58,60,35,54,43,49,53,52,28,53,74,68,31,59,24,27,39,32,31,64,32,27,33,55,58,36,61,59,56,41,34,74,73,80,38,68,57,97,90,42,76,42,58,99,82,44,69,37,78,74,42,90,34,59,34,70,66,35,28,85,80,53,41,77,62,32,68,69,66,50,74,63,54,51,51,32,52,55,51,51,61,46,38,74,75,75,47,90,54,41,46,60,74,71,41,89,59,39,79,45,95,48,56,39,82,71,57,60,65,62,26,46,56,35,18,55,30,40,55,52,29,42,51,31,40,60,70,52,49,57,21,27,42,10,65,65,64,56,50,46,23,40,29,74,42,92,86,55,83,72,65,66,44,76,48,90,67,62,73,88,67,32,23,31,83,64,48,76,38,41,33,42,67,70,77,65,74,28,80,46,73,38,76,59,77,87,36,52,40,73,35,52,28,37,54,23,35,54,57,44,46,32,44,61,39,73,48,81,36,15,33,90,96,45,43,82,46,79,86,80,84,79,60,95,91,61,88,83,65,67,38,81,49,76,47,82,64,65,88,61,91,81,86,134

Nearest PDB structures (foldseek):
  7xyr-assembly1_A  TM=7.417E-01  e=2.742E-26  Bacteroides thetaiotaomicron
  8geo-assembly1_A  TM=6.559E-01  e=1.727E-24  Lachnospira eligens
  8ugt-assembly1_A  TM=6.914E-01  e=1.857E-23  Lachnospira eligens
  7sf2-assembly1_B  TM=7.002E-01  e=8.877E-22  Bacteroides cellulosilyticus DSM 14838
  8geq-assembly1_A  TM=6.685E-01  e=4.254E-23  Lachnospira eligens